Protein AF-0000000072916510 (afdb_homodimer)

Sequence (798 aa):
MWQYLGCNFTTYLKDENKIPGDSDIAGLGVIIAFILPAWVTAVAATIASLRDLEGIDYRLALGAEDLLGPLSDLQAITGTAIVIAGFSQWNTITFYHRELVASYWWLTSNSFWMARPAYMYQAVKELNTALSSTSWTKWRAYTRRLLIIVSVFLGITWASLSNKLETDNWNEDDPQKCYHFNDITYNSVVLPWIWIAGLGIYQAALIWSFVDRKGTFSGIWKGKGKDLEDFFKDRTNDCFKKNVKISCRFSLAQFLRLLYRLFATFLFWILFRFVWLARVLISVWSYGDSDVRGFFIVYYAFVIWNTYDIIMLKIINQPLVEDETKMGFGQVLPLVLLVQILLNILDIWKDPAKQRERAERAKRAREPEIRRVEEELQVVMHSEWTRLELRHRDDLTRTMWQYLGCNFTTYLKDENKIPGDSDIAGLGVIIAFILPAWVTAVAATIASLRDLEGIDYRLALGAEDLLGPLSDLQAITGTAIVIAGFSQWNTITFYHRELVASYWWLTSNSFWMARPAYMYQAVKELNTALSSTSWTKWRAYTRRLLIIVSVFLGITWASLSNKLETDNWNEDDPQKCYHFNDITYNSVVLPWIWIAGLGIYQAALIWSFVDRKGTFSGIWKGKGKDLEDFFKDRTNDCFKKNVKISCRFSLAQFLRLLYRLFATFLFWILFRFVWLARVLISVWSYGDSDVRGFFIVYYAFVIWNTYDIIMLKIINQPLVEDETKMGFGQVLPLVLLVQILLNILDIWKDPAKQRERAERAKRAREPEIRRVEEELQVVMHSEWTRLELRHRDDLTRT

Radius of gyration: 35.11 Å; Cα contacts (8 Å, |Δi|>4): 921; chains: 2; bounding box: 143×103×65 Å

Structure (mmCIF, N/CA/C/O backbone):
data_AF-0000000072916510-model_v1
#
loop_
_entity.id
_entity.type
_entity.pdbx_description
1 polymer 'Uncharacterized protein'
#
loop_
_atom_site.group_PDB
_atom_site.id
_atom_site.type_symbol
_atom_site.label_atom_id
_atom_site.label_alt_id
_atom_site.label_comp_id
_atom_site.label_asym_id
_atom_site.label_entity_id
_atom_site.label_seq_id
_atom_site.pdbx_PDB_ins_code
_atom_site.Cartn_x
_atom_site.Cartn_y
_atom_site.Cartn_z
_atom_site.occupancy
_atom_site.B_iso_or_equiv
_atom_site.auth_seq_id
_atom_site.auth_comp_id
_atom_site.auth_asym_id
_atom_site.auth_atom_id
_atom_site.pdbx_PDB_model_num
ATOM 1 N N . MET A 1 1 ? 35.5 17.75 11.727 1 22.69 1 MET A N 1
ATOM 2 C CA . MET A 1 1 ? 34.531 18.25 12.711 1 22.69 1 MET A CA 1
ATOM 3 C C . MET A 1 1 ? 33.125 18.281 12.133 1 22.69 1 MET A C 1
ATOM 5 O O . MET A 1 1 ? 32.938 18.656 10.969 1 22.69 1 MET A O 1
ATOM 9 N N . TRP A 1 2 ? 32.219 17.375 12.539 1 34.44 2 TRP A N 1
ATOM 10 C CA . TRP A 1 2 ? 30.75 17.266 12.438 1 34.44 2 TRP A CA 1
ATOM 11 C C . TRP A 1 2 ? 30.109 18.656 12.508 1 34.44 2 TRP A C 1
ATOM 13 O O . TRP A 1 2 ? 30.266 19.375 13.492 1 34.44 2 TRP A O 1
ATOM 23 N N . GLN A 1 3 ? 30.281 19.391 11.719 1 37.56 3 GLN A N 1
ATOM 24 C CA . GLN A 1 3 ? 29.875 20.781 11.977 1 37.56 3 GLN A CA 1
ATOM 25 C C . GLN A 1 3 ? 28.375 20.891 12.203 1 37.56 3 GLN A C 1
ATOM 27 O O . GLN A 1 3 ? 27.578 20.422 11.375 1 37.56 3 GLN A O 1
ATOM 32 N N . TYR A 1 4 ? 27.844 20.734 13.422 1 46.41 4 TYR A N 1
ATOM 33 C CA . TYR A 1 4 ? 26.594 21.234 13.977 1 46.41 4 TYR A CA 1
ATOM 34 C C . TYR A 1 4 ? 26.344 22.672 13.531 1 46.41 4 TYR A C 1
ATOM 36 O O . TYR A 1 4 ? 27.094 23.578 13.867 1 46.41 4 TYR A O 1
ATOM 44 N N . LEU A 1 5 ? 25.984 22.844 12.328 1 52.88 5 LEU A N 1
ATOM 45 C CA . LEU A 1 5 ? 25.656 24.266 12.156 1 52.88 5 LEU A CA 1
ATOM 46 C C . LEU A 1 5 ? 24.609 24.703 13.18 1 52.88 5 LEU A C 1
ATOM 48 O O . LEU A 1 5 ? 23.547 24.078 13.297 1 52.88 5 LEU A O 1
ATOM 52 N N . GLY A 1 6 ? 25.031 25.141 14.398 1 59.69 6 GLY A N 1
ATOM 53 C CA . GLY A 1 6 ? 24.234 25.609 15.523 1 59.69 6 GLY A CA 1
ATOM 54 C C . GLY A 1 6 ? 23.172 26.609 15.117 1 59.69 6 GLY A C 1
ATOM 55 O O . GLY A 1 6 ? 23.453 27.547 14.367 1 59.69 6 GLY A O 1
ATOM 56 N N . CYS A 1 7 ? 21.859 26.062 14.945 1 69.38 7 CYS A N 1
ATOM 57 C CA . CYS A 1 7 ? 20.75 27 14.797 1 69.38 7 CYS A CA 1
ATOM 58 C C . CYS A 1 7 ? 20.625 27.906 16.031 1 69.38 7 CYS A C 1
ATOM 60 O O . CYS A 1 7 ? 20.656 27.422 17.156 1 69.38 7 CYS A O 1
ATOM 62 N N . ASN A 1 8 ? 20.984 29.125 15.859 1 64.56 8 ASN A N 1
ATOM 63 C CA . ASN A 1 8 ? 21 30.094 16.953 1 64.56 8 ASN A CA 1
ATOM 64 C C . ASN A 1 8 ? 19.578 30.391 17.453 1 64.56 8 ASN A C 1
ATOM 66 O O . ASN A 1 8 ? 19.406 31.047 18.469 1 64.56 8 ASN A O 1
ATOM 70 N N . PHE A 1 9 ? 18.641 30.047 16.656 1 56.91 9 PHE A N 1
ATOM 71 C CA . PHE A 1 9 ? 17.312 30.422 17.094 1 56.91 9 PHE A CA 1
ATOM 72 C C . PHE A 1 9 ? 16.938 29.719 18.391 1 56.91 9 PHE A C 1
ATOM 74 O O . PHE A 1 9 ? 15.93 30.062 19.016 1 56.91 9 PHE A O 1
ATOM 81 N N . THR A 1 10 ? 17.75 28.719 18.797 1 57.09 10 THR A N 1
ATOM 82 C CA . THR A 1 10 ? 17.5 28.016 20.047 1 57.09 10 THR A CA 1
ATOM 83 C C . THR A 1 10 ? 17.797 28.922 21.234 1 57.09 10 THR A C 1
ATOM 85 O O . THR A 1 10 ? 17.453 28.609 22.375 1 57.09 10 THR A O 1
ATOM 88 N N . THR A 1 11 ? 18.922 29.641 21.188 1 49.66 11 THR A N 1
ATOM 89 C CA . THR A 1 11 ? 19.156 30.531 22.312 1 49.66 11 THR A CA 1
ATOM 90 C C . THR A 1 11 ? 17.891 31.297 22.688 1 49.66 11 THR A C 1
ATOM 92 O O . THR A 1 11 ? 17.688 31.656 23.844 1 49.66 11 THR A O 1
ATOM 95 N N . TYR A 1 12 ? 17.234 31.875 21.812 1 41.97 12 TYR A N 1
ATOM 96 C CA . TYR A 1 12 ? 15.977 32.469 22.219 1 41.97 12 TYR A CA 1
ATOM 97 C C . TYR A 1 12 ? 14.867 31.438 22.312 1 41.97 12 TYR A C 1
ATOM 99 O O . TYR A 1 12 ? 14.195 31.141 21.328 1 41.97 12 TYR A O 1
ATOM 107 N N . LEU A 1 13 ? 15.109 30.312 22.734 1 46.16 13 LEU A N 1
ATOM 108 C CA . LEU A 1 13 ? 14.086 29.297 23.031 1 46.16 13 LEU A CA 1
ATOM 109 C C . LEU A 1 13 ? 12.789 29.969 23.469 1 46.16 13 LEU A C 1
ATOM 111 O O . LEU A 1 13 ? 12.367 29.797 24.625 1 46.16 13 LEU A O 1
ATOM 115 N N . LYS A 1 14 ? 12.742 31.219 23.359 1 45.31 14 LYS A N 1
ATOM 116 C CA . LYS A 1 14 ? 11.406 31.688 23.688 1 45.31 14 LYS A CA 1
ATOM 117 C C . LYS A 1 14 ? 10.344 30.922 22.922 1 45.31 14 LYS A C 1
ATOM 119 O O . LYS A 1 14 ? 10.594 30.453 21.812 1 45.31 14 LYS A O 1
ATOM 124 N N . ASP A 1 15 ? 9.445 30.328 23.516 1 50.69 15 ASP A N 1
ATOM 125 C CA . ASP A 1 15 ? 8.227 29.594 23.188 1 50.69 15 ASP A CA 1
ATOM 126 C C . ASP A 1 15 ? 7.777 29.906 21.75 1 50.69 15 ASP A C 1
ATOM 128 O O . ASP A 1 15 ? 7.09 29.094 21.125 1 50.69 15 ASP A O 1
ATOM 132 N N . GLU A 1 16 ? 8.43 31 21.109 1 57.72 16 GLU A N 1
ATOM 133 C CA . GLU A 1 16 ? 7.664 31.531 19.984 1 57.72 16 GLU A CA 1
ATOM 134 C C . GLU A 1 16 ? 8.242 31.078 18.656 1 57.72 16 GLU A C 1
ATOM 136 O O . GLU A 1 16 ? 7.508 30.922 17.672 1 57.72 16 GLU A O 1
ATOM 141 N N . ASN A 1 17 ? 9.633 30.703 18.391 1 73.69 17 ASN A N 1
ATOM 142 C CA . ASN A 1 17 ? 10.047 30.5 17.016 1 73.69 17 ASN A CA 1
ATOM 143 C C . ASN A 1 17 ? 10.516 29.062 16.781 1 73.69 17 ASN A C 1
ATOM 145 O O . ASN A 1 17 ? 11.703 28.766 16.922 1 73.69 17 ASN A O 1
ATOM 149 N N . LYS A 1 18 ? 9.844 28.047 16.797 1 84.19 18 LYS A N 1
ATOM 150 C CA . LYS A 1 18 ? 10.156 26.656 16.484 1 84.19 18 LYS A CA 1
ATOM 151 C C . LYS A 1 18 ? 9.875 26.328 15.023 1 84.19 18 LYS A C 1
ATOM 153 O O . LYS A 1 18 ? 9.156 27.062 14.352 1 84.19 18 LYS A O 1
ATOM 158 N N . ILE A 1 19 ? 10.633 25.297 14.602 1 88.06 19 ILE A N 1
ATOM 159 C CA . ILE A 1 19 ? 10.352 24.781 13.266 1 88.06 19 ILE A CA 1
ATOM 160 C C . ILE A 1 19 ? 8.93 24.234 13.211 1 88.06 19 ILE A C 1
ATOM 162 O O . ILE A 1 19 ? 8.539 23.422 14.039 1 88.06 19 ILE A O 1
ATOM 166 N N . PRO A 1 20 ? 8.164 24.828 12.328 1 86.88 20 PRO A N 1
ATOM 167 C CA . PRO A 1 20 ? 6.809 24.281 12.188 1 86.88 20 PRO A CA 1
ATOM 168 C C . PRO A 1 20 ? 6.801 22.781 11.945 1 86.88 20 PRO A C 1
ATOM 170 O O . PRO A 1 20 ? 7.586 22.281 11.133 1 86.88 20 PRO A O 1
ATOM 173 N N . GLY A 1 21 ? 5.941 22.156 12.711 1 86.12 21 GLY A N 1
ATOM 174 C CA . GLY A 1 21 ? 5.906 20.703 12.648 1 86.12 21 GLY A CA 1
ATOM 175 C C . GLY A 1 21 ? 5.105 20.188 11.469 1 86.12 21 GLY A C 1
ATOM 176 O O . GLY A 1 21 ? 4.121 20.797 11.055 1 86.12 21 GLY A O 1
ATOM 177 N N . ASP A 1 22 ? 5.617 19.062 10.859 1 88.44 22 ASP A N 1
ATOM 178 C CA . ASP A 1 22 ? 4.93 18.312 9.82 1 88.44 22 ASP A CA 1
ATOM 179 C C . ASP A 1 22 ? 4.926 16.812 10.141 1 88.44 22 ASP A C 1
ATOM 181 O O . ASP A 1 22 ? 5.891 16.109 9.836 1 88.44 22 ASP A O 1
ATOM 185 N N . SER A 1 23 ? 3.824 16.359 10.656 1 88 23 SER A N 1
ATOM 186 C CA . SER A 1 23 ? 3.727 14.977 11.102 1 88 23 SER A CA 1
ATOM 187 C C . SER A 1 23 ? 3.65 14.023 9.922 1 88 23 SER A C 1
ATOM 189 O O . SER A 1 23 ? 3.887 12.82 10.07 1 88 23 SER A O 1
ATOM 191 N N . ASP A 1 24 ? 3.4 14.5 8.758 1 87.19 24 ASP A N 1
ATOM 192 C CA . ASP A 1 24 ? 3.301 13.664 7.562 1 87.19 24 ASP A CA 1
ATOM 193 C C . ASP A 1 24 ? 4.684 13.281 7.043 1 87.19 24 ASP A C 1
ATOM 195 O O . ASP A 1 24 ? 4.816 12.367 6.23 1 87.19 24 ASP A O 1
ATOM 199 N N . ILE A 1 25 ? 5.664 13.984 7.516 1 89.5 25 ILE A N 1
ATOM 200 C CA . ILE A 1 25 ? 7.008 13.688 7.031 1 89.5 25 ILE A CA 1
ATOM 201 C C . ILE A 1 25 ? 7.867 13.164 8.18 1 89.5 25 ILE A C 1
ATOM 203 O O . ILE A 1 25 ? 8.539 12.141 8.039 1 89.5 25 ILE A O 1
ATOM 207 N N . ALA A 1 26 ? 7.73 13.844 9.305 1 92.5 26 ALA A N 1
ATOM 208 C CA . ALA A 1 26 ? 8.664 13.531 10.383 1 92.5 26 ALA A CA 1
ATOM 209 C C . ALA A 1 26 ? 7.965 12.789 11.516 1 92.5 26 ALA A C 1
ATOM 211 O O . ALA A 1 26 ? 8.539 12.594 12.594 1 92.5 26 ALA A O 1
ATOM 212 N N . GLY A 1 27 ? 6.766 12.375 11.312 1 90.81 27 GLY A N 1
ATOM 213 C CA . GLY A 1 27 ? 6.07 11.609 12.336 1 90.81 27 GLY A CA 1
ATOM 214 C C . GLY A 1 27 ? 6.668 10.234 12.562 1 90.81 27 GLY A C 1
ATOM 215 O O . GLY A 1 27 ? 7.27 9.656 11.656 1 90.81 27 GLY A O 1
ATOM 216 N N . LEU A 1 28 ? 6.48 9.711 13.695 1 90.94 28 LEU A N 1
ATOM 217 C CA . LEU A 1 28 ? 7.039 8.414 14.062 1 90.94 28 LEU A CA 1
ATOM 218 C C . LEU A 1 28 ? 6.492 7.316 13.164 1 90.94 28 LEU A C 1
ATOM 220 O O . LEU A 1 28 ? 7.223 6.395 12.789 1 90.94 28 LEU A O 1
ATOM 224 N N . GLY A 1 29 ? 5.246 7.395 12.898 1 90.12 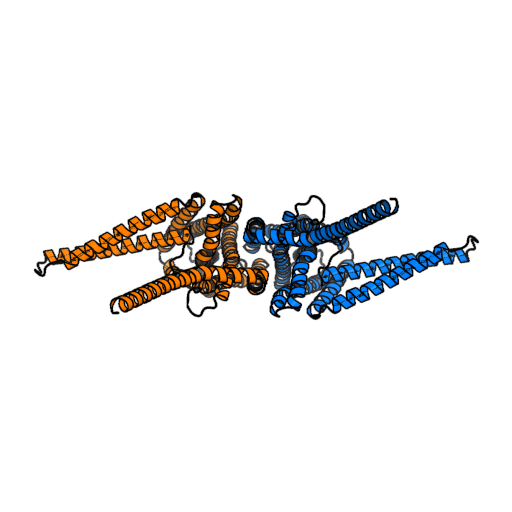29 GLY A N 1
ATOM 225 C CA . GLY A 1 29 ? 4.648 6.406 12.016 1 90.12 29 GLY A CA 1
ATOM 226 C C . GLY A 1 29 ? 5.293 6.363 10.641 1 90.12 29 GLY A C 1
ATOM 227 O O . GLY A 1 29 ? 5.523 5.285 10.094 1 90.12 29 GLY A O 1
ATOM 228 N N . VAL A 1 30 ? 5.57 7.473 10.133 1 92.19 30 VAL A N 1
ATOM 229 C CA . VAL A 1 30 ? 6.191 7.559 8.812 1 92.19 30 VAL A CA 1
ATOM 230 C C . VAL A 1 30 ? 7.613 7.008 8.875 1 92.19 30 VAL A C 1
ATOM 232 O O . VAL A 1 30 ? 8.031 6.242 8.008 1 92.19 30 VAL A O 1
ATOM 235 N N . ILE A 1 31 ? 8.367 7.305 9.922 1 94.81 31 ILE A N 1
ATOM 236 C CA . ILE A 1 31 ? 9.742 6.852 10.094 1 94.81 31 ILE A CA 1
ATOM 237 C C . ILE A 1 31 ? 9.773 5.324 10.148 1 94.81 31 ILE A C 1
ATOM 239 O O . ILE A 1 31 ? 10.57 4.691 9.445 1 94.81 31 ILE A O 1
ATOM 243 N N . ILE A 1 32 ? 8.891 4.797 10.836 1 94.06 32 ILE A N 1
ATOM 244 C CA . ILE A 1 32 ? 8.836 3.344 10.961 1 94.06 32 ILE A CA 1
ATOM 245 C C . ILE A 1 32 ? 8.438 2.723 9.625 1 94.06 32 ILE A C 1
ATOM 247 O O . ILE A 1 32 ? 8.977 1.682 9.234 1 94.06 32 ILE A O 1
ATOM 251 N N . ALA A 1 33 ? 7.574 3.393 8.977 1 92.94 33 ALA A N 1
ATOM 252 C CA . ALA A 1 33 ? 7.051 2.869 7.715 1 92.94 33 ALA A CA 1
ATOM 253 C C . ALA A 1 33 ? 8.125 2.875 6.633 1 92.94 33 ALA A C 1
ATOM 255 O O . ALA A 1 33 ? 8.008 2.17 5.629 1 92.94 33 ALA A O 1
ATOM 256 N N . PHE A 1 34 ? 9.109 3.652 6.766 1 95.44 34 PHE A N 1
ATOM 257 C CA . PHE A 1 34 ? 10.203 3.668 5.801 1 95.44 34 PHE A CA 1
ATOM 258 C C . PHE A 1 34 ? 11.336 2.746 6.242 1 95.44 34 PHE A C 1
ATOM 260 O O . PHE A 1 34 ? 11.898 2.016 5.426 1 95.44 34 PHE A O 1
ATOM 267 N N . ILE A 1 35 ? 11.625 2.723 7.488 1 96.44 35 ILE A N 1
ATOM 268 C CA . ILE A 1 35 ? 12.781 1.988 7.992 1 96.44 35 ILE A CA 1
ATOM 269 C C . ILE A 1 35 ? 12.484 0.491 7.988 1 96.44 35 ILE A C 1
ATOM 271 O O . ILE A 1 35 ? 13.289 -0.309 7.508 1 96.44 35 ILE A O 1
ATOM 275 N N . LEU A 1 36 ? 11.359 0.09 8.375 1 95.44 36 LEU A N 1
ATOM 276 C CA . LEU A 1 36 ? 11.055 -1.327 8.547 1 95.44 36 LEU A CA 1
ATOM 277 C C . LEU A 1 36 ? 11.047 -2.047 7.199 1 95.44 36 LEU A C 1
ATOM 279 O O . LEU A 1 36 ? 11.734 -3.055 7.023 1 95.44 36 LEU A O 1
ATOM 283 N N . PRO A 1 37 ? 10.328 -1.55 6.246 1 95.12 37 PRO A N 1
ATOM 284 C CA . PRO A 1 37 ? 10.359 -2.242 4.957 1 95.12 37 PRO A CA 1
ATOM 285 C C . PRO A 1 37 ? 11.75 -2.266 4.336 1 95.12 37 PRO A C 1
ATOM 287 O O . PRO A 1 37 ? 12.109 -3.229 3.65 1 95.12 37 PRO A O 1
ATOM 290 N N . ALA A 1 38 ? 12.477 -1.194 4.547 1 95.81 38 ALA A N 1
ATOM 291 C CA . ALA A 1 38 ? 13.836 -1.167 4.016 1 95.81 38 ALA A CA 1
ATOM 292 C C . ALA A 1 38 ? 14.688 -2.281 4.621 1 95.81 38 ALA A C 1
ATOM 294 O O . ALA A 1 38 ? 15.414 -2.973 3.906 1 95.81 38 ALA A O 1
ATOM 295 N N . TRP A 1 39 ? 14.531 -2.471 5.812 1 95.94 39 TRP A N 1
ATOM 296 C CA . TRP A 1 39 ? 15.328 -3.49 6.488 1 95.94 39 TRP A CA 1
ATOM 297 C C . TRP A 1 39 ? 14.812 -4.887 6.16 1 95.94 39 TRP A C 1
ATOM 299 O O . TRP A 1 39 ? 15.602 -5.832 6.031 1 95.94 39 TRP A O 1
ATOM 309 N N . VAL A 1 40 ? 13.547 -5.078 6.059 1 94.12 40 VAL A N 1
ATOM 310 C CA . VAL A 1 40 ? 13 -6.363 5.645 1 94.12 40 VAL A CA 1
ATOM 311 C C . VAL A 1 40 ? 13.516 -6.727 4.258 1 94.12 40 VAL A C 1
ATOM 313 O O . VAL A 1 40 ? 13.867 -7.879 3.998 1 94.12 40 VAL A O 1
ATOM 316 N N . THR A 1 41 ? 13.555 -5.746 3.439 1 92.56 41 THR A N 1
ATOM 317 C CA . THR A 1 41 ? 14.062 -5.957 2.09 1 92.56 41 THR A CA 1
ATOM 318 C C . THR A 1 41 ? 15.547 -6.332 2.123 1 92.56 41 THR A C 1
ATOM 320 O O . THR A 1 41 ? 15.977 -7.254 1.424 1 92.56 41 THR A O 1
ATOM 323 N N . ALA A 1 42 ? 16.297 -5.637 2.928 1 90.62 42 ALA A N 1
ATOM 324 C CA . ALA A 1 42 ? 17.719 -5.922 3.047 1 90.62 42 ALA A CA 1
ATOM 325 C C . ALA A 1 42 ? 17.953 -7.336 3.566 1 90.62 42 ALA A C 1
ATOM 327 O O . ALA A 1 42 ? 18.812 -8.055 3.053 1 90.62 42 ALA A O 1
ATOM 328 N N . VAL A 1 43 ? 17.203 -7.73 4.492 1 90.44 43 VAL A N 1
ATOM 329 C CA . VAL A 1 43 ? 17.359 -9.062 5.074 1 90.44 43 VAL A CA 1
ATOM 330 C C . VAL A 1 43 ? 16.938 -10.117 4.059 1 90.44 43 VAL A C 1
ATOM 332 O O . VAL A 1 43 ? 17.625 -11.133 3.887 1 90.44 43 VAL A O 1
ATOM 335 N N . ALA A 1 44 ? 15.812 -9.875 3.393 1 89.38 44 ALA A N 1
ATOM 336 C CA . ALA A 1 44 ? 15.359 -10.805 2.369 1 89.38 44 ALA A CA 1
ATOM 337 C C . ALA A 1 44 ? 16.391 -10.938 1.245 1 89.38 44 ALA A C 1
ATOM 339 O O . ALA A 1 44 ? 16.625 -12.031 0.737 1 89.38 44 ALA A O 1
ATOM 340 N N . ALA A 1 45 ? 16.922 -9.859 0.844 1 86.5 45 ALA A N 1
ATOM 341 C CA . ALA A 1 45 ? 17.953 -9.875 -0.199 1 86.5 45 ALA A CA 1
ATOM 342 C C . ALA A 1 45 ? 19.172 -10.656 0.252 1 86.5 45 ALA A C 1
ATOM 344 O O . ALA A 1 45 ? 19.797 -11.375 -0.543 1 86.5 45 ALA A O 1
ATOM 345 N N . THR A 1 46 ? 19.516 -10.523 1.505 1 84.38 46 THR A N 1
ATOM 346 C CA . THR A 1 46 ? 20.656 -11.258 2.053 1 84.38 46 THR A CA 1
ATOM 347 C C . THR A 1 46 ? 20.391 -12.758 2.029 1 84.38 46 THR A C 1
ATOM 349 O O . THR A 1 46 ? 21.25 -13.539 1.616 1 84.38 46 THR A O 1
ATOM 352 N N . ILE A 1 47 ? 19.234 -13.125 2.402 1 84.12 47 ILE A N 1
ATOM 353 C CA . ILE A 1 47 ? 18.875 -14.539 2.436 1 84.12 47 ILE A CA 1
ATOM 354 C C . ILE A 1 47 ? 18.844 -15.094 1.014 1 84.12 47 ILE A C 1
ATOM 356 O O . ILE A 1 47 ? 19.312 -16.203 0.766 1 84.12 47 ILE A O 1
ATOM 360 N N . ALA A 1 48 ? 18.312 -14.344 0.152 1 81.25 48 ALA A N 1
ATOM 361 C CA . ALA A 1 48 ? 18.234 -14.773 -1.239 1 81.25 48 ALA A CA 1
ATOM 362 C C . ALA A 1 48 ? 19.609 -14.922 -1.86 1 81.25 48 ALA A C 1
ATOM 364 O O . ALA A 1 48 ? 19.828 -15.789 -2.709 1 81.25 48 ALA A O 1
ATOM 365 N N . SER A 1 49 ? 20.547 -14.109 -1.486 1 76.56 49 SER A N 1
ATOM 366 C CA . SER A 1 49 ? 21.891 -14.133 -2.043 1 76.56 49 SER A CA 1
ATOM 367 C C . SER A 1 49 ? 22.688 -15.32 -1.506 1 76.56 49 SER A C 1
ATOM 369 O O . SER A 1 49 ? 23.672 -15.742 -2.113 1 76.56 49 SER A O 1
ATOM 371 N N . LEU A 1 50 ? 22.234 -15.891 -0.423 1 73.75 50 LEU A N 1
ATOM 372 C CA . LEU A 1 50 ? 22.953 -17 0.185 1 73.75 50 LEU A CA 1
ATOM 373 C C . LEU A 1 50 ? 22.438 -18.344 -0.341 1 73.75 50 LEU A C 1
ATOM 375 O O . LEU A 1 50 ? 22.688 -19.391 0.264 1 73.75 50 LEU A O 1
ATOM 379 N N . ARG A 1 51 ? 21.75 -18.344 -1.358 1 72.5 51 ARG A N 1
ATOM 380 C CA . ARG A 1 51 ? 21.125 -19.547 -1.919 1 72.5 51 ARG A CA 1
ATOM 381 C C . ARG A 1 51 ? 22.172 -20.641 -2.17 1 72.5 51 ARG A C 1
ATOM 383 O O . ARG A 1 51 ? 21.891 -21.828 -1.97 1 72.5 51 ARG A O 1
ATOM 390 N N . ASP A 1 52 ? 23.344 -20.172 -2.578 1 62.22 52 ASP A N 1
ATOM 391 C CA . ASP A 1 52 ? 24.328 -21.141 -2.996 1 62.22 52 ASP A CA 1
ATOM 392 C C . ASP A 1 52 ? 25.203 -21.578 -1.824 1 62.22 52 ASP A C 1
ATOM 394 O O . ASP A 1 52 ? 26.062 -22.453 -1.97 1 62.22 52 ASP A O 1
ATOM 398 N N . LEU A 1 53 ? 24.953 -20.891 -0.806 1 61.62 53 LEU A N 1
ATOM 399 C CA . LEU A 1 53 ? 25.797 -21.266 0.326 1 61.62 53 LEU A CA 1
ATOM 400 C C . LEU A 1 53 ? 25.312 -22.578 0.954 1 61.62 53 LEU A C 1
ATOM 402 O O . LEU A 1 53 ? 24.094 -22.828 1.028 1 61.62 53 LEU A O 1
ATOM 406 N N . GLU A 1 54 ? 26.266 -23.406 1.212 1 62.12 54 GLU A N 1
ATOM 407 C CA . GLU A 1 54 ? 26.016 -24.703 1.84 1 62.12 54 GLU A CA 1
ATOM 408 C C . GLU A 1 54 ? 25.344 -24.547 3.195 1 62.12 54 GLU A C 1
ATOM 410 O O . GLU A 1 54 ? 25.766 -23.734 4.02 1 62.12 54 GLU A O 1
ATOM 415 N N . GLY A 1 55 ? 24.062 -25.047 3.398 1 60.31 55 GLY A N 1
ATOM 416 C CA . GLY A 1 55 ? 23.375 -25.047 4.688 1 60.31 55 GLY A CA 1
ATOM 417 C C . GLY A 1 55 ? 22.078 -24.266 4.676 1 60.31 55 GLY A C 1
ATOM 418 O O . GLY A 1 55 ? 21.266 -24.391 5.598 1 60.31 55 GLY A O 1
ATOM 419 N N . ILE A 1 56 ? 22.125 -23.359 3.703 1 63.34 56 ILE A N 1
ATOM 420 C CA . ILE A 1 56 ? 20.875 -22.594 3.719 1 63.34 56 ILE A CA 1
ATOM 421 C C . ILE A 1 56 ? 19.797 -23.344 2.955 1 63.34 56 ILE A C 1
ATOM 423 O O . ILE A 1 56 ? 20.062 -23.922 1.896 1 63.34 56 ILE A O 1
ATOM 427 N N . ASP A 1 57 ? 18.75 -23.438 3.66 1 70.25 57 ASP A N 1
ATOM 428 C CA . ASP A 1 57 ? 17.594 -24.094 3.062 1 70.25 57 ASP A CA 1
ATOM 429 C C . ASP A 1 57 ? 17.219 -23.438 1.741 1 70.25 57 ASP A C 1
ATOM 431 O O . ASP A 1 57 ? 16.844 -22.25 1.715 1 70.25 57 ASP A O 1
ATOM 435 N N . TYR A 1 58 ? 17.5 -24.125 0.728 1 73.94 58 TYR A N 1
ATOM 436 C CA . TYR A 1 58 ? 17.25 -23.672 -0.635 1 73.94 58 TYR A CA 1
ATOM 437 C C . TYR A 1 58 ? 15.812 -23.172 -0.779 1 73.94 58 TYR A C 1
ATOM 439 O O . TYR A 1 58 ? 15.57 -22.188 -1.497 1 73.94 58 TYR A O 1
ATOM 447 N N . ARG A 1 59 ? 14.969 -23.703 -0.048 1 74.19 59 ARG A N 1
ATOM 448 C CA . ARG A 1 59 ? 13.57 -23.297 -0.116 1 74.19 59 ARG A CA 1
ATOM 449 C C . ARG A 1 59 ? 13.375 -21.906 0.472 1 74.19 59 ARG A C 1
ATOM 451 O O . ARG A 1 59 ? 12.562 -21.125 -0.03 1 74.19 59 ARG A O 1
ATOM 458 N N . LEU A 1 60 ? 14.133 -21.734 1.483 1 79.56 60 LEU A N 1
ATOM 459 C CA . LEU A 1 60 ? 14.062 -20.422 2.127 1 79.56 60 LEU A CA 1
ATOM 460 C C . LEU A 1 60 ? 14.617 -19.344 1.213 1 79.56 60 LEU A C 1
ATOM 462 O O . LEU A 1 60 ? 14.055 -18.25 1.128 1 79.56 60 LEU A O 1
ATOM 466 N N . ALA A 1 61 ? 15.586 -19.641 0.622 1 79.5 61 ALA A N 1
ATOM 467 C CA . ALA A 1 61 ? 16.219 -18.688 -0.276 1 79.5 61 ALA A CA 1
ATOM 468 C C . ALA A 1 61 ? 15.32 -18.359 -1.464 1 79.5 61 ALA A C 1
ATOM 470 O O . ALA A 1 61 ? 15.211 -17.203 -1.881 1 79.5 61 ALA A O 1
ATOM 471 N N . LEU A 1 62 ? 14.625 -19.328 -1.911 1 78.56 62 LEU A N 1
ATOM 472 C CA . LEU A 1 62 ? 13.719 -19.125 -3.033 1 78.56 62 LEU A CA 1
ATOM 473 C C . LEU A 1 62 ? 12.492 -18.328 -2.602 1 78.56 62 LEU A C 1
ATOM 475 O O . LEU A 1 62 ? 11.969 -17.516 -3.373 1 78.56 62 LEU A O 1
ATOM 479 N N . GLY A 1 63 ? 12.117 -18.625 -1.43 1 81.44 63 GLY A N 1
ATOM 480 C CA . GLY A 1 63 ? 11.023 -17.844 -0.888 1 81.44 63 GLY A CA 1
ATOM 481 C C . GLY A 1 63 ? 11.367 -16.375 -0.706 1 81.44 63 GLY A C 1
ATOM 482 O O . GLY A 1 63 ? 10.547 -15.492 -0.969 1 81.44 63 GLY A O 1
ATOM 483 N N . ALA A 1 64 ? 12.57 -16.219 -0.264 1 84.06 64 ALA A N 1
ATOM 484 C CA . ALA A 1 64 ? 13.039 -14.852 -0.093 1 84.06 64 ALA A CA 1
ATOM 485 C C . ALA A 1 64 ? 13.156 -14.141 -1.437 1 84.06 64 ALA A C 1
ATOM 487 O O . ALA A 1 64 ? 12.875 -12.945 -1.535 1 84.06 64 ALA A O 1
ATOM 488 N N . GLU A 1 65 ? 13.484 -14.82 -2.359 1 82.44 65 GLU A N 1
ATOM 489 C CA . GLU A 1 65 ? 13.578 -14.25 -3.699 1 82.44 65 GLU A CA 1
ATOM 490 C C . GLU A 1 65 ? 12.203 -13.836 -4.219 1 82.44 65 GLU A C 1
ATOM 492 O O . GLU A 1 65 ? 12.062 -12.781 -4.848 1 82.44 65 GLU A O 1
ATOM 497 N N . ASP A 1 66 ? 11.266 -14.594 -3.928 1 82 66 ASP A N 1
ATOM 498 C CA . ASP A 1 66 ? 9.898 -14.273 -4.348 1 82 66 ASP A CA 1
ATOM 499 C C . ASP A 1 66 ? 9.375 -13.039 -3.623 1 82 66 ASP A C 1
ATOM 501 O O . ASP A 1 66 ? 8.57 -12.289 -4.172 1 82 66 ASP A O 1
ATOM 505 N N . LEU A 1 67 ? 9.891 -12.93 -2.494 1 87.25 67 LEU A N 1
ATOM 506 C CA . LEU A 1 67 ? 9.438 -11.812 -1.67 1 87.25 67 LEU A CA 1
ATOM 507 C C . LEU A 1 67 ? 10.062 -10.508 -2.145 1 87.25 67 LEU A C 1
ATOM 509 O O . LEU A 1 67 ? 9.523 -9.43 -1.884 1 87.25 67 LEU A O 1
ATOM 513 N N . LEU A 1 68 ? 11.094 -10.578 -2.799 1 87.31 68 LEU A N 1
ATOM 514 C CA . LEU A 1 68 ? 11.805 -9.375 -3.219 1 87.31 68 LEU A CA 1
ATOM 515 C C . LEU A 1 68 ? 11.023 -8.625 -4.289 1 87.31 68 LEU A C 1
ATOM 517 O O . LEU A 1 68 ? 11.125 -7.402 -4.406 1 87.31 68 LEU A O 1
ATOM 521 N N . GLY A 1 69 ? 10.227 -9.258 -5.035 1 83.94 69 GLY A N 1
ATOM 522 C CA . GLY A 1 69 ? 9.406 -8.602 -6.043 1 83.94 69 GLY A CA 1
ATOM 523 C C . GLY A 1 69 ? 8.477 -7.555 -5.465 1 83.94 69 GLY A C 1
ATOM 524 O O . GLY A 1 69 ? 8.641 -6.363 -5.715 1 83.94 69 GLY A O 1
ATOM 525 N N . PRO A 1 70 ? 7.641 -8.016 -4.59 1 85.62 70 PRO A N 1
ATOM 526 C CA . PRO A 1 70 ? 6.711 -7.055 -3.988 1 85.62 70 PRO A CA 1
ATOM 527 C C . PRO A 1 70 ? 7.41 -6.035 -3.096 1 85.62 70 PRO A C 1
ATOM 529 O O . PRO A 1 70 ? 6.969 -4.887 -3.004 1 85.62 70 PRO A O 1
ATOM 532 N N . LEU A 1 71 ? 8.406 -6.426 -2.463 1 90.25 71 LEU A N 1
ATOM 533 C CA . LEU A 1 71 ? 9.125 -5.504 -1.594 1 90.25 71 LEU A CA 1
ATOM 534 C C . LEU A 1 71 ? 9.805 -4.402 -2.406 1 90.25 71 LEU A C 1
ATOM 536 O O . LEU A 1 71 ? 9.805 -3.24 -2.002 1 90.25 71 LEU A O 1
ATOM 540 N N . SER A 1 72 ? 10.375 -4.766 -3.512 1 88.69 72 SER A N 1
ATOM 541 C CA . SER A 1 72 ? 11.008 -3.781 -4.379 1 88.69 72 SER A CA 1
ATOM 542 C C . SER A 1 72 ? 9.984 -2.811 -4.961 1 88.69 72 SER A C 1
ATOM 544 O O . SER A 1 72 ? 10.25 -1.61 -5.062 1 88.69 72 SER A O 1
ATOM 546 N N . ASP A 1 73 ? 8.883 -3.322 -5.324 1 86.56 73 ASP A N 1
ATOM 547 C CA . ASP A 1 73 ? 7.812 -2.449 -5.793 1 86.56 73 ASP A CA 1
ATOM 548 C C . ASP A 1 73 ? 7.406 -1.445 -4.719 1 86.56 73 ASP A C 1
ATOM 550 O O . ASP A 1 73 ? 7.215 -0.262 -5.008 1 86.56 73 ASP A O 1
ATOM 554 N N . LEU A 1 74 ? 7.32 -1.937 -3.543 1 89.31 74 LEU A N 1
ATOM 555 C CA . LEU A 1 74 ? 6.934 -1.085 -2.424 1 89.31 74 LEU A CA 1
ATOM 556 C C . LEU A 1 74 ? 7.973 0.002 -2.182 1 89.31 74 LEU A C 1
ATOM 558 O O . LEU A 1 74 ? 7.625 1.161 -1.946 1 89.31 74 LEU A O 1
ATOM 562 N N . GLN A 1 75 ? 9.172 -0.364 -2.219 1 91.25 75 GLN A N 1
ATOM 563 C CA . GLN A 1 75 ? 10.25 0.603 -2.016 1 91.25 75 GLN A CA 1
ATOM 564 C C . GLN A 1 75 ? 10.25 1.661 -3.115 1 91.25 75 GLN A C 1
ATOM 566 O O . GLN A 1 75 ? 10.391 2.854 -2.836 1 91.25 75 GLN A O 1
ATOM 571 N N . ALA A 1 76 ? 10.133 1.231 -4.32 1 89.69 76 ALA A N 1
ATOM 572 C CA . ALA A 1 76 ? 10.117 2.164 -5.441 1 89.69 76 ALA A CA 1
ATOM 573 C C . ALA A 1 76 ? 8.93 3.123 -5.344 1 89.69 76 ALA A C 1
ATOM 575 O O . ALA A 1 76 ? 9.086 4.332 -5.551 1 89.69 76 ALA A O 1
ATOM 576 N N . ILE A 1 77 ? 7.844 2.602 -4.984 1 90.69 77 ILE A N 1
ATOM 577 C CA . ILE A 1 77 ? 6.621 3.396 -4.914 1 90.69 77 ILE A CA 1
ATOM 578 C C . ILE A 1 77 ? 6.711 4.367 -3.738 1 90.69 77 ILE A C 1
ATOM 580 O O . ILE A 1 77 ? 6.434 5.562 -3.889 1 90.69 77 ILE A O 1
ATOM 584 N N . THR A 1 78 ? 7.074 3.871 -2.594 1 92.5 78 THR A N 1
ATOM 585 C CA . THR A 1 78 ? 7.141 4.711 -1.403 1 92.5 78 THR A CA 1
ATOM 586 C C . THR A 1 78 ? 8.219 5.785 -1.558 1 92.5 78 THR A C 1
ATOM 588 O O . THR A 1 78 ? 8.016 6.934 -1.16 1 92.5 78 THR A O 1
ATOM 591 N N . GLY A 1 79 ? 9.312 5.395 -2.107 1 93.56 79 GLY A N 1
ATOM 592 C CA . GLY A 1 79 ? 10.352 6.375 -2.367 1 93.56 79 GLY A CA 1
ATOM 593 C C . GLY A 1 79 ? 9.914 7.477 -3.311 1 93.56 79 GLY A C 1
ATOM 594 O O . GLY A 1 79 ? 10.188 8.656 -3.07 1 93.56 79 GLY A O 1
ATOM 595 N N . THR A 1 80 ? 9.219 7.113 -4.324 1 94.12 80 THR A N 1
ATOM 596 C CA . THR A 1 80 ? 8.711 8.094 -5.277 1 94.12 80 THR A CA 1
ATOM 597 C C . THR A 1 80 ? 7.645 8.977 -4.629 1 94.12 80 THR A C 1
ATOM 599 O O . THR A 1 80 ? 7.629 10.188 -4.832 1 94.12 80 THR A O 1
ATOM 602 N N . ALA A 1 81 ? 6.883 8.375 -3.826 1 93.06 81 ALA A N 1
ATOM 603 C CA . ALA A 1 81 ? 5.777 9.094 -3.193 1 93.06 81 ALA A CA 1
ATOM 604 C C . ALA A 1 81 ? 6.293 10.172 -2.25 1 93.06 81 ALA A C 1
ATOM 606 O O . ALA A 1 81 ? 5.75 11.281 -2.211 1 93.06 81 ALA A O 1
ATOM 607 N N . ILE A 1 82 ? 7.293 9.875 -1.505 1 94.12 82 ILE A N 1
ATOM 608 C CA . ILE A 1 82 ? 7.773 10.828 -0.516 1 94.12 82 ILE A CA 1
ATOM 609 C C . ILE A 1 82 ? 8.391 12.039 -1.224 1 94.12 82 ILE A C 1
ATOM 611 O O . ILE A 1 82 ? 8.25 13.172 -0.76 1 94.12 82 ILE A O 1
ATOM 615 N N . VAL A 1 83 ? 9.008 11.812 -2.348 1 95.88 83 VAL A N 1
ATOM 616 C CA . VAL A 1 83 ? 9.609 12.914 -3.092 1 95.88 83 VAL A CA 1
ATOM 617 C C . VAL A 1 83 ? 8.516 13.758 -3.746 1 95.88 83 VAL A C 1
ATOM 619 O O . VAL A 1 83 ? 8.578 14.992 -3.73 1 95.88 83 VAL A O 1
ATOM 622 N N . ILE A 1 84 ? 7.523 13.109 -4.242 1 93.94 84 ILE A N 1
ATOM 623 C CA . ILE A 1 84 ? 6.398 13.836 -4.824 1 93.94 84 ILE A CA 1
ATOM 624 C C . ILE A 1 84 ? 5.703 14.664 -3.74 1 93.94 84 ILE A C 1
ATOM 626 O O . ILE A 1 84 ? 5.328 15.812 -3.975 1 93.94 84 ILE A O 1
ATOM 630 N N . ALA A 1 85 ? 5.574 14.086 -2.596 1 91.19 85 ALA A N 1
ATOM 631 C CA . ALA A 1 85 ? 4.973 14.812 -1.479 1 91.19 85 ALA A CA 1
ATOM 632 C C . ALA A 1 85 ? 5.816 16.031 -1.103 1 91.19 85 ALA A C 1
ATOM 634 O O . ALA A 1 85 ? 5.273 17.094 -0.772 1 91.19 85 ALA A O 1
ATOM 635 N N . GLY A 1 86 ? 7.086 15.844 -1.132 1 93.25 86 GLY A N 1
ATOM 636 C CA . GLY A 1 86 ? 7.965 16.969 -0.887 1 93.25 86 GLY A CA 1
ATOM 637 C C . GLY A 1 86 ? 7.805 18.078 -1.906 1 93.25 86 GLY A C 1
ATOM 638 O O . GLY A 1 86 ? 7.676 19.25 -1.542 1 93.25 86 GLY A O 1
ATOM 639 N N . PHE A 1 87 ? 7.723 17.703 -3.164 1 94.25 87 PHE A N 1
ATOM 640 C CA . PHE A 1 87 ? 7.594 18.688 -4.234 1 94.25 87 PHE A CA 1
ATOM 641 C C . PHE A 1 87 ? 6.254 19.406 -4.148 1 94.25 87 PHE A C 1
ATOM 643 O O . PHE A 1 87 ? 6.152 20.578 -4.492 1 94.25 87 PHE A O 1
ATOM 650 N N . SER A 1 88 ? 5.277 18.75 -3.664 1 89.44 88 SER A N 1
ATOM 651 C CA . SER A 1 88 ? 3.951 19.344 -3.545 1 89.44 88 SER A CA 1
ATOM 652 C C . SER A 1 88 ? 3.947 20.484 -2.521 1 89.44 88 SER A C 1
ATOM 654 O O . SER A 1 88 ? 3.109 21.375 -2.588 1 89.44 88 SER A O 1
ATOM 656 N N . GLN A 1 89 ? 4.875 20.422 -1.612 1 88.94 89 GLN A N 1
ATOM 657 C CA . GLN A 1 89 ? 5.012 21.469 -0.611 1 88.94 89 GLN A CA 1
ATOM 658 C C . GLN A 1 89 ? 6.34 22.203 -0.767 1 88.94 89 GLN A C 1
ATOM 660 O O . GLN A 1 89 ? 6.949 22.609 0.223 1 88.94 89 GLN A O 1
ATOM 665 N N . TRP A 1 90 ? 6.742 22.375 -1.917 1 90.31 90 TRP A N 1
ATOM 666 C CA . TRP A 1 90 ? 8.078 22.875 -2.209 1 90.31 90 TRP A CA 1
ATOM 667 C C . TRP A 1 90 ? 8.289 24.25 -1.572 1 90.31 90 TRP A C 1
ATOM 669 O O . TRP A 1 90 ? 9.352 24.531 -1.021 1 90.31 90 TRP A O 1
ATOM 679 N N . ASN A 1 91 ? 7.273 25.078 -1.492 1 87.5 91 ASN A N 1
ATOM 680 C CA . ASN A 1 91 ? 7.434 26.453 -1.049 1 87.5 91 ASN A CA 1
ATOM 681 C C . ASN A 1 91 ? 7.211 26.594 0.454 1 87.5 91 ASN A C 1
ATOM 683 O O . ASN A 1 91 ? 7.602 27.594 1.056 1 87.5 91 ASN A O 1
ATOM 687 N N . THR A 1 92 ? 6.652 25.578 1.089 1 87.06 92 THR A N 1
ATOM 688 C CA . THR A 1 92 ? 6.309 25.719 2.5 1 87.06 92 THR A CA 1
ATOM 689 C C . THR A 1 92 ? 7.113 24.734 3.35 1 87.06 92 THR A C 1
ATOM 691 O O . THR A 1 92 ? 7.191 24.891 4.57 1 87.06 92 THR A O 1
ATOM 694 N N . ILE A 1 93 ? 7.809 23.859 2.754 1 90.81 93 ILE A N 1
ATOM 695 C CA . ILE A 1 93 ? 8.539 22.828 3.496 1 90.81 93 ILE A CA 1
ATOM 696 C C . ILE A 1 93 ? 9.812 23.438 4.09 1 90.81 93 ILE A C 1
ATOM 698 O O . ILE A 1 93 ? 10.484 24.234 3.443 1 90.81 93 ILE A O 1
ATOM 702 N N . THR A 1 94 ? 10.078 23.078 5.312 1 92.25 94 THR A N 1
ATOM 703 C CA . THR A 1 94 ? 11.273 23.562 5.992 1 92.25 94 THR A CA 1
ATOM 704 C C . THR A 1 94 ? 12.508 22.766 5.559 1 92.25 94 THR A C 1
ATOM 706 O O . THR A 1 94 ? 12.383 21.688 4.984 1 92.25 94 THR A O 1
ATOM 709 N N . PHE A 1 95 ? 13.695 23.281 5.859 1 90.94 95 PHE A N 1
ATOM 710 C CA . PHE A 1 95 ? 14.945 22.609 5.496 1 90.94 95 PHE A CA 1
ATOM 711 C C . PHE A 1 95 ? 15.086 21.297 6.246 1 90.94 95 PHE A C 1
ATOM 713 O O . PHE A 1 95 ? 15.602 20.328 5.703 1 90.94 95 PHE A O 1
ATOM 720 N N . TYR A 1 96 ? 14.602 21.312 7.43 1 90.81 96 TYR A N 1
ATOM 721 C CA . TYR A 1 96 ? 14.617 20.094 8.242 1 90.81 96 TYR A CA 1
ATOM 722 C C . TYR A 1 96 ? 13.82 18.984 7.578 1 90.81 96 TYR A C 1
ATOM 724 O O . TYR A 1 96 ? 14.32 17.859 7.426 1 90.81 96 TYR A O 1
ATOM 732 N N . HIS A 1 97 ? 12.672 19.266 7.16 1 93.56 97 HIS A N 1
ATOM 733 C CA . HIS A 1 97 ? 11.805 18.281 6.527 1 93.56 97 HIS A CA 1
ATOM 734 C C . HIS A 1 97 ? 12.312 17.922 5.137 1 93.56 97 HIS A C 1
ATOM 736 O O . HIS A 1 97 ? 12.133 16.781 4.684 1 93.56 97 HIS A O 1
ATOM 742 N N . ARG A 1 98 ? 12.945 18.828 4.492 1 93.44 98 ARG A N 1
ATOM 743 C CA . ARG A 1 98 ? 13.539 18.531 3.189 1 93.44 98 ARG A CA 1
ATOM 744 C C . ARG A 1 98 ? 14.633 17.484 3.303 1 93.44 98 ARG A C 1
ATOM 746 O O . ARG A 1 98 ? 14.734 16.594 2.457 1 93.44 98 ARG A O 1
ATOM 753 N N . GLU A 1 99 ? 15.398 17.625 4.293 1 92.19 99 GLU A N 1
ATOM 754 C CA . GLU A 1 99 ? 16.469 16.656 4.508 1 92.19 99 GLU A CA 1
ATOM 755 C C . GLU A 1 99 ? 15.906 15.281 4.848 1 92.19 99 GLU A C 1
ATOM 757 O O . GLU A 1 99 ? 16.453 14.258 4.426 1 92.19 99 GLU A O 1
ATOM 762 N N . LEU A 1 100 ? 14.867 15.273 5.555 1 94.44 100 LEU A N 1
ATOM 763 C CA . LEU A 1 100 ? 14.234 14 5.875 1 94.44 100 LEU A CA 1
ATOM 764 C C . LEU A 1 100 ? 13.711 13.32 4.617 1 94.44 100 LEU A C 1
ATOM 766 O O . LEU A 1 100 ? 13.875 12.109 4.441 1 94.44 100 LEU A O 1
ATOM 770 N N . VAL A 1 101 ? 13.086 14.062 3.795 1 95.56 101 VAL A N 1
ATOM 771 C CA . VAL A 1 101 ? 12.57 13.539 2.535 1 95.56 101 VAL A CA 1
ATOM 772 C C . VAL A 1 101 ? 13.703 12.922 1.724 1 95.56 101 VAL A C 1
ATOM 774 O O . VAL A 1 101 ? 13.57 11.812 1.202 1 95.56 101 VAL A O 1
ATOM 777 N N . ALA A 1 102 ? 14.805 13.641 1.683 1 94.19 102 ALA A N 1
ATOM 778 C CA . ALA A 1 102 ? 15.969 13.141 0.954 1 94.19 102 ALA A CA 1
ATOM 779 C C . ALA A 1 102 ? 16.484 11.844 1.58 1 94.19 102 ALA A C 1
ATOM 781 O O . ALA A 1 102 ? 16.797 10.891 0.87 1 94.19 102 ALA A O 1
ATOM 782 N N . SER A 1 103 ? 16.547 11.867 2.848 1 94.38 103 SER A N 1
ATOM 783 C CA . SER A 1 103 ? 17.062 10.695 3.553 1 94.38 103 SER A CA 1
ATOM 784 C C . SER A 1 103 ? 16.156 9.484 3.361 1 94.38 103 SER A C 1
ATOM 786 O O . SER A 1 103 ? 16.641 8.359 3.213 1 94.38 103 SER A O 1
ATOM 788 N N . TYR A 1 104 ? 14.867 9.695 3.371 1 96.69 104 TYR A N 1
ATOM 789 C CA . TYR A 1 104 ? 13.938 8.609 3.113 1 96.69 104 TYR A CA 1
ATOM 790 C C . TYR A 1 104 ? 14.141 8.031 1.72 1 96.69 104 TYR A C 1
ATOM 792 O O . TYR A 1 104 ? 14.164 6.809 1.543 1 96.69 104 TYR A O 1
ATOM 800 N N . TRP A 1 105 ? 14.227 8.914 0.793 1 96.62 105 TRP A N 1
ATOM 801 C CA . TRP A 1 105 ? 14.398 8.461 -0.584 1 96.62 105 TRP A CA 1
ATOM 802 C C . TRP A 1 105 ? 15.68 7.648 -0.738 1 96.62 105 TRP A C 1
ATOM 804 O O . TRP A 1 105 ? 15.688 6.613 -1.404 1 96.62 105 TRP A O 1
ATOM 814 N N . TRP A 1 106 ? 16.75 8.086 -0.103 1 94 106 TRP A N 1
ATOM 815 C CA . TRP A 1 106 ? 18.016 7.363 -0.153 1 94 106 TRP A CA 1
ATOM 816 C C . TRP A 1 106 ? 17.875 5.984 0.483 1 94 106 TRP A C 1
ATOM 818 O O . TRP A 1 106 ? 18.391 4.996 -0.04 1 94 106 TRP A O 1
ATOM 828 N N . LEU A 1 107 ? 17.234 5.988 1.55 1 96 107 LEU A N 1
ATOM 829 C CA . LEU A 1 107 ? 17.062 4.719 2.25 1 96 107 LEU A CA 1
ATOM 830 C C . LEU A 1 107 ? 16.312 3.719 1.383 1 96 107 LEU A C 1
ATOM 832 O O . LEU A 1 107 ? 16.734 2.576 1.222 1 96 107 LEU A O 1
ATOM 836 N N . THR A 1 108 ? 15.195 4.148 0.809 1 94.94 108 THR A N 1
ATOM 837 C CA . THR A 1 108 ? 14.391 3.268 -0.026 1 94.94 108 THR A CA 1
ATOM 838 C C . THR A 1 108 ? 15.148 2.881 -1.293 1 94.94 108 THR A C 1
ATOM 840 O O . THR A 1 108 ? 15.062 1.737 -1.747 1 94.94 108 THR A O 1
ATOM 843 N N . SER A 1 109 ? 15.867 3.789 -1.841 1 91 109 SER A N 1
ATOM 844 C CA . SER A 1 109 ? 16.625 3.512 -3.057 1 91 109 SER A CA 1
ATOM 845 C C . SER A 1 109 ? 17.75 2.51 -2.793 1 91 109 SER A C 1
ATOM 847 O O . SER A 1 109 ? 17.938 1.569 -3.566 1 91 109 SER A O 1
ATOM 849 N N . ASN A 1 110 ? 18.422 2.707 -1.719 1 90 110 ASN A N 1
ATOM 850 C CA . ASN A 1 110 ? 19.516 1.793 -1.393 1 90 110 ASN A CA 1
ATOM 851 C C . ASN A 1 110 ? 19 0.389 -1.089 1 90 110 ASN A C 1
ATOM 853 O O . ASN A 1 110 ? 19.625 -0.603 -1.475 1 90 110 ASN A O 1
ATOM 857 N N . SER A 1 111 ? 17.938 0.36 -0.363 1 91.19 111 SER A N 1
ATOM 858 C CA . SER A 1 111 ? 17.344 -0.941 -0.101 1 91.19 111 SER A CA 1
ATOM 859 C C . SER A 1 111 ? 16.859 -1.599 -1.391 1 91.19 111 SER A C 1
ATOM 861 O O . SER A 1 111 ? 16.984 -2.812 -1.562 1 91.19 111 SER A O 1
ATOM 863 N N . PHE A 1 112 ? 16.297 -0.833 -2.262 1 88.19 112 PHE A N 1
ATOM 864 C CA . PHE A 1 112 ? 15.867 -1.324 -3.566 1 88.19 112 PHE A CA 1
ATOM 865 C C . PHE A 1 112 ? 17.047 -1.86 -4.359 1 88.19 112 PHE A C 1
ATOM 867 O O . PHE A 1 112 ? 16.969 -2.936 -4.957 1 88.19 112 PHE A O 1
ATOM 874 N N . TRP A 1 113 ? 18.094 -1.156 -4.355 1 82.38 113 TRP A N 1
ATOM 875 C CA . TRP A 1 113 ? 19.266 -1.553 -5.133 1 82.38 113 TRP A CA 1
ATOM 876 C C . TRP A 1 113 ? 19.891 -2.822 -4.566 1 82.38 113 TRP A C 1
ATOM 878 O O . TRP A 1 113 ? 20.484 -3.615 -5.305 1 82.38 113 TRP A O 1
ATOM 888 N N . MET A 1 114 ? 19.703 -2.955 -3.359 1 81.62 114 MET A N 1
ATOM 889 C CA . MET A 1 114 ? 20.188 -4.188 -2.746 1 81.62 114 MET A CA 1
ATOM 890 C C . MET A 1 114 ? 19.391 -5.391 -3.24 1 81.62 114 MET A C 1
ATOM 892 O O . MET A 1 114 ? 19.922 -6.496 -3.35 1 81.62 114 MET A O 1
ATOM 896 N N . ALA A 1 115 ? 18.156 -5.23 -3.498 1 80.56 115 ALA A N 1
ATOM 897 C CA . ALA A 1 115 ? 17.25 -6.312 -3.889 1 80.56 115 ALA A CA 1
ATOM 898 C C . ALA A 1 115 ? 17.219 -6.473 -5.406 1 80.56 115 ALA A C 1
ATOM 900 O O . ALA A 1 115 ? 16.719 -7.48 -5.918 1 80.56 115 ALA A O 1
ATOM 901 N N . ARG A 1 116 ? 17.672 -5.613 -6.113 1 74.44 116 ARG A N 1
ATOM 902 C CA . ARG A 1 116 ? 17.484 -5.457 -7.551 1 74.44 116 ARG A CA 1
ATOM 903 C C . ARG A 1 116 ? 18 -6.684 -8.305 1 74.44 116 ARG A C 1
ATOM 905 O O . ARG A 1 116 ? 17.359 -7.145 -9.25 1 74.44 116 ARG A O 1
ATOM 912 N N . PRO A 1 117 ? 19.188 -7.23 -7.938 1 62.44 117 PRO A N 1
ATOM 913 C CA . PRO A 1 117 ? 19.641 -8.383 -8.719 1 62.44 117 PRO A CA 1
ATOM 914 C C . PRO A 1 117 ? 18.609 -9.508 -8.758 1 62.44 117 PRO A C 1
ATOM 916 O O . PRO A 1 117 ? 18.406 -10.125 -9.805 1 62.44 117 PRO A O 1
ATOM 919 N N . ALA A 1 118 ? 18.031 -9.688 -7.684 1 60.16 118 ALA A N 1
ATOM 920 C CA . ALA A 1 118 ? 17.031 -10.742 -7.629 1 60.16 118 ALA A CA 1
ATOM 921 C C . ALA A 1 118 ? 15.75 -10.328 -8.336 1 60.16 118 ALA A C 1
ATOM 923 O O . ALA A 1 118 ? 15.078 -11.148 -8.953 1 60.16 118 ALA A O 1
ATOM 924 N N . TYR A 1 119 ? 15.547 -9.086 -8.258 1 60.34 119 TYR A N 1
ATOM 925 C CA . TYR A 1 119 ? 14.328 -8.508 -8.82 1 60.34 119 TYR A CA 1
ATOM 926 C C . TYR A 1 119 ? 14.406 -8.445 -10.336 1 60.34 119 TYR A C 1
ATOM 928 O O . TYR A 1 119 ? 13.438 -8.789 -11.023 1 60.34 119 TYR A O 1
ATOM 936 N N . MET A 1 120 ? 15.578 -8.047 -10.812 1 56 120 MET A N 1
ATOM 937 C CA . MET A 1 120 ? 15.734 -7.832 -12.25 1 56 120 MET A CA 1
ATOM 938 C C . MET A 1 120 ? 16.078 -9.133 -12.961 1 56 120 MET A C 1
ATOM 940 O O . MET A 1 120 ? 15.75 -9.305 -14.141 1 56 120 MET A O 1
ATOM 944 N N . TYR A 1 121 ? 16.766 -10.008 -12.25 1 50.84 121 TYR A N 1
ATOM 945 C CA . TYR A 1 121 ? 17.062 -11.297 -12.867 1 50.84 121 TYR A CA 1
ATOM 946 C C . TYR A 1 121 ? 15.781 -11.984 -13.328 1 50.84 121 TYR A C 1
ATOM 948 O O . TYR A 1 121 ? 15.711 -12.508 -14.438 1 50.84 121 TYR A O 1
ATOM 956 N N . GLN A 1 122 ? 14.859 -11.922 -12.469 1 50.91 122 GLN A N 1
ATOM 957 C CA . GLN A 1 122 ? 13.602 -12.531 -12.867 1 50.91 122 GLN A CA 1
ATOM 958 C C . GLN A 1 122 ? 12.977 -11.781 -14.039 1 50.91 122 GLN A C 1
ATOM 960 O O . GLN A 1 122 ? 12.438 -12.391 -14.961 1 50.91 122 GLN A O 1
ATOM 965 N N . ALA A 1 123 ? 13.273 -10.539 -14.008 1 48.06 123 ALA A N 1
ATOM 966 C CA . ALA A 1 123 ? 12.734 -9.719 -15.086 1 48.06 123 ALA A CA 1
ATOM 967 C C . ALA A 1 123 ? 13.484 -9.961 -16.391 1 48.06 123 ALA A C 1
ATOM 969 O O . ALA A 1 123 ? 12.867 -10.047 -17.453 1 48.06 123 ALA A O 1
ATOM 970 N N . VAL A 1 124 ? 14.836 -10.055 -16.266 1 47.5 124 VAL A N 1
ATOM 971 C CA . VAL A 1 124 ? 15.664 -10.281 -17.453 1 47.5 124 VAL A CA 1
ATOM 972 C C . VAL A 1 124 ? 15.438 -11.695 -17.984 1 47.5 124 VAL A C 1
ATOM 974 O O . VAL A 1 124 ? 15.336 -11.898 -19.188 1 47.5 124 VAL A O 1
ATOM 977 N N . LYS A 1 125 ? 15.469 -12.594 -17.078 1 49.56 125 LYS A N 1
ATOM 978 C CA . LYS A 1 125 ? 15.195 -13.953 -17.531 1 49.56 125 LYS A CA 1
ATOM 979 C C . LYS A 1 125 ? 13.844 -14.031 -18.25 1 49.56 125 LYS A C 1
ATOM 981 O O . LYS A 1 125 ? 13.719 -14.695 -19.281 1 49.56 125 LYS A O 1
ATOM 986 N N . GLU A 1 126 ? 13.008 -13.281 -17.688 1 47.62 126 GLU A N 1
ATOM 987 C CA . GLU A 1 126 ? 11.703 -13.234 -18.328 1 47.62 126 GLU A CA 1
ATOM 988 C C . GLU A 1 126 ? 11.766 -12.469 -19.641 1 47.62 126 GLU A C 1
ATOM 990 O O . GLU A 1 126 ? 11.109 -12.836 -20.609 1 47.62 126 GLU A O 1
ATOM 995 N N . LEU A 1 127 ? 12.57 -11.422 -19.531 1 45.09 127 LEU A N 1
ATOM 996 C CA . LEU A 1 127 ? 12.766 -10.648 -20.766 1 45.09 127 LEU A CA 1
ATOM 997 C C . LEU A 1 127 ? 13.445 -11.5 -21.828 1 45.09 127 LEU A C 1
ATOM 999 O O . LEU A 1 127 ? 13.07 -11.438 -23 1 45.09 127 LEU A O 1
ATOM 1003 N N . ASN A 1 128 ? 14.484 -12.078 -21.438 1 45.72 128 ASN A N 1
ATOM 1004 C CA . ASN A 1 128 ? 15.156 -12.945 -22.391 1 45.72 128 ASN A CA 1
ATOM 1005 C C . ASN A 1 128 ? 14.227 -14.055 -22.891 1 45.72 128 ASN A C 1
ATOM 1007 O O . ASN A 1 128 ? 14.25 -14.406 -24.078 1 45.72 128 ASN A O 1
ATOM 1011 N N . THR A 1 129 ? 13.609 -14.578 -21.938 1 45 129 THR A N 1
ATOM 1012 C CA . THR A 1 129 ? 12.648 -15.578 -22.406 1 45 129 THR A CA 1
ATOM 1013 C C . THR A 1 129 ? 11.523 -14.922 -23.203 1 45 129 THR A C 1
ATOM 1015 O O . THR A 1 129 ? 11.023 -15.5 -24.156 1 45 129 THR A O 1
ATOM 1018 N N . ALA A 1 130 ? 11.172 -13.797 -22.75 1 42 130 ALA A N 1
ATOM 1019 C CA . ALA A 1 130 ? 10.133 -13.047 -23.469 1 42 130 ALA A CA 1
ATOM 1020 C C . ALA A 1 130 ? 10.656 -12.516 -24.797 1 42 130 ALA A C 1
ATOM 1022 O O . ALA A 1 130 ? 9.883 -12.297 -25.734 1 42 130 ALA A O 1
ATOM 1023 N N . LEU A 1 131 ? 11.805 -11.906 -24.844 1 42.44 131 LEU A N 1
ATOM 1024 C CA . LEU A 1 131 ? 12.328 -11.523 -26.141 1 42.44 131 LEU A CA 1
ATOM 1025 C C . LEU A 1 131 ? 12.125 -12.641 -27.156 1 42.44 131 LEU A C 1
ATOM 1027 O O . LEU A 1 131 ? 12.133 -12.398 -28.375 1 42.44 131 LEU A O 1
ATOM 1031 N N . SER A 1 132 ? 12.359 -13.719 -26.797 1 40.41 132 SER A N 1
ATOM 1032 C CA . SER A 1 132 ? 11.977 -14.688 -27.828 1 40.41 132 SER A CA 1
ATOM 1033 C C . SER A 1 132 ? 10.469 -14.719 -28.031 1 40.41 132 SER A C 1
ATOM 1035 O O . SER A 1 132 ? 9.984 -15.062 -29.109 1 40.41 132 SER A O 1
ATOM 1037 N N . SER A 1 133 ? 9.68 -14.969 -26.953 1 42.41 133 SER A N 1
ATOM 1038 C CA . SER A 1 133 ? 8.25 -15.086 -27.234 1 42.41 133 SER A CA 1
ATOM 1039 C C . SER A 1 133 ? 7.605 -13.719 -27.406 1 42.41 133 SER A C 1
ATOM 1041 O O . SER A 1 133 ? 8.258 -12.688 -27.203 1 42.41 133 SER A O 1
ATOM 1043 N N . THR A 1 134 ? 6.18 -13.492 -26.844 1 42.91 134 THR A N 1
ATOM 1044 C CA . THR A 1 134 ? 5.16 -12.5 -27.156 1 42.91 134 THR A CA 1
ATOM 1045 C C . THR A 1 134 ? 5.438 -11.188 -26.438 1 42.91 134 THR A C 1
ATOM 1047 O O . THR A 1 134 ? 5.922 -11.18 -25.312 1 42.91 134 THR A O 1
ATOM 1050 N N . SER A 1 135 ? 5.438 -9.883 -27.078 1 47 135 SER A N 1
ATOM 1051 C CA . SER A 1 135 ? 5.527 -8.438 -26.906 1 47 135 SER A CA 1
ATOM 1052 C C . SER A 1 135 ? 5.102 -8.008 -25.516 1 47 135 SER A C 1
ATOM 1054 O O . SER A 1 135 ? 5.664 -7.074 -24.938 1 47 135 SER A O 1
ATOM 1056 N N . TRP A 1 136 ? 4.27 -8.734 -24.859 1 47.5 136 TRP A N 1
ATOM 1057 C CA . TRP A 1 136 ? 3.545 -8.188 -23.703 1 47.5 136 TRP A CA 1
ATOM 1058 C C . TRP A 1 136 ? 4.305 -8.445 -22.406 1 47.5 136 TRP A C 1
ATOM 1060 O O . TRP A 1 136 ? 4.234 -7.645 -21.469 1 47.5 136 TRP A O 1
ATOM 1070 N N . THR A 1 137 ? 5.215 -9.469 -22.266 1 52.41 137 THR A N 1
ATOM 1071 C CA . THR A 1 137 ? 6.035 -9.672 -21.078 1 52.41 137 THR A CA 1
ATOM 1072 C C . THR A 1 137 ? 6.992 -8.508 -20.875 1 52.41 137 THR A C 1
ATOM 1074 O O . THR A 1 137 ? 7.363 -8.195 -19.75 1 52.41 137 THR A O 1
ATOM 1077 N N . LYS A 1 138 ? 7.152 -7.855 -21.953 1 60.25 138 LYS A N 1
ATOM 1078 C CA . LYS A 1 138 ? 8.016 -6.68 -21.984 1 60.25 138 LYS A CA 1
ATOM 1079 C C . LYS A 1 138 ? 7.391 -5.512 -21.219 1 60.25 138 LYS A C 1
ATOM 1081 O O . LYS A 1 138 ? 8.094 -4.73 -20.578 1 60.25 138 LYS A O 1
ATOM 1086 N N . TRP A 1 139 ? 6.109 -5.551 -21.156 1 63.47 139 TRP A N 1
ATOM 1087 C CA . TRP A 1 139 ? 5.438 -4.387 -20.578 1 63.47 139 TRP A CA 1
ATOM 1088 C C . TRP A 1 139 ? 5.594 -4.359 -19.062 1 63.47 139 TRP A C 1
ATOM 1090 O O . TRP A 1 139 ? 5.707 -3.289 -18.469 1 63.47 139 TRP A O 1
ATOM 1100 N N . ARG A 1 140 ? 5.762 -5.516 -18.469 1 68.38 140 ARG A N 1
ATOM 1101 C CA . ARG A 1 140 ? 5.953 -5.574 -17.016 1 68.38 140 ARG A CA 1
ATOM 1102 C C . ARG A 1 140 ? 7.305 -4.996 -16.625 1 68.38 140 ARG A C 1
ATOM 1104 O O . ARG A 1 140 ? 7.395 -4.191 -15.695 1 68.38 140 ARG A O 1
ATOM 1111 N N . ALA A 1 141 ? 8.172 -5.379 -17.375 1 68 141 ALA A N 1
ATOM 1112 C CA . ALA A 1 141 ? 9.531 -4.91 -17.094 1 68 141 ALA A CA 1
ATOM 1113 C C . ALA A 1 141 ? 9.68 -3.428 -17.438 1 68 141 ALA A C 1
ATOM 1115 O O . ALA A 1 141 ? 10.328 -2.68 -16.703 1 68 141 ALA A O 1
ATOM 1116 N N . TYR A 1 142 ? 8.93 -3.023 -18.391 1 72.62 142 TYR A N 1
ATOM 1117 C CA . TYR A 1 142 ? 9.023 -1.634 -18.828 1 72.62 142 TYR A CA 1
ATOM 1118 C C . TYR A 1 142 ? 8.367 -0.704 -17.812 1 72.62 142 TYR A C 1
ATOM 1120 O O . TYR A 1 142 ? 8.883 0.379 -17.531 1 72.62 142 TYR A O 1
ATOM 1128 N N . THR A 1 143 ? 7.316 -1.114 -17.281 1 75.81 143 THR A N 1
ATOM 1129 C CA . THR A 1 143 ? 6.625 -0.264 -16.328 1 75.81 143 THR A CA 1
ATOM 1130 C C . THR A 1 143 ? 7.449 -0.101 -15.047 1 75.81 143 THR A C 1
ATOM 1132 O O . THR A 1 143 ? 7.535 0.997 -14.492 1 75.81 143 THR A O 1
ATOM 1135 N N . ARG A 1 144 ? 8 -1.11 -14.602 1 79.19 144 ARG A N 1
ATOM 1136 C CA . ARG A 1 144 ? 8.836 -1.037 -13.406 1 79.19 144 ARG A CA 1
ATOM 1137 C C . ARG A 1 144 ? 10.094 -0.221 -13.664 1 79.19 144 ARG A C 1
ATOM 1139 O O . ARG A 1 144 ? 10.523 0.554 -12.805 1 79.19 144 ARG A O 1
ATOM 1146 N N . ARG A 1 145 ? 10.602 -0.388 -14.852 1 78.5 145 ARG A N 1
ATOM 1147 C CA . ARG A 1 145 ? 11.773 0.408 -15.203 1 78.5 145 ARG A CA 1
ATOM 1148 C C . ARG A 1 145 ? 11.422 1.889 -15.297 1 78.5 145 ARG A C 1
ATOM 1150 O O . ARG A 1 145 ? 12.195 2.744 -14.867 1 78.5 145 ARG A O 1
ATOM 1157 N N . LEU A 1 146 ? 10.312 2.111 -15.852 1 84.19 146 LEU A N 1
ATOM 1158 C CA . LEU A 1 146 ? 9.867 3.496 -15.938 1 84.19 146 LEU A CA 1
ATOM 1159 C C . LEU A 1 146 ? 9.688 4.094 -14.547 1 84.19 146 LEU A C 1
ATOM 1161 O O . LEU A 1 146 ? 10.047 5.25 -14.312 1 84.19 146 LEU A O 1
ATOM 1165 N N . LEU A 1 147 ? 9.133 3.322 -13.703 1 86.19 147 LEU A N 1
ATOM 1166 C CA . LEU A 1 147 ? 8.938 3.791 -12.336 1 86.19 147 LEU A CA 1
ATOM 1167 C C . LEU A 1 147 ? 10.273 4.129 -11.68 1 86.19 147 LEU A C 1
ATOM 1169 O O . LEU A 1 147 ? 10.391 5.141 -10.992 1 86.19 147 LEU A O 1
ATOM 1173 N N . ILE A 1 148 ? 11.242 3.342 -11.953 1 86.44 148 ILE A N 1
ATOM 1174 C CA . ILE A 1 148 ? 12.555 3.562 -11.359 1 86.44 148 ILE A CA 1
ATOM 1175 C C . ILE A 1 148 ? 13.203 4.789 -11.992 1 86.44 148 ILE A C 1
ATOM 1177 O O . ILE A 1 148 ? 13.828 5.598 -11.297 1 86.44 148 ILE A O 1
ATOM 1181 N N . ILE A 1 149 ? 13.031 4.949 -13.266 1 87.88 149 ILE A N 1
ATOM 1182 C CA . ILE A 1 149 ? 13.578 6.105 -13.961 1 87.88 149 ILE A CA 1
ATOM 1183 C C . ILE A 1 149 ? 12.961 7.387 -13.406 1 87.88 149 ILE A C 1
ATOM 1185 O O . ILE A 1 149 ? 13.672 8.359 -13.125 1 87.88 149 ILE A O 1
ATOM 1189 N N . VAL A 1 150 ? 11.727 7.312 -13.211 1 92.31 150 VAL A N 1
ATOM 1190 C CA . VAL A 1 150 ? 11.031 8.484 -12.688 1 92.31 150 VAL A CA 1
ATOM 1191 C C . VAL A 1 150 ? 11.469 8.758 -11.25 1 92.31 150 VAL A C 1
ATOM 1193 O O . VAL A 1 150 ? 11.695 9.906 -10.875 1 92.31 150 VAL A O 1
ATOM 1196 N N . SER A 1 151 ? 11.57 7.754 -10.492 1 93.31 151 SER A N 1
ATOM 1197 C CA . SER A 1 151 ? 11.984 7.906 -9.094 1 93.31 151 SER A CA 1
ATOM 1198 C C . SER A 1 151 ? 13.383 8.523 -9 1 93.31 151 SER A C 1
ATOM 1200 O O . SER A 1 151 ? 13.602 9.461 -8.227 1 93.31 151 SER A O 1
ATOM 1202 N N . VAL A 1 152 ? 14.312 8.031 -9.805 1 92.06 152 VAL A N 1
ATOM 1203 C CA . VAL A 1 152 ? 15.688 8.523 -9.766 1 92.06 152 VAL A CA 1
ATOM 1204 C C . VAL A 1 152 ? 15.742 9.961 -10.289 1 92.06 152 VAL A C 1
ATOM 1206 O O . VAL A 1 152 ? 16.438 10.805 -9.734 1 92.06 152 VAL A O 1
ATOM 1209 N N . PHE A 1 153 ? 14.977 10.203 -11.281 1 95.06 153 PHE A N 1
ATOM 1210 C CA . PHE A 1 153 ? 14.914 11.562 -11.797 1 95.06 153 PHE A CA 1
ATOM 1211 C C . PHE A 1 153 ? 14.422 12.531 -10.727 1 95.06 153 PHE A C 1
ATOM 1213 O O . PHE A 1 153 ? 15 13.594 -10.531 1 95.06 153 PHE A O 1
ATOM 1220 N N . LEU A 1 154 ? 13.383 12.141 -10.094 1 96.12 154 LEU A N 1
ATOM 1221 C CA . LEU A 1 154 ? 12.836 12.977 -9.023 1 96.12 154 LEU A CA 1
ATOM 1222 C C . LEU A 1 154 ? 13.828 13.109 -7.875 1 96.12 154 LEU A C 1
ATOM 1224 O O . LEU A 1 154 ? 13.961 14.18 -7.285 1 96.12 154 LEU A O 1
ATOM 1228 N N . GLY A 1 155 ? 14.484 12 -7.605 1 95.19 155 GLY A N 1
ATOM 1229 C CA . GLY A 1 155 ? 15.492 12.031 -6.555 1 95.19 155 GLY A CA 1
ATOM 1230 C C . GLY A 1 155 ? 16.641 12.969 -6.859 1 95.19 155 GLY A C 1
ATOM 1231 O O . GLY A 1 155 ? 17.062 13.75 -6 1 95.19 155 GLY A O 1
ATOM 1232 N N . ILE A 1 156 ? 17.062 12.961 -8.078 1 94.25 156 ILE A N 1
ATOM 1233 C CA . ILE A 1 156 ? 18.156 13.828 -8.508 1 94.25 156 ILE A CA 1
ATOM 1234 C C . ILE A 1 156 ? 17.719 15.289 -8.453 1 94.25 156 ILE A C 1
ATOM 1236 O O . ILE A 1 156 ? 18.438 16.141 -7.945 1 94.25 156 ILE A O 1
ATOM 1240 N N . THR A 1 157 ? 16.578 15.555 -8.945 1 96.12 157 THR A N 1
ATOM 1241 C CA . THR A 1 157 ? 16.062 16.922 -8.969 1 96.12 157 THR A CA 1
ATOM 1242 C C . THR A 1 157 ? 15.859 17.453 -7.547 1 96.12 157 THR A C 1
ATOM 1244 O O . THR A 1 157 ? 16.219 18.594 -7.246 1 96.12 157 THR A O 1
ATOM 1247 N N . TRP A 1 158 ? 15.352 16.594 -6.715 1 96.44 158 TRP A N 1
ATOM 1248 C CA . TRP A 1 158 ? 15.133 16.984 -5.328 1 96.44 158 TRP A CA 1
ATOM 1249 C C . TRP A 1 158 ? 16.453 17.297 -4.633 1 96.44 158 TRP A C 1
ATOM 1251 O O . TRP A 1 158 ? 16.594 18.344 -3.994 1 96.44 158 TRP A O 1
ATOM 1261 N N . ALA A 1 159 ? 17.391 16.391 -4.801 1 92.94 159 ALA A N 1
ATOM 1262 C CA . ALA A 1 159 ? 18.672 16.547 -4.148 1 92.94 159 ALA A CA 1
ATOM 1263 C C . ALA A 1 159 ? 19.406 17.781 -4.688 1 92.94 159 ALA A C 1
ATOM 1265 O O . ALA A 1 159 ? 20 18.547 -3.92 1 92.94 159 ALA A O 1
ATOM 1266 N N . SER A 1 160 ? 19.328 18.031 -5.934 1 92.94 160 SER A N 1
ATOM 1267 C CA . SER A 1 160 ? 20.016 19.156 -6.559 1 92.94 160 SER A CA 1
ATOM 1268 C C . SER A 1 160 ? 19.406 20.484 -6.125 1 92.94 160 SER A C 1
ATOM 1270 O O . SER A 1 160 ? 20.125 21.391 -5.684 1 92.94 160 SER A O 1
ATOM 1272 N N . LEU A 1 161 ? 18.109 20.516 -6.203 1 93.75 161 LEU A N 1
ATOM 1273 C CA . LEU A 1 161 ? 17.422 21.766 -5.875 1 93.75 161 LEU A CA 1
ATOM 1274 C C . LEU A 1 161 ? 17.516 22.047 -4.379 1 93.75 161 LEU A C 1
ATOM 1276 O O . LEU A 1 161 ? 17.672 23.203 -3.969 1 93.75 161 LEU A O 1
ATOM 1280 N N . SER A 1 162 ? 17.375 21 -3.625 1 91.38 162 SER A N 1
ATOM 1281 C CA . SER A 1 162 ? 17.453 21.188 -2.178 1 91.38 162 SER A CA 1
ATOM 1282 C C . SER A 1 162 ? 18.844 21.625 -1.752 1 91.38 162 SER A C 1
ATOM 1284 O O . SER A 1 162 ? 19 22.516 -0.902 1 91.38 162 SER A O 1
ATOM 1286 N N . ASN A 1 163 ? 19.844 21.016 -2.297 1 87.94 163 ASN A N 1
ATOM 1287 C CA . ASN A 1 163 ? 21.219 21.391 -1.976 1 87.94 163 ASN A CA 1
ATOM 1288 C C . ASN A 1 163 ? 21.5 22.844 -2.371 1 87.94 163 ASN A C 1
ATOM 1290 O O . ASN A 1 163 ? 22.125 23.594 -1.608 1 87.94 163 ASN A O 1
ATOM 1294 N N . LYS A 1 164 ? 21.109 23.234 -3.482 1 88.38 164 LYS A N 1
ATOM 1295 C CA . LYS A 1 164 ? 21.297 24.609 -3.934 1 88.38 164 LYS A CA 1
ATOM 1296 C C . LYS A 1 164 ? 20.562 25.594 -3.037 1 88.38 164 LYS A C 1
ATOM 1298 O O . LYS A 1 164 ? 21.109 26.625 -2.631 1 88.38 164 LYS A O 1
ATOM 1303 N N . LEU A 1 165 ? 19.359 25.266 -2.719 1 88.44 165 LEU A N 1
ATOM 1304 C CA . LEU A 1 165 ? 18.547 26.141 -1.882 1 88.44 165 LEU A CA 1
ATOM 1305 C C . LEU A 1 165 ? 19.156 26.266 -0.487 1 88.44 165 LEU A C 1
ATOM 1307 O O . LEU A 1 165 ? 19.156 27.359 0.087 1 88.44 165 LEU A O 1
ATOM 1311 N N . GLU A 1 166 ? 19.562 25.203 0.008 1 85.88 166 GLU A N 1
ATOM 1312 C CA . GLU A 1 166 ? 20.141 25.219 1.354 1 85.88 166 GLU A CA 1
ATOM 1313 C C . GLU A 1 166 ? 21.469 25.969 1.387 1 85.88 166 GLU A C 1
ATOM 1315 O O . GLU A 1 166 ? 21.766 26.672 2.354 1 85.88 166 GLU A O 1
ATOM 1320 N N . THR A 1 167 ? 22.203 25.812 0.406 1 84.06 167 THR A N 1
ATOM 1321 C CA . THR A 1 167 ? 23.484 26.516 0.345 1 84.06 167 THR A CA 1
ATOM 1322 C C . THR A 1 167 ? 23.281 28.016 0.171 1 84.06 167 THR A C 1
ATOM 1324 O O . THR A 1 167 ? 24 28.812 0.765 1 84.06 167 THR A O 1
ATOM 1327 N N . ASP A 1 168 ? 22.25 28.375 -0.515 1 85.62 168 ASP A N 1
ATOM 1328 C CA . ASP A 1 168 ? 22.031 29.781 -0.845 1 85.62 168 ASP A CA 1
ATOM 1329 C C . ASP A 1 168 ? 21.25 30.484 0.258 1 85.62 168 ASP A C 1
ATOM 1331 O O . ASP A 1 168 ? 21.422 31.688 0.468 1 85.62 168 ASP A O 1
ATOM 1335 N N . ASN A 1 169 ? 20.438 29.797 1.014 1 87.25 169 ASN A N 1
ATOM 1336 C CA . ASN A 1 169 ? 19.484 30.484 1.885 1 87.25 169 ASN A CA 1
ATOM 1337 C C . ASN A 1 169 ? 19.609 30 3.33 1 87.25 169 ASN A C 1
ATOM 1339 O O . ASN A 1 169 ? 18.703 30.219 4.137 1 87.25 169 ASN A O 1
ATOM 1343 N N . TRP A 1 170 ? 20.688 29.422 3.57 1 85.94 170 TRP A N 1
ATOM 1344 C CA . TRP A 1 170 ? 20.859 28.969 4.949 1 85.94 170 TRP A CA 1
ATOM 1345 C C . TRP A 1 170 ? 20.875 30.156 5.906 1 85.94 170 TRP A C 1
ATOM 1347 O O . TRP A 1 170 ? 21.547 31.156 5.648 1 85.94 170 TRP A O 1
ATOM 1357 N N . ASN A 1 171 ? 19.953 30.094 6.961 1 83.38 171 ASN A N 1
ATOM 1358 C CA . ASN A 1 171 ? 19.875 31.141 7.969 1 83.38 171 ASN A CA 1
ATOM 1359 C C . ASN A 1 171 ? 19.734 30.547 9.375 1 83.38 171 ASN A C 1
ATOM 1361 O O . ASN A 1 171 ? 18.703 29.969 9.711 1 83.38 171 ASN A O 1
ATOM 1365 N N . GLU A 1 172 ? 20.688 30.781 10.156 1 82.5 172 GLU A N 1
ATOM 1366 C CA . GLU A 1 172 ? 20.734 30.203 11.5 1 82.5 172 GLU A CA 1
ATOM 1367 C C . GLU A 1 172 ? 19.688 30.828 12.406 1 82.5 172 GLU A C 1
ATOM 1369 O O . GLU A 1 172 ? 19.344 30.25 13.445 1 82.5 172 GLU A O 1
ATOM 1374 N N . ASP A 1 173 ? 19.125 31.922 12 1 80.12 173 ASP A N 1
ATOM 1375 C CA . ASP A 1 173 ? 18.172 32.625 12.844 1 80.12 173 ASP A CA 1
ATOM 1376 C C . ASP A 1 173 ? 16.734 32.344 12.414 1 80.12 173 ASP A C 1
ATOM 1378 O O . ASP A 1 173 ? 15.789 32.719 13.086 1 80.12 173 ASP A O 1
ATOM 1382 N N . ASP A 1 174 ? 16.641 31.641 11.328 1 83 174 ASP A N 1
ATOM 1383 C CA . ASP A 1 174 ? 15.32 31.312 10.797 1 83 174 ASP A CA 1
ATOM 1384 C C . ASP A 1 174 ? 14.984 29.844 11.023 1 83 174 ASP A C 1
ATOM 1386 O O . ASP A 1 174 ? 15.625 28.953 10.453 1 83 174 ASP A O 1
ATOM 1390 N N . PRO A 1 175 ? 14.031 29.609 11.797 1 85.88 175 PRO A N 1
ATOM 1391 C CA . PRO A 1 175 ? 13.656 28.219 12.094 1 85.88 175 PRO A CA 1
ATOM 1392 C C . PRO A 1 175 ? 13.242 27.438 10.844 1 85.88 175 PRO A C 1
ATOM 1394 O O . PRO A 1 175 ? 13.305 26.203 10.836 1 85.88 175 PRO A O 1
ATOM 1397 N N . GLN A 1 176 ? 12.922 28.156 9.852 1 86.19 176 GLN A N 1
ATOM 1398 C CA . GLN A 1 176 ? 12.5 27.484 8.625 1 86.19 176 GLN A CA 1
ATOM 1399 C C . GLN A 1 176 ? 13.695 27.094 7.773 1 86.19 176 GLN A C 1
ATOM 1401 O O . GLN A 1 176 ? 13.578 26.266 6.863 1 86.19 176 GLN A O 1
ATOM 1406 N N . LYS A 1 177 ? 14.828 27.719 8.125 1 87.62 177 LYS A N 1
ATOM 1407 C CA . LYS A 1 177 ? 15.969 27.562 7.223 1 87.62 177 LYS A CA 1
ATOM 1408 C C . LYS A 1 177 ? 17.188 27.031 7.969 1 87.62 177 LYS A C 1
ATOM 1410 O O . LYS A 1 177 ? 18.328 27.266 7.555 1 87.62 177 LYS A O 1
ATOM 1415 N N . CYS A 1 178 ? 16.906 26.406 9.07 1 84 178 CYS A N 1
ATOM 1416 C CA . CYS A 1 178 ? 18.031 25.875 9.836 1 84 178 CYS A CA 1
ATOM 1417 C C . CYS A 1 178 ? 17.641 24.578 10.547 1 84 178 CYS A C 1
ATOM 1419 O O . CYS A 1 178 ? 16.5 24.422 10.969 1 84 178 CYS A O 1
ATOM 1421 N N . TYR A 1 179 ? 18.578 23.672 10.609 1 86.94 179 TYR A N 1
ATOM 1422 C CA . TYR A 1 179 ? 18.422 22.438 11.367 1 86.94 179 TYR A CA 1
ATOM 1423 C C . TYR A 1 179 ? 19.781 21.859 11.758 1 86.94 179 TYR A C 1
ATOM 1425 O O . TYR A 1 179 ? 20.812 22.281 11.227 1 86.94 179 TYR A O 1
ATOM 1433 N N . HIS A 1 180 ? 19.719 21.016 12.75 1 82.81 180 HIS A N 1
ATOM 1434 C CA . HIS A 1 180 ? 20.938 20.328 13.172 1 82.81 180 HIS A CA 1
ATOM 1435 C C . HIS A 1 180 ? 21.156 19.047 12.375 1 82.81 180 HIS A C 1
ATOM 1437 O O . HIS A 1 180 ? 20.219 18.281 12.164 1 82.81 180 HIS A O 1
ATOM 1443 N N . PHE A 1 181 ? 22.281 18.984 11.75 1 78.62 181 PHE A N 1
ATOM 1444 C CA . PHE A 1 181 ? 22.594 17.781 10.992 1 78.62 181 PHE A CA 1
ATOM 1445 C C . PHE A 1 181 ? 24 17.281 11.328 1 78.62 181 PHE A C 1
ATOM 1447 O O . PHE A 1 181 ? 24.922 18.078 11.438 1 78.62 181 PHE A O 1
ATOM 1454 N N . ASN A 1 182 ? 24.109 15.953 11.789 1 65.88 182 ASN A N 1
ATOM 1455 C CA . ASN A 1 182 ? 25.406 15.359 12.133 1 65.88 182 ASN A CA 1
ATOM 1456 C C . ASN A 1 182 ? 25.953 14.516 10.992 1 65.88 182 ASN A C 1
ATOM 1458 O O . ASN A 1 182 ? 25.688 13.32 10.906 1 65.88 182 ASN A O 1
ATOM 1462 N N . ASP A 1 183 ? 26.031 15 9.789 1 59.06 183 ASP A N 1
ATOM 1463 C CA . ASP A 1 183 ? 26.625 14.109 8.797 1 59.06 183 ASP A CA 1
ATOM 1464 C C . ASP A 1 183 ? 27.984 14.609 8.352 1 59.06 183 ASP A C 1
ATOM 1466 O O . ASP A 1 183 ? 28.203 15.812 8.203 1 59.06 183 ASP A O 1
ATOM 1470 N N . ILE A 1 184 ? 29 13.727 8.508 1 54.16 184 ILE A N 1
ATOM 1471 C CA . ILE A 1 184 ? 30.375 14.008 8.102 1 54.16 184 ILE A CA 1
ATOM 1472 C C . ILE A 1 184 ? 30.391 14.555 6.68 1 54.16 184 ILE A C 1
ATOM 1474 O O . ILE A 1 184 ? 31.219 15.414 6.352 1 54.16 184 ILE A O 1
ATOM 1478 N N . THR A 1 185 ? 29.469 14.062 5.887 1 51.59 185 THR A N 1
ATOM 1479 C CA . THR A 1 185 ? 29.547 14.359 4.461 1 51.59 185 THR A CA 1
ATOM 1480 C C . THR A 1 185 ? 29.031 15.773 4.18 1 51.59 185 THR A C 1
ATOM 1482 O O . THR A 1 185 ? 29.359 16.359 3.141 1 51.59 185 THR A O 1
ATOM 1485 N N . TYR A 1 186 ? 28.188 16.25 5.082 1 53.91 186 TYR A N 1
ATOM 1486 C CA . TYR A 1 186 ? 27.5 17.5 4.773 1 53.91 186 TYR A CA 1
ATOM 1487 C C . TYR A 1 186 ? 28.438 18.688 4.926 1 53.91 186 TYR A C 1
ATOM 1489 O O . TYR A 1 186 ? 28.203 19.75 4.336 1 53.91 186 TYR A O 1
ATOM 1497 N N . ASN A 1 187 ? 29.531 18.469 5.578 1 54.88 187 ASN A N 1
ATOM 1498 C CA . ASN A 1 187 ? 30.406 19.609 5.742 1 54.88 187 ASN A CA 1
ATOM 1499 C C . ASN A 1 187 ? 31.109 19.969 4.434 1 54.88 187 ASN A C 1
ATOM 1501 O O . ASN A 1 187 ? 31.75 21.031 4.332 1 54.88 187 ASN A O 1
ATOM 1505 N N . SER A 1 188 ? 30.906 19.047 3.543 1 61.06 188 SER A N 1
ATOM 1506 C CA . SER A 1 188 ? 31.531 19.375 2.266 1 61.06 188 SER A CA 1
ATOM 1507 C C . SER A 1 188 ? 30.484 19.734 1.215 1 61.06 188 SER A C 1
ATOM 1509 O O . SER A 1 188 ? 29.469 19.047 1.066 1 61.06 188 SER A O 1
ATOM 1511 N N . VAL A 1 189 ? 30.578 20.906 0.702 1 65.19 189 VAL A N 1
ATOM 1512 C CA . VAL A 1 189 ? 29.719 21.406 -0.376 1 65.19 189 VAL A CA 1
ATOM 1513 C C . VAL A 1 189 ? 29.828 20.469 -1.579 1 65.19 189 VAL A C 1
ATOM 1515 O O . VAL A 1 189 ? 28.859 20.312 -2.34 1 65.19 189 VAL A O 1
ATOM 1518 N N . VAL A 1 190 ? 30.906 19.672 -1.595 1 68.06 190 VAL A N 1
ATOM 1519 C CA . VAL A 1 190 ? 31.203 18.938 -2.818 1 68.06 190 VAL A CA 1
ATOM 1520 C C . VAL A 1 190 ? 30.625 17.531 -2.732 1 68.06 190 VAL A C 1
ATOM 1522 O O . VAL A 1 190 ? 30.172 16.984 -3.736 1 68.06 190 VAL A O 1
ATOM 1525 N N . LEU A 1 191 ? 30.547 17.094 -1.575 1 74.25 191 LEU A N 1
ATOM 1526 C CA . LEU A 1 191 ? 30.219 15.68 -1.402 1 74.25 191 LEU A CA 1
ATOM 1527 C C . LEU A 1 191 ? 28.797 15.391 -1.86 1 74.25 191 LEU A C 1
ATOM 1529 O O . LEU A 1 191 ? 28.547 14.406 -2.566 1 74.25 191 LEU A O 1
ATOM 1533 N N . PRO A 1 192 ? 27.891 16.281 -1.557 1 79.94 192 PRO A N 1
ATOM 1534 C CA . PRO A 1 192 ? 26.531 16 -2.045 1 79.94 192 PRO A CA 1
ATOM 1535 C C . PRO A 1 192 ? 26.453 15.977 -3.57 1 79.94 192 PRO A C 1
ATOM 1537 O O . PRO A 1 192 ? 25.672 15.195 -4.133 1 79.94 192 PRO A O 1
ATOM 1540 N N . TRP A 1 193 ? 27.312 16.688 -4.172 1 84.94 193 TRP A N 1
ATOM 1541 C CA . TRP A 1 193 ? 27.281 16.75 -5.629 1 84.94 193 TRP A CA 1
ATOM 1542 C C . TRP A 1 193 ? 27.891 15.5 -6.246 1 84.94 193 TRP A C 1
ATOM 1544 O O . TRP A 1 193 ? 27.516 15.109 -7.359 1 84.94 193 TRP A O 1
ATOM 1554 N N . ILE A 1 194 ? 28.812 14.883 -5.535 1 78.12 194 ILE A N 1
ATOM 1555 C CA . ILE A 1 194 ? 29.391 13.625 -6.016 1 78.12 194 ILE A CA 1
ATOM 1556 C C . ILE A 1 194 ? 28.297 12.555 -6.051 1 78.12 194 ILE A C 1
ATOM 1558 O O . ILE A 1 194 ? 28.203 11.789 -7.016 1 78.12 194 ILE A O 1
ATOM 1562 N N . TRP A 1 195 ? 27.5 12.555 -5.031 1 82.44 195 TRP A N 1
ATOM 1563 C CA . TRP A 1 195 ? 26.406 11.586 -4.984 1 82.44 195 TRP A CA 1
ATOM 1564 C C . TRP A 1 195 ? 25.391 11.867 -6.086 1 82.44 195 TRP A C 1
ATOM 1566 O O . TRP A 1 195 ? 24.875 10.938 -6.715 1 82.44 195 TRP A O 1
ATOM 1576 N N . ILE A 1 196 ? 25.156 13.125 -6.352 1 87.06 196 ILE A N 1
ATOM 1577 C CA . ILE A 1 196 ? 24.203 13.516 -7.383 1 87.06 196 ILE A CA 1
ATOM 1578 C C . ILE A 1 196 ? 24.734 13.133 -8.758 1 87.06 196 ILE A C 1
ATOM 1580 O O . ILE A 1 196 ? 23.984 12.656 -9.617 1 87.06 196 ILE A O 1
ATOM 1584 N N . ALA A 1 197 ? 26.016 13.305 -8.875 1 83.44 197 ALA A N 1
ATOM 1585 C CA . ALA A 1 197 ? 26.641 12.914 -10.141 1 83.44 197 ALA A CA 1
ATOM 1586 C C . ALA A 1 197 ? 26.562 11.406 -10.352 1 83.44 197 ALA A C 1
ATOM 1588 O O . ALA A 1 197 ? 26.297 10.945 -11.469 1 83.44 197 ALA A O 1
ATOM 1589 N N . GLY A 1 198 ? 26.828 10.719 -9.328 1 79.5 198 GLY A N 1
ATOM 1590 C CA . GLY A 1 198 ? 26.672 9.281 -9.414 1 79.5 198 GLY A CA 1
ATOM 1591 C C . GLY A 1 198 ? 25.266 8.844 -9.797 1 79.5 198 GLY A C 1
ATOM 1592 O O . GLY A 1 198 ? 25.094 7.941 -10.617 1 79.5 198 GLY A O 1
ATOM 1593 N N . LEU A 1 199 ? 24.297 9.484 -9.25 1 85.06 199 LEU A N 1
ATOM 1594 C CA . LEU A 1 199 ? 22.906 9.211 -9.594 1 85.06 199 LEU A CA 1
ATOM 1595 C C . LEU A 1 199 ? 22.641 9.578 -11.047 1 85.06 199 LEU A C 1
ATOM 1597 O O . LEU A 1 199 ? 21.844 8.906 -11.711 1 85.06 199 LEU A O 1
ATOM 1601 N N . GLY A 1 200 ? 23.281 10.664 -11.461 1 84.06 200 GLY A N 1
ATOM 1602 C CA . GLY A 1 200 ? 23.141 11.047 -12.852 1 84.06 200 GLY A CA 1
ATOM 1603 C C . GLY A 1 200 ? 23.625 9.984 -13.82 1 84.06 200 GLY A C 1
ATOM 1604 O O . GLY A 1 200 ? 22.969 9.695 -14.82 1 84.06 200 GLY A O 1
ATOM 1605 N N . ILE A 1 201 ? 24.719 9.438 -13.484 1 77 201 ILE A N 1
ATOM 1606 C CA . ILE A 1 201 ? 25.266 8.367 -14.305 1 77 201 ILE A CA 1
ATOM 1607 C C . ILE A 1 201 ? 24.328 7.16 -14.281 1 77 201 ILE A C 1
ATOM 1609 O O . ILE A 1 201 ? 24.062 6.551 -15.32 1 77 201 ILE A O 1
ATOM 1613 N N . TYR A 1 202 ? 23.828 6.918 -13.141 1 78.19 202 TYR A N 1
ATOM 1614 C CA . TYR A 1 202 ? 22.875 5.824 -13 1 78.19 202 TYR A CA 1
ATOM 1615 C C . TYR A 1 202 ? 21.625 6.098 -13.812 1 78.19 202 TYR A C 1
ATOM 1617 O O . TYR A 1 202 ? 21.094 5.203 -14.484 1 78.19 202 TYR A O 1
ATOM 1625 N N . GLN A 1 203 ? 21.156 7.25 -13.789 1 84.19 203 GLN A N 1
ATOM 1626 C CA . GLN A 1 203 ? 19.969 7.652 -14.555 1 84.19 203 GLN A CA 1
ATOM 1627 C C . GLN A 1 203 ? 20.203 7.477 -16.047 1 84.19 203 GLN A C 1
ATOM 1629 O O . GLN A 1 203 ? 19.344 6.973 -16.766 1 84.19 203 GLN A O 1
ATOM 1634 N N . ALA A 1 204 ? 21.328 7.852 -16.469 1 79.5 204 ALA A N 1
ATOM 1635 C CA . ALA A 1 204 ? 21.656 7.719 -17.891 1 79.5 204 ALA A CA 1
ATOM 1636 C C . ALA A 1 204 ? 21.703 6.25 -18.297 1 79.5 204 ALA A C 1
ATOM 1638 O O . ALA A 1 204 ? 21.219 5.891 -19.375 1 79.5 204 ALA A O 1
ATOM 1639 N N . ALA A 1 205 ? 22.203 5.465 -17.422 1 72.88 205 ALA A N 1
ATOM 1640 C CA . ALA A 1 205 ? 22.266 4.031 -17.703 1 72.88 205 ALA A CA 1
ATOM 1641 C C . ALA A 1 205 ? 20.859 3.426 -17.766 1 72.88 205 ALA A C 1
ATOM 1643 O O . ALA A 1 205 ? 20.594 2.574 -18.609 1 72.88 205 ALA A O 1
ATOM 1644 N N . LEU A 1 206 ? 20.062 3.877 -16.922 1 75.88 206 LEU A N 1
ATOM 1645 C CA . LEU A 1 206 ? 18.688 3.375 -16.906 1 75.88 206 LEU A CA 1
ATOM 1646 C C . LEU A 1 206 ? 17.953 3.768 -18.172 1 75.88 206 LEU A C 1
ATOM 1648 O O . LEU A 1 206 ? 17.25 2.943 -18.766 1 75.88 206 LEU A O 1
ATOM 1652 N N . ILE A 1 207 ? 18.109 4.965 -18.562 1 79.56 207 ILE A N 1
ATOM 1653 C CA . ILE A 1 207 ? 17.438 5.453 -19.766 1 79.56 207 ILE A CA 1
ATOM 1654 C C . ILE A 1 207 ? 17.953 4.699 -20.984 1 79.56 207 ILE A C 1
ATOM 1656 O O . ILE A 1 207 ? 17.172 4.324 -21.875 1 79.56 207 ILE A O 1
ATOM 1660 N N . TRP A 1 208 ? 19.141 4.426 -20.938 1 71.44 208 TRP A N 1
ATOM 1661 C CA . TRP A 1 208 ? 19.734 3.688 -22.047 1 71.44 208 TRP A CA 1
ATOM 1662 C C . TRP A 1 208 ? 19.219 2.258 -22.094 1 71.44 208 TRP A C 1
ATOM 1664 O O . TRP A 1 208 ? 18.969 1.715 -23.172 1 71.44 208 TRP A O 1
ATOM 1674 N N . SER A 1 209 ? 19.094 1.715 -20.969 1 67.94 209 SER A N 1
ATOM 1675 C CA . SER A 1 209 ? 18.594 0.348 -20.906 1 67.94 209 SER A CA 1
ATOM 1676 C C . SER A 1 209 ? 17.141 0.276 -21.344 1 67.94 209 SER A C 1
ATOM 1678 O O . SER A 1 209 ? 16.672 -0.762 -21.812 1 67.94 209 SER A O 1
ATOM 1680 N N . PHE A 1 210 ? 16.469 1.325 -21.078 1 68.75 210 PHE A N 1
ATOM 1681 C CA . PHE A 1 210 ? 15.07 1.395 -21.469 1 68.75 210 PHE A CA 1
ATOM 1682 C C . PHE A 1 210 ? 14.922 1.456 -22.984 1 68.75 210 PHE A C 1
ATOM 1684 O O . PHE A 1 210 ? 13.984 0.89 -23.547 1 68.75 210 PHE A O 1
ATOM 1691 N N . VAL A 1 211 ? 15.836 2.045 -23.641 1 64.81 211 VAL A N 1
ATOM 1692 C CA . VAL A 1 211 ? 15.766 2.256 -25.078 1 64.81 211 VAL A CA 1
ATOM 1693 C C . VAL A 1 211 ? 16.391 1.071 -25.812 1 64.81 211 VAL A C 1
ATOM 1695 O O . VAL A 1 211 ? 15.953 0.708 -26.906 1 64.81 211 VAL A O 1
ATOM 1698 N N . ASP A 1 212 ? 17.344 0.397 -25.078 1 57.75 212 ASP A N 1
ATOM 1699 C CA . ASP A 1 212 ? 18.062 -0.684 -25.75 1 57.75 212 ASP A CA 1
ATOM 1700 C C . ASP A 1 212 ? 17.281 -1.998 -25.656 1 57.75 212 ASP A C 1
ATOM 1702 O O . ASP A 1 212 ? 17.375 -2.707 -24.641 1 57.75 212 ASP A O 1
ATOM 1706 N N . ARG A 1 213 ? 16.297 -2.207 -26.5 1 52.59 213 ARG A N 1
ATOM 1707 C CA . ARG A 1 213 ? 15.383 -3.346 -26.578 1 52.59 213 ARG A CA 1
ATOM 1708 C C . ARG A 1 213 ? 16.156 -4.652 -26.75 1 52.59 213 ARG A C 1
ATOM 1710 O O . ARG A 1 213 ? 15.734 -5.691 -26.234 1 52.59 213 ARG A O 1
ATOM 1717 N N . LYS A 1 214 ? 17.203 -4.586 -27.516 1 50.03 214 LYS A N 1
ATOM 1718 C CA . LYS A 1 214 ? 17.875 -5.82 -27.922 1 50.03 214 LYS A CA 1
ATOM 1719 C C . LYS A 1 214 ? 19.047 -6.141 -27 1 50.03 214 LYS A C 1
ATOM 1721 O O . LYS A 1 214 ? 19.75 -7.137 -27.203 1 50.03 214 LYS A O 1
ATOM 1726 N N . GLY A 1 215 ? 19.078 -5.438 -25.766 1 54.69 215 GLY A N 1
ATOM 1727 C CA . GLY A 1 215 ? 20.172 -5.703 -24.844 1 54.69 215 GLY A CA 1
ATOM 1728 C C . GLY A 1 215 ? 21.531 -5.469 -25.453 1 54.69 215 GLY A C 1
ATOM 1729 O O . GLY A 1 215 ? 22.516 -6.086 -25.047 1 54.69 215 GLY A O 1
ATOM 1730 N N . THR A 1 216 ? 21.562 -4.809 -26.594 1 53.53 216 THR A N 1
ATOM 1731 C CA . THR A 1 216 ? 22.812 -4.59 -27.312 1 53.53 216 THR A CA 1
ATOM 1732 C C . THR A 1 216 ? 23.781 -3.771 -26.484 1 53.53 216 THR A C 1
ATOM 1734 O O . THR A 1 216 ? 24.984 -4.035 -26.484 1 53.53 216 THR A O 1
ATOM 1737 N N . PHE A 1 217 ? 23.188 -2.893 -25.859 1 54 217 PHE A N 1
ATOM 1738 C CA . PHE A 1 217 ? 24.078 -2.053 -25.062 1 54 217 PHE A CA 1
ATOM 1739 C C . PHE A 1 217 ? 24.734 -2.859 -23.938 1 54 217 PHE A C 1
ATOM 1741 O O . PHE A 1 217 ? 25.922 -2.688 -23.656 1 54 217 PHE A O 1
ATOM 1748 N N . SER A 1 218 ? 23.891 -3.688 -23.391 1 56.25 218 SER A N 1
ATOM 1749 C CA . SER A 1 218 ? 24.469 -4.543 -22.359 1 56.25 218 SER A CA 1
ATOM 1750 C C . SER A 1 218 ? 25.609 -5.387 -22.906 1 56.25 218 SER A C 1
ATOM 1752 O O . SER A 1 218 ? 26.609 -5.602 -22.219 1 56.25 218 SER A O 1
ATOM 1754 N N . GLY A 1 219 ? 25.328 -5.766 -24.094 1 56.53 219 GLY A N 1
ATOM 1755 C CA . GLY A 1 219 ? 26.391 -6.535 -24.734 1 56.53 219 GLY A CA 1
ATOM 1756 C C . GLY A 1 219 ? 27.625 -5.711 -25.047 1 56.53 219 GLY A C 1
ATOM 1757 O O . GLY A 1 219 ? 28.75 -6.145 -24.781 1 56.53 219 GLY A O 1
ATOM 1758 N N . ILE A 1 220 ? 27.375 -4.57 -25.547 1 57.62 220 ILE A N 1
ATOM 1759 C CA . ILE A 1 220 ? 28.484 -3.689 -25.891 1 57.62 220 ILE A CA 1
ATOM 1760 C C . ILE A 1 220 ? 29.219 -3.258 -24.625 1 57.62 220 ILE A C 1
ATOM 1762 O O . ILE A 1 220 ? 30.453 -3.291 -24.578 1 57.62 220 ILE A O 1
ATOM 1766 N N . TRP A 1 221 ? 28.406 -2.99 -23.688 1 59.69 221 TRP A N 1
ATOM 1767 C CA . TRP A 1 221 ? 29 -2.533 -22.438 1 59.69 221 TRP A CA 1
ATOM 1768 C C . TRP A 1 221 ? 29.75 -3.668 -21.75 1 59.69 221 TRP A C 1
ATOM 1770 O O . TRP A 1 221 ? 30.844 -3.467 -21.219 1 59.69 221 TRP A O 1
ATOM 1780 N N . LYS A 1 222 ? 29.078 -4.762 -21.812 1 61.19 222 LYS A N 1
ATOM 1781 C CA . LYS A 1 222 ? 29.781 -5.906 -21.234 1 61.19 222 LYS A CA 1
ATOM 1782 C C . LYS A 1 222 ? 31.078 -6.203 -22 1 61.19 222 LYS A C 1
ATOM 1784 O O . LYS A 1 222 ? 32.094 -6.492 -21.391 1 61.19 222 LYS A O 1
ATOM 1789 N N . GLY A 1 223 ? 30.906 -6.098 -23.297 1 61.09 223 GLY A N 1
ATOM 1790 C CA . GLY A 1 223 ? 32.062 -6.391 -24.109 1 61.09 223 GLY A CA 1
ATOM 1791 C C . GLY A 1 223 ? 33.156 -5.316 -24.031 1 61.09 223 GLY A C 1
ATOM 1792 O O . GLY A 1 223 ? 34.281 -5.602 -23.672 1 61.09 223 GLY A O 1
ATOM 1793 N N . LYS A 1 224 ? 32.656 -4.102 -24.297 1 63.5 224 LYS A N 1
ATOM 1794 C CA . LYS A 1 224 ? 33.625 -3.008 -24.297 1 63.5 224 LYS A CA 1
ATOM 1795 C C . LYS A 1 224 ? 34.125 -2.709 -22.891 1 63.5 224 LYS A C 1
ATOM 1797 O O . LYS A 1 224 ? 35.312 -2.326 -22.703 1 63.5 224 LYS A O 1
ATOM 1802 N N . GLY A 1 225 ? 33.219 -2.832 -22.016 1 66 225 GLY A N 1
ATOM 1803 C CA . GLY A 1 225 ? 33.625 -2.676 -20.641 1 66 225 GLY A CA 1
ATOM 1804 C C . GLY A 1 225 ? 34.688 -3.691 -20.219 1 66 225 GLY A C 1
ATOM 1805 O O . GLY A 1 225 ? 35.656 -3.348 -19.516 1 66 225 GLY A O 1
ATOM 1806 N N . LYS A 1 226 ? 34.469 -4.844 -20.688 1 73 226 LYS A N 1
ATOM 1807 C CA . LYS A 1 226 ? 35.438 -5.879 -20.391 1 73 226 LYS A CA 1
ATOM 1808 C C . LYS A 1 226 ? 36.75 -5.605 -21.094 1 73 226 LYS A C 1
ATOM 1810 O O . LYS A 1 226 ? 37.844 -5.824 -20.531 1 73 226 LYS A O 1
ATOM 1815 N N . ASP A 1 227 ? 36.594 -5.129 -22.312 1 72.75 227 ASP A N 1
ATOM 1816 C CA . ASP A 1 227 ? 37.812 -4.785 -23.062 1 72.75 227 ASP A CA 1
ATOM 1817 C C . ASP A 1 227 ? 38.594 -3.701 -22.328 1 72.75 227 ASP A C 1
ATOM 1819 O O . ASP A 1 227 ? 39.844 -3.781 -22.25 1 72.75 227 ASP A O 1
ATOM 1823 N N . LEU A 1 228 ? 37.906 -2.736 -21.953 1 72.06 228 LEU A N 1
ATOM 1824 C CA . LEU A 1 228 ? 38.562 -1.645 -21.234 1 72.06 228 LEU A CA 1
ATOM 1825 C C . LEU A 1 228 ? 39.156 -2.139 -19.938 1 72.06 228 LEU A C 1
ATOM 1827 O O . LEU A 1 228 ? 40.281 -1.739 -19.578 1 72.06 228 LEU A O 1
ATOM 1831 N N . GLU A 1 229 ? 38.469 -2.895 -19.312 1 76.81 229 GLU A N 1
ATOM 1832 C CA . GLU A 1 229 ? 38.969 -3.51 -18.094 1 76.81 229 GLU A CA 1
ATOM 1833 C C . GLU A 1 229 ? 40.25 -4.305 -18.375 1 76.81 229 GLU A C 1
ATOM 1835 O O . GLU A 1 229 ? 41.219 -4.188 -17.641 1 76.81 229 GLU A O 1
ATOM 1840 N N . ASP A 1 230 ? 40.156 -4.992 -19.359 1 77.31 230 ASP A N 1
ATOM 1841 C CA . ASP A 1 230 ? 41.312 -5.809 -19.719 1 77.31 230 ASP A CA 1
ATOM 1842 C C . ASP A 1 230 ? 42.5 -4.934 -20.141 1 77.31 230 ASP A C 1
ATOM 1844 O O . ASP A 1 230 ? 43.656 -5.266 -19.844 1 77.31 230 ASP A O 1
ATOM 1848 N N . PHE A 1 231 ? 42.219 -3.883 -20.781 1 75.31 231 PHE A N 1
ATOM 1849 C CA . PHE A 1 231 ? 43.281 -2.945 -21.156 1 75.31 231 PHE A CA 1
ATOM 1850 C C . PHE A 1 231 ? 44 -2.439 -19.922 1 75.31 231 PHE A C 1
ATOM 1852 O O . PHE A 1 231 ? 45.25 -2.48 -19.859 1 75.31 231 PHE A O 1
ATOM 1859 N N . PHE A 1 232 ? 43.281 -1.984 -18.984 1 75.94 232 PHE A N 1
ATOM 1860 C CA . PHE A 1 232 ? 43.906 -1.442 -17.797 1 75.94 232 PHE A CA 1
ATOM 1861 C C . PHE A 1 232 ? 44.562 -2.549 -16.984 1 75.94 232 PHE A C 1
ATOM 1863 O O . PHE A 1 232 ? 45.625 -2.334 -16.375 1 75.94 232 PHE A O 1
ATOM 1870 N N . LYS A 1 233 ? 43.969 -3.648 -17.016 1 79.31 233 LYS A N 1
ATOM 1871 C CA . LYS A 1 233 ? 44.594 -4.797 -16.344 1 79.31 233 LYS A CA 1
ATOM 1872 C C . LYS A 1 233 ? 45.938 -5.148 -17 1 79.31 233 LYS A C 1
ATOM 1874 O O . LYS A 1 233 ? 46.938 -5.375 -16.312 1 79.31 233 LYS A O 1
ATOM 1879 N N . ASP A 1 234 ? 45.875 -5.172 -18.281 1 80.38 234 ASP A N 1
ATOM 1880 C CA . ASP A 1 234 ? 47.094 -5.504 -19.016 1 80.38 234 ASP A CA 1
ATOM 1881 C C . ASP A 1 234 ? 48.188 -4.441 -18.812 1 80.38 234 ASP A C 1
ATOM 1883 O O . ASP A 1 234 ? 49.344 -4.766 -18.641 1 80.38 234 ASP A O 1
ATOM 1887 N N . ARG A 1 235 ? 47.781 -3.227 -18.812 1 76.31 235 ARG A N 1
ATOM 1888 C CA . ARG A 1 235 ? 48.719 -2.143 -18.594 1 76.31 235 ARG A CA 1
ATOM 1889 C C . ARG A 1 235 ? 49.312 -2.201 -17.188 1 76.31 235 ARG A C 1
ATOM 1891 O O . ARG A 1 235 ? 50.5 -1.924 -17 1 76.31 235 ARG A O 1
ATOM 1898 N N . THR A 1 236 ? 48.5 -2.512 -16.266 1 76.75 236 THR A N 1
ATOM 1899 C CA . THR A 1 236 ? 49 -2.686 -14.906 1 76.75 236 THR A CA 1
ATOM 1900 C C . THR A 1 236 ? 50 -3.824 -14.828 1 76.75 236 THR A C 1
ATOM 1902 O O . THR A 1 236 ? 51.062 -3.682 -14.211 1 76.75 236 THR A O 1
ATOM 1905 N N . ASN A 1 237 ? 49.625 -4.855 -15.43 1 77.06 237 ASN A N 1
ATOM 1906 C CA . ASN A 1 237 ? 50.5 -6.012 -15.438 1 77.06 237 ASN A CA 1
ATOM 1907 C C . ASN A 1 237 ? 51.812 -5.715 -16.156 1 77.06 237 ASN A C 1
ATOM 1909 O O . ASN A 1 237 ? 52.875 -6.145 -15.703 1 77.06 237 ASN A O 1
ATOM 1913 N N . ASP A 1 238 ? 51.719 -4.996 -17.219 1 76.5 238 ASP A N 1
ATOM 1914 C CA . ASP A 1 238 ? 52.938 -4.621 -17.969 1 76.5 238 ASP A CA 1
ATOM 1915 C C . ASP A 1 238 ? 53.844 -3.725 -17.125 1 76.5 238 ASP A C 1
ATOM 1917 O O . ASP A 1 238 ? 55.062 -3.916 -17.094 1 76.5 238 ASP A O 1
ATOM 1921 N N . CYS A 1 239 ? 53.219 -2.781 -16.516 1 71.38 239 CYS A N 1
ATOM 1922 C CA . CYS A 1 239 ? 54 -1.889 -15.664 1 71.38 239 CYS A CA 1
ATOM 1923 C C . CYS A 1 239 ? 54.656 -2.654 -14.508 1 71.38 239 CYS A C 1
ATOM 1925 O O . CYS A 1 239 ? 55.781 -2.385 -14.133 1 71.38 239 CYS A O 1
ATOM 1927 N N . PHE A 1 240 ? 53.938 -3.582 -13.961 1 72.12 240 PHE A N 1
ATOM 1928 C CA . PHE A 1 240 ? 54.438 -4.402 -12.867 1 72.12 240 PHE A CA 1
ATOM 1929 C C . PHE A 1 240 ? 55.594 -5.281 -13.336 1 72.12 240 PHE A C 1
ATOM 1931 O O . PHE A 1 240 ? 56.594 -5.41 -12.641 1 72.12 240 PHE A O 1
ATOM 1938 N N . LYS A 1 241 ? 55.469 -5.867 -14.406 1 70.88 241 LYS A N 1
ATOM 1939 C CA . LYS A 1 241 ? 56.5 -6.719 -14.945 1 70.88 241 LYS A CA 1
ATOM 1940 C C . LYS A 1 241 ? 57.75 -5.906 -15.266 1 70.88 241 LYS A C 1
ATOM 1942 O O . LYS A 1 241 ? 58.875 -6.363 -15.039 1 70.88 241 LYS A O 1
ATOM 1947 N N . LYS A 1 242 ? 57.594 -4.738 -15.742 1 69.25 242 LYS A N 1
ATOM 1948 C CA . LYS A 1 242 ? 58.75 -3.889 -16.078 1 69.25 242 LYS A CA 1
ATOM 1949 C C . LYS A 1 242 ? 59.469 -3.395 -14.828 1 69.25 242 LYS A C 1
ATOM 1951 O O . LYS A 1 242 ? 60.656 -3.191 -14.836 1 69.25 242 LYS A O 1
ATOM 1956 N N . ASN A 1 243 ? 58.656 -3.186 -13.805 1 62.81 243 ASN A N 1
ATOM 1957 C CA . ASN A 1 243 ? 59.25 -2.785 -12.539 1 62.81 243 ASN A CA 1
ATOM 1958 C C . ASN A 1 243 ? 60.094 -3.904 -11.938 1 62.81 243 ASN A C 1
ATOM 1960 O O . ASN A 1 243 ? 61.125 -3.641 -11.305 1 62.81 243 ASN A O 1
ATOM 1964 N N . VAL A 1 244 ? 59.688 -5.086 -12.016 1 58.94 244 VAL A N 1
ATOM 1965 C CA . VAL A 1 244 ? 60.406 -6.223 -11.461 1 58.94 244 VAL A CA 1
ATOM 1966 C C . VAL A 1 244 ? 61.719 -6.41 -12.219 1 58.94 244 VAL A C 1
ATOM 1968 O O . VAL A 1 244 ? 62.719 -6.867 -11.648 1 58.94 244 VAL A O 1
ATOM 1971 N N . LYS A 1 245 ? 61.875 -5.973 -13.43 1 57.94 245 LYS A N 1
ATOM 1972 C CA . LYS A 1 245 ? 63.125 -6.16 -14.172 1 57.94 245 LYS A CA 1
ATOM 1973 C C . LYS A 1 245 ? 64.125 -5.051 -13.867 1 57.94 245 LYS A C 1
ATOM 1975 O O . LYS A 1 245 ? 65.188 -4.938 -14.531 1 57.94 245 LYS A O 1
ATOM 1980 N N . ILE A 1 246 ? 63.75 -4.125 -13.008 1 54.5 246 ILE A N 1
ATOM 1981 C CA . ILE A 1 246 ? 64.688 -3.066 -12.711 1 54.5 246 ILE A CA 1
ATOM 1982 C C . ILE A 1 246 ? 66 -3.67 -12.094 1 54.5 246 ILE A C 1
ATOM 1984 O O . ILE A 1 246 ? 65.938 -4.367 -11.078 1 54.5 246 ILE A O 1
ATOM 1988 N N . SER A 1 247 ? 67.062 -3.822 -12.859 1 51.97 247 SER A N 1
ATOM 1989 C CA . SER A 1 247 ? 68.438 -4.172 -12.516 1 51.97 247 SER A CA 1
ATOM 1990 C C . SER A 1 247 ? 68.938 -3.328 -11.352 1 51.97 247 SER A C 1
ATOM 1992 O O . SER A 1 247 ? 68.5 -2.207 -11.141 1 51.97 247 SER A O 1
ATOM 1994 N N . CYS A 1 248 ? 69.812 -3.893 -10.367 1 48.66 248 CYS A N 1
ATOM 1995 C CA . CYS A 1 248 ? 70.562 -3.559 -9.156 1 48.66 248 CYS A CA 1
ATOM 1996 C C . CYS A 1 248 ? 71.312 -2.256 -9.336 1 48.66 248 CYS A C 1
ATOM 1998 O O . CYS A 1 248 ? 72.062 -1.84 -8.438 1 48.66 248 CYS A O 1
ATOM 2000 N N . ARG A 1 249 ? 71.75 -1.83 -10.562 1 50.69 249 ARG A N 1
ATOM 2001 C CA . ARG A 1 249 ? 72.688 -0.731 -10.422 1 50.69 249 ARG A CA 1
ATOM 2002 C C . ARG A 1 249 ? 72 0.549 -9.984 1 50.69 249 ARG A C 1
ATOM 2004 O O . ARG A 1 249 ? 71.062 1.048 -10.688 1 50.69 249 ARG A O 1
ATOM 2011 N N . PHE A 1 250 ? 71.938 0.849 -8.719 1 53.56 250 PHE A N 1
ATOM 2012 C CA . PHE A 1 250 ? 71.188 1.819 -7.926 1 53.56 250 PHE A CA 1
ATOM 2013 C C . PHE A 1 250 ? 71.5 3.242 -8.344 1 53.56 250 PHE A C 1
ATOM 2015 O O . PHE A 1 250 ? 72.438 3.836 -7.824 1 53.56 250 PHE A O 1
ATOM 2022 N N . SER A 1 251 ? 71.5 3.541 -9.672 1 62.25 251 SER A N 1
ATOM 2023 C CA . SER A 1 251 ? 71.688 4.969 -9.922 1 62.25 251 SER A CA 1
ATOM 2024 C C . SER A 1 251 ? 70.375 5.734 -9.641 1 62.25 251 SER A C 1
ATOM 2026 O O . SER A 1 251 ? 69.312 5.148 -9.602 1 62.25 251 SER A O 1
ATOM 2028 N N . LEU A 1 252 ? 70.438 6.984 -9.227 1 66.38 252 LEU A N 1
ATOM 2029 C CA . LEU A 1 252 ? 69.375 7.902 -8.891 1 66.38 252 LEU A CA 1
ATOM 2030 C C . LEU A 1 252 ? 68.312 7.91 -9.984 1 66.38 252 LEU A C 1
ATOM 2032 O O . LEU A 1 252 ? 67.125 7.941 -9.688 1 66.38 252 LEU A O 1
ATOM 2036 N N . ALA A 1 253 ? 68.875 7.887 -11.211 1 66.81 253 ALA A N 1
ATOM 2037 C CA . ALA A 1 253 ? 68 7.91 -12.352 1 66.81 253 ALA A CA 1
ATOM 2038 C C . ALA A 1 253 ? 67.125 6.648 -12.391 1 66.81 253 ALA A C 1
ATOM 2040 O O . ALA A 1 253 ? 65.938 6.715 -12.672 1 66.81 253 ALA A O 1
ATOM 2041 N N . GLN A 1 254 ? 67.75 5.625 -12.055 1 68.44 254 GLN A N 1
ATOM 2042 C CA . GLN A 1 254 ? 67 4.355 -12.047 1 68.44 254 GLN A CA 1
ATOM 2043 C C . GLN A 1 254 ? 66 4.312 -10.922 1 68.44 254 GLN A C 1
ATOM 2045 O O . GLN A 1 254 ? 64.875 3.773 -11.094 1 68.44 254 GLN A O 1
ATOM 2050 N N . PHE A 1 255 ? 66.375 4.977 -9.867 1 71 255 PHE A N 1
ATOM 2051 C CA . PHE A 1 255 ? 65.5 5.062 -8.727 1 71 255 PHE A CA 1
ATOM 2052 C C . PHE A 1 255 ? 64.25 5.863 -9.086 1 71 255 PHE A C 1
ATOM 2054 O O . PHE A 1 255 ? 63.125 5.453 -8.773 1 71 255 PHE A O 1
ATOM 2061 N N . LEU A 1 256 ? 64.5 7 -9.758 1 72.38 256 LEU A N 1
ATOM 2062 C CA . LEU A 1 256 ? 63.375 7.848 -10.141 1 72.38 256 LEU A CA 1
ATOM 2063 C C . LEU A 1 256 ? 62.469 7.145 -11.156 1 72.38 256 LEU A C 1
ATOM 2065 O O . LEU A 1 256 ? 61.25 7.273 -11.109 1 72.38 256 LEU A O 1
ATOM 2069 N N . ARG A 1 257 ? 63.062 6.469 -12.008 1 72.81 257 ARG A N 1
ATOM 2070 C CA . ARG A 1 257 ? 62.281 5.711 -12.992 1 72.81 257 ARG A CA 1
ATOM 2071 C C . ARG A 1 257 ? 61.469 4.613 -12.32 1 72.81 257 ARG A C 1
ATOM 2073 O O . ARG A 1 257 ? 60.344 4.363 -12.703 1 72.81 257 ARG A O 1
ATOM 2080 N N . LEU A 1 258 ? 62.062 3.996 -11.32 1 71.81 258 LEU A N 1
ATOM 2081 C CA . LEU A 1 258 ? 61.344 2.99 -10.555 1 71.81 258 LEU A CA 1
ATOM 2082 C C . LEU A 1 258 ? 60.156 3.613 -9.828 1 71.81 258 LEU A C 1
ATOM 2084 O O . LEU A 1 258 ? 59.062 3.035 -9.812 1 71.81 258 LEU A O 1
ATOM 2088 N N . LEU A 1 259 ? 60.375 4.77 -9.289 1 74.19 259 LEU A N 1
ATOM 2089 C CA . LEU A 1 259 ? 59.312 5.465 -8.586 1 74.19 259 LEU A CA 1
ATOM 2090 C C . LEU A 1 259 ? 58.156 5.832 -9.539 1 74.19 259 LEU A C 1
ATOM 2092 O O . LEU A 1 259 ? 57 5.699 -9.195 1 74.19 259 LEU A O 1
ATOM 2096 N N . TYR A 1 260 ? 58.562 6.332 -10.727 1 74.38 260 TYR A N 1
ATOM 2097 C CA . TYR A 1 260 ? 57.594 6.695 -11.742 1 74.38 260 TYR A CA 1
ATOM 2098 C C . TYR A 1 260 ? 56.781 5.48 -12.156 1 74.38 260 TYR A C 1
ATOM 2100 O O . TYR A 1 260 ? 55.562 5.562 -12.297 1 74.38 260 TYR A O 1
ATOM 2108 N N . ARG A 1 261 ? 57.406 4.402 -12.328 1 74 261 ARG A N 1
ATOM 2109 C CA . ARG A 1 261 ? 56.719 3.193 -12.766 1 74 261 ARG A CA 1
ATOM 2110 C C . ARG A 1 261 ? 55.812 2.658 -11.672 1 74 261 ARG A C 1
ATOM 2112 O O . ARG A 1 261 ? 54.688 2.197 -11.961 1 74 261 ARG A O 1
ATOM 2119 N N . LEU A 1 262 ? 56.219 2.672 -10.461 1 77 262 LEU A N 1
ATOM 2120 C CA . LEU A 1 262 ? 55.375 2.271 -9.352 1 77 262 LEU A CA 1
ATOM 2121 C C . LEU A 1 262 ? 54.156 3.168 -9.266 1 77 262 LEU A C 1
ATOM 2123 O O . LEU A 1 262 ? 53.031 2.684 -9.031 1 77 262 LEU A O 1
ATOM 2127 N N . PHE A 1 263 ? 54.406 4.414 -9.523 1 81.44 263 PHE A N 1
ATOM 2128 C CA . PHE A 1 263 ? 53.312 5.359 -9.516 1 81.44 263 PHE A CA 1
ATOM 2129 C C . PHE A 1 263 ? 52.344 5.074 -10.664 1 81.44 263 PHE A C 1
ATOM 2131 O O . PHE A 1 263 ? 51.125 5.094 -10.477 1 81.44 263 PHE A O 1
ATOM 2138 N N . ALA A 1 264 ? 52.938 4.867 -11.812 1 77.62 264 ALA A N 1
ATOM 2139 C CA . ALA A 1 264 ? 52.094 4.566 -12.984 1 77.62 264 ALA A CA 1
ATOM 2140 C C . ALA A 1 264 ? 51.312 3.277 -12.773 1 77.62 264 ALA A C 1
ATOM 2142 O O . ALA A 1 264 ? 50.125 3.211 -13.102 1 77.62 264 ALA A O 1
ATOM 2143 N N . THR A 1 265 ? 51.906 2.215 -12.258 1 77.31 265 THR A N 1
ATOM 2144 C CA . THR A 1 265 ? 51.219 0.971 -11.953 1 77.31 265 THR A CA 1
ATOM 2145 C C . THR A 1 265 ? 50.062 1.217 -10.969 1 77.31 265 THR A C 1
ATOM 2147 O O . THR A 1 265 ? 48.969 0.678 -11.133 1 77.31 265 THR A O 1
ATOM 2150 N N . PHE A 1 266 ? 50.375 1.948 -9.977 1 79.56 266 PHE A N 1
ATOM 2151 C CA . PHE A 1 266 ? 49.344 2.275 -8.977 1 79.56 266 PHE A CA 1
ATOM 2152 C C . PHE A 1 266 ? 48.188 3.047 -9.609 1 79.56 266 PHE A C 1
ATOM 2154 O O . PHE A 1 266 ? 47.031 2.768 -9.328 1 79.56 266 PHE A O 1
ATOM 2161 N N . LEU A 1 267 ? 48.562 4.012 -10.445 1 80 267 LEU A N 1
ATOM 2162 C CA . LEU A 1 267 ? 47.531 4.809 -11.117 1 80 267 LEU A CA 1
ATOM 2163 C C . LEU A 1 267 ? 46.688 3.934 -12.023 1 80 267 LEU A C 1
ATOM 2165 O O . LEU A 1 267 ? 45.438 4.055 -12.023 1 80 267 LEU A O 1
ATOM 2169 N N . PHE A 1 268 ? 47.281 3.09 -12.805 1 78.69 268 PHE A N 1
ATOM 2170 C CA . PHE A 1 268 ? 46.531 2.215 -13.695 1 78.69 268 PHE A CA 1
ATOM 2171 C C . PHE A 1 268 ? 45.719 1.217 -12.898 1 78.69 268 PHE A C 1
ATOM 2173 O O . PHE A 1 268 ? 44.594 0.845 -13.32 1 78.69 268 PHE A O 1
ATOM 2180 N N . TRP A 1 269 ? 46.188 0.806 -11.781 1 77.69 269 TRP A N 1
ATOM 2181 C CA . TRP A 1 269 ? 45.406 -0.076 -10.906 1 77.69 269 TRP A CA 1
ATOM 2182 C C . TRP A 1 269 ? 44.188 0.625 -10.383 1 77.69 269 TRP A C 1
ATOM 2184 O O . TRP A 1 269 ? 43.094 0.042 -10.367 1 77.69 269 TRP A O 1
ATOM 2194 N N . ILE A 1 270 ? 44.281 1.814 -10.031 1 77.81 270 ILE A N 1
ATOM 2195 C CA . ILE A 1 270 ? 43.156 2.604 -9.562 1 77.81 270 ILE A CA 1
ATOM 2196 C C . ILE A 1 270 ? 42.156 2.779 -10.695 1 77.81 270 ILE A C 1
ATOM 2198 O O . ILE A 1 270 ? 40.938 2.621 -10.492 1 77.81 270 ILE A O 1
ATOM 2202 N N . LEU A 1 271 ? 42.688 3.121 -11.805 1 75.38 271 LEU A N 1
ATOM 2203 C CA . LEU A 1 271 ? 41.812 3.312 -12.953 1 75.38 271 LEU A CA 1
ATOM 2204 C C . LEU A 1 271 ? 41.094 2.016 -13.312 1 75.38 271 LEU A C 1
ATOM 2206 O O . LEU A 1 271 ? 39.906 2.023 -13.625 1 75.38 271 LEU A O 1
ATOM 2210 N N . PHE A 1 272 ? 41.812 0.913 -13.305 1 73.38 272 PHE A N 1
ATOM 2211 C CA . PHE A 1 272 ? 41.219 -0.402 -13.523 1 73.38 272 PHE A CA 1
ATOM 2212 C C . PHE A 1 272 ? 40.094 -0.667 -12.539 1 73.38 272 PHE A C 1
ATOM 2214 O O . PHE A 1 272 ? 39 -1.096 -12.922 1 73.38 272 PHE A O 1
ATOM 2221 N N . ARG A 1 273 ? 40.375 -0.445 -11.312 1 70.19 273 ARG A N 1
ATOM 2222 C CA . ARG A 1 273 ? 39.406 -0.703 -10.273 1 70.19 273 ARG A CA 1
ATOM 2223 C C . ARG A 1 273 ? 38.188 0.212 -10.438 1 70.19 273 ARG A C 1
ATOM 2225 O O . ARG A 1 273 ? 37.031 -0.207 -10.211 1 70.19 273 ARG A O 1
ATOM 2232 N N . PHE A 1 274 ? 38.469 1.349 -10.844 1 73 274 PHE A N 1
ATOM 2233 C CA . PHE A 1 274 ? 37.406 2.295 -11.078 1 73 274 PHE A CA 1
ATOM 2234 C C . PHE A 1 274 ? 36.531 1.848 -12.242 1 73 274 PHE A C 1
ATOM 2236 O O . PHE A 1 274 ? 35.281 1.891 -12.156 1 73 274 PHE A O 1
ATOM 2243 N N . VAL A 1 275 ? 37.156 1.524 -13.297 1 69.31 275 VAL A N 1
ATOM 2244 C CA . VAL A 1 275 ? 36.438 1.078 -14.469 1 69.31 275 VAL A CA 1
ATOM 2245 C C . VAL A 1 275 ? 35.656 -0.202 -14.141 1 69.31 275 VAL A C 1
ATOM 2247 O O . VAL A 1 275 ? 34.5 -0.369 -14.562 1 69.31 275 VAL A O 1
ATOM 2250 N N . TRP A 1 276 ? 36.281 -1.075 -13.477 1 68.12 276 TRP A N 1
ATOM 2251 C CA . TRP A 1 276 ? 35.656 -2.303 -13.039 1 68.12 276 TRP A CA 1
ATOM 2252 C C . TRP A 1 276 ? 34.438 -1.994 -12.164 1 68.12 276 TRP A C 1
ATOM 2254 O O . TRP A 1 276 ? 33.344 -2.568 -12.352 1 68.12 276 TRP A O 1
ATOM 2264 N N . LEU A 1 277 ? 34.688 -1.121 -11.336 1 66.56 277 LEU A N 1
ATOM 2265 C CA . LEU A 1 277 ? 33.625 -0.721 -10.453 1 66.56 277 LEU A CA 1
ATOM 2266 C C . LEU A 1 277 ? 32.469 -0.081 -11.242 1 66.56 277 LEU A C 1
ATOM 2268 O O . LEU A 1 277 ? 31.297 -0.366 -10.992 1 66.56 277 LEU A O 1
ATOM 2272 N N . ALA A 1 278 ? 32.938 0.74 -12.086 1 66.38 278 ALA A N 1
ATOM 2273 C CA . ALA A 1 278 ? 31.922 1.394 -12.922 1 66.38 278 ALA A CA 1
ATOM 2274 C C . ALA A 1 278 ? 31.141 0.372 -13.742 1 66.38 278 ALA A C 1
ATOM 2276 O O . ALA A 1 278 ? 29.922 0.47 -13.867 1 66.38 278 ALA A O 1
ATOM 2277 N N . ARG A 1 279 ? 31.875 -0.531 -14.266 1 65.75 279 ARG A N 1
ATOM 2278 C CA . ARG A 1 279 ? 31.234 -1.579 -15.055 1 65.75 279 ARG A CA 1
ATOM 2279 C C . ARG A 1 279 ? 30.297 -2.406 -14.188 1 65.75 279 ARG A C 1
ATOM 2281 O O . ARG A 1 279 ? 29.188 -2.73 -14.617 1 65.75 279 ARG A O 1
ATOM 2288 N N . VAL A 1 280 ? 30.781 -2.76 -13.094 1 61.72 280 VAL A N 1
ATOM 2289 C CA . VAL A 1 280 ? 29.984 -3.574 -12.18 1 61.72 280 VAL A CA 1
ATOM 2290 C C . VAL A 1 280 ? 28.75 -2.803 -11.75 1 61.72 280 VAL A C 1
ATOM 2292 O O . VAL A 1 280 ? 27.641 -3.355 -11.719 1 61.72 280 VAL A O 1
ATOM 2295 N N . LEU A 1 281 ? 28.953 -1.589 -11.492 1 62.03 281 LEU A N 1
ATOM 2296 C CA . LEU A 1 281 ? 27.828 -0.753 -11.062 1 62.03 281 LEU A CA 1
ATOM 2297 C C . LEU A 1 281 ? 26.797 -0.626 -12.172 1 62.03 281 LEU A C 1
ATOM 2299 O O . LEU A 1 281 ? 25.594 -0.735 -11.922 1 62.03 281 LEU A O 1
ATOM 2303 N N . ILE A 1 282 ? 27.391 -0.406 -13.25 1 60.22 282 ILE A N 1
ATOM 2304 C CA . ILE A 1 282 ? 26.484 -0.252 -14.383 1 60.22 282 ILE A CA 1
ATOM 2305 C C . ILE A 1 282 ? 25.75 -1.567 -14.641 1 60.22 282 ILE A C 1
ATOM 2307 O O . ILE A 1 282 ? 24.562 -1.569 -14.961 1 60.22 282 ILE A O 1
ATOM 2311 N N . SER A 1 283 ? 26.453 -2.611 -14.578 1 58.91 283 SER A N 1
ATOM 2312 C CA . SER A 1 283 ? 25.844 -3.916 -14.781 1 58.91 283 SER A CA 1
ATOM 2313 C C . SER A 1 283 ? 24.766 -4.188 -13.734 1 58.91 283 SER A C 1
ATOM 2315 O O . SER A 1 283 ? 23.703 -4.723 -14.055 1 58.91 283 SER A O 1
ATOM 2317 N N . VAL A 1 284 ? 25.094 -3.867 -12.57 1 58.28 284 VAL A N 1
ATOM 2318 C CA . VAL A 1 284 ? 24.156 -4.066 -11.477 1 58.28 284 VAL A CA 1
ATOM 2319 C C . VAL A 1 284 ? 22.938 -3.168 -11.68 1 58.28 284 VAL A C 1
ATOM 2321 O O . VAL A 1 284 ? 21.797 -3.613 -11.539 1 58.28 284 VAL A O 1
ATOM 2324 N N . TRP A 1 285 ? 23.281 -2.037 -12.016 1 55.97 285 TRP A N 1
ATOM 2325 C CA . TRP A 1 285 ? 22.234 -1.033 -12.133 1 55.97 285 TRP A CA 1
ATOM 2326 C C . TRP A 1 285 ? 21.359 -1.298 -13.359 1 55.97 285 TRP A C 1
ATOM 2328 O O . TRP A 1 285 ? 20.141 -1.108 -13.312 1 55.97 285 TRP A O 1
ATOM 2338 N N . SER A 1 286 ? 22.031 -1.612 -14.375 1 51.44 286 SER A N 1
ATOM 2339 C CA . SER A 1 286 ? 21.281 -1.742 -15.625 1 51.44 286 SER A CA 1
ATOM 2340 C C . SER A 1 286 ? 20.625 -3.109 -15.734 1 51.44 286 SER A C 1
ATOM 2342 O O . SER A 1 286 ? 19.484 -3.217 -16.188 1 51.44 286 SER A O 1
ATOM 2344 N N . TYR A 1 287 ? 21.469 -4.172 -15.43 1 51.22 287 TYR A N 1
ATOM 2345 C CA . TYR A 1 287 ? 20.969 -5.488 -15.805 1 51.22 287 TYR A CA 1
ATOM 2346 C C . TYR A 1 287 ? 20.734 -6.355 -14.57 1 51.22 287 TYR A C 1
ATOM 2348 O O . TYR A 1 287 ? 20.219 -7.469 -14.68 1 51.22 287 TYR A O 1
ATOM 2356 N N . GLY A 1 288 ? 20.797 -5.66 -13.422 1 51.28 288 GLY A N 1
ATOM 2357 C CA . GLY A 1 288 ? 20.625 -6.461 -12.219 1 51.28 288 GLY A CA 1
ATOM 2358 C C . GLY A 1 288 ? 21.578 -7.645 -12.148 1 51.28 288 GLY A C 1
ATOM 2359 O O . GLY A 1 288 ? 21.344 -8.594 -11.406 1 51.28 288 GLY A O 1
ATOM 2360 N N . ASP A 1 289 ? 22.438 -7.887 -13.133 1 49 289 ASP A N 1
ATOM 2361 C CA . ASP A 1 289 ? 23.344 -9.031 -13.219 1 49 289 ASP A CA 1
ATOM 2362 C C . ASP A 1 289 ? 24.391 -8.984 -12.109 1 49 289 ASP A C 1
ATOM 2364 O O . ASP A 1 289 ? 25.297 -8.141 -12.141 1 49 289 ASP A O 1
ATOM 2368 N N . SER A 1 290 ? 24.094 -8.758 -10.867 1 48.91 290 SER A N 1
ATOM 2369 C CA . SER A 1 290 ? 25.219 -8.461 -9.977 1 48.91 290 SER A CA 1
ATOM 2370 C C . SER A 1 290 ? 25.969 -9.727 -9.586 1 48.91 290 SER A C 1
ATOM 2372 O O . SER A 1 290 ? 25.406 -10.602 -8.914 1 48.91 290 SER A O 1
ATOM 2374 N N . ASP A 1 291 ? 26.719 -10.289 -10.43 1 45.97 291 ASP A N 1
ATOM 2375 C CA . ASP A 1 291 ? 27.656 -11.258 -9.859 1 45.97 291 ASP A CA 1
ATOM 2376 C C . ASP A 1 291 ? 28.266 -10.727 -8.562 1 45.97 291 ASP A C 1
ATOM 2378 O O . ASP A 1 291 ? 29 -11.445 -7.879 1 45.97 291 ASP A O 1
ATOM 2382 N N . VAL A 1 292 ? 28.266 -9.484 -8.281 1 51.25 292 VAL A N 1
ATOM 2383 C CA . VAL A 1 292 ? 29.297 -9.062 -7.328 1 51.25 292 VAL A CA 1
ATOM 2384 C C . VAL A 1 292 ? 28.688 -8.969 -5.93 1 51.25 292 VAL A C 1
ATOM 2386 O O . VAL A 1 292 ? 27.953 -8.016 -5.629 1 51.25 292 VAL A O 1
ATOM 2389 N N . ARG A 1 293 ? 28.672 -10.031 -5.199 1 54.38 293 ARG A N 1
ATOM 2390 C CA . ARG A 1 293 ? 28.438 -10.211 -3.771 1 54.38 293 ARG A CA 1
ATOM 2391 C C . ARG A 1 293 ? 28.984 -9.031 -2.973 1 54.38 293 ARG A C 1
ATOM 2393 O O . ARG A 1 293 ? 28.406 -8.648 -1.948 1 54.38 293 ARG A O 1
ATOM 2400 N N . GLY A 1 294 ? 30.031 -8.43 -3.518 1 60.69 294 GLY A N 1
ATOM 2401 C CA . GLY A 1 294 ? 30.641 -7.34 -2.768 1 60.69 294 GLY A CA 1
ATOM 2402 C C . GLY A 1 294 ? 29.75 -6.113 -2.668 1 60.69 294 GLY A C 1
ATOM 2403 O O . GLY A 1 294 ? 29.766 -5.414 -1.652 1 60.69 294 GLY A O 1
ATOM 2404 N N . PHE A 1 295 ? 28.922 -5.926 -3.592 1 66.06 295 PHE A N 1
ATOM 2405 C CA . PHE A 1 295 ? 28.094 -4.73 -3.576 1 66.06 295 PHE A CA 1
ATOM 2406 C C . PHE A 1 295 ? 26.953 -4.875 -2.57 1 66.06 295 PHE A C 1
ATOM 2408 O O . PHE A 1 295 ? 26.422 -3.879 -2.076 1 66.06 295 PHE A O 1
ATOM 2415 N N . PHE A 1 296 ? 26.766 -6.016 -2.139 1 70.88 296 PHE A N 1
ATOM 2416 C CA . PHE A 1 296 ? 25.75 -6.23 -1.111 1 70.88 296 PHE A CA 1
ATOM 2417 C C . PHE A 1 296 ? 26.188 -5.602 0.209 1 70.88 296 PHE A C 1
ATOM 2419 O O . PHE A 1 296 ? 25.359 -4.992 0.905 1 70.88 296 PHE A O 1
ATOM 2426 N N . ILE A 1 297 ? 27.484 -5.621 0.389 1 75.19 297 ILE A N 1
ATOM 2427 C CA . ILE A 1 297 ? 28 -5.09 1.646 1 75.19 297 ILE A CA 1
ATOM 2428 C C . ILE A 1 297 ? 27.922 -3.562 1.628 1 75.19 297 ILE A C 1
ATOM 2430 O O . ILE A 1 297 ? 27.578 -2.939 2.635 1 75.19 297 ILE A O 1
ATOM 2434 N N . VAL A 1 298 ? 28.234 -3.037 0.518 1 77.62 298 VAL A N 1
ATOM 2435 C CA . VAL A 1 298 ? 28.203 -1.584 0.395 1 77.62 298 VAL A CA 1
ATOM 2436 C C . VAL A 1 298 ? 26.766 -1.077 0.579 1 77.62 298 VAL A C 1
ATOM 2438 O O . VAL A 1 298 ? 26.531 -0.111 1.309 1 77.62 298 VAL A O 1
ATOM 2441 N N . TYR A 1 299 ? 25.859 -1.749 0.012 1 83.12 299 TYR A N 1
ATOM 2442 C CA . TYR A 1 299 ? 24.484 -1.3 0.132 1 83.12 299 TYR A CA 1
ATOM 2443 C C . TYR A 1 299 ? 23.953 -1.501 1.551 1 83.12 299 TYR A C 1
ATOM 2445 O O . TYR A 1 299 ? 23.141 -0.711 2.039 1 83.12 299 TYR A O 1
ATOM 2453 N N . TYR A 1 300 ? 24.484 -2.475 2.186 1 85.31 300 TYR A N 1
ATOM 2454 C CA . TYR A 1 300 ? 24.125 -2.658 3.588 1 85.31 300 TYR A CA 1
ATOM 2455 C C . TYR A 1 300 ? 24.641 -1.503 4.438 1 85.31 300 TYR A C 1
ATOM 2457 O O . TYR A 1 300 ? 23.922 -1.003 5.312 1 85.31 300 TYR A O 1
ATOM 2465 N N . ALA A 1 301 ? 25.781 -1.197 4.117 1 86.81 301 ALA A N 1
ATOM 2466 C CA . ALA A 1 301 ? 26.375 -0.073 4.84 1 86.81 301 ALA A CA 1
ATOM 2467 C C . ALA A 1 301 ? 25.578 1.209 4.598 1 86.81 301 ALA A C 1
ATOM 2469 O O . ALA A 1 301 ? 25.359 1.996 5.52 1 86.81 301 ALA A O 1
ATOM 2470 N N . PHE A 1 302 ? 25.125 1.343 3.402 1 89.25 302 PHE A N 1
ATOM 2471 C CA . PHE A 1 302 ? 24.344 2.533 3.084 1 89.25 302 PHE A CA 1
ATOM 2472 C C . PHE A 1 302 ? 23 2.498 3.781 1 89.25 302 PHE A C 1
ATOM 2474 O O . PHE A 1 302 ? 22.5 3.529 4.238 1 89.25 302 PHE A O 1
ATOM 2481 N N . VAL A 1 303 ? 22.391 1.389 3.865 1 92.81 303 VAL A N 1
ATOM 2482 C CA . VAL A 1 303 ? 21.109 1.259 4.551 1 92.81 303 VAL A CA 1
ATOM 2483 C C . VAL A 1 303 ? 21.281 1.589 6.031 1 92.81 303 VAL A C 1
ATOM 2485 O O . VAL A 1 303 ? 20.453 2.293 6.617 1 92.81 303 VAL A O 1
ATOM 2488 N N . ILE A 1 304 ? 22.375 1.112 6.582 1 93.19 304 ILE A N 1
ATOM 2489 C CA . ILE A 1 304 ? 22.672 1.408 7.98 1 93.19 304 ILE A CA 1
ATOM 2490 C C . ILE A 1 304 ? 22.922 2.904 8.148 1 93.19 304 ILE A C 1
ATOM 2492 O O . ILE A 1 304 ? 22.391 3.529 9.07 1 93.19 304 ILE A O 1
ATOM 2496 N N . TRP A 1 305 ? 23.625 3.393 7.203 1 90.94 305 TRP A N 1
ATOM 2497 C CA . TRP A 1 305 ? 23.969 4.809 7.25 1 90.94 305 TRP A CA 1
ATOM 2498 C C . TRP A 1 305 ? 22.719 5.68 7.133 1 90.94 305 TRP A C 1
ATOM 2500 O O . TRP A 1 305 ? 22.531 6.621 7.91 1 90.94 305 TRP A O 1
ATOM 2510 N N . ASN A 1 306 ? 21.906 5.391 6.227 1 92.94 306 ASN A N 1
ATOM 2511 C CA . ASN A 1 306 ? 20.703 6.188 6.039 1 92.94 306 ASN A CA 1
ATOM 2512 C C . ASN A 1 306 ? 19.734 6.031 7.211 1 92.94 306 ASN A C 1
ATOM 2514 O O . ASN A 1 306 ? 19.031 6.977 7.578 1 92.94 306 ASN A O 1
ATOM 2518 N N . THR A 1 307 ? 19.672 4.855 7.75 1 95.25 307 THR A N 1
ATOM 2519 C CA . THR A 1 307 ? 18.859 4.648 8.945 1 95.25 307 THR A CA 1
ATOM 2520 C C . THR A 1 307 ? 19.375 5.5 10.102 1 95.25 307 THR A C 1
ATOM 2522 O O . THR A 1 307 ? 18.594 6.152 10.797 1 95.25 307 THR A O 1
ATOM 2525 N N . TYR A 1 308 ? 20.641 5.512 10.203 1 93.06 308 TYR A N 1
ATOM 2526 C CA . TYR A 1 308 ? 21.266 6.328 11.234 1 93.06 308 TYR A CA 1
ATOM 2527 C C . TYR A 1 308 ? 20.984 7.809 11.016 1 93.06 308 TYR A C 1
ATOM 2529 O O . TYR A 1 308 ? 20.656 8.539 11.961 1 93.06 308 TYR A O 1
ATOM 2537 N N . ASP A 1 309 ? 21.031 8.25 9.82 1 91.12 309 ASP A N 1
ATOM 2538 C CA . ASP A 1 309 ? 20.781 9.648 9.492 1 91.12 309 ASP A CA 1
ATOM 2539 C C . ASP A 1 309 ? 19.344 10.047 9.836 1 91.12 309 ASP A C 1
ATOM 2541 O O . ASP A 1 309 ? 19.109 11.117 10.406 1 91.12 309 ASP A O 1
ATOM 2545 N N . ILE A 1 310 ? 18.438 9.234 9.555 1 94.44 310 ILE A N 1
ATOM 2546 C CA . ILE A 1 310 ? 17.031 9.539 9.797 1 94.44 310 ILE A CA 1
ATOM 2547 C C . ILE A 1 310 ? 16.766 9.617 11.297 1 94.44 310 ILE A C 1
ATOM 2549 O O . ILE A 1 310 ? 16.172 10.578 11.781 1 94.44 310 ILE A O 1
ATOM 2553 N N . ILE A 1 311 ? 17.281 8.672 12.047 1 93.44 311 ILE A N 1
ATOM 2554 C CA . ILE A 1 311 ? 17.047 8.617 13.484 1 93.44 311 ILE A CA 1
ATOM 2555 C C . ILE A 1 311 ? 17.75 9.773 14.18 1 93.44 311 ILE A C 1
ATOM 2557 O O . ILE A 1 311 ? 17.172 10.445 15.031 1 93.44 311 ILE A O 1
ATOM 2561 N N . MET A 1 312 ? 18.953 10.039 13.766 1 90.44 312 MET A N 1
ATOM 2562 C CA . MET A 1 312 ? 19.719 11.109 14.398 1 90.44 312 MET A CA 1
ATOM 2563 C C . MET A 1 312 ? 19.141 12.477 14.055 1 90.44 312 MET A C 1
ATOM 2565 O O . MET A 1 312 ? 19.125 13.375 14.898 1 90.44 312 MET A O 1
ATOM 2569 N N . LEU A 1 313 ? 18.688 12.625 12.828 1 90.31 313 LEU A N 1
ATOM 2570 C CA . LEU A 1 313 ? 18.047 13.875 12.445 1 90.31 313 LEU A CA 1
ATOM 2571 C C . LEU A 1 313 ? 16.828 14.156 13.32 1 90.31 313 LEU A C 1
ATOM 2573 O O . LEU A 1 313 ? 16.594 15.289 13.734 1 90.31 313 LEU A O 1
ATOM 2577 N N . LYS A 1 314 ? 16.109 13.125 13.594 1 91.56 314 LYS A N 1
ATOM 2578 C CA . LYS A 1 314 ? 14.914 13.273 14.414 1 91.56 314 LYS A CA 1
ATOM 2579 C C . LYS A 1 314 ? 15.281 13.555 15.875 1 91.56 314 LYS A C 1
ATOM 2581 O O . LYS A 1 314 ? 14.719 14.469 16.484 1 91.56 314 LYS A O 1
ATOM 2586 N N . ILE A 1 315 ? 16.266 12.93 16.391 1 88.94 315 ILE A N 1
ATOM 2587 C CA . ILE A 1 315 ? 16.609 13.016 17.812 1 88.94 315 ILE A CA 1
ATOM 2588 C C . ILE A 1 315 ? 17.297 14.352 18.094 1 88.94 315 ILE A C 1
ATOM 2590 O O . ILE A 1 315 ? 16.953 15.039 19.062 1 88.94 315 ILE A O 1
ATOM 2594 N N . ILE A 1 316 ? 18.141 14.82 17.266 1 86.31 316 ILE A N 1
ATOM 2595 C CA . ILE A 1 316 ? 18.938 16.016 17.531 1 86.31 316 ILE A CA 1
ATOM 2596 C C . ILE A 1 316 ? 18.094 17.266 17.328 1 86.31 316 ILE A C 1
ATOM 2598 O O . ILE A 1 316 ? 18.312 18.281 17.984 1 86.31 316 ILE A O 1
ATOM 2602 N N . ASN A 1 317 ? 17.047 17.156 16.484 1 89.25 317 ASN A N 1
ATOM 2603 C CA . ASN A 1 317 ? 16.234 18.328 16.203 1 89.25 317 ASN A CA 1
ATOM 2604 C C . ASN A 1 317 ? 14.922 18.297 16.984 1 89.25 317 ASN A C 1
ATOM 2606 O O . ASN A 1 317 ? 14.109 19.219 16.891 1 89.25 317 ASN A O 1
ATOM 2610 N N . GLN A 1 318 ? 14.703 17.328 17.812 1 86.19 318 GLN A N 1
ATOM 2611 C CA . GLN A 1 318 ? 13.461 17.156 18.562 1 86.19 318 GLN A CA 1
ATOM 2612 C C . GLN A 1 318 ? 13.156 18.391 19.406 1 86.19 318 GLN A C 1
ATOM 2614 O O . GLN A 1 318 ? 12.016 18.859 19.453 1 86.19 318 GLN A O 1
ATOM 2619 N N . PRO A 1 319 ? 14.18 19 19.969 1 83.69 319 PRO A N 1
ATOM 2620 C CA . PRO A 1 319 ? 13.891 20.172 20.797 1 83.69 319 PRO A CA 1
ATOM 2621 C C . PRO A 1 319 ? 13.602 21.422 19.953 1 83.69 319 PRO A C 1
ATOM 2623 O O . PRO A 1 319 ? 13.016 22.375 20.453 1 83.69 319 PRO A O 1
ATOM 2626 N N . LEU A 1 320 ? 13.898 21.391 18.703 1 85.44 320 LEU A N 1
ATOM 2627 C CA . LEU A 1 320 ? 13.773 22.578 17.859 1 85.44 320 LEU A CA 1
ATOM 2628 C C . LEU A 1 320 ? 12.453 22.547 17.094 1 85.44 320 LEU A C 1
ATOM 2630 O O . LEU A 1 320 ? 12.047 23.562 16.516 1 85.44 320 LEU A O 1
ATOM 2634 N N . VAL A 1 321 ? 11.82 21.422 17.047 1 88.06 321 VAL A N 1
ATOM 2635 C CA . VAL A 1 321 ? 10.648 21.266 16.203 1 88.06 321 VAL A CA 1
ATOM 2636 C C . VAL A 1 321 ? 9.383 21.219 17.047 1 88.06 321 VAL A C 1
ATOM 2638 O O . VAL A 1 321 ? 9.406 20.719 18.172 1 88.06 321 VAL A O 1
ATOM 2641 N N . GLU A 1 322 ? 8.305 21.766 16.469 1 86.19 322 GLU A N 1
ATOM 2642 C CA . GLU A 1 322 ? 6.996 21.672 17.109 1 86.19 322 GLU A CA 1
ATOM 2643 C C . GLU A 1 322 ? 6.527 20.219 17.203 1 86.19 322 GLU A C 1
ATOM 2645 O O . GLU A 1 322 ? 7.094 19.328 16.547 1 86.19 322 GLU A O 1
ATOM 2650 N N . ASP A 1 323 ? 5.477 19.984 17.953 1 82.88 323 ASP A N 1
ATOM 2651 C CA . ASP A 1 323 ? 4.977 18.641 18.219 1 82.88 323 ASP A CA 1
ATOM 2652 C C . ASP A 1 323 ? 4.508 17.969 16.922 1 82.88 323 ASP A C 1
ATOM 2654 O O . ASP A 1 323 ? 3.686 18.531 16.188 1 82.88 323 ASP A O 1
ATOM 2658 N N . GLU A 1 324 ? 5.168 16.859 16.656 1 86.62 324 GLU A N 1
ATOM 2659 C CA . GLU A 1 324 ? 4.836 16.078 15.461 1 86.62 324 GLU A CA 1
ATOM 2660 C C . GLU A 1 324 ? 4.281 14.703 15.844 1 86.62 324 GLU A C 1
ATOM 2662 O O . GLU A 1 324 ? 4.383 13.75 15.078 1 86.62 324 GLU A O 1
ATOM 2667 N N . THR A 1 325 ? 3.664 14.641 16.953 1 79.38 325 THR A N 1
ATOM 2668 C CA . THR A 1 325 ? 3.219 13.352 17.453 1 79.38 325 THR A CA 1
ATOM 2669 C C . THR A 1 325 ? 1.786 13.062 17.016 1 79.38 325 THR A C 1
ATOM 2671 O O . THR A 1 325 ? 1.275 11.961 17.219 1 79.38 325 THR A O 1
ATOM 2674 N N . LYS A 1 326 ? 1.173 14 16.328 1 79 326 LYS A N 1
ATOM 2675 C CA . LYS A 1 326 ? -0.183 13.766 15.836 1 79 326 LYS A CA 1
ATOM 2676 C C . LYS A 1 326 ? -0.206 12.648 14.797 1 79 326 LYS A C 1
ATOM 2678 O O . LYS A 1 326 ? 0.548 12.68 13.82 1 79 326 LYS A O 1
ATOM 2683 N N . MET A 1 327 ? -0.967 11.617 15.094 1 83.25 327 MET A N 1
ATOM 2684 C CA . MET A 1 327 ? -1.056 10.469 14.203 1 83.25 327 MET A CA 1
ATOM 2685 C C . MET A 1 327 ? -2.219 10.625 13.227 1 83.25 327 MET A C 1
ATOM 2687 O O . MET A 1 327 ? -3.299 10.07 13.453 1 83.25 327 MET A O 1
ATOM 2691 N N . GLY A 1 328 ? -1.979 11.367 12.148 1 81.69 328 GLY A N 1
ATOM 2692 C CA . GLY A 1 328 ? -2.967 11.523 11.086 1 81.69 328 GLY A CA 1
ATOM 2693 C C . GLY A 1 328 ? -2.969 10.367 10.102 1 81.69 328 GLY A C 1
ATOM 2694 O O . GLY A 1 328 ? -2.262 9.375 10.305 1 81.69 328 GLY A O 1
ATOM 2695 N N . PHE A 1 329 ? -3.793 10.367 9.117 1 83.5 329 PHE A N 1
ATOM 2696 C CA . PHE A 1 329 ? -3.922 9.32 8.109 1 83.5 329 PHE A CA 1
ATOM 2697 C C . PHE A 1 329 ? -2.594 9.086 7.398 1 83.5 329 PHE A C 1
ATOM 2699 O O . PHE A 1 329 ? -2.256 7.949 7.066 1 83.5 329 PHE A O 1
ATOM 2706 N N . GLY A 1 330 ? -1.821 10.102 7.27 1 83.44 330 GLY A N 1
ATOM 2707 C CA . GLY A 1 330 ? -0.535 10 6.602 1 83.44 330 GLY A CA 1
ATOM 2708 C C . GLY A 1 330 ? 0.467 9.148 7.352 1 83.44 330 GLY A C 1
ATOM 2709 O O . GLY A 1 330 ? 1.393 8.594 6.754 1 83.44 330 GLY A O 1
ATOM 2710 N N . GLN A 1 331 ? 0.28 8.977 8.586 1 88.19 331 GLN A N 1
ATOM 2711 C CA . GLN A 1 331 ? 1.164 8.148 9.398 1 88.19 331 GLN A CA 1
ATOM 2712 C C . GLN A 1 331 ? 0.589 6.742 9.578 1 88.19 331 GLN A C 1
ATOM 2714 O O . GLN A 1 331 ? 1.329 5.758 9.562 1 88.19 331 GLN A O 1
ATOM 2719 N N . VAL A 1 332 ? -0.672 6.707 9.633 1 88.81 332 VAL A N 1
ATOM 2720 C CA . VAL A 1 332 ? -1.311 5.445 9.984 1 88.81 332 VAL A CA 1
ATOM 2721 C C . VAL A 1 332 ? -1.359 4.527 8.766 1 88.81 332 VAL A C 1
ATOM 2723 O O . VAL A 1 332 ? -1.108 3.326 8.875 1 88.81 332 VAL A O 1
ATOM 2726 N N . LEU A 1 333 ? -1.649 5.105 7.691 1 87.38 333 LEU A N 1
ATOM 2727 C CA . LEU A 1 333 ? -1.804 4.289 6.488 1 87.38 333 LEU A CA 1
ATOM 2728 C C . LEU A 1 333 ? -0.522 3.521 6.184 1 87.38 333 LEU A C 1
ATOM 2730 O O . LEU A 1 333 ? -0.548 2.297 6.039 1 87.38 333 LEU A O 1
ATOM 2734 N N . PRO A 1 334 ? 0.6 4.246 6.121 1 87.62 334 PRO A N 1
ATOM 2735 C CA . PRO A 1 334 ? 1.822 3.488 5.84 1 87.62 334 PRO A CA 1
ATOM 2736 C C . PRO A 1 334 ? 2.119 2.428 6.895 1 87.62 334 PRO A C 1
ATOM 2738 O O . PRO A 1 334 ? 2.682 1.377 6.578 1 87.62 334 PRO A O 1
ATOM 2741 N N . LEU A 1 335 ? 1.731 2.621 8.078 1 89.44 335 LEU A N 1
ATOM 2742 C CA . LEU A 1 335 ? 1.948 1.643 9.141 1 89.44 335 LEU A CA 1
ATOM 2743 C C . LEU A 1 335 ? 1.064 0.417 8.938 1 89.44 335 LEU A C 1
ATOM 2745 O O . LEU A 1 335 ? 1.529 -0.718 9.07 1 89.44 335 LEU A O 1
ATOM 2749 N N . VAL A 1 336 ? -0.115 0.625 8.586 1 87.5 336 VAL A N 1
ATOM 2750 C CA . VAL A 1 336 ? -1.044 -0.486 8.406 1 87.5 336 VAL A CA 1
ATOM 2751 C C . VAL A 1 336 ? -0.709 -1.244 7.129 1 87.5 336 VAL A C 1
ATOM 2753 O O . VAL A 1 336 ? -0.911 -2.459 7.047 1 87.5 336 VAL A O 1
ATOM 2756 N N . LEU A 1 337 ? -0.154 -0.52 6.27 1 87.06 337 LEU A N 1
ATOM 2757 C CA . LEU A 1 337 ? 0.252 -1.142 5.012 1 87.06 337 LEU A CA 1
ATOM 2758 C C . LEU A 1 337 ? 1.357 -2.166 5.246 1 87.06 337 LEU A C 1
ATOM 2760 O O . LEU A 1 337 ? 1.601 -3.025 4.398 1 87.06 337 LEU A O 1
ATOM 2764 N N . LEU A 1 338 ? 2.01 -2.051 6.379 1 90.12 338 LEU A N 1
ATOM 2765 C CA . LEU A 1 338 ? 3.037 -3.033 6.707 1 90.12 338 LEU A CA 1
ATOM 2766 C C . LEU A 1 338 ? 2.432 -4.426 6.859 1 90.12 338 LEU A C 1
ATOM 2768 O O . LEU A 1 338 ? 3.129 -5.43 6.703 1 90.12 338 LEU A O 1
ATOM 2772 N N . VAL A 1 339 ? 1.163 -4.48 7.113 1 86.88 339 VAL A N 1
ATOM 2773 C CA . VAL A 1 339 ? 0.465 -5.758 7.227 1 86.88 339 VAL A CA 1
ATOM 2774 C C . VAL A 1 339 ? 0.501 -6.488 5.883 1 86.88 339 VAL A C 1
ATOM 2776 O O . VAL A 1 339 ? 0.5 -7.719 5.84 1 86.88 339 VAL A O 1
ATOM 2779 N N . GLN A 1 340 ? 0.585 -5.715 4.875 1 85.94 340 GLN A N 1
ATOM 2780 C CA . GLN A 1 340 ? 0.655 -6.309 3.543 1 85.94 340 GLN A CA 1
ATOM 2781 C C . GLN A 1 340 ? 1.926 -7.137 3.375 1 85.94 340 GLN A C 1
ATOM 2783 O O . GLN A 1 340 ? 1.925 -8.148 2.674 1 85.94 340 GLN A O 1
ATOM 2788 N N . ILE A 1 341 ? 2.969 -6.664 3.957 1 87.75 341 ILE A N 1
ATOM 2789 C CA . ILE A 1 341 ? 4.219 -7.414 3.898 1 87.75 341 ILE A CA 1
ATOM 2790 C C . ILE A 1 341 ? 4.035 -8.773 4.574 1 87.75 341 ILE A C 1
ATOM 2792 O O . ILE A 1 341 ? 4.469 -9.797 4.047 1 87.75 341 ILE A O 1
ATOM 2796 N N . LEU A 1 342 ? 3.359 -8.758 5.637 1 85.19 342 LEU A N 1
ATOM 2797 C CA . LEU A 1 342 ? 3.1 -10 6.359 1 85.19 342 LEU A CA 1
ATOM 2798 C C . LEU A 1 342 ? 2.232 -10.938 5.531 1 85.19 342 LEU A C 1
ATOM 2800 O O . LEU A 1 342 ? 2.486 -12.148 5.48 1 85.19 342 LEU A O 1
ATOM 2804 N N . LEU A 1 343 ? 1.308 -10.398 4.887 1 83.88 343 LEU A N 1
ATOM 2805 C CA . LEU A 1 343 ? 0.429 -11.211 4.051 1 83.88 343 LEU A CA 1
ATOM 2806 C C . LEU A 1 343 ? 1.194 -11.805 2.873 1 83.88 343 LEU A C 1
ATOM 2808 O O . LEU A 1 343 ? 0.975 -12.961 2.5 1 83.88 343 LEU A O 1
ATOM 2812 N N . ASN A 1 344 ? 2.092 -11.047 2.33 1 83.25 344 ASN A N 1
ATOM 2813 C CA . ASN A 1 344 ? 2.914 -11.547 1.232 1 83.25 344 ASN A CA 1
ATOM 2814 C C . ASN A 1 344 ? 3.818 -12.688 1.685 1 83.25 344 ASN A C 1
ATOM 2816 O O . ASN A 1 344 ? 4.008 -13.664 0.954 1 83.25 344 ASN A O 1
ATOM 2820 N N . ILE A 1 345 ? 4.352 -12.5 2.84 1 83.62 345 ILE A N 1
ATOM 2821 C CA . ILE A 1 345 ? 5.211 -13.547 3.387 1 83.62 345 ILE A CA 1
ATOM 2822 C C . ILE A 1 345 ? 4.406 -14.836 3.574 1 83.62 345 ILE A C 1
ATOM 2824 O O . ILE A 1 345 ? 4.863 -15.914 3.199 1 83.62 345 ILE A O 1
ATOM 2828 N N . LEU A 1 346 ? 3.215 -14.695 4.035 1 79.94 346 LEU A N 1
ATOM 2829 C CA . LEU A 1 346 ? 2.359 -15.859 4.266 1 79.94 346 LEU A CA 1
ATOM 2830 C C . LEU A 1 346 ? 1.94 -16.5 2.947 1 79.94 346 LEU A C 1
ATOM 2832 O O . LEU A 1 346 ? 1.875 -17.719 2.842 1 79.94 346 LEU A O 1
ATOM 2836 N N . ASP A 1 347 ? 1.74 -15.727 1.975 1 78.44 347 ASP A N 1
ATOM 2837 C CA . ASP A 1 347 ? 1.333 -16.234 0.671 1 78.44 347 ASP A CA 1
ATOM 2838 C C . ASP A 1 347 ? 2.473 -17.016 0.004 1 78.44 347 ASP A C 1
ATOM 2840 O O . ASP A 1 347 ? 2.25 -18.047 -0.611 1 78.44 347 ASP A O 1
ATOM 2844 N N . ILE A 1 348 ? 3.609 -16.5 0.077 1 78 348 ILE A N 1
ATOM 2845 C CA . ILE A 1 348 ? 4.758 -17.094 -0.59 1 78 348 ILE A CA 1
ATOM 2846 C C . ILE A 1 348 ? 5.117 -18.422 0.09 1 78 348 ILE A C 1
ATOM 2848 O O . ILE A 1 348 ? 5.422 -19.406 -0.58 1 78 348 ILE A O 1
ATOM 2852 N N . TRP A 1 349 ? 5.008 -18.5 1.352 1 75.62 349 TRP A N 1
ATOM 2853 C CA . TRP A 1 349 ? 5.484 -19.688 2.039 1 75.62 349 TRP A CA 1
ATOM 2854 C C . TRP A 1 349 ? 4.348 -20.688 2.244 1 75.62 349 TRP A C 1
ATOM 2856 O O . TRP A 1 349 ? 4.586 -21.891 2.377 1 75.62 349 TRP A O 1
ATOM 2866 N N . LYS A 1 350 ? 3.154 -20.109 2.119 1 69.19 350 LYS A N 1
ATOM 2867 C CA . LYS A 1 350 ? 2.104 -21.047 2.523 1 69.19 350 LYS A CA 1
ATOM 2868 C C . LYS A 1 350 ? 1.128 -21.297 1.379 1 69.19 350 LYS A C 1
ATOM 2870 O O . LYS A 1 350 ? 0.24 -22.156 1.492 1 69.19 350 LYS A O 1
ATOM 2875 N N . ASP A 1 351 ? 1.278 -20.625 0.29 1 69.38 351 ASP A N 1
ATOM 2876 C CA . ASP A 1 351 ? 0.479 -20.922 -0.895 1 69.3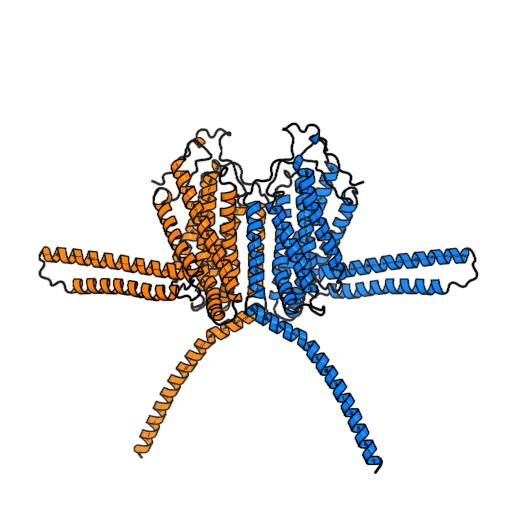8 351 ASP A CA 1
ATOM 2877 C C . ASP A 1 351 ? 0.982 -22.172 -1.596 1 69.38 351 ASP A C 1
ATOM 2879 O O . ASP A 1 351 ? 2.139 -22.234 -2.018 1 69.38 351 ASP A O 1
ATOM 2883 N N . PRO A 1 352 ? 0.171 -23.156 -1.655 1 65 352 PRO A N 1
ATOM 2884 C CA . PRO A 1 352 ? 0.613 -24.422 -2.244 1 65 352 PRO A CA 1
ATOM 2885 C C . PRO A 1 352 ? 1.037 -24.281 -3.703 1 65 352 PRO A C 1
ATOM 2887 O O . PRO A 1 352 ? 1.982 -24.938 -4.145 1 65 352 PRO A O 1
ATOM 2890 N N . ALA A 1 353 ? 0.371 -23.453 -4.375 1 64.38 353 ALA A N 1
ATOM 2891 C CA . ALA A 1 353 ? 0.741 -23.266 -5.777 1 64.38 353 ALA A CA 1
ATOM 2892 C C . ALA A 1 353 ? 2.148 -22.703 -5.902 1 64.38 353 ALA A C 1
ATOM 2894 O O . ALA A 1 353 ? 2.934 -23.141 -6.746 1 64.38 353 ALA A O 1
ATOM 2895 N N . LYS A 1 354 ? 2.377 -21.812 -5.012 1 70.31 354 LYS A N 1
ATOM 2896 C CA . LYS A 1 354 ? 3.697 -21.203 -5.051 1 70.31 354 LYS A CA 1
ATOM 2897 C C . LYS A 1 354 ? 4.77 -22.156 -4.531 1 70.31 354 LYS A C 1
ATOM 2899 O O . LYS A 1 354 ? 5.902 -22.141 -5.016 1 70.31 354 LYS A O 1
ATOM 2904 N N . GLN A 1 355 ? 4.348 -22.922 -3.627 1 69.44 355 GLN A N 1
ATOM 2905 C CA . GLN A 1 355 ? 5.281 -23.922 -3.117 1 69.44 355 GLN A CA 1
ATOM 2906 C C . GLN A 1 355 ? 5.637 -24.938 -4.195 1 69.44 355 GLN A C 1
ATOM 2908 O O . GLN A 1 355 ? 6.797 -25.344 -4.312 1 69.44 355 GLN A O 1
ATOM 2913 N N . ARG A 1 356 ? 4.578 -25.234 -4.91 1 66.62 356 ARG A N 1
ATOM 2914 C CA . ARG A 1 356 ? 4.824 -26.203 -5.98 1 66.62 356 ARG A CA 1
ATOM 2915 C C . ARG A 1 356 ? 5.742 -25.625 -7.047 1 66.62 356 ARG A C 1
ATOM 2917 O O . ARG A 1 356 ? 6.637 -26.312 -7.543 1 66.62 356 ARG A O 1
ATOM 2924 N N . GLU A 1 357 ? 5.516 -24.453 -7.281 1 69.94 357 GLU A N 1
ATOM 2925 C CA . GLU A 1 357 ? 6.363 -23.797 -8.266 1 69.94 357 GLU A CA 1
ATOM 2926 C C . GLU A 1 357 ? 7.809 -23.719 -7.785 1 69.94 357 GLU A C 1
ATOM 2928 O O . GLU A 1 357 ? 8.742 -23.922 -8.57 1 69.94 357 GLU A O 1
ATOM 2933 N N . ARG A 1 358 ? 7.996 -23.516 -6.535 1 71.56 358 ARG A N 1
ATOM 2934 C CA . ARG A 1 358 ? 9.336 -23.422 -5.965 1 71.56 358 ARG A CA 1
ATOM 2935 C C . ARG A 1 358 ? 10.016 -24.797 -5.961 1 71.56 358 ARG A C 1
ATOM 2937 O O . ARG A 1 358 ? 11.211 -24.906 -6.219 1 71.56 358 ARG A O 1
ATOM 2944 N N . ALA A 1 359 ? 9.141 -25.672 -5.711 1 69.44 359 ALA A N 1
ATOM 2945 C CA . ALA A 1 359 ? 9.68 -27.031 -5.715 1 69.44 359 ALA A CA 1
ATOM 2946 C C . ALA A 1 359 ? 10.117 -27.438 -7.117 1 69.44 359 ALA A C 1
ATOM 2948 O O . ALA A 1 359 ? 11.164 -28.078 -7.285 1 69.44 359 ALA A O 1
ATOM 2949 N N . GLU A 1 360 ? 9.297 -26.969 -7.984 1 66.81 360 GLU A N 1
ATOM 2950 C CA . GLU A 1 360 ? 9.656 -27.266 -9.367 1 66.81 360 GLU A CA 1
ATOM 2951 C C . GLU A 1 360 ? 10.922 -26.516 -9.781 1 66.81 360 GLU A C 1
ATOM 2953 O O . GLU A 1 360 ? 11.781 -27.078 -10.469 1 66.81 360 GLU A O 1
ATOM 2958 N N . ARG A 1 361 ? 11.031 -25.391 -9.32 1 70.69 361 ARG A N 1
ATOM 2959 C CA . ARG A 1 361 ? 12.211 -24.578 -9.625 1 70.69 361 ARG A CA 1
ATOM 2960 C C . ARG A 1 361 ? 13.453 -25.156 -8.961 1 70.69 361 ARG A C 1
ATOM 2962 O O . ARG A 1 361 ? 14.539 -25.172 -9.547 1 70.69 361 ARG A O 1
ATOM 2969 N N . ALA A 1 362 ? 13.234 -25.5 -7.797 1 66.94 362 ALA A N 1
ATOM 2970 C CA . ALA A 1 362 ? 14.336 -26.109 -7.062 1 66.94 362 ALA A CA 1
ATOM 2971 C C . ALA A 1 362 ? 14.805 -27.391 -7.75 1 66.94 362 ALA A C 1
ATOM 2973 O O . ALA A 1 362 ? 16.016 -27.672 -7.816 1 66.94 362 ALA A O 1
ATOM 2974 N N . LYS A 1 363 ? 13.773 -28.062 -8.266 1 62.34 363 LYS A N 1
ATOM 2975 C CA . LYS A 1 363 ? 14.102 -29.297 -8.969 1 62.34 363 LYS A CA 1
ATOM 2976 C C . LYS A 1 363 ? 14.82 -29.016 -10.281 1 62.34 363 LYS A C 1
ATOM 2978 O O . LYS A 1 363 ? 15.789 -29.688 -10.633 1 62.34 363 LYS A O 1
ATOM 2983 N N . ARG A 1 364 ? 14.391 -27.984 -10.898 1 63.47 364 ARG A N 1
ATOM 2984 C CA . ARG A 1 364 ? 15 -27.609 -12.172 1 63.47 364 ARG A CA 1
ATOM 2985 C C . ARG A 1 364 ? 16.406 -27.047 -11.961 1 63.47 364 ARG A C 1
ATOM 2987 O O . ARG A 1 364 ? 17.281 -27.25 -12.805 1 63.47 364 ARG A O 1
ATOM 2994 N N . ALA A 1 365 ? 16.469 -26.312 -10.969 1 60.75 365 ALA A N 1
ATOM 2995 C CA . ALA A 1 365 ? 17.766 -25.734 -10.664 1 60.75 365 ALA A CA 1
ATOM 2996 C C . ALA A 1 365 ? 18.781 -26.828 -10.328 1 60.75 365 ALA A C 1
ATOM 2998 O O . ALA A 1 365 ? 19.984 -26.672 -10.578 1 60.75 365 ALA A O 1
ATOM 2999 N N . ARG A 1 366 ? 18.266 -27.828 -9.867 1 58.16 366 ARG A N 1
ATOM 3000 C CA . ARG A 1 366 ? 19.156 -28.922 -9.5 1 58.16 366 ARG A CA 1
ATOM 3001 C C . ARG A 1 366 ? 19.406 -29.844 -10.688 1 58.16 366 ARG A C 1
ATOM 3003 O O . ARG A 1 366 ? 20.344 -30.641 -10.672 1 58.16 366 ARG A O 1
ATOM 3010 N N . GLU A 1 367 ? 18.484 -29.578 -11.648 1 57.84 367 GLU A N 1
ATOM 3011 C CA . GLU A 1 367 ? 18.578 -30.5 -12.773 1 57.84 367 GLU A CA 1
ATOM 3012 C C . GLU A 1 367 ? 19.906 -30.359 -13.492 1 57.84 367 GLU A C 1
ATOM 3014 O O . GLU A 1 367 ? 20.562 -31.359 -13.805 1 57.84 367 GLU A O 1
ATOM 3019 N N . PRO A 1 368 ? 20.234 -29.125 -13.75 1 56.84 368 PRO A N 1
ATOM 3020 C CA . PRO A 1 368 ? 21.531 -29.094 -14.438 1 56.84 368 PRO A CA 1
ATOM 3021 C C . PRO A 1 368 ? 22.656 -29.672 -13.578 1 56.84 368 PRO A C 1
ATOM 3023 O O . PRO A 1 368 ? 23.578 -30.297 -14.102 1 56.84 368 PRO A O 1
ATOM 3026 N N . GLU A 1 369 ? 22.594 -29.391 -12.406 1 54.88 369 GLU A N 1
ATOM 3027 C CA . GLU A 1 369 ? 23.609 -29.984 -11.539 1 54.88 369 GLU A CA 1
ATOM 3028 C C . GLU A 1 369 ? 23.531 -31.5 -11.555 1 54.88 369 GLU A C 1
ATOM 3030 O O . GLU A 1 369 ? 24.547 -32.188 -11.602 1 54.88 369 GLU A O 1
ATOM 3035 N N . ILE A 1 370 ? 22.25 -31.906 -11.578 1 52.53 370 ILE A N 1
ATOM 3036 C CA . ILE A 1 370 ? 22.047 -33.344 -11.648 1 52.53 370 ILE A CA 1
ATOM 3037 C C . ILE A 1 370 ? 22.531 -33.875 -12.992 1 52.53 370 ILE A C 1
ATOM 3039 O O . ILE A 1 370 ? 23.172 -34.938 -13.062 1 52.53 370 ILE A O 1
ATOM 3043 N N . ARG A 1 371 ? 22.25 -33.094 -13.992 1 57.41 371 ARG A N 1
ATOM 3044 C CA . ARG A 1 371 ? 22.719 -33.5 -15.312 1 57.41 371 ARG A CA 1
ATOM 3045 C C . ARG A 1 371 ? 24.234 -33.438 -15.398 1 57.41 371 ARG A C 1
ATOM 3047 O O . ARG A 1 371 ? 24.859 -34.344 -15.984 1 57.41 371 ARG A O 1
ATOM 3054 N N . ARG A 1 372 ? 24.734 -32.438 -14.812 1 58.5 372 ARG A N 1
ATOM 3055 C CA . ARG A 1 372 ? 26.188 -32.375 -14.789 1 58.5 372 ARG A CA 1
ATOM 3056 C C . ARG A 1 372 ? 26.797 -33.531 -14.023 1 58.5 372 ARG A C 1
ATOM 3058 O O . ARG A 1 372 ? 27.766 -34.125 -14.469 1 58.5 372 ARG A O 1
ATOM 3065 N N . VAL A 1 373 ? 26.203 -33.75 -12.922 1 56.03 373 VAL A N 1
ATOM 3066 C CA . VAL A 1 373 ? 26.688 -34.875 -12.125 1 56.03 373 VAL A CA 1
ATOM 3067 C C . VAL A 1 373 ? 26.484 -36.188 -12.891 1 56.03 373 VAL A C 1
ATOM 3069 O O . VAL A 1 373 ? 27.359 -37.062 -12.883 1 56.03 373 VAL A O 1
ATOM 3072 N N . GLU A 1 374 ? 25.375 -36.188 -13.523 1 53.38 374 GLU A N 1
ATOM 3073 C CA . GLU A 1 374 ? 25.109 -37.375 -14.336 1 53.38 374 GLU A CA 1
ATOM 3074 C C . GLU A 1 374 ? 26.094 -37.5 -15.492 1 53.38 374 GLU A C 1
ATOM 3076 O O . GLU A 1 374 ? 26.578 -38.594 -15.797 1 53.38 374 GLU A O 1
ATOM 3081 N N . GLU A 1 375 ? 26.312 -36.406 -16.078 1 62.88 375 GLU A N 1
ATOM 3082 C CA . GLU A 1 375 ? 27.281 -36.406 -17.156 1 62.88 375 GLU A CA 1
ATOM 3083 C C . GLU A 1 375 ? 28.688 -36.719 -16.641 1 62.88 375 GLU A C 1
ATOM 3085 O O . GLU A 1 375 ? 29.422 -37.469 -17.281 1 62.88 375 GLU A O 1
ATOM 3090 N N . GLU A 1 376 ? 28.984 -36.188 -15.641 1 61.72 376 GLU A N 1
ATOM 3091 C CA . GLU A 1 376 ? 30.281 -36.469 -15.023 1 61.72 376 GLU A CA 1
ATOM 3092 C C . GLU A 1 376 ? 30.359 -37.938 -14.625 1 61.72 376 GLU A C 1
ATOM 3094 O O . GLU A 1 376 ? 31.391 -38.594 -14.812 1 61.72 376 GLU A O 1
ATOM 3099 N N . LEU A 1 377 ? 29.266 -38.344 -14.133 1 58.34 377 LEU A N 1
ATOM 3100 C CA . LEU A 1 377 ? 29.188 -39.75 -13.758 1 58.34 377 LEU A CA 1
ATOM 3101 C C . LEU A 1 377 ? 29.297 -40.656 -14.984 1 58.34 377 LEU A C 1
ATOM 3103 O O . LEU A 1 377 ? 29.953 -41.688 -14.945 1 58.34 377 LEU A O 1
ATOM 3107 N N . GLN A 1 378 ? 28.688 -40.219 -15.969 1 60.38 378 GLN A N 1
ATOM 3108 C CA . GLN A 1 378 ? 28.766 -40.969 -17.219 1 60.38 378 GLN A CA 1
ATOM 3109 C C . GLN A 1 378 ? 30.188 -40.969 -17.766 1 60.38 378 GLN A C 1
ATOM 3111 O O . GLN A 1 378 ? 30.672 -42 -18.25 1 60.38 378 GLN A O 1
ATOM 3116 N N . VAL A 1 379 ? 30.797 -39.938 -17.688 1 66.19 379 VAL A N 1
ATOM 3117 C CA . VAL A 1 379 ? 32.188 -39.844 -18.125 1 66.19 379 VAL A CA 1
ATOM 3118 C C . VAL A 1 379 ? 33.062 -40.75 -17.266 1 66.19 379 VAL A C 1
ATOM 3120 O O . VAL A 1 379 ? 33.938 -41.438 -17.781 1 66.19 379 VAL A O 1
ATOM 3123 N N . VAL A 1 380 ? 32.812 -40.656 -16.031 1 60.88 380 VAL A N 1
ATOM 3124 C CA . VAL A 1 380 ? 33.594 -41.5 -15.117 1 60.88 380 VAL A CA 1
ATOM 3125 C C . VAL A 1 380 ? 33.281 -42.969 -15.391 1 60.88 380 VAL A C 1
ATOM 3127 O O . VAL A 1 380 ? 34.188 -43.812 -15.43 1 60.88 380 VAL A O 1
ATOM 3130 N N . MET A 1 381 ? 32.062 -43.188 -15.594 1 59.28 381 MET A N 1
ATOM 3131 C CA . MET A 1 381 ? 31.641 -44.562 -15.883 1 59.28 381 MET A CA 1
ATOM 3132 C C . MET A 1 381 ? 32.219 -45.031 -17.203 1 59.28 381 MET A C 1
ATOM 3134 O O . MET A 1 381 ? 32.688 -46.188 -17.312 1 59.28 381 MET A O 1
ATOM 3138 N N . HIS A 1 382 ? 32.156 -44.219 -18.109 1 64.12 382 HIS A N 1
ATOM 3139 C CA . HIS A 1 382 ? 32.75 -44.531 -19.406 1 64.12 382 HIS A CA 1
ATOM 3140 C C . HIS A 1 382 ? 34.25 -44.75 -19.281 1 64.12 382 HIS A C 1
ATOM 3142 O O . HIS A 1 382 ? 34.812 -45.656 -19.906 1 64.12 382 HIS A O 1
ATOM 3148 N N . SER A 1 383 ? 34.844 -44 -18.578 1 65.12 383 SER A N 1
ATOM 3149 C CA . SER A 1 383 ? 36.281 -44.125 -18.359 1 65.12 383 SER A CA 1
ATOM 3150 C C . SER A 1 383 ? 36.594 -45.438 -17.625 1 65.12 383 SER A C 1
ATOM 3152 O O . SER A 1 383 ? 37.562 -46.125 -17.984 1 65.12 383 SER A O 1
ATOM 3154 N N . GLU A 1 384 ? 35.812 -45.719 -16.734 1 60.5 384 GLU A N 1
ATOM 3155 C CA . GLU A 1 384 ? 35.969 -46.969 -15.992 1 60.5 384 GLU A CA 1
ATOM 3156 C C . GLU A 1 384 ? 35.688 -48.188 -16.875 1 60.5 384 GLU A C 1
ATOM 3158 O O . GLU A 1 384 ? 36.406 -49.188 -16.812 1 60.5 384 GLU A O 1
ATOM 3163 N N . TRP A 1 385 ? 34.75 -48.062 -17.672 1 63.38 385 TRP A N 1
ATOM 3164 C CA . TRP A 1 385 ? 34.406 -49.094 -18.625 1 63.38 385 TRP A CA 1
ATOM 3165 C C . TRP A 1 385 ? 35.5 -49.344 -19.625 1 63.38 385 TRP A C 1
ATOM 3167 O O . TRP A 1 385 ? 35.844 -50.5 -19.922 1 63.38 385 TRP A O 1
ATOM 3177 N N . THR A 1 386 ? 36.062 -48.281 -20.062 1 69.88 386 THR A N 1
ATOM 3178 C CA . THR A 1 386 ? 37.156 -48.406 -21 1 69.88 386 THR A CA 1
ATOM 3179 C C . THR A 1 386 ? 38.375 -49.062 -20.328 1 69.88 386 THR A C 1
ATOM 3181 O O . THR A 1 386 ? 39.062 -49.844 -20.969 1 69.88 386 THR A O 1
ATOM 3184 N N . ARG A 1 387 ? 38.594 -48.844 -19.141 1 67.56 387 ARG A N 1
ATOM 3185 C CA . ARG A 1 387 ? 39.688 -49.469 -18.391 1 67.56 387 ARG A CA 1
ATOM 3186 C C . ARG A 1 387 ? 39.438 -50.938 -18.203 1 67.56 387 ARG A C 1
ATOM 3188 O O . ARG A 1 387 ? 40.375 -51.75 -18.344 1 67.56 387 ARG A O 1
ATOM 3195 N N . LEU A 1 388 ? 38.25 -51.25 -17.969 1 61.97 388 LEU A N 1
ATOM 3196 C CA . LEU A 1 388 ? 37.906 -52.656 -17.781 1 61.97 388 LEU A CA 1
ATOM 3197 C C . LEU A 1 388 ? 38 -53.438 -19.094 1 61.97 388 LEU A C 1
ATOM 3199 O O . LEU A 1 388 ? 38.469 -54.562 -19.094 1 61.97 388 LEU A O 1
ATOM 3203 N N . GLU A 1 389 ? 37.625 -52.781 -20.125 1 65.62 389 GLU A N 1
ATOM 3204 C CA . GLU A 1 389 ? 37.719 -53.406 -21.453 1 65.62 389 GLU A CA 1
ATOM 3205 C C . GLU A 1 389 ? 39.188 -53.625 -21.844 1 65.62 389 GLU A C 1
ATOM 3207 O O . GLU A 1 389 ? 39.531 -54.656 -22.391 1 65.62 389 GLU A O 1
ATOM 3212 N N . LEU A 1 390 ? 40 -52.781 -21.531 1 70.5 390 LEU A N 1
ATOM 3213 C CA . LEU A 1 390 ? 41.438 -52.906 -21.812 1 70.5 390 LEU A CA 1
ATOM 3214 C C . LEU A 1 390 ? 42.062 -54 -20.969 1 70.5 390 LEU A C 1
ATOM 3216 O O . LEU A 1 390 ? 42.875 -54.781 -21.469 1 70.5 390 LEU A O 1
ATOM 3220 N N . ARG A 1 391 ? 41.625 -54.156 -19.844 1 64.19 391 ARG A N 1
ATOM 3221 C CA . ARG A 1 391 ? 42.125 -55.188 -18.969 1 64.19 391 ARG A CA 1
ATOM 3222 C C . ARG A 1 391 ? 41.688 -56.562 -19.469 1 64.19 391 ARG A C 1
ATOM 3224 O O . ARG A 1 391 ? 42.5 -57.531 -19.438 1 64.19 391 ARG A O 1
ATOM 3231 N N . HIS A 1 392 ? 40.562 -56.625 -19.969 1 63.69 392 HIS A N 1
ATOM 3232 C CA . HIS A 1 392 ? 40.031 -57.875 -20.5 1 63.69 392 HIS A CA 1
ATOM 3233 C C . HIS A 1 392 ? 40.75 -58.281 -21.781 1 63.69 392 HIS A C 1
ATOM 3235 O O . HIS A 1 392 ? 41.062 -59.469 -22 1 63.69 392 HIS A O 1
ATOM 3241 N N . ARG A 1 393 ? 41.125 -57.406 -22.578 1 69.31 393 ARG A N 1
ATOM 3242 C CA . ARG A 1 393 ? 41.875 -57.656 -23.797 1 69.31 393 ARG A CA 1
ATOM 3243 C C . ARG A 1 393 ? 43.281 -58.125 -23.484 1 69.31 393 ARG A C 1
ATOM 3245 O O . ARG A 1 393 ? 43.812 -59.031 -24.156 1 69.31 393 ARG A O 1
ATOM 3252 N N . ASP A 1 394 ? 43.812 -57.594 -22.531 1 71 394 ASP A N 1
ATOM 3253 C CA . ASP A 1 394 ? 45.156 -57.969 -22.125 1 71 394 ASP A CA 1
ATOM 3254 C C . ASP A 1 394 ? 45.188 -59.406 -21.562 1 71 394 ASP A C 1
ATOM 3256 O O . ASP A 1 394 ? 46.125 -60.188 -21.828 1 71 394 ASP A O 1
ATOM 3260 N N . ASP A 1 395 ? 44.219 -59.812 -20.953 1 63.41 395 ASP A N 1
ATOM 3261 C CA . ASP A 1 395 ? 44.094 -61.156 -20.375 1 63.41 395 ASP A CA 1
ATOM 3262 C C . ASP A 1 395 ? 43.906 -62.188 -21.469 1 63.41 395 ASP A C 1
ATOM 3264 O O . ASP A 1 395 ? 44.438 -63.312 -21.375 1 63.41 395 ASP A O 1
ATOM 3268 N N . LEU A 1 396 ? 43.281 -61.812 -22.562 1 62.72 396 LEU A N 1
ATOM 3269 C CA . LEU A 1 396 ? 43.031 -62.75 -23.672 1 62.72 396 LEU A CA 1
ATOM 3270 C C . LEU A 1 396 ? 44.312 -62.938 -24.484 1 62.72 396 LEU A C 1
ATOM 3272 O O . LEU A 1 396 ? 44.562 -64.062 -25.016 1 62.72 396 LEU A O 1
ATOM 3276 N N . THR A 1 397 ? 45.125 -61.969 -24.5 1 66 397 THR A N 1
ATOM 3277 C CA . THR A 1 397 ? 46.375 -62.094 -25.281 1 66 397 THR A CA 1
ATOM 3278 C C . THR A 1 397 ? 47.406 -62.875 -24.484 1 66 397 THR A C 1
ATOM 3280 O O . THR A 1 397 ? 48.406 -63.344 -25.047 1 66 397 THR A O 1
ATOM 3283 N N . ARG A 1 398 ? 47.312 -62.906 -23.266 1 68.19 398 ARG A N 1
ATOM 3284 C CA . ARG A 1 398 ? 48.25 -63.656 -22.469 1 68.19 398 ARG A CA 1
ATOM 3285 C C . ARG A 1 398 ? 47.938 -65.125 -22.469 1 68.19 398 ARG A C 1
ATOM 3287 O O . ARG A 1 398 ? 48.781 -66 -22.188 1 68.19 398 ARG A O 1
ATOM 3294 N N . THR A 1 399 ? 46.781 -65.562 -22.906 1 51.16 399 THR A N 1
ATOM 3295 C CA . THR A 1 399 ? 46.594 -67 -23.062 1 51.16 399 THR A CA 1
ATOM 3296 C C . THR A 1 399 ? 46.781 -67.375 -24.516 1 51.16 399 THR A C 1
ATOM 3298 O O . THR A 1 399 ? 47.156 -68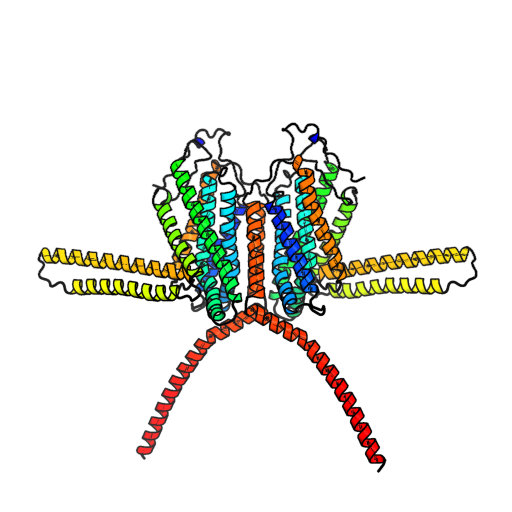.562 -24.797 1 51.16 399 THR A O 1
ATOM 3301 N N . MET B 1 1 ? -38.594 16.172 4.078 1 21.3 1 MET B N 1
ATOM 3302 C CA . MET B 1 1 ? -37.688 17.312 4.008 1 21.3 1 MET B CA 1
ATOM 3303 C C . MET B 1 1 ? -36.312 16.922 4.539 1 21.3 1 MET B C 1
ATOM 3305 O O . MET B 1 1 ? -36.188 16.172 5.504 1 21.3 1 MET B O 1
ATOM 3309 N N . TRP B 1 2 ? -35.25 16.734 3.688 1 33.38 2 TRP B N 1
ATOM 3310 C CA . TRP B 1 2 ? -33.781 16.656 3.723 1 33.38 2 TRP B CA 1
ATOM 3311 C C . TRP B 1 2 ? -33.219 17.531 4.836 1 33.38 2 TRP B C 1
ATOM 3313 O O . TRP B 1 2 ? -33.406 18.75 4.832 1 33.38 2 TRP B O 1
ATOM 3323 N N . GLN B 1 3 ? -33.438 17.312 5.883 1 35.28 3 GLN B N 1
ATOM 3324 C CA . GLN B 1 3 ? -33.188 18.375 6.852 1 35.28 3 GLN B CA 1
ATOM 3325 C C . GLN B 1 3 ? -31.719 18.797 6.844 1 35.28 3 GLN B C 1
ATOM 3327 O O . GLN B 1 3 ? -30.844 17.969 7.07 1 35.28 3 GLN B O 1
ATOM 3332 N N . TYR B 1 4 ? -31.172 19.609 5.879 1 44.59 4 TYR B N 1
ATOM 3333 C CA . TYR B 1 4 ? -30.031 20.5 5.973 1 44.59 4 TYR B CA 1
ATOM 3334 C C . TYR B 1 4 ? -29.859 21.031 7.395 1 44.59 4 TYR B C 1
ATOM 3336 O O . TYR B 1 4 ? -30.688 21.812 7.867 1 44.59 4 TYR B O 1
ATOM 3344 N N . LEU B 1 5 ? -29.547 20.219 8.273 1 51.69 5 LEU B N 1
ATOM 3345 C CA . LEU B 1 5 ? -29.344 20.969 9.508 1 51.69 5 LEU B CA 1
ATOM 3346 C C . LEU B 1 5 ? -28.406 22.141 9.273 1 51.69 5 LEU B C 1
ATOM 3348 O O . LEU B 1 5 ? -27.312 21.969 8.758 1 51.69 5 LEU B O 1
ATOM 3352 N N . GLY B 1 6 ? -28.906 23.281 8.734 1 59.03 6 GLY B N 1
ATOM 3353 C CA . GLY B 1 6 ? -28.266 24.547 8.453 1 59.03 6 GLY B CA 1
ATOM 3354 C C . GLY B 1 6 ? -27.297 24.969 9.547 1 59.03 6 GLY B C 1
ATOM 3355 O O . GLY B 1 6 ? -27.672 25.016 10.727 1 59.03 6 GLY B O 1
ATOM 3356 N N . CYS B 1 7 ? -25.938 24.516 9.328 1 69.12 7 CYS B N 1
ATOM 3357 C CA . CYS B 1 7 ? -24.938 25.109 10.195 1 69.12 7 CYS B CA 1
ATOM 3358 C C . CYS B 1 7 ? -25.016 26.641 10.148 1 69.12 7 CYS B C 1
ATOM 3360 O O . CYS B 1 7 ? -25.031 27.219 9.07 1 69.12 7 CYS B O 1
ATOM 3362 N N . ASN B 1 8 ? -25.562 27.203 11.164 1 64.69 8 ASN B N 1
ATOM 3363 C CA . ASN B 1 8 ? -25.781 28.656 11.25 1 64.69 8 ASN B CA 1
ATOM 3364 C C . ASN B 1 8 ? -24.453 29.422 11.281 1 64.69 8 ASN B C 1
ATOM 3366 O O . ASN B 1 8 ? -24.438 30.641 11.172 1 64.69 8 ASN B O 1
ATOM 3370 N N . PHE B 1 9 ? -23.422 28.719 11.562 1 56.62 9 PHE B N 1
ATOM 3371 C CA . PHE B 1 9 ? -22.188 29.484 11.703 1 56.62 9 PHE B CA 1
ATOM 3372 C C . PHE B 1 9 ? -21.797 30.125 10.375 1 56.62 9 PHE B C 1
ATOM 3374 O O . PHE B 1 9 ? -20.906 30.969 10.336 1 56.62 9 PHE B O 1
ATOM 3381 N N . THR B 1 10 ? -22.469 29.719 9.273 1 56.81 10 THR B N 1
ATOM 3382 C CA . THR B 1 10 ? -22.188 30.344 7.98 1 56.81 10 THR B CA 1
ATOM 3383 C C . THR B 1 10 ? -22.703 31.766 7.945 1 56.81 10 THR B C 1
ATOM 3385 O O . THR B 1 10 ? -22.375 32.531 7.031 1 56.81 10 THR B O 1
ATOM 3388 N N . THR B 1 11 ? -23.906 32 8.477 1 49.5 11 THR B N 1
ATOM 3389 C CA . THR B 1 11 ? -24.344 33.406 8.477 1 49.5 11 THR B CA 1
ATOM 3390 C C . THR B 1 11 ? -23.219 34.312 8.945 1 49.5 11 THR B C 1
ATOM 3392 O O . THR B 1 11 ? -23.141 35.469 8.516 1 49.5 11 THR B O 1
ATOM 3395 N N . TYR B 1 12 ? -22.609 34.062 9.969 1 42.19 12 TYR B N 1
ATOM 3396 C CA . TYR B 1 12 ? -21.469 34.906 10.297 1 42.19 12 TYR B CA 1
ATOM 3397 C C . TYR B 1 12 ? -20.234 34.5 9.516 1 42.19 12 TYR B C 1
ATOM 3399 O O . TYR B 1 12 ? -19.422 33.688 10 1 42.19 12 TYR B O 1
ATOM 3407 N N . LEU B 1 13 ? -20.312 34.031 8.367 1 46.72 13 LEU B N 1
ATOM 3408 C CA . LEU B 1 13 ? -19.172 33.75 7.508 1 46.72 13 LEU B CA 1
ATOM 3409 C C . LEU B 1 13 ? -18.016 34.688 7.781 1 46.72 13 LEU B C 1
ATOM 3411 O O . LEU B 1 13 ? -17.688 35.531 6.938 1 46.72 13 LEU B O 1
ATOM 3415 N N . LYS B 1 14 ? -18.125 35.406 8.836 1 45.75 14 LYS B N 1
ATOM 3416 C CA . LYS B 1 14 ? -16.891 36.156 9.062 1 45.75 14 LYS B CA 1
ATOM 3417 C C . LYS B 1 14 ? -15.672 35.219 9.008 1 45.75 14 LYS B C 1
ATOM 3419 O O . LYS B 1 14 ? -15.781 34.031 9.312 1 45.75 14 LYS B O 1
ATOM 3424 N N . ASP B 1 15 ? -14.773 35.406 8.195 1 51.34 15 ASP B N 1
ATOM 3425 C CA . ASP B 1 15 ? -13.453 34.844 7.918 1 51.34 15 ASP B CA 1
ATOM 3426 C C . ASP B 1 15 ? -12.961 34 9.086 1 51.34 15 ASP B C 1
ATOM 3428 O O . ASP B 1 15 ? -12.18 33.062 8.898 1 51.34 15 ASP B O 1
ATOM 3432 N N . GLU B 1 16 ? -13.68 34.156 10.305 1 57.97 16 GLU B N 1
ATOM 3433 C CA . GLU B 1 16 ? -12.945 33.688 11.484 1 57.97 16 GLU B CA 1
ATOM 3434 C C . GLU B 1 16 ? -13.398 32.312 11.93 1 57.97 16 GLU B C 1
ATOM 3436 O O . GLU B 1 16 ? -12.617 31.547 12.492 1 57.97 16 GLU B O 1
ATOM 3441 N N . ASN B 1 17 ? -14.695 31.734 11.648 1 74.44 17 ASN B N 1
ATOM 3442 C CA . ASN B 1 17 ? -15.055 30.484 12.312 1 74.44 17 ASN B CA 1
ATOM 3443 C C . ASN B 1 17 ? -15.289 29.359 11.305 1 74.44 17 ASN B C 1
ATOM 3445 O O . ASN B 1 17 ? -16.422 29.109 10.906 1 74.44 17 ASN B O 1
ATOM 3449 N N . LYS B 1 18 ? -14.438 28.859 10.539 1 84.31 18 LYS B N 1
ATOM 3450 C CA . LYS B 1 18 ? -14.523 27.734 9.609 1 84.31 18 LYS B CA 1
ATOM 3451 C C . LYS B 1 18 ? -14.094 26.422 10.281 1 84.31 18 LYS B C 1
ATOM 3453 O O . LYS B 1 18 ? -13.438 26.453 11.328 1 84.31 18 LYS B O 1
ATOM 3458 N N . ILE B 1 19 ? -14.68 25.359 9.68 1 88.31 19 ILE B N 1
ATOM 3459 C CA . ILE B 1 19 ? -14.227 24.047 10.125 1 88.31 19 ILE B CA 1
ATOM 3460 C C . ILE B 1 19 ? -12.734 23.891 9.844 1 88.31 19 ILE B C 1
ATOM 3462 O O . ILE B 1 19 ? -12.289 24.094 8.711 1 88.31 19 ILE B O 1
ATOM 3466 N N . PRO B 1 20 ? -12 23.672 10.906 1 87 20 PRO B N 1
ATOM 3467 C CA . PRO B 1 20 ? -10.578 23.422 10.664 1 87 20 PRO B CA 1
ATOM 3468 C C . PRO B 1 20 ? -10.336 22.328 9.633 1 87 20 PRO B C 1
ATOM 3470 O O . PRO B 1 20 ? -10.969 21.281 9.688 1 87 20 PRO B O 1
ATOM 3473 N N . GLY B 1 21 ? -9.445 22.688 8.719 1 86.31 21 GLY B N 1
ATOM 3474 C CA . GLY B 1 21 ? -9.188 21.766 7.629 1 86.31 21 GLY B CA 1
ATOM 3475 C C . GLY B 1 21 ? -8.234 20.641 8.008 1 86.31 21 GLY B C 1
ATOM 3476 O O . GLY B 1 21 ? -7.32 20.844 8.812 1 86.31 21 GLY B O 1
ATOM 3477 N N . ASP B 1 22 ? -8.539 19.406 7.473 1 88.56 22 ASP B N 1
ATOM 3478 C CA . ASP B 1 22 ? -7.672 18.25 7.578 1 88.56 22 ASP B CA 1
ATOM 3479 C C . ASP B 1 22 ? -7.469 17.578 6.215 1 88.56 22 ASP B C 1
ATOM 3481 O O . ASP B 1 22 ? -8.289 16.781 5.781 1 88.56 22 ASP B O 1
ATOM 3485 N N . SER B 1 23 ? -6.344 17.875 5.613 1 88 23 SER B N 1
ATOM 3486 C CA . SER B 1 23 ? -6.07 17.391 4.262 1 88 23 SER B CA 1
ATOM 3487 C C . SER B 1 23 ? -5.766 15.898 4.262 1 88 23 SER B C 1
ATOM 3489 O O . SER B 1 23 ? -5.828 15.25 3.215 1 88 23 SER B O 1
ATOM 3491 N N . ASP B 1 24 ? -5.512 15.312 5.375 1 87.25 24 ASP B N 1
ATOM 3492 C CA . ASP B 1 24 ? -5.203 13.891 5.477 1 87.25 24 ASP B CA 1
ATOM 3493 C C . ASP B 1 24 ? -6.473 13.047 5.402 1 87.25 24 ASP B C 1
ATOM 3495 O O . ASP B 1 24 ? -6.406 11.828 5.191 1 87.25 24 ASP B O 1
ATOM 3499 N N . ILE B 1 25 ? -7.578 13.695 5.586 1 89.69 25 ILE B N 1
ATOM 3500 C CA . ILE B 1 25 ? -8.828 12.945 5.559 1 89.69 25 ILE B CA 1
ATOM 3501 C C . ILE B 1 25 ? -9.672 13.391 4.371 1 89.69 25 ILE B C 1
ATOM 3503 O O . ILE B 1 25 ? -10.172 12.562 3.605 1 89.69 25 ILE B O 1
ATOM 3507 N N . ALA B 1 26 ? -9.734 14.703 4.223 1 92.56 26 ALA B N 1
ATOM 3508 C CA . ALA B 1 26 ? -10.688 15.219 3.24 1 92.56 26 ALA B CA 1
ATOM 3509 C C . ALA B 1 26 ? -9.969 15.766 2.01 1 92.56 26 ALA B C 1
ATOM 3511 O O . ALA B 1 26 ? -10.586 16.406 1.155 1 92.56 26 ALA B O 1
ATOM 3512 N N . GLY B 1 27 ? -8.711 15.539 1.886 1 90.75 27 GLY B N 1
ATOM 3513 C CA . GLY B 1 27 ? -7.984 15.984 0.705 1 90.75 27 GLY B CA 1
ATOM 3514 C C . GLY B 1 27 ? -8.391 15.242 -0.555 1 90.75 27 GLY B C 1
ATOM 3515 O O . GLY B 1 27 ? -8.828 14.094 -0.492 1 90.75 27 GLY B O 1
ATOM 3516 N N . LEU B 1 28 ? -8.195 15.836 -1.657 1 90.88 28 LEU B N 1
ATOM 3517 C CA . LEU B 1 28 ? -8.586 15.258 -2.939 1 90.88 28 LEU B CA 1
ATOM 3518 C C . LEU B 1 28 ? -7.816 13.969 -3.205 1 90.88 28 LEU B C 1
ATOM 3520 O O . LEU B 1 28 ? -8.375 13.008 -3.748 1 90.88 28 LEU B O 1
ATOM 3524 N N . GLY B 1 29 ? -6.59 13.984 -2.893 1 90.06 29 GLY B N 1
ATOM 3525 C CA . GLY B 1 29 ? -5.789 12.781 -3.076 1 90.06 29 GLY B CA 1
ATOM 3526 C C . GLY B 1 29 ? -6.32 11.586 -2.305 1 90.06 29 GLY B C 1
ATOM 3527 O O . GLY B 1 29 ? -6.348 10.469 -2.822 1 90.06 29 GLY B O 1
ATOM 3528 N N . VAL B 1 30 ? -6.723 11.82 -1.135 1 92.25 30 VAL B N 1
ATOM 3529 C CA . VAL B 1 30 ? -7.258 10.75 -0.297 1 92.25 30 VAL B CA 1
ATOM 3530 C C . VAL B 1 30 ? -8.586 10.258 -0.87 1 92.25 30 VAL B C 1
ATOM 3532 O O . VAL B 1 30 ? -8.812 9.055 -0.961 1 92.25 30 VAL B O 1
ATOM 3535 N N . ILE B 1 31 ? -9.445 11.148 -1.33 1 94.81 31 ILE B N 1
ATOM 3536 C CA . ILE B 1 31 ? -10.742 10.797 -1.891 1 94.81 31 ILE B CA 1
ATOM 3537 C C . ILE B 1 31 ? -10.555 9.906 -3.119 1 94.81 31 ILE B C 1
ATOM 3539 O O . ILE B 1 31 ? -11.195 8.859 -3.238 1 94.81 31 ILE B O 1
ATOM 3543 N N . ILE B 1 32 ? -9.648 10.258 -3.895 1 94.12 32 ILE B N 1
ATOM 3544 C CA . ILE B 1 32 ? -9.391 9.484 -5.105 1 94.12 32 ILE B CA 1
ATOM 3545 C C . ILE B 1 32 ? -8.812 8.117 -4.734 1 94.12 32 ILE B C 1
ATOM 3547 O O . ILE B 1 32 ? -9.156 7.105 -5.344 1 94.12 32 ILE B O 1
ATOM 3551 N N . ALA B 1 33 ? -8.016 8.141 -3.742 1 92.94 33 ALA B N 1
ATOM 3552 C CA . ALA B 1 33 ? -7.336 6.914 -3.334 1 92.94 33 ALA B CA 1
ATOM 3553 C C . ALA B 1 33 ? -8.32 5.914 -2.738 1 92.94 33 ALA B C 1
ATOM 3555 O O . ALA B 1 33 ? -8.023 4.719 -2.66 1 92.94 33 ALA B O 1
ATOM 3556 N N . PHE B 1 34 ? -9.422 6.344 -2.277 1 95.56 34 PHE B N 1
ATOM 3557 C CA . PHE B 1 34 ? -10.43 5.438 -1.745 1 95.56 34 PHE B CA 1
ATOM 3558 C C . PHE B 1 34 ? -11.438 5.059 -2.822 1 95.56 34 PHE B C 1
ATOM 3560 O O . PHE B 1 34 ? -11.828 3.895 -2.934 1 95.56 34 PHE B O 1
ATOM 3567 N N . ILE B 1 35 ? -11.812 5.984 -3.639 1 96.44 35 ILE B N 1
ATOM 3568 C CA . ILE B 1 35 ? -12.875 5.766 -4.609 1 96.44 35 ILE B CA 1
ATOM 3569 C C . ILE B 1 35 ? -12.359 4.898 -5.758 1 96.44 35 ILE B C 1
ATOM 3571 O O . ILE B 1 35 ? -13 3.922 -6.148 1 96.44 35 ILE B O 1
ATOM 3575 N N . LEU B 1 36 ? -11.219 5.113 -6.219 1 95.5 36 LEU B N 1
ATOM 3576 C CA . LEU B 1 36 ? -10.719 4.434 -7.41 1 95.5 36 LEU B CA 1
ATOM 3577 C C . LEU B 1 36 ? -10.508 2.947 -7.141 1 95.5 36 LEU B C 1
ATOM 3579 O O . LEU B 1 36 ? -11.023 2.1 -7.871 1 95.5 36 LEU B O 1
ATOM 3583 N N . PRO B 1 37 ? -9.805 2.609 -6.109 1 95.19 37 PRO B N 1
ATOM 3584 C CA . PRO B 1 37 ? -9.641 1.177 -5.852 1 95.19 37 PRO B CA 1
ATOM 3585 C C . PRO B 1 37 ? -10.969 0.471 -5.582 1 95.19 37 PRO B C 1
ATOM 3587 O O . PRO B 1 37 ? -11.133 -0.699 -5.938 1 95.19 37 PRO B O 1
ATOM 3590 N N . ALA B 1 38 ? -11.859 1.178 -4.93 1 95.81 38 ALA B N 1
ATOM 3591 C CA . ALA B 1 38 ? -13.172 0.577 -4.676 1 95.81 38 ALA B CA 1
ATOM 3592 C C . ALA B 1 38 ? -13.883 0.251 -5.984 1 95.81 38 ALA B C 1
ATOM 3594 O O . ALA B 1 38 ? -14.453 -0.834 -6.137 1 95.81 38 ALA B O 1
ATOM 3595 N N . TRP B 1 39 ? -13.781 1.084 -6.871 1 95.94 39 TRP B N 1
ATOM 3596 C CA . TRP B 1 39 ? -14.469 0.881 -8.141 1 95.94 39 TRP B CA 1
ATOM 3597 C C . TRP B 1 39 ? -13.734 -0.149 -8.992 1 95.94 39 TRP B C 1
ATOM 3599 O O . TRP B 1 39 ? -14.359 -0.94 -9.703 1 95.94 39 TRP B O 1
ATOM 3609 N N . VAL B 1 40 ? -12.453 -0.144 -8.992 1 94.12 40 VAL B N 1
ATOM 3610 C CA . VAL B 1 40 ? -11.695 -1.166 -9.703 1 94.12 40 VAL B CA 1
ATOM 3611 C C . VAL B 1 40 ? -12.055 -2.549 -9.164 1 94.12 40 VAL B C 1
ATOM 3613 O O . VAL B 1 40 ? -12.211 -3.502 -9.93 1 94.12 40 VAL B O 1
ATOM 3616 N N . THR B 1 41 ? -12.164 -2.6 -7.887 1 92.62 41 THR B N 1
ATOM 3617 C CA . THR B 1 41 ? -12.539 -3.857 -7.254 1 92.62 41 THR B CA 1
ATOM 3618 C C . THR B 1 41 ? -13.945 -4.277 -7.668 1 92.62 41 THR B C 1
ATOM 3620 O O . THR B 1 41 ? -14.188 -5.445 -7.984 1 92.62 41 THR B O 1
ATOM 3623 N N . ALA B 1 42 ? -14.844 -3.344 -7.684 1 90.81 42 ALA B N 1
ATOM 3624 C CA . ALA B 1 42 ? -16.219 -3.635 -8.078 1 90.81 42 ALA B CA 1
ATOM 3625 C C . ALA B 1 42 ? -16.281 -4.121 -9.523 1 90.81 42 ALA B C 1
ATOM 3627 O O . ALA B 1 42 ? -16.984 -5.09 -9.828 1 90.81 42 ALA B O 1
ATOM 3628 N N . VAL B 1 43 ? -15.555 -3.516 -10.359 1 90.44 43 VAL B N 1
ATOM 3629 C CA . VAL B 1 43 ? -15.555 -3.887 -11.773 1 90.44 43 VAL B CA 1
ATOM 3630 C C . VAL B 1 43 ? -14.906 -5.262 -11.945 1 90.44 43 VAL B C 1
ATOM 3632 O O . VAL B 1 43 ? -15.422 -6.109 -12.68 1 90.44 43 VAL B O 1
ATOM 3635 N N . ALA B 1 44 ? -13.789 -5.469 -11.25 1 89.38 44 ALA B N 1
ATOM 3636 C CA . ALA B 1 44 ? -13.133 -6.77 -11.32 1 89.38 44 ALA B CA 1
ATOM 3637 C C . ALA B 1 44 ? -14.039 -7.879 -10.797 1 89.38 44 ALA B C 1
ATOM 3639 O O . ALA B 1 44 ? -14.078 -8.977 -11.367 1 89.38 44 ALA B O 1
ATOM 3640 N N . ALA B 1 45 ? -14.695 -7.621 -9.742 1 86.69 45 ALA B N 1
ATOM 3641 C CA . ALA B 1 45 ? -15.625 -8.602 -9.18 1 86.69 45 ALA B CA 1
ATOM 3642 C C . ALA B 1 45 ? -16.75 -8.906 -10.156 1 86.69 45 ALA B C 1
ATOM 3644 O O . ALA B 1 45 ? -17.203 -10.047 -10.266 1 86.69 45 ALA B O 1
ATOM 3645 N N . THR B 1 46 ? -17.203 -7.895 -10.852 1 84.5 46 THR B N 1
ATOM 3646 C CA . THR B 1 46 ? -18.266 -8.07 -11.836 1 84.5 46 THR B CA 1
ATOM 3647 C C . THR B 1 46 ? -17.797 -8.961 -12.984 1 84.5 46 THR B C 1
ATOM 3649 O O . THR B 1 46 ? -18.5 -9.883 -13.398 1 84.5 46 THR B O 1
ATOM 3652 N N . ILE B 1 47 ? -16.625 -8.711 -13.422 1 84.19 47 ILE B N 1
ATOM 3653 C CA . ILE B 1 47 ? -16.078 -9.477 -14.531 1 84.19 47 ILE B CA 1
ATOM 3654 C C . ILE B 1 47 ? -15.852 -10.93 -14.086 1 84.19 47 ILE B C 1
ATOM 3656 O O . ILE B 1 47 ? -16.141 -11.859 -14.844 1 84.19 47 ILE B O 1
ATOM 3660 N N . ALA B 1 48 ? -15.367 -11.078 -12.938 1 81.38 48 ALA B N 1
ATOM 3661 C CA . ALA B 1 48 ? -15.117 -12.414 -12.414 1 81.38 48 ALA B CA 1
ATOM 3662 C C . ALA B 1 48 ? -16.422 -13.195 -12.242 1 81.38 48 ALA B C 1
ATOM 3664 O O . ALA B 1 48 ? -16.438 -14.414 -12.422 1 81.38 48 ALA B O 1
ATOM 3665 N N . SER B 1 49 ? -17.469 -12.555 -11.906 1 76.81 49 SER B N 1
ATOM 3666 C CA . SER B 1 49 ? -18.75 -13.211 -11.68 1 76.81 49 SER B CA 1
ATOM 3667 C C . SER B 1 49 ? -19.406 -13.617 -12.992 1 76.81 49 SER B C 1
ATOM 3669 O O . SER B 1 49 ? -20.281 -14.492 -13.016 1 76.81 49 SER B O 1
ATOM 3671 N N . LEU B 1 50 ? -18.969 -13.047 -14.07 1 73.88 50 LEU B N 1
ATOM 3672 C CA . LEU B 1 50 ? -19.562 -13.344 -15.367 1 73.88 50 LEU B CA 1
ATOM 3673 C C . LEU B 1 50 ? -18.812 -14.484 -16.047 1 73.88 50 LEU B C 1
ATOM 3675 O O . LEU B 1 50 ? -18.938 -14.68 -17.266 1 73.88 50 LEU B O 1
ATOM 3679 N N . ARG B 1 51 ? -18.047 -15.18 -15.391 1 72.94 51 ARG B N 1
ATOM 3680 C CA . ARG B 1 51 ? -17.219 -16.25 -15.938 1 72.94 51 ARG B CA 1
ATOM 3681 C C . ARG B 1 51 ? -18.047 -17.25 -16.703 1 72.94 51 ARG B C 1
ATOM 3683 O O . ARG B 1 51 ? -17.625 -17.766 -17.75 1 72.94 51 ARG B O 1
ATOM 3690 N N . ASP B 1 52 ? -19.266 -17.469 -16.156 1 62.69 52 ASP B N 1
ATOM 3691 C CA . ASP B 1 52 ? -20.062 -18.531 -16.734 1 62.69 52 ASP B CA 1
ATOM 3692 C C . ASP B 1 52 ? -20.953 -18.016 -17.859 1 62.69 52 ASP B C 1
ATOM 3694 O O . ASP B 1 52 ? -21.656 -18.781 -18.516 1 62.69 52 ASP B O 1
ATOM 3698 N N . LEU B 1 53 ? -20.875 -16.766 -17.938 1 62.06 53 LEU B N 1
ATOM 3699 C CA . LEU B 1 53 ? -21.734 -16.234 -18.984 1 62.06 53 LEU B CA 1
ATOM 3700 C C . LEU B 1 53 ? -21.109 -16.453 -20.375 1 62.06 53 LEU B C 1
ATOM 3702 O O . LEU B 1 53 ? -19.891 -16.359 -20.531 1 62.06 53 LEU B O 1
ATOM 3706 N N . GLU B 1 54 ? -21.953 -16.875 -21.266 1 62.44 54 GLU B N 1
ATOM 3707 C CA . GLU B 1 54 ? -21.578 -17.109 -22.656 1 62.44 54 GLU B CA 1
ATOM 3708 C C . GLU B 1 54 ? -21.016 -15.844 -23.297 1 62.44 54 GLU B C 1
ATOM 3710 O O . GLU B 1 54 ? -21.625 -14.773 -23.203 1 62.44 54 GLU B O 1
ATOM 3715 N N . GLY B 1 55 ? -19.703 -15.797 -23.75 1 60.78 55 GLY B N 1
ATOM 3716 C CA . GLY B 1 55 ? -19.141 -14.672 -24.484 1 60.78 55 GLY B CA 1
ATOM 3717 C C . GLY B 1 55 ? -17.969 -14.023 -23.766 1 60.78 55 GLY B C 1
ATOM 3718 O O . GLY B 1 55 ? -17.219 -13.242 -24.359 1 60.78 55 GLY B O 1
ATOM 3719 N N . ILE B 1 56 ? -18.078 -14.258 -22.438 1 63.69 56 ILE B N 1
ATOM 3720 C CA . ILE B 1 56 ? -16.953 -13.602 -21.766 1 63.69 56 ILE B CA 1
ATOM 3721 C C . ILE B 1 56 ? -15.719 -14.492 -21.828 1 63.69 56 ILE B C 1
ATOM 3723 O O . ILE B 1 56 ? -15.82 -15.711 -21.641 1 63.69 56 ILE B O 1
ATOM 3727 N N . ASP B 1 57 ? -14.727 -13.836 -22.25 1 70.56 57 ASP B N 1
ATOM 3728 C CA . ASP B 1 57 ? -13.445 -14.523 -22.312 1 70.56 57 ASP B CA 1
ATOM 3729 C C . ASP B 1 57 ? -13.062 -15.109 -20.953 1 70.56 57 ASP B C 1
ATOM 3731 O O . ASP B 1 57 ? -12.875 -14.375 -19.984 1 70.56 57 ASP B O 1
ATOM 3735 N N . TYR B 1 58 ? -13.18 -16.375 -20.922 1 74.81 58 TYR B N 1
ATOM 3736 C CA . TYR B 1 58 ? -12.891 -17.125 -19.703 1 74.81 58 TYR B CA 1
ATOM 3737 C C . TYR B 1 58 ? -11.547 -16.719 -19.109 1 74.81 58 TYR B C 1
ATOM 3739 O O . TYR B 1 58 ? -11.391 -16.672 -17.891 1 74.81 58 TYR B O 1
ATOM 3747 N N . ARG B 1 59 ? -10.688 -16.344 -19.906 1 74.38 59 ARG B N 1
ATOM 3748 C CA . ARG B 1 59 ? -9.359 -15.953 -19.453 1 74.38 59 ARG B CA 1
ATOM 3749 C C . ARG B 1 59 ? -9.414 -14.617 -18.703 1 74.38 59 ARG B C 1
ATOM 3751 O O . ARG B 1 59 ? -8.695 -14.422 -17.734 1 74.38 59 ARG B O 1
ATOM 3758 N N . LEU B 1 60 ? -10.258 -13.844 -19.266 1 80.06 60 LEU B N 1
ATOM 3759 C CA . LEU B 1 60 ? -10.43 -12.539 -18.625 1 80.06 60 LEU B CA 1
ATOM 3760 C C . LEU B 1 60 ? -11.07 -12.68 -17.25 1 80.06 60 LEU B C 1
ATOM 3762 O O . LEU B 1 60 ? -10.672 -12 -16.297 1 80.06 60 LEU B O 1
ATOM 3766 N N . ALA B 1 61 ? -11.938 -13.469 -17.203 1 80.06 61 ALA B N 1
ATOM 3767 C CA . ALA B 1 61 ? -12.641 -13.688 -15.938 1 80.06 61 ALA B CA 1
ATOM 3768 C C . ALA B 1 61 ? -11.703 -14.297 -14.891 1 80.06 61 ALA B C 1
ATOM 3770 O O . ALA B 1 61 ? -11.742 -13.914 -13.719 1 80.06 61 ALA B O 1
ATOM 3771 N N . LEU B 1 62 ? -10.852 -15.141 -15.32 1 78.88 62 LEU B N 1
ATOM 3772 C CA . LEU B 1 62 ? -9.898 -15.766 -14.406 1 78.88 62 LEU B CA 1
ATOM 3773 C C . LEU B 1 62 ? -8.844 -14.758 -13.953 1 78.88 62 LEU B C 1
ATOM 3775 O O . LEU B 1 62 ? -8.391 -14.797 -12.812 1 78.88 62 LEU B O 1
ATOM 3779 N N . GLY B 1 63 ? -8.508 -13.969 -14.898 1 81.69 63 GLY B N 1
ATOM 3780 C CA . GLY B 1 63 ? -7.582 -12.914 -14.539 1 81.69 63 GLY B CA 1
ATOM 3781 C C . GLY B 1 63 ? -8.148 -11.938 -13.523 1 81.69 63 GLY B C 1
ATOM 3782 O O . GLY B 1 63 ? -7.449 -11.492 -12.617 1 81.69 63 GLY B O 1
ATOM 3783 N N . ALA B 1 64 ? -9.391 -11.664 -13.766 1 84.31 64 ALA B N 1
ATOM 3784 C CA . ALA B 1 64 ? -10.07 -10.773 -12.828 1 84.31 64 ALA B CA 1
ATOM 3785 C C . ALA B 1 64 ? -10.188 -11.406 -11.445 1 84.31 64 ALA B C 1
ATOM 3787 O O . ALA B 1 64 ? -10.078 -10.719 -10.43 1 84.31 64 ALA B O 1
ATOM 3788 N N . GLU B 1 65 ? -10.336 -12.586 -11.43 1 82.5 65 GLU B N 1
ATOM 3789 C CA . GLU B 1 65 ? -10.414 -13.312 -10.164 1 82.5 65 GLU B CA 1
ATOM 3790 C C . GLU B 1 65 ? -9.086 -13.266 -9.422 1 82.5 65 GLU B C 1
ATOM 3792 O O . GLU B 1 65 ? -9.055 -13.102 -8.203 1 82.5 65 GLU B O 1
ATOM 3797 N N . ASP B 1 66 ? -8.07 -13.359 -10.133 1 82.06 66 ASP B N 1
ATOM 3798 C CA . ASP B 1 66 ? -6.742 -13.297 -9.523 1 82.06 66 ASP B CA 1
ATOM 3799 C C . ASP B 1 66 ? -6.453 -11.906 -8.961 1 82.06 66 ASP B C 1
ATOM 3801 O O . ASP B 1 66 ? -5.723 -11.766 -7.98 1 82.06 66 ASP B O 1
ATOM 3805 N N . LEU B 1 67 ? -7.074 -11.023 -9.586 1 87.38 67 LEU B N 1
ATOM 3806 C CA . LEU B 1 67 ? -6.852 -9.641 -9.188 1 87.38 67 LEU B CA 1
ATOM 3807 C C . LEU B 1 67 ? -7.621 -9.32 -7.906 1 87.38 67 LEU B C 1
ATOM 3809 O O . LEU B 1 67 ? -7.273 -8.383 -7.188 1 87.38 67 LEU B O 1
ATOM 3813 N N . LEU B 1 68 ? -8.57 -10.031 -7.637 1 87.31 68 LEU B N 1
ATOM 3814 C CA . LEU B 1 68 ? -9.414 -9.742 -6.488 1 87.31 68 LEU B CA 1
ATOM 3815 C C . LEU B 1 68 ? -8.672 -10.008 -5.184 1 87.31 68 LEU B C 1
ATOM 3817 O O . LEU B 1 68 ? -8.953 -9.375 -4.164 1 87.31 68 LEU B O 1
ATOM 3821 N N . GLY B 1 69 ? -7.742 -10.859 -5.164 1 83.94 69 GLY B N 1
ATOM 3822 C CA . GLY B 1 69 ? -6.957 -11.125 -3.969 1 83.94 69 GLY B CA 1
ATOM 3823 C C . GLY B 1 69 ? -6.234 -9.898 -3.441 1 83.94 69 GLY B C 1
ATOM 3824 O O . GLY B 1 69 ? -6.562 -9.398 -2.363 1 83.94 69 GLY B O 1
ATOM 3825 N N . PRO B 1 70 ? -5.406 -9.383 -4.277 1 85.69 70 PRO B N 1
ATOM 3826 C CA . PRO B 1 70 ? -4.672 -8.195 -3.836 1 85.69 70 PRO B CA 1
ATOM 3827 C C . PRO B 1 70 ? -5.574 -6.977 -3.637 1 85.69 70 PRO B C 1
ATOM 3829 O O . PRO B 1 70 ? -5.316 -6.148 -2.762 1 85.69 70 PRO B O 1
ATOM 3832 N N . LEU B 1 71 ? -6.547 -6.867 -4.406 1 90.25 71 LEU B N 1
ATOM 3833 C CA . LEU B 1 71 ? -7.457 -5.734 -4.273 1 90.25 71 LEU B CA 1
ATOM 3834 C C . LEU B 1 71 ? -8.227 -5.809 -2.961 1 90.25 71 LEU B C 1
ATOM 3836 O O . LEU B 1 71 ? -8.43 -4.785 -2.299 1 90.25 71 LEU B O 1
ATOM 3840 N N . SER B 1 72 ? -8.656 -6.973 -2.607 1 88.69 72 SER B N 1
ATOM 3841 C CA . SER B 1 72 ? -9.367 -7.152 -1.348 1 88.69 72 SER B CA 1
ATOM 3842 C C . SER B 1 72 ? -8.461 -6.871 -0.154 1 88.69 72 SER B C 1
ATOM 3844 O O . SER B 1 72 ? -8.891 -6.262 0.828 1 88.69 72 SER B O 1
ATOM 3846 N N . ASP B 1 73 ? -7.289 -7.309 -0.246 1 86.75 73 ASP B N 1
ATOM 3847 C CA . ASP B 1 73 ? -6.328 -6.992 0.807 1 86.75 73 ASP B CA 1
ATOM 3848 C C . ASP B 1 73 ? -6.152 -5.484 0.961 1 86.75 73 ASP B C 1
ATOM 3850 O O . ASP B 1 73 ? -6.129 -4.969 2.08 1 86.75 73 ASP B O 1
ATOM 3854 N N . LEU B 1 74 ? -6.066 -4.844 -0.146 1 89.44 74 LEU B N 1
ATOM 3855 C CA . LEU B 1 74 ? -5.887 -3.396 -0.141 1 89.44 74 LEU B CA 1
ATOM 3856 C C . LEU B 1 74 ? -7.094 -2.701 0.483 1 89.44 74 LEU B C 1
ATOM 3858 O O . LEU B 1 74 ? -6.934 -1.766 1.271 1 89.44 74 LEU B O 1
ATOM 3862 N N . GLN B 1 75 ? -8.227 -3.135 0.129 1 91.31 75 GLN B N 1
ATOM 3863 C CA . GLN B 1 75 ? -9.445 -2.547 0.68 1 91.31 75 GLN B CA 1
ATOM 3864 C C . GLN B 1 75 ? -9.523 -2.766 2.188 1 91.31 75 GLN B C 1
ATOM 3866 O O . GLN B 1 75 ? -9.867 -1.848 2.936 1 91.31 75 GLN B O 1
ATOM 3871 N N . ALA B 1 76 ? -9.258 -3.945 2.609 1 89.94 76 ALA B N 1
ATOM 3872 C CA . ALA B 1 76 ? -9.305 -4.258 4.035 1 89.94 76 ALA B CA 1
ATOM 3873 C C . ALA B 1 76 ? -8.281 -3.428 4.812 1 89.94 76 ALA B C 1
ATOM 3875 O O . ALA B 1 76 ? -8.594 -2.879 5.871 1 89.94 76 ALA B O 1
ATOM 3876 N N . ILE B 1 77 ? -7.16 -3.314 4.262 1 90.88 77 ILE B N 1
ATOM 3877 C CA . ILE B 1 77 ? -6.074 -2.598 4.926 1 90.88 77 ILE B CA 1
ATOM 3878 C C . ILE B 1 77 ? -6.387 -1.104 4.957 1 90.88 77 ILE B C 1
ATOM 3880 O O . ILE B 1 77 ? -6.277 -0.46 6.004 1 90.88 77 ILE B O 1
ATOM 3884 N N . THR B 1 78 ? -6.75 -0.554 3.83 1 92.69 78 THR B N 1
ATOM 3885 C CA . THR B 1 78 ? -7.023 0.876 3.746 1 92.69 78 THR B CA 1
ATOM 3886 C C . THR B 1 78 ? -8.234 1.246 4.602 1 92.69 78 THR B C 1
ATOM 3888 O O . THR B 1 78 ? -8.234 2.283 5.27 1 92.69 78 THR B O 1
ATOM 3891 N N . GLY B 1 79 ? -9.227 0.42 4.559 1 93.75 79 GLY B N 1
ATOM 3892 C CA . GLY B 1 79 ? -10.375 0.658 5.414 1 93.75 79 GLY B CA 1
ATOM 3893 C C . GLY B 1 79 ? -10.031 0.65 6.895 1 93.75 79 GLY B C 1
ATOM 3894 O O . GLY B 1 79 ? -10.492 1.507 7.648 1 93.75 79 GLY B O 1
ATOM 3895 N N . THR B 1 80 ? -9.219 -0.27 7.277 1 94.38 80 THR B N 1
ATOM 3896 C CA . THR B 1 80 ? -8.789 -0.347 8.664 1 94.38 80 THR B CA 1
ATOM 3897 C C . THR B 1 80 ? -7.918 0.852 9.031 1 94.38 80 THR B C 1
ATOM 3899 O O . THR B 1 80 ? -8.062 1.43 10.109 1 94.38 80 THR B O 1
ATOM 3902 N N . ALA B 1 81 ? -7.141 1.239 8.141 1 93.25 81 ALA B N 1
ATOM 3903 C CA . ALA B 1 81 ? -6.203 2.332 8.383 1 93.25 81 ALA B CA 1
ATOM 3904 C C . ALA B 1 81 ? -6.941 3.648 8.609 1 93.25 81 ALA B C 1
ATOM 3906 O O . ALA B 1 81 ? -6.57 4.43 9.492 1 93.25 81 ALA B O 1
ATOM 3907 N N . ILE B 1 82 ? -7.93 3.902 7.824 1 94.38 82 ILE B N 1
ATOM 3908 C CA . ILE B 1 82 ? -8.617 5.184 7.922 1 94.38 82 ILE B CA 1
ATOM 3909 C C . ILE B 1 82 ? -9.352 5.273 9.258 1 94.38 82 ILE B C 1
ATOM 3911 O O . ILE B 1 82 ? -9.414 6.344 9.875 1 94.38 82 ILE B O 1
ATOM 3915 N N . VAL B 1 83 ? -9.852 4.16 9.742 1 96 83 VAL B N 1
ATOM 3916 C CA . VAL B 1 83 ? -10.547 4.164 11.023 1 96 83 VAL B CA 1
ATOM 3917 C C . VAL B 1 83 ? -9.539 4.32 12.164 1 96 83 VAL B C 1
ATOM 3919 O O . VAL B 1 83 ? -9.781 5.066 13.117 1 96 83 VAL B O 1
ATOM 3922 N N . ILE B 1 84 ? -8.438 3.682 12.031 1 94.25 84 ILE B N 1
ATOM 3923 C CA . ILE B 1 84 ? -7.395 3.836 13.039 1 94.25 84 ILE B CA 1
ATOM 3924 C C . ILE B 1 84 ? -6.91 5.281 13.062 1 94.25 84 ILE B C 1
ATOM 3926 O O . ILE B 1 84 ? -6.688 5.852 14.133 1 94.25 84 ILE B O 1
ATOM 3930 N N . ALA B 1 85 ? -6.773 5.855 11.914 1 91.5 85 ALA B N 1
ATOM 3931 C CA . ALA B 1 85 ? -6.371 7.258 11.836 1 91.5 85 ALA B CA 1
ATOM 3932 C C . ALA B 1 85 ? -7.41 8.164 12.492 1 91.5 85 ALA B C 1
ATOM 3934 O O . ALA B 1 85 ? -7.059 9.148 13.148 1 91.5 85 ALA B O 1
ATOM 3935 N N . GLY B 1 86 ? -8.641 7.824 12.281 1 93.44 86 GLY B N 1
ATOM 3936 C CA . GLY B 1 86 ? -9.695 8.57 12.953 1 93.44 86 GLY B CA 1
ATOM 3937 C C . GLY B 1 86 ? -9.625 8.469 14.461 1 93.44 86 GLY B C 1
ATOM 3938 O O . GLY B 1 86 ? -9.688 9.477 15.164 1 93.44 86 GLY B O 1
ATOM 3939 N N . PHE B 1 87 ? -9.391 7.266 14.953 1 94.38 87 PHE B N 1
ATOM 3940 C CA . PHE B 1 87 ? -9.32 7.047 16.391 1 94.38 87 PHE B CA 1
ATOM 3941 C C . PHE B 1 87 ? -8.109 7.75 16.984 1 94.38 87 PHE B C 1
ATOM 3943 O O . PHE B 1 87 ? -8.156 8.211 18.141 1 94.38 87 PHE B O 1
ATOM 3950 N N . SER B 1 88 ? -7.086 7.871 16.234 1 89.75 88 SER B N 1
ATOM 3951 C CA . SER B 1 88 ? -5.871 8.523 16.719 1 89.75 88 SER B CA 1
ATOM 3952 C C . SER B 1 88 ? -6.109 10.008 16.969 1 89.75 88 SER B C 1
ATOM 3954 O O . SER B 1 88 ? -5.41 10.625 17.781 1 89.75 88 SER B O 1
ATOM 3956 N N . GLN B 1 89 ? -7.078 10.555 16.297 1 89.19 89 GLN B N 1
ATOM 3957 C CA . GLN B 1 89 ? -7.441 11.953 16.5 1 89.19 89 GLN B CA 1
ATOM 3958 C C . GLN B 1 89 ? -8.852 12.078 17.078 1 89.19 89 GLN B C 1
ATOM 3960 O O . GLN B 1 89 ? -9.586 13.008 16.734 1 89.19 89 GLN B O 1
ATOM 3965 N N . TRP B 1 90 ? -9.18 11.211 17.891 1 90.38 90 TRP B N 1
ATOM 3966 C CA . TRP B 1 90 ? -10.555 11.094 18.375 1 90.38 90 TRP B CA 1
ATOM 3967 C C . TRP B 1 90 ? -11.008 12.383 19.047 1 90.38 90 TRP B C 1
ATOM 3969 O O . TRP B 1 90 ? -12.148 12.82 18.859 1 90.38 90 TRP B O 1
ATOM 3979 N N . ASN B 1 91 ? -10.133 13.102 19.703 1 87.5 91 ASN B N 1
ATOM 3980 C CA . ASN B 1 91 ? -10.523 14.258 20.5 1 87.5 91 ASN B CA 1
ATOM 3981 C C . ASN B 1 91 ? -10.438 15.555 19.688 1 87.5 91 ASN B C 1
ATOM 3983 O O . ASN B 1 91 ? -11.023 16.562 20.078 1 87.5 91 ASN B O 1
ATOM 3987 N N . THR B 1 92 ? -9.789 15.531 18.547 1 87.31 92 THR B N 1
ATOM 3988 C CA . THR B 1 92 ? -9.57 16.766 17.812 1 87.31 92 THR B CA 1
ATOM 3989 C C . THR B 1 92 ? -10.289 16.719 16.469 1 87.31 92 THR B C 1
ATOM 3991 O O . THR B 1 92 ? -10.484 17.766 15.82 1 87.31 92 THR B O 1
ATOM 3994 N N . ILE B 1 93 ? -10.797 15.609 16.094 1 91.06 93 ILE B N 1
ATOM 3995 C CA . ILE B 1 93 ? -11.422 15.469 14.781 1 91.06 93 ILE B CA 1
ATOM 3996 C C . ILE B 1 93 ? -12.805 16.109 14.797 1 91.06 93 ILE B C 1
ATOM 3998 O O . ILE B 1 93 ? -13.539 15.992 15.781 1 91.06 93 ILE B O 1
ATOM 4002 N N . THR B 1 94 ? -13.117 16.812 13.742 1 92.62 94 THR B N 1
ATOM 4003 C CA . THR B 1 94 ? -14.414 17.469 13.617 1 92.62 94 THR B CA 1
ATOM 4004 C C . THR B 1 94 ? -15.484 16.469 13.18 1 92.62 94 THR B C 1
ATOM 4006 O O . THR B 1 94 ? -15.156 15.375 12.703 1 92.62 94 THR B O 1
ATOM 4009 N N . PHE B 1 95 ? -16.75 16.844 13.312 1 91.25 95 PHE B N 1
ATOM 4010 C CA . PHE B 1 95 ? -17.859 15.969 12.93 1 91.25 95 PHE B CA 1
ATOM 4011 C C . PHE B 1 95 ? -17.859 15.742 11.422 1 91.25 95 PHE B C 1
ATOM 4013 O O . PHE B 1 95 ? -18.188 14.648 10.953 1 91.25 95 PHE B O 1
ATOM 4020 N N . TYR B 1 96 ? -17.469 16.75 10.734 1 91.12 96 TYR B N 1
ATOM 4021 C CA . TYR B 1 96 ? -17.359 16.656 9.281 1 91.12 96 TYR B CA 1
ATOM 4022 C C . TYR B 1 96 ? -16.375 15.562 8.875 1 91.12 96 TYR B C 1
ATOM 4024 O O . TYR B 1 96 ? -16.703 14.695 8.062 1 91.12 96 TYR B O 1
ATOM 4032 N N . HIS B 1 97 ? -15.258 15.586 9.445 1 93.75 97 HIS B N 1
ATOM 4033 C CA . HIS B 1 97 ? -14.211 14.617 9.125 1 93.75 97 HIS B CA 1
ATOM 4034 C C . HIS B 1 97 ? -14.562 13.234 9.656 1 93.75 97 HIS B C 1
ATOM 4036 O O . HIS B 1 97 ? -14.188 12.219 9.07 1 93.75 97 HIS B O 1
ATOM 4042 N N . ARG B 1 98 ? -15.273 13.18 10.727 1 93.62 98 ARG B N 1
ATOM 4043 C CA . ARG B 1 98 ? -15.711 11.898 11.266 1 93.62 98 ARG B CA 1
ATOM 4044 C C . ARG B 1 98 ? -16.656 11.188 10.289 1 93.62 98 ARG B C 1
ATOM 4046 O O . ARG B 1 98 ? -16.562 9.969 10.109 1 93.62 98 ARG B O 1
ATOM 4053 N N . GLU B 1 99 ? -17.484 11.93 9.734 1 92.31 99 GLU B N 1
ATOM 4054 C CA . GLU B 1 99 ? -18.406 11.352 8.773 1 92.31 99 GLU B CA 1
ATOM 4055 C C . GLU B 1 99 ? -17.688 10.867 7.52 1 92.31 99 GLU B C 1
ATOM 4057 O O . GLU B 1 99 ? -18.047 9.844 6.941 1 92.31 99 GLU B O 1
ATOM 4062 N N . LEU B 1 100 ? -16.719 11.578 7.152 1 94.5 100 LEU B N 1
ATOM 4063 C CA . LEU B 1 100 ? -15.922 11.156 6.004 1 94.5 100 LEU B CA 1
ATOM 4064 C C . LEU B 1 100 ? -15.211 9.836 6.285 1 94.5 100 LEU B C 1
ATOM 4066 O O . LEU B 1 100 ? -15.188 8.945 5.434 1 94.5 100 LEU B O 1
ATOM 4070 N N . VAL B 1 101 ? -14.641 9.727 7.418 1 95.75 101 VAL B N 1
ATOM 4071 C CA . VAL B 1 101 ? -13.961 8.5 7.82 1 95.75 101 VAL B CA 1
ATOM 4072 C C . VAL B 1 101 ? -14.938 7.32 7.758 1 95.75 101 VAL B C 1
ATOM 4074 O O . VAL B 1 101 ? -14.602 6.262 7.219 1 95.75 101 VAL B O 1
ATOM 4077 N N . ALA B 1 102 ? -16.125 7.566 8.273 1 94.38 102 ALA B N 1
ATOM 4078 C CA . ALA B 1 102 ? -17.141 6.52 8.25 1 94.38 102 ALA B CA 1
ATOM 4079 C C . ALA B 1 102 ? -17.516 6.152 6.816 1 94.38 102 ALA B C 1
ATOM 4081 O O . ALA B 1 102 ? -17.641 4.973 6.484 1 94.38 102 ALA B O 1
ATOM 4082 N N . SER B 1 103 ? -17.672 7.145 6.035 1 94.5 103 SER B N 1
ATOM 4083 C CA . SER B 1 103 ? -18.062 6.914 4.648 1 94.5 103 SER B CA 1
ATOM 4084 C C . SER B 1 103 ? -16.969 6.168 3.885 1 94.5 103 SER B C 1
ATOM 4086 O O . SER B 1 103 ? -17.266 5.301 3.061 1 94.5 103 SER B O 1
ATOM 4088 N N . TYR B 1 104 ? -15.727 6.5 4.133 1 96.75 104 TYR B N 1
ATOM 4089 C CA . TYR B 1 104 ? -14.625 5.777 3.506 1 96.75 104 TYR B CA 1
ATOM 4090 C C . TYR B 1 104 ? -14.648 4.305 3.9 1 96.75 104 TYR B C 1
ATOM 4092 O O . TYR B 1 104 ? -14.469 3.426 3.053 1 96.75 104 TYR B O 1
ATOM 4100 N N . TRP B 1 105 ? -14.797 4.098 5.16 1 96.69 105 TRP B N 1
ATOM 4101 C CA . TRP B 1 105 ? -14.797 2.723 5.648 1 96.69 105 TRP B CA 1
ATOM 4102 C C . TRP B 1 105 ? -15.93 1.921 5.016 1 96.69 105 TRP B C 1
ATOM 4104 O O . TRP B 1 105 ? -15.742 0.771 4.613 1 96.69 105 TRP B O 1
ATOM 4114 N N . TRP B 1 106 ? -17.094 2.525 4.891 1 94.06 106 TRP B N 1
ATOM 4115 C CA . TRP B 1 106 ? -18.234 1.859 4.262 1 94.06 106 TRP B CA 1
ATOM 4116 C C . TRP B 1 106 ? -17.938 1.546 2.799 1 94.06 106 TRP B C 1
ATOM 4118 O O . TRP B 1 106 ? -18.266 0.461 2.311 1 94.06 106 TRP B O 1
ATOM 4128 N N . LEU B 1 107 ? -17.375 2.469 2.189 1 96.12 107 LEU B N 1
ATOM 4129 C CA . LEU B 1 107 ? -17.078 2.277 0.777 1 96.12 107 LEU B CA 1
ATOM 4130 C C . LEU B 1 107 ? -16.109 1.105 0.584 1 96.12 107 LEU B C 1
ATOM 4132 O O . LEU B 1 107 ? -16.359 0.225 -0.243 1 96.12 107 LEU B O 1
ATOM 4136 N N . THR B 1 108 ? -15.047 1.087 1.354 1 94.94 108 THR B N 1
ATOM 4137 C CA . THR B 1 108 ? -14.062 0.019 1.24 1 94.94 108 THR B CA 1
ATOM 4138 C C . THR B 1 108 ? -14.656 -1.319 1.662 1 94.94 108 THR B C 1
ATOM 4140 O O . THR B 1 108 ? -14.383 -2.352 1.047 1 94.94 108 THR B O 1
ATOM 4143 N N . SER B 1 109 ? -15.461 -1.317 2.662 1 91 109 SER B N 1
ATOM 4144 C CA . SER B 1 109 ? -16.078 -2.549 3.145 1 91 109 SER B CA 1
ATOM 4145 C C . SER B 1 109 ? -17.062 -3.111 2.121 1 91 109 SER B C 1
ATOM 4147 O O . SER B 1 109 ? -17.062 -4.316 1.854 1 91 109 SER B O 1
ATOM 4149 N N . ASN B 1 110 ? -17.844 -2.244 1.558 1 90.25 110 ASN B N 1
ATOM 4150 C CA . ASN B 1 110 ? -18.812 -2.703 0.565 1 90.25 110 ASN B C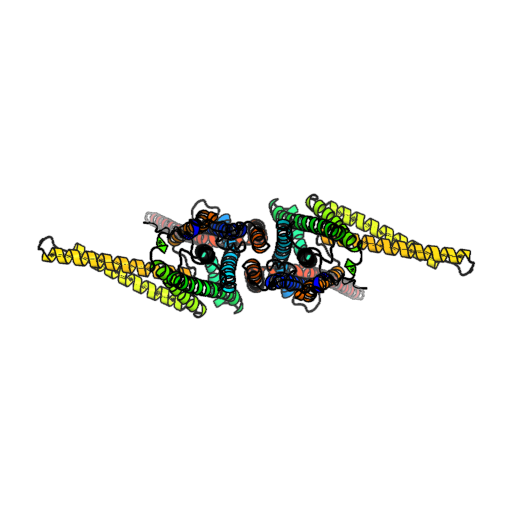A 1
ATOM 4151 C C . ASN B 1 110 ? -18.109 -3.24 -0.685 1 90.25 110 ASN B C 1
ATOM 4153 O O . ASN B 1 110 ? -18.547 -4.234 -1.266 1 90.25 110 ASN B O 1
ATOM 4157 N N . SER B 1 111 ? -17.109 -2.527 -1.076 1 91.31 111 SER B N 1
ATOM 4158 C CA . SER B 1 111 ? -16.344 -3.021 -2.215 1 91.31 111 SER B CA 1
ATOM 4159 C C . SER B 1 111 ? -15.68 -4.359 -1.895 1 91.31 111 SER B C 1
ATOM 4161 O O . SER B 1 111 ? -15.617 -5.246 -2.748 1 91.31 111 SER B O 1
ATOM 4163 N N . PHE B 1 112 ? -15.172 -4.496 -0.723 1 88.25 112 PHE B N 1
ATOM 4164 C CA . PHE B 1 112 ? -14.578 -5.75 -0.268 1 88.25 112 PHE B CA 1
ATOM 4165 C C . PHE B 1 112 ? -15.609 -6.871 -0.281 1 88.25 112 PHE B C 1
ATOM 4167 O O . PHE B 1 112 ? -15.328 -7.977 -0.748 1 88.25 112 PHE B O 1
ATOM 4174 N N . TRP B 1 113 ? -16.75 -6.602 0.196 1 82.75 113 TRP B N 1
ATOM 4175 C CA . TRP B 1 113 ? -17.797 -7.621 0.282 1 82.75 113 TRP B CA 1
ATOM 4176 C C . TRP B 1 113 ? -18.266 -8.039 -1.107 1 82.75 113 TRP B C 1
ATOM 4178 O O . TRP B 1 113 ? -18.672 -9.18 -1.313 1 82.75 113 TRP B O 1
ATOM 4188 N N . MET B 1 114 ? -18.156 -7.148 -1.944 1 81.75 114 MET B N 1
ATOM 4189 C CA . MET B 1 114 ? -18.484 -7.488 -3.324 1 81.75 114 MET B CA 1
ATOM 4190 C C . MET B 1 114 ? -17.484 -8.477 -3.906 1 81.75 114 MET B C 1
ATOM 4192 O O . MET B 1 114 ? -17.844 -9.312 -4.738 1 81.75 114 MET B O 1
ATOM 4196 N N . ALA B 1 115 ? -16.266 -8.391 -3.537 1 80.5 115 ALA B N 1
ATOM 4197 C CA . ALA B 1 115 ? -15.188 -9.211 -4.078 1 80.5 115 ALA B CA 1
ATOM 4198 C C . ALA B 1 115 ? -15.016 -10.5 -3.273 1 80.5 115 ALA B C 1
ATOM 4200 O O . ALA B 1 115 ? -14.352 -11.438 -3.719 1 80.5 115 ALA B O 1
ATOM 4201 N N . ARG B 1 116 ? -15.531 -10.594 -2.182 1 74.25 116 ARG B N 1
ATOM 4202 C CA . ARG B 1 116 ? -15.266 -11.602 -1.159 1 74.25 116 ARG B CA 1
ATOM 4203 C C . ARG B 1 116 ? -15.539 -13.008 -1.688 1 74.25 116 ARG B C 1
ATOM 4205 O O . ARG B 1 116 ? -14.773 -13.938 -1.43 1 74.25 116 ARG B O 1
ATOM 4212 N N . PRO B 1 117 ? -16.672 -13.203 -2.404 1 62.53 117 PRO B N 1
ATOM 4213 C CA . PRO B 1 117 ? -16.906 -14.578 -2.855 1 62.53 117 PRO B CA 1
ATOM 4214 C C . PRO B 1 117 ? -15.727 -15.156 -3.641 1 62.53 117 PRO B C 1
ATOM 4216 O O . PRO B 1 117 ? -15.359 -16.312 -3.455 1 62.53 117 PRO B O 1
ATOM 4219 N N . ALA B 1 118 ? -15.211 -14.344 -4.406 1 59.28 118 ALA B N 1
ATOM 4220 C CA . ALA B 1 118 ? -14.078 -14.805 -5.203 1 59.28 118 ALA B CA 1
ATOM 4221 C C . ALA B 1 118 ? -12.82 -14.914 -4.352 1 59.28 118 ALA B C 1
ATOM 4223 O O . ALA B 1 118 ? -11.992 -15.812 -4.562 1 59.28 118 ALA B O 1
ATOM 4224 N N . TYR B 1 119 ? -12.797 -14.07 -3.426 1 60.19 119 TYR B N 1
ATOM 4225 C CA . TYR B 1 119 ? -11.633 -13.977 -2.545 1 60.19 119 TYR B CA 1
ATOM 4226 C C . TYR B 1 119 ? -11.602 -15.141 -1.562 1 60.19 119 TYR B C 1
ATOM 4228 O O . TYR B 1 119 ? -10.547 -15.75 -1.354 1 60.19 119 TYR B O 1
ATOM 4236 N N . MET B 1 120 ? -12.781 -15.43 -1.012 1 56.31 120 MET B N 1
ATOM 4237 C CA . MET B 1 120 ? -12.844 -16.453 0.029 1 56.31 120 MET B CA 1
ATOM 4238 C C . MET B 1 120 ? -12.938 -17.844 -0.581 1 56.31 120 MET B C 1
ATOM 4240 O O . MET B 1 120 ? -12.508 -18.828 0.028 1 56.31 120 MET B O 1
ATOM 4244 N N . TYR B 1 121 ? -13.531 -17.906 -1.744 1 50.94 121 TYR B N 1
ATOM 4245 C CA . TYR B 1 121 ? -13.586 -19.203 -2.396 1 50.94 121 TYR B CA 1
ATOM 4246 C C . TYR B 1 121 ? -12.188 -19.797 -2.568 1 50.94 121 TYR B C 1
ATOM 4248 O O . TYR B 1 121 ? -11.969 -20.969 -2.299 1 50.94 121 TYR B O 1
ATOM 4256 N N . GLN B 1 122 ? -11.367 -18.953 -2.965 1 51.09 122 GLN B N 1
ATOM 4257 C CA . GLN B 1 122 ? -9.992 -19.438 -3.1 1 51.09 122 GLN B CA 1
ATOM 4258 C C . GLN B 1 122 ? -9.406 -19.828 -1.743 1 51.09 122 GLN B C 1
ATOM 4260 O O . GLN B 1 122 ? -8.719 -20.828 -1.62 1 51.09 122 GLN B O 1
ATOM 4265 N N . ALA B 1 123 ? -9.867 -19.109 -0.808 1 48.38 123 ALA B N 1
ATOM 4266 C CA . ALA B 1 123 ? -9.375 -19.375 0.542 1 48.38 123 ALA B CA 1
ATOM 4267 C C . ALA B 1 123 ? -9.984 -20.656 1.102 1 48.38 123 ALA B C 1
ATOM 4269 O O . ALA B 1 123 ? -9.297 -21.438 1.744 1 48.38 123 ALA B O 1
ATOM 4270 N N . VAL B 1 124 ? -11.328 -20.812 0.855 1 48 124 VAL B N 1
ATOM 4271 C CA . VAL B 1 124 ? -12.023 -22 1.352 1 48 124 VAL B CA 1
ATOM 4272 C C . VAL B 1 124 ? -11.547 -23.234 0.594 1 48 124 VAL B C 1
ATOM 4274 O O . VAL B 1 124 ? -11.344 -24.297 1.189 1 48 124 VAL B O 1
ATOM 4277 N N . LYS B 1 125 ? -11.531 -23.062 -0.688 1 49.75 125 LYS B N 1
ATOM 4278 C CA . LYS B 1 125 ? -11.016 -24.203 -1.437 1 49.75 125 LYS B CA 1
ATOM 4279 C C . LYS B 1 125 ? -9.625 -24.609 -0.94 1 49.75 125 LYS B C 1
ATOM 4281 O O . LYS B 1 125 ? -9.328 -25.797 -0.811 1 49.75 125 LYS B O 1
ATOM 4286 N N . GLU B 1 126 ? -8.969 -23.594 -0.616 1 47.97 126 GLU B N 1
ATOM 4287 C CA . GLU B 1 126 ? -7.645 -23.875 -0.068 1 47.97 126 GLU B CA 1
ATOM 4288 C C . GLU B 1 126 ? -7.738 -24.453 1.34 1 47.97 126 GLU B C 1
ATOM 4290 O O . GLU B 1 126 ? -6.957 -25.328 1.708 1 47.97 126 GLU B O 1
ATOM 4295 N N . LEU B 1 127 ? -8.695 -23.859 2.025 1 45.66 127 LEU B N 1
ATOM 4296 C CA . LEU B 1 127 ? -8.922 -24.391 3.367 1 45.66 127 LEU B CA 1
ATOM 4297 C C . LEU B 1 127 ? -9.383 -25.844 3.312 1 45.66 127 LEU B C 1
ATOM 4299 O O . LEU B 1 127 ? -8.945 -26.656 4.121 1 45.66 127 LEU B O 1
ATOM 4303 N N . ASN B 1 128 ? -10.359 -26.031 2.529 1 46.25 128 ASN B N 1
ATOM 4304 C CA . ASN B 1 128 ? -10.812 -27.406 2.389 1 46.25 128 ASN B CA 1
ATOM 4305 C C . ASN B 1 128 ? -9.688 -28.328 1.914 1 46.25 128 ASN B C 1
ATOM 4307 O O . ASN B 1 128 ? -9.57 -29.469 2.373 1 46.25 128 ASN B O 1
ATOM 4311 N N . THR B 1 129 ? -9.047 -27.812 0.961 1 44.84 129 THR B N 1
ATOM 4312 C CA . THR B 1 129 ? -7.91 -28.625 0.555 1 44.84 129 THR B CA 1
ATOM 4313 C C . THR B 1 129 ? -6.855 -28.672 1.656 1 44.84 129 THR B C 1
ATOM 4315 O O . THR B 1 129 ? -6.191 -29.688 1.847 1 44.84 129 THR B O 1
ATOM 4318 N N . ALA B 1 130 ? -6.727 -27.594 2.311 1 42.5 130 ALA B N 1
ATOM 4319 C CA . ALA B 1 130 ? -5.789 -27.531 3.426 1 42.5 130 ALA B CA 1
ATOM 4320 C C . ALA B 1 130 ? -6.289 -28.344 4.617 1 42.5 130 ALA B C 1
ATOM 4322 O O . ALA B 1 130 ? -5.492 -28.828 5.422 1 42.5 130 ALA B O 1
ATOM 4323 N N . LEU B 1 131 ? -7.535 -28.219 5.004 1 42.5 131 LEU B N 1
ATOM 4324 C CA . LEU B 1 131 ? -8.016 -29.109 6.059 1 42.5 131 LEU B CA 1
ATOM 4325 C C . LEU B 1 131 ? -7.543 -30.531 5.824 1 42.5 131 LEU B C 1
ATOM 4327 O O . LEU B 1 131 ? -7.48 -31.328 6.758 1 42.5 131 LEU B O 1
ATOM 4331 N N . SER B 1 132 ? -7.586 -30.938 4.73 1 40.62 132 SER B N 1
ATOM 4332 C CA . SER B 1 132 ? -6.965 -32.25 4.621 1 40.62 132 SER B CA 1
ATOM 4333 C C . SER B 1 132 ? -5.457 -32.156 4.82 1 40.62 132 SER B C 1
ATOM 4335 O O . SER B 1 132 ? -4.832 -33.125 5.262 1 40.62 132 SER B O 1
ATOM 4337 N N . SER B 1 133 ? -4.742 -31.312 4.027 1 42.66 133 SER B N 1
ATOM 4338 C CA . SER B 1 133 ? -3.293 -31.344 4.195 1 42.66 133 SER B CA 1
ATOM 4339 C C . SER B 1 133 ? -2.863 -30.547 5.426 1 42.66 133 SER B C 1
ATOM 4341 O O . SER B 1 133 ? -3.686 -29.891 6.066 1 42.66 133 SER B O 1
ATOM 4343 N N . THR B 1 134 ? -1.471 -29.891 5.41 1 43.28 134 THR B N 1
ATOM 4344 C CA . THR B 1 134 ? -0.619 -29.391 6.484 1 43.28 134 THR B CA 1
ATOM 4345 C C . THR B 1 134 ? -1.131 -28.047 7 1 43.28 134 THR B C 1
ATOM 4347 O O . THR B 1 134 ? -1.66 -27.25 6.234 1 43.28 134 THR B O 1
ATOM 4350 N N . SER B 1 135 ? -1.287 -27.719 8.414 1 47.22 135 SER B N 1
ATOM 4351 C CA . SER B 1 135 ? -1.611 -26.703 9.414 1 47.22 135 SER B CA 1
ATOM 4352 C C . SER B 1 135 ? -1.343 -25.297 8.891 1 47.22 135 SER B C 1
ATOM 4354 O O . SER B 1 135 ? -2.057 -24.344 9.234 1 47.22 135 SER B O 1
ATOM 4356 N N . TRP B 1 136 ? -0.464 -25.141 7.953 1 48.44 136 TRP B N 1
ATOM 4357 C CA . TRP B 1 136 ? 0.089 -23.812 7.711 1 48.44 136 TRP B CA 1
ATOM 4358 C C . TRP B 1 136 ? -0.709 -23.078 6.637 1 48.44 136 TRP B C 1
ATOM 4360 O O . TRP B 1 136 ? -0.825 -21.844 6.672 1 48.44 136 TRP B O 1
ATOM 4370 N N . THR B 1 137 ? -1.463 -23.734 5.688 1 52.84 137 THR B N 1
ATOM 4371 C CA . THR B 1 137 ? -2.316 -23.062 4.711 1 52.84 137 THR B CA 1
ATOM 4372 C C . THR B 1 137 ? -3.457 -22.328 5.406 1 52.84 137 THR B C 1
ATOM 4374 O O . THR B 1 137 ? -3.945 -21.312 4.906 1 52.84 137 THR B O 1
ATOM 4377 N N . LYS B 1 138 ? -3.668 -22.766 6.578 1 60.72 138 LYS B N 1
ATOM 4378 C CA . LYS B 1 138 ? -4.711 -22.203 7.426 1 60.72 138 LYS B CA 1
ATOM 4379 C C . LYS B 1 138 ? -4.332 -20.812 7.91 1 60.72 138 LYS B C 1
ATOM 4381 O O . LYS B 1 138 ? -5.199 -19.938 8.062 1 60.72 138 LYS B O 1
ATOM 4386 N N . TRP B 1 139 ? -3.07 -20.594 7.93 1 63.88 139 TRP B N 1
ATOM 4387 C CA . TRP B 1 139 ? -2.633 -19.328 8.531 1 63.88 139 TRP B CA 1
ATOM 4388 C C . TRP B 1 139 ? -2.902 -18.156 7.598 1 63.88 139 TRP B C 1
ATOM 4390 O O . TRP B 1 139 ? -3.215 -17.062 8.055 1 63.88 139 TRP B O 1
ATOM 4400 N N . ARG B 1 140 ? -2.949 -18.422 6.32 1 68.81 140 ARG B N 1
ATOM 4401 C CA . ARG B 1 140 ? -3.238 -17.359 5.363 1 68.81 140 ARG B CA 1
ATOM 4402 C C . ARG B 1 140 ? -4.688 -16.891 5.48 1 68.81 140 ARG B C 1
ATOM 4404 O O . ARG B 1 140 ? -4.957 -15.695 5.531 1 68.81 140 ARG B O 1
ATOM 4411 N N . ALA B 1 141 ? -5.43 -17.844 5.598 1 68.06 141 ALA B N 1
ATOM 4412 C CA . ALA B 1 141 ? -6.855 -17.531 5.703 1 68.06 141 ALA B CA 1
ATOM 4413 C C . ALA B 1 141 ? -7.184 -16.922 7.062 1 68.06 141 ALA B C 1
ATOM 4415 O O . ALA B 1 141 ? -7.984 -15.984 7.148 1 68.06 141 ALA B O 1
ATOM 4416 N N . TYR B 1 142 ? -6.449 -17.328 8.023 1 72.81 142 TYR B N 1
ATOM 4417 C CA . TYR B 1 142 ? -6.707 -16.828 9.367 1 72.81 142 TYR B CA 1
ATOM 4418 C C . TYR B 1 142 ? -6.27 -15.383 9.523 1 72.81 142 TYR B C 1
ATOM 4420 O O . TYR B 1 142 ? -6.953 -14.586 10.164 1 72.81 142 TYR B O 1
ATOM 4428 N N . THR B 1 143 ? -5.223 -15.078 8.961 1 76.19 143 THR B N 1
ATOM 4429 C CA . THR B 1 143 ? -4.727 -13.711 9.086 1 76.19 143 THR B CA 1
ATOM 4430 C C . THR B 1 143 ? -5.652 -12.734 8.375 1 76.19 143 THR B C 1
ATOM 4432 O O . THR B 1 143 ? -5.93 -11.648 8.883 1 76.19 143 THR B O 1
ATOM 4435 N N . ARG B 1 144 ? -6.078 -13.062 7.258 1 79.38 144 ARG B N 1
ATOM 4436 C CA . ARG B 1 144 ? -6.992 -12.203 6.52 1 79.38 144 ARG B CA 1
ATOM 4437 C C . ARG B 1 144 ? -8.344 -12.094 7.223 1 79.38 144 ARG B C 1
ATOM 4439 O O . ARG B 1 144 ? -8.938 -11.016 7.273 1 79.38 144 ARG B O 1
ATOM 4446 N N . ARG B 1 145 ? -8.734 -13.211 7.801 1 78.69 145 ARG B N 1
ATOM 4447 C CA . ARG B 1 145 ? -9.977 -13.18 8.562 1 78.69 145 ARG B CA 1
ATOM 4448 C C . ARG B 1 145 ? -9.844 -12.305 9.805 1 78.69 145 ARG B C 1
ATOM 4450 O O . ARG B 1 145 ? -10.766 -11.57 10.156 1 78.69 145 ARG B O 1
ATOM 4457 N N . LEU B 1 146 ? -8.742 -12.445 10.398 1 84.19 146 LEU B N 1
ATOM 4458 C CA . LEU B 1 146 ? -8.5 -11.609 11.57 1 84.19 146 LEU B CA 1
ATOM 4459 C C . LEU B 1 146 ? -8.5 -10.133 11.195 1 84.19 146 LEU B C 1
ATOM 4461 O O . LEU B 1 146 ? -9.047 -9.297 11.93 1 84.19 146 LEU B O 1
ATOM 4465 N N . LEU B 1 147 ? -7.906 -9.859 10.109 1 86.5 147 LEU B N 1
ATOM 4466 C CA . LEU B 1 147 ? -7.879 -8.477 9.641 1 86.5 147 LEU B CA 1
ATOM 4467 C C . LEU B 1 147 ? -9.289 -7.953 9.406 1 86.5 147 LEU B C 1
ATOM 4469 O O . LEU B 1 147 ? -9.602 -6.82 9.773 1 86.5 147 LEU B O 1
ATOM 4473 N N . ILE B 1 148 ? -10.117 -8.781 8.891 1 86.56 148 ILE B N 1
ATOM 4474 C CA . ILE B 1 148 ? -11.484 -8.375 8.602 1 86.56 148 ILE B CA 1
ATOM 4475 C C . ILE B 1 148 ? -12.266 -8.227 9.906 1 86.56 148 ILE B C 1
ATOM 4477 O O . ILE B 1 148 ? -13.047 -7.289 10.07 1 86.56 148 ILE B O 1
ATOM 4481 N N . ILE B 1 149 ? -12.023 -9.094 10.82 1 88 149 ILE B N 1
ATOM 4482 C CA . ILE B 1 149 ? -12.688 -9.031 12.117 1 88 149 ILE B CA 1
ATOM 4483 C C . ILE B 1 149 ? -12.312 -7.73 12.828 1 88 149 ILE B C 1
ATOM 4485 O O . ILE B 1 149 ? -13.172 -7.035 13.367 1 88 149 ILE B O 1
ATOM 4489 N N . VAL B 1 150 ? -11.086 -7.434 12.75 1 92.56 150 VAL B N 1
ATOM 4490 C CA . VAL B 1 150 ? -10.609 -6.219 13.398 1 92.56 150 VAL B CA 1
ATOM 4491 C C . VAL B 1 150 ? -11.188 -4.992 12.688 1 92.56 150 VAL B C 1
ATOM 4493 O O . VAL B 1 150 ? -11.609 -4.035 13.344 1 92.56 150 VAL B O 1
ATOM 4496 N N . SER B 1 151 ? -11.203 -5.023 11.422 1 93.44 151 SER B N 1
ATOM 4497 C CA . SER B 1 151 ? -11.734 -3.9 10.656 1 93.44 151 SER B CA 1
ATOM 4498 C C . SER B 1 151 ? -13.203 -3.66 10.977 1 93.44 151 SER B C 1
ATOM 4500 O O . SER B 1 151 ? -13.609 -2.521 11.219 1 93.44 151 SER B O 1
ATOM 4502 N N . VAL B 1 152 ? -13.984 -4.723 11.031 1 92.19 152 VAL B N 1
ATOM 4503 C CA . VAL B 1 152 ? -15.414 -4.594 11.289 1 92.19 152 VAL B CA 1
ATOM 4504 C C . VAL B 1 152 ? -15.641 -4.152 12.734 1 92.19 152 VAL B C 1
ATOM 4506 O O . VAL B 1 152 ? -16.5 -3.311 13.008 1 92.19 152 VAL B O 1
ATOM 4509 N N . PHE B 1 153 ? -14.859 -4.664 13.586 1 95.06 153 PHE B N 1
ATOM 4510 C CA . PHE B 1 153 ? -14.961 -4.246 14.984 1 95.06 153 PHE B CA 1
ATOM 4511 C C . PHE B 1 153 ? -14.695 -2.752 15.117 1 95.06 153 PHE B C 1
ATOM 4513 O O . PHE B 1 153 ? -15.445 -2.039 15.789 1 95.06 153 PHE B O 1
ATOM 4520 N N . LEU B 1 154 ? -13.664 -2.344 14.5 1 96.31 154 LEU B N 1
ATOM 4521 C CA . LEU B 1 154 ? -13.328 -0.925 14.539 1 96.31 154 LEU B CA 1
ATOM 4522 C C . LEU B 1 154 ? -14.406 -0.092 13.852 1 96.31 154 LEU B C 1
ATOM 4524 O O . LEU B 1 154 ? -14.742 1.001 14.312 1 96.31 154 LEU B O 1
ATOM 4528 N N . GLY B 1 155 ? -14.898 -0.633 12.758 1 95.44 155 GLY B N 1
ATOM 4529 C CA . GLY B 1 155 ? -15.969 0.058 12.062 1 95.44 155 GLY B CA 1
ATOM 4530 C C . GLY B 1 155 ? -17.219 0.22 12.898 1 95.44 155 GLY B C 1
ATOM 4531 O O . GLY B 1 155 ? -17.812 1.305 12.953 1 95.44 155 GLY B O 1
ATOM 4532 N N . ILE B 1 156 ? -17.562 -0.803 13.617 1 94.31 156 ILE B N 1
ATOM 4533 C CA . ILE B 1 156 ? -18.734 -0.776 14.484 1 94.31 156 ILE B CA 1
ATOM 4534 C C . ILE B 1 156 ? -18.516 0.218 15.617 1 94.31 156 ILE B C 1
ATOM 4536 O O . ILE B 1 156 ? -19.406 1.029 15.922 1 94.31 156 ILE B O 1
ATOM 4540 N N . THR B 1 157 ? -17.406 0.141 16.219 1 96.31 157 THR B N 1
ATOM 4541 C CA . THR B 1 157 ? -17.094 1.026 17.344 1 96.31 157 THR B CA 1
ATOM 4542 C C . THR B 1 157 ? -17.078 2.484 16.891 1 96.31 157 THR B C 1
ATOM 4544 O O . THR B 1 157 ? -17.609 3.357 17.562 1 96.31 157 THR B O 1
ATOM 4547 N N . TRP B 1 158 ? -16.5 2.691 15.742 1 96.62 158 TRP B N 1
ATOM 4548 C CA . TRP B 1 158 ? -16.438 4.047 15.211 1 96.62 158 TRP B CA 1
ATOM 4549 C C . TRP B 1 158 ? -17.828 4.59 14.922 1 96.62 158 TRP B C 1
ATOM 4551 O O . TRP B 1 158 ? -18.172 5.699 15.336 1 96.62 158 TRP B O 1
ATOM 4561 N N . ALA B 1 159 ? -18.594 3.777 14.242 1 93.25 159 ALA B N 1
ATOM 4562 C CA . ALA B 1 159 ? -19.938 4.203 13.875 1 93.25 159 ALA B CA 1
ATOM 4563 C C . ALA B 1 159 ? -20.812 4.414 15.109 1 93.25 159 ALA B C 1
ATOM 4565 O O . ALA B 1 159 ? -21.547 5.398 15.195 1 93.25 159 ALA B O 1
ATOM 4566 N N . SER B 1 160 ? -20.688 3.596 16.078 1 93.19 160 SER B N 1
ATOM 4567 C CA . SER B 1 160 ? -21.5 3.689 17.297 1 93.19 160 SER B CA 1
ATOM 4568 C C . SER B 1 160 ? -21.125 4.922 18.109 1 93.19 160 SER B C 1
ATOM 4570 O O . SER B 1 160 ? -21.984 5.707 18.484 1 93.19 160 SER B O 1
ATOM 4572 N N . LEU B 1 161 ? -19.844 5.062 18.297 1 94.12 161 LEU B N 1
ATOM 4573 C CA . LEU B 1 161 ? -19.375 6.176 19.125 1 94.12 161 LEU B CA 1
ATOM 4574 C C . LEU B 1 161 ? -19.609 7.508 18.406 1 94.12 161 LEU B C 1
ATOM 4576 O O . LEU B 1 161 ? -19.953 8.5 19.047 1 94.12 161 LEU B O 1
ATOM 4580 N N . SER B 1 162 ? -19.359 7.48 17.125 1 91.62 162 SER B N 1
ATOM 4581 C CA . SER B 1 162 ? -19.562 8.711 16.375 1 91.62 162 SER B CA 1
ATOM 4582 C C . SER B 1 162 ? -21.031 9.117 16.344 1 91.62 162 SER B C 1
ATOM 4584 O O . SER B 1 162 ? -21.359 10.289 16.5 1 91.62 162 SER B O 1
ATOM 4586 N N . ASN B 1 163 ? -21.891 8.18 16.141 1 88.25 163 ASN B N 1
ATOM 4587 C CA . ASN B 1 163 ? -23.328 8.461 16.141 1 88.25 163 ASN B CA 1
ATOM 4588 C C . ASN B 1 163 ? -23.781 8.992 17.5 1 88.25 163 ASN B C 1
ATOM 4590 O O . ASN B 1 163 ? -24.547 9.953 17.562 1 88.25 163 ASN B O 1
ATOM 4594 N N . LYS B 1 164 ? -23.375 8.43 18.531 1 88.81 164 LYS B N 1
ATOM 4595 C CA . LYS B 1 164 ? -23.734 8.875 19.875 1 88.81 164 LYS B CA 1
ATOM 4596 C C . LYS B 1 164 ? -23.219 10.281 20.141 1 88.81 164 LYS B C 1
ATOM 4598 O O . LYS B 1 164 ? -23.938 11.141 20.656 1 88.81 164 LYS B O 1
ATOM 4603 N N . LEU B 1 165 ? -22 10.508 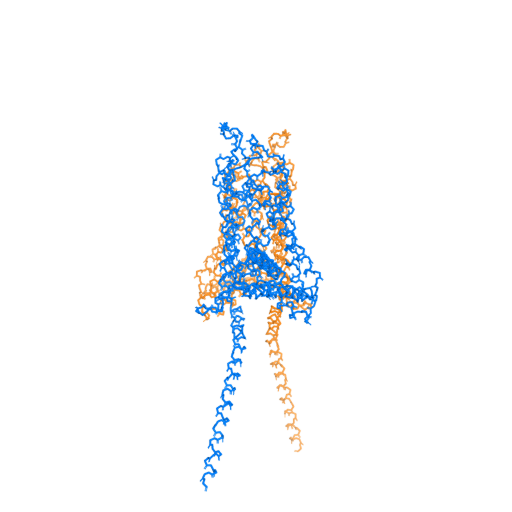19.766 1 88.88 165 LEU B N 1
ATOM 4604 C CA . LEU B 1 165 ? -21.391 11.805 19.984 1 88.88 165 LEU B CA 1
ATOM 4605 C C . LEU B 1 165 ? -22.094 12.891 19.188 1 88.88 165 LEU B C 1
ATOM 4607 O O . LEU B 1 165 ? -22.312 14 19.672 1 88.88 165 LEU B O 1
ATOM 4611 N N . GLU B 1 166 ? -22.391 12.57 18.016 1 86.38 166 GLU B N 1
ATOM 4612 C CA . GLU B 1 166 ? -23.047 13.547 17.156 1 86.38 166 GLU B CA 1
ATOM 4613 C C . GLU B 1 166 ? -24.469 13.828 17.625 1 86.38 166 GLU B C 1
ATOM 4615 O O . GLU B 1 166 ? -24.938 14.969 17.547 1 86.38 166 GLU B O 1
ATOM 4620 N N . THR B 1 167 ? -25.109 12.852 18.047 1 84.25 167 THR B N 1
ATOM 4621 C CA . THR B 1 167 ? -26.484 13.031 18.547 1 84.25 167 THR B CA 1
ATOM 4622 C C . THR B 1 167 ? -26.484 13.836 19.844 1 84.25 167 THR B C 1
ATOM 4624 O O . THR B 1 167 ? -27.359 14.672 20.047 1 84.25 167 THR B O 1
ATOM 4627 N N . ASP B 1 168 ? -25.484 13.672 20.609 1 86 168 ASP B N 1
ATOM 4628 C CA . ASP B 1 168 ? -25.453 14.297 21.922 1 86 168 ASP B CA 1
ATOM 4629 C C . ASP B 1 168 ? -24.875 15.703 21.859 1 86 168 ASP B C 1
ATOM 4631 O O . ASP B 1 168 ? -25.219 16.562 22.656 1 86 168 ASP B O 1
ATOM 4635 N N . ASN B 1 169 ? -24.016 16 20.922 1 87.56 169 ASN B N 1
ATOM 4636 C CA . ASN B 1 169 ? -23.234 17.234 20.984 1 87.56 169 ASN B CA 1
ATOM 4637 C C . ASN B 1 169 ? -23.391 18.062 19.703 1 87.56 169 ASN B C 1
ATOM 4639 O O . ASN B 1 169 ? -22.578 18.953 19.438 1 87.56 169 ASN B O 1
ATOM 4643 N N . TRP B 1 170 ? -24.375 17.734 19.016 1 86.25 170 TRP B N 1
ATOM 4644 C CA . TRP B 1 170 ? -24.594 18.516 17.797 1 86.25 170 TRP B CA 1
ATOM 4645 C C . TRP B 1 170 ? -24.859 19.984 18.141 1 86.25 170 TRP B C 1
ATOM 4647 O O . TRP B 1 170 ? -25.641 20.281 19.031 1 86.25 170 TRP B O 1
ATOM 4657 N N . ASN B 1 171 ? -24.031 20.906 17.5 1 83.88 171 ASN B N 1
ATOM 4658 C CA . ASN B 1 171 ? -24.172 22.344 17.703 1 83.88 171 ASN B CA 1
ATOM 4659 C C . ASN B 1 171 ? -24.047 23.109 16.391 1 83.88 171 ASN B C 1
ATOM 4661 O O . ASN B 1 171 ? -22.984 23.172 15.797 1 83.88 171 ASN B O 1
ATOM 4665 N N . GLU B 1 172 ? -25.094 23.719 16.016 1 82.75 172 GLU B N 1
ATOM 4666 C CA . GLU B 1 172 ? -25.156 24.406 14.734 1 82.75 172 GLU B CA 1
ATOM 4667 C C . GLU B 1 172 ? -24.266 25.656 14.742 1 82.75 172 GLU B C 1
ATOM 4669 O O . GLU B 1 172 ? -23.922 26.188 13.68 1 82.75 172 GLU B O 1
ATOM 4674 N N . ASP B 1 173 ? -23.859 26.094 15.898 1 80.38 173 ASP B N 1
ATOM 4675 C CA . ASP B 1 173 ? -23.078 27.312 16 1 80.38 173 ASP B CA 1
ATOM 4676 C C . ASP B 1 173 ? -21.594 27.016 16.156 1 80.38 173 ASP B C 1
ATOM 4678 O O . ASP B 1 173 ? -20.75 27.922 16.125 1 80.38 173 ASP B O 1
ATOM 4682 N N . ASP B 1 174 ? -21.297 25.766 16.25 1 83.19 174 ASP B N 1
ATOM 4683 C CA . ASP B 1 174 ? -19.906 25.344 16.422 1 83.19 174 ASP B CA 1
ATOM 4684 C C . ASP B 1 174 ? -19.375 24.688 15.156 1 83.19 174 ASP B C 1
ATOM 4686 O O . ASP B 1 174 ? -19.828 23.609 14.773 1 83.19 174 ASP B O 1
ATOM 4690 N N . PRO B 1 175 ? -18.453 25.281 14.555 1 86.06 175 PRO B N 1
ATOM 4691 C CA . PRO B 1 175 ? -17.906 24.734 13.32 1 86.06 175 PRO B CA 1
ATOM 4692 C C . PRO B 1 175 ? -17.281 23.344 13.508 1 86.06 175 PRO B C 1
ATOM 4694 O O . PRO B 1 175 ? -17.172 22.578 12.547 1 86.06 175 PRO B O 1
ATOM 4697 N N . GLN B 1 176 ? -17 23.047 14.688 1 86.44 176 GLN B N 1
ATOM 4698 C CA . GLN B 1 176 ? -16.391 21.734 14.945 1 86.44 176 GLN B CA 1
ATOM 4699 C C . GLN B 1 176 ? -17.453 20.656 15.078 1 86.44 176 GLN B C 1
ATOM 4701 O O . GLN B 1 176 ? -17.156 19.469 15 1 86.44 176 GLN B O 1
ATOM 4706 N N . LYS B 1 177 ? -18.703 21.141 15.281 1 87.88 177 LYS B N 1
ATOM 4707 C CA . LYS B 1 177 ? -19.734 20.172 15.633 1 87.88 177 LYS B CA 1
ATOM 4708 C C . LYS B 1 177 ? -20.922 20.266 14.672 1 87.88 177 LYS B C 1
ATOM 4710 O O . LYS B 1 177 ? -22.047 19.922 15.031 1 87.88 177 LYS B O 1
ATOM 4715 N N . CYS B 1 178 ? -20.609 20.781 13.516 1 84.5 178 CYS B N 1
ATOM 4716 C CA . CYS B 1 178 ? -21.688 20.906 12.547 1 84.5 178 CYS B CA 1
ATOM 4717 C C . CYS B 1 178 ? -21.172 20.734 11.125 1 84.5 178 CYS B C 1
ATOM 4719 O O . CYS B 1 178 ? -20.047 21.141 10.82 1 84.5 178 CYS B O 1
ATOM 4721 N N . TYR B 1 179 ? -21.953 20.109 10.32 1 87.12 179 TYR B N 1
ATOM 4722 C CA . TYR B 1 179 ? -21.672 19.969 8.898 1 87.12 179 TYR B CA 1
ATOM 4723 C C . TYR B 1 179 ? -22.953 19.719 8.109 1 87.12 179 TYR B C 1
ATOM 4725 O O . TYR B 1 179 ? -23.984 19.391 8.688 1 87.12 179 TYR B O 1
ATOM 4733 N N . HIS B 1 180 ? -22.844 19.969 6.824 1 82.81 180 HIS B N 1
ATOM 4734 C CA . HIS B 1 180 ? -23.969 19.703 5.945 1 82.81 180 HIS B CA 1
ATOM 4735 C C . HIS B 1 180 ? -23.938 18.266 5.418 1 82.81 180 HIS B C 1
ATOM 4737 O O . HIS B 1 180 ? -22.875 17.781 5.016 1 82.81 180 HIS B O 1
ATOM 4743 N N . PHE B 1 181 ? -25 17.562 5.66 1 78.81 181 PHE B N 1
ATOM 4744 C CA . PHE B 1 181 ? -25.062 16.203 5.152 1 78.81 181 PHE B CA 1
ATOM 4745 C C . PHE B 1 181 ? -26.391 15.945 4.453 1 78.81 181 PHE B C 1
ATOM 4747 O O . PHE B 1 181 ? -27.453 16.375 4.934 1 78.81 181 PHE B O 1
ATOM 4754 N N . ASN B 1 182 ? -26.359 15.492 3.121 1 65.88 182 ASN B N 1
ATOM 4755 C CA . ASN B 1 182 ? -27.562 15.211 2.344 1 65.88 182 ASN B CA 1
ATOM 4756 C C . ASN B 1 182 ? -27.906 13.727 2.344 1 65.88 182 ASN B C 1
ATOM 4758 O O . ASN B 1 182 ? -27.5 12.992 1.441 1 65.88 182 ASN B O 1
ATOM 4762 N N . ASP B 1 183 ? -27.875 13.031 3.463 1 59.28 183 ASP B N 1
ATOM 4763 C CA . ASP B 1 183 ? -28.234 11.625 3.34 1 59.28 183 ASP B CA 1
ATOM 4764 C C . ASP B 1 183 ? -29.625 11.359 3.912 1 59.28 183 ASP B C 1
ATOM 4766 O O . ASP B 1 183 ? -30 11.93 4.941 1 59.28 183 ASP B O 1
ATOM 4770 N N . ILE B 1 184 ? -30.547 10.828 3.057 1 54.31 184 ILE B N 1
ATOM 4771 C CA . ILE B 1 184 ? -31.922 10.484 3.41 1 54.31 184 ILE B CA 1
ATOM 477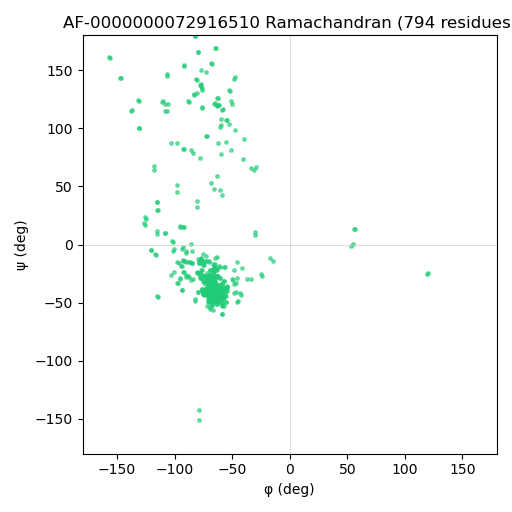2 C C . ILE B 1 184 ? -31.938 9.695 4.719 1 54.31 184 ILE B C 1
ATOM 4774 O O . ILE B 1 184 ? -32.844 9.836 5.527 1 54.31 184 ILE B O 1
ATOM 4778 N N . THR B 1 185 ? -30.891 8.914 4.922 1 51.53 185 THR B N 1
ATOM 4779 C CA . THR B 1 185 ? -30.922 7.977 6.035 1 51.53 185 THR B CA 1
ATOM 4780 C C . THR B 1 185 ? -30.609 8.688 7.348 1 51.53 185 THR B C 1
ATOM 4782 O O . THR B 1 185 ? -30.969 8.195 8.422 1 51.53 185 THR B O 1
ATOM 4785 N N . TYR B 1 186 ? -29.906 9.789 7.234 1 53.97 186 TYR B N 1
ATOM 4786 C CA . TYR B 1 186 ? -29.391 10.398 8.461 1 53.97 186 TYR B CA 1
ATOM 4787 C C . TYR B 1 186 ? -30.484 11.148 9.195 1 53.97 186 TYR B C 1
ATOM 4789 O O . TYR B 1 186 ? -30.359 11.453 10.383 1 53.97 186 TYR B O 1
ATOM 4797 N N . ASN B 1 187 ? -31.594 11.336 8.516 1 54.72 187 ASN B N 1
ATOM 4798 C CA . ASN B 1 187 ? -32.625 12.062 9.219 1 54.72 187 ASN B CA 1
ATOM 4799 C C . ASN B 1 187 ? -33.312 11.195 10.281 1 54.72 187 ASN B C 1
ATOM 4801 O O . ASN B 1 187 ? -34.094 11.695 11.102 1 54.72 187 ASN B O 1
ATOM 4805 N N . SER B 1 188 ? -32.906 9.945 10.172 1 61.06 188 SER B N 1
ATOM 4806 C CA . SER B 1 188 ? -33.5 9.086 11.195 1 61.06 188 SER B CA 1
ATOM 4807 C C . SER B 1 188 ? -32.438 8.633 12.203 1 61.06 188 SER B C 1
ATOM 4809 O O . SER B 1 188 ? -31.328 8.25 11.82 1 61.06 188 SER B O 1
ATOM 4811 N N . VAL B 1 189 ? -32.656 8.922 13.445 1 65.12 189 VAL B N 1
ATOM 4812 C CA . VAL B 1 189 ? -31.812 8.492 14.555 1 65.12 189 VAL B CA 1
ATOM 4813 C C . VAL B 1 189 ? -31.688 6.973 14.555 1 65.12 189 VAL B C 1
ATOM 4815 O O . VAL B 1 189 ? -30.672 6.422 14.977 1 65.12 189 VAL B O 1
ATOM 4818 N N . VAL B 1 190 ? -32.625 6.32 13.875 1 67.94 190 VAL B N 1
ATOM 4819 C CA . VAL B 1 190 ? -32.75 4.875 14.039 1 67.94 190 VAL B CA 1
ATOM 4820 C C . VAL B 1 190 ? -31.969 4.176 12.922 1 67.94 190 VAL B C 1
ATOM 4822 O O . VAL B 1 190 ? -31.359 3.121 13.141 1 67.94 190 VAL B O 1
ATOM 4825 N N . LEU B 1 191 ? -31.906 4.82 11.867 1 74.69 191 LEU B N 1
ATOM 4826 C CA . LEU B 1 191 ? -31.406 4.141 10.68 1 74.69 191 LEU B CA 1
ATOM 4827 C C . LEU B 1 191 ? -29.922 3.816 10.836 1 74.69 191 LEU B C 1
ATOM 4829 O O . LEU B 1 191 ? -29.484 2.703 10.523 1 74.69 191 LEU B O 1
ATOM 4833 N N . PRO B 1 192 ? -29.172 4.734 11.414 1 80.19 192 PRO B N 1
ATOM 4834 C CA . PRO B 1 192 ? -27.766 4.383 11.594 1 80.19 192 PRO B CA 1
ATOM 4835 C C . PRO B 1 192 ? -27.562 3.182 12.516 1 80.19 192 PRO B C 1
ATOM 4837 O O . PRO B 1 192 ? -26.656 2.383 12.312 1 80.19 192 PRO B O 1
ATOM 4840 N N . TRP B 1 193 ? -28.469 3.016 13.398 1 85.31 193 TRP B N 1
ATOM 4841 C CA . TRP B 1 193 ? -28.344 1.923 14.359 1 85.31 193 TRP B CA 1
ATOM 4842 C C . TRP B 1 193 ? -28.719 0.592 13.719 1 85.31 193 TRP B C 1
ATOM 4844 O O . TRP B 1 193 ? -28.219 -0.462 14.125 1 85.31 193 TRP B O 1
ATOM 4854 N N . ILE B 1 194 ? -29.594 0.633 12.727 1 78.94 194 ILE B N 1
ATOM 4855 C CA . ILE B 1 194 ? -29.953 -0.585 12 1 78.94 194 ILE B CA 1
ATOM 4856 C C . ILE B 1 194 ? -28.719 -1.108 11.25 1 78.94 194 ILE B C 1
ATOM 4858 O O . ILE B 1 194 ? -28.453 -2.312 11.258 1 78.94 194 ILE B O 1
ATOM 4862 N N . TRP B 1 195 ? -28.016 -0.188 10.672 1 82.88 195 TRP B N 1
ATOM 4863 C CA . TRP B 1 195 ? -26.812 -0.581 9.969 1 82.88 195 TRP B CA 1
ATOM 4864 C C . TRP B 1 195 ? -25.766 -1.13 10.938 1 82.88 195 TRP B C 1
ATOM 4866 O O . TRP B 1 195 ? -25.078 -2.113 10.633 1 82.88 195 TRP B O 1
ATOM 4876 N N . ILE B 1 196 ? -25.688 -0.541 12.094 1 87.38 196 ILE B N 1
ATOM 4877 C CA . ILE B 1 196 ? -24.734 -0.977 13.102 1 87.38 196 ILE B CA 1
ATOM 4878 C C . ILE B 1 196 ? -25.109 -2.363 13.617 1 87.38 196 ILE B C 1
ATOM 4880 O O . ILE B 1 196 ? -24.25 -3.217 13.828 1 87.38 196 ILE B O 1
ATOM 4884 N N . ALA B 1 197 ? -26.391 -2.533 13.75 1 83.94 197 ALA B N 1
ATOM 4885 C CA . ALA B 1 197 ? -26.859 -3.844 14.188 1 83.94 197 ALA B CA 1
ATOM 4886 C C . ALA B 1 197 ? -26.547 -4.914 13.141 1 83.94 197 ALA B C 1
ATOM 4888 O O . ALA B 1 197 ? -26.141 -6.023 13.484 1 83.94 197 ALA B O 1
ATOM 4889 N N . GLY B 1 198 ? -26.797 -4.555 11.961 1 80.19 198 GLY B N 1
ATOM 4890 C CA . GLY B 1 198 ? -26.438 -5.477 10.891 1 80.19 198 GLY B CA 1
ATOM 4891 C C . GLY B 1 198 ? -24.969 -5.836 10.883 1 80.19 198 GLY B C 1
ATOM 4892 O O . GLY B 1 198 ? -24.594 -7 10.688 1 80.19 198 GLY B O 1
ATOM 4893 N N . LEU B 1 199 ? -24.125 -4.875 11.109 1 85.38 199 LEU B N 1
ATOM 4894 C CA . LEU B 1 199 ? -22.688 -5.113 11.203 1 85.38 199 LEU B CA 1
ATOM 4895 C C . LEU B 1 199 ? -22.359 -5.992 12.398 1 85.38 199 LEU B C 1
ATOM 4897 O O . LEU B 1 199 ? -21.422 -6.801 12.344 1 85.38 199 LEU B O 1
ATOM 4901 N N . GLY B 1 200 ? -23.125 -5.762 13.477 1 84.5 200 GLY B N 1
ATOM 4902 C CA . GLY B 1 200 ? -22.922 -6.605 14.648 1 84.5 200 GLY B CA 1
ATOM 4903 C C . GLY B 1 200 ? -23.188 -8.07 14.375 1 84.5 200 GLY B C 1
ATOM 4904 O O . GLY B 1 200 ? -22.422 -8.938 14.812 1 84.5 200 GLY B O 1
ATOM 4905 N N . ILE B 1 201 ? -24.203 -8.297 13.648 1 77.62 201 ILE B N 1
ATOM 4906 C CA . ILE B 1 201 ? -24.531 -9.672 13.281 1 77.62 201 ILE B CA 1
ATOM 4907 C C . ILE B 1 201 ? -23.422 -10.242 12.391 1 77.62 201 ILE B C 1
ATOM 4909 O O . ILE B 1 201 ? -23 -11.383 12.57 1 77.62 201 ILE B O 1
ATOM 4913 N N . TYR B 1 202 ? -22.984 -9.414 11.523 1 78.38 202 TYR B N 1
ATOM 4914 C CA . TYR B 1 202 ? -21.891 -9.828 10.656 1 78.38 202 TYR B CA 1
ATOM 4915 C C . TYR B 1 202 ? -20.625 -10.117 11.461 1 78.38 202 TYR B C 1
ATOM 4917 O O . TYR B 1 202 ? -19.938 -11.109 11.219 1 78.38 202 TYR B O 1
ATOM 4925 N N . GLN B 1 203 ? -20.359 -9.328 12.391 1 84.25 203 GLN B N 1
ATOM 4926 C CA . GLN B 1 203 ? -19.188 -9.508 13.258 1 84.25 203 GLN B CA 1
ATOM 4927 C C . GLN B 1 203 ? -19.297 -10.82 14.031 1 84.25 203 GLN B C 1
ATOM 4929 O O . GLN B 1 203 ? -18.312 -11.555 14.141 1 84.25 203 GLN B O 1
ATOM 4934 N N . ALA B 1 204 ? -20.406 -11.094 14.531 1 79.81 204 ALA B N 1
ATOM 4935 C CA . ALA B 1 204 ? -20.609 -12.328 15.281 1 79.81 204 ALA B CA 1
ATOM 4936 C C . ALA B 1 204 ? -20.406 -13.547 14.383 1 79.81 204 ALA B C 1
ATOM 4938 O O . ALA B 1 204 ? -19.797 -14.539 14.797 1 79.81 204 ALA B O 1
ATOM 4939 N N . ALA B 1 205 ? -20.875 -13.398 13.188 1 73.12 205 ALA B N 1
ATOM 4940 C CA . ALA B 1 205 ? -20.703 -14.492 12.234 1 73.12 205 ALA B CA 1
ATOM 4941 C C . ALA B 1 205 ? -19.234 -14.703 11.891 1 73.12 205 ALA B C 1
ATOM 4943 O O . ALA B 1 205 ? -18.781 -15.844 11.766 1 73.12 205 ALA B O 1
ATOM 4944 N N . LEU B 1 206 ? -18.562 -13.633 11.773 1 75.81 206 LEU B N 1
ATOM 4945 C CA . LEU B 1 206 ? -17.141 -13.727 11.461 1 75.81 206 LEU B CA 1
ATOM 4946 C C . LEU B 1 206 ? -16.375 -14.375 12.602 1 75.81 206 LEU B C 1
ATOM 4948 O O . LEU B 1 206 ? -15.516 -15.234 12.375 1 75.81 206 LEU B O 1
ATOM 4952 N N . ILE B 1 207 ? -16.672 -13.992 13.773 1 79.38 207 ILE B N 1
ATOM 4953 C CA . ILE B 1 207 ? -15.992 -14.531 14.945 1 79.38 207 ILE B CA 1
ATOM 4954 C C . ILE B 1 207 ? -16.297 -16.016 15.078 1 79.38 207 ILE B C 1
ATOM 4956 O O . ILE B 1 207 ? -15.406 -16.828 15.383 1 79.38 207 ILE B O 1
ATOM 4960 N N . TRP B 1 208 ? -17.422 -16.328 14.742 1 71.31 208 TRP B N 1
ATOM 4961 C CA . TRP B 1 208 ? -17.828 -17.719 14.812 1 71.31 208 TRP B CA 1
ATOM 4962 C C . TRP B 1 208 ? -17.094 -18.547 13.758 1 71.31 208 TRP B C 1
ATOM 4964 O O . TRP B 1 208 ? -16.703 -19.688 14.016 1 71.31 208 TRP B O 1
ATOM 4974 N N . SER B 1 209 ? -17 -17.984 12.641 1 67.81 209 SER B N 1
ATOM 4975 C CA . SER B 1 209 ? -16.312 -18.688 11.562 1 67.81 209 SER B CA 1
ATOM 4976 C C . SER B 1 209 ? -14.828 -18.859 11.875 1 67.81 209 SER B C 1
ATOM 4978 O O . SER B 1 209 ? -14.188 -19.797 11.391 1 67.81 209 SER B O 1
ATOM 4980 N N . PHE B 1 210 ? -14.352 -17.922 12.57 1 68.19 210 PHE B N 1
ATOM 4981 C CA . PHE B 1 210 ? -12.938 -17.969 12.945 1 68.19 210 PHE B CA 1
ATOM 4982 C C . PHE B 1 210 ? -12.688 -19.094 13.945 1 68.19 210 PHE B C 1
ATOM 4984 O O . PHE B 1 210 ? -11.641 -19.75 13.906 1 68.19 210 PHE B O 1
ATOM 4991 N N . VAL B 1 211 ? -13.625 -19.391 14.773 1 64.62 211 VAL B N 1
ATOM 4992 C CA . VAL B 1 211 ? -13.469 -20.375 15.844 1 64.62 211 VAL B CA 1
ATOM 4993 C C . VAL B 1 211 ? -13.867 -21.766 15.328 1 64.62 211 VAL B C 1
ATOM 4995 O O . VAL B 1 211 ? -13.305 -22.766 15.75 1 64.62 211 VAL B O 1
ATOM 4998 N N . ASP B 1 212 ? -14.812 -21.766 14.305 1 57.97 212 ASP B N 1
ATOM 4999 C CA . ASP B 1 212 ? -15.32 -23.047 13.844 1 57.97 212 ASP B CA 1
ATOM 5000 C C . ASP B 1 212 ? -14.391 -23.672 12.797 1 57.97 212 ASP B C 1
ATOM 5002 O O . ASP B 1 212 ? -14.5 -23.375 11.609 1 57.97 212 ASP B O 1
ATOM 5006 N N . ARG B 1 213 ? -13.312 -24.266 13.195 1 52.97 213 ARG B N 1
ATOM 5007 C CA . ARG B 1 213 ? -12.258 -24.906 12.398 1 52.97 213 ARG B CA 1
ATOM 5008 C C . ARG B 1 213 ? -12.844 -25.953 11.461 1 52.97 213 ARG B C 1
ATOM 5010 O O . ARG B 1 213 ? -12.328 -26.156 10.359 1 52.97 213 ARG B O 1
ATOM 5017 N N . LYS B 1 214 ? -13.844 -26.656 11.93 1 50.22 214 LYS B N 1
ATOM 5018 C CA . LYS B 1 214 ? -14.312 -27.828 11.203 1 50.22 214 LYS B CA 1
ATOM 5019 C C . LYS B 1 214 ? -15.484 -27.484 10.297 1 50.22 214 LYS B C 1
ATOM 5021 O O . LYS B 1 214 ? -16.031 -28.344 9.609 1 50.22 214 LYS B O 1
ATOM 5026 N N . GLY B 1 215 ? -15.664 -26.094 10.055 1 54.81 215 GLY B N 1
ATOM 5027 C CA . GLY B 1 215 ? -16.766 -25.688 9.195 1 54.81 215 GLY B CA 1
ATOM 5028 C C . GLY B 1 215 ? -18.109 -26.203 9.672 1 54.81 215 GLY B C 1
ATOM 5029 O O . GLY B 1 215 ? -19.031 -26.422 8.875 1 54.81 215 GLY B O 1
ATOM 5030 N N . THR B 1 216 ? -18.156 -26.688 10.906 1 53.38 216 THR B N 1
ATOM 5031 C CA . THR B 1 216 ? -19.359 -27.281 11.453 1 53.38 216 THR B CA 1
ATOM 5032 C C . THR B 1 216 ? -20.5 -26.266 11.484 1 53.38 216 THR B C 1
ATOM 5034 O O . THR B 1 216 ? -21.656 -26.609 11.211 1 53.38 216 THR B O 1
ATOM 5037 N N . PHE B 1 217 ? -20.094 -25.156 11.789 1 53.97 217 PHE B N 1
ATOM 5038 C CA . PHE B 1 217 ? -21.141 -24.141 11.867 1 53.97 217 PHE B CA 1
ATOM 5039 C C . PHE B 1 217 ? -21.75 -23.875 10.492 1 53.97 217 PHE B C 1
ATOM 5041 O O . PHE B 1 217 ? -22.969 -23.719 10.359 1 53.97 217 PHE B O 1
ATOM 5048 N N . SER B 1 218 ? -20.812 -23.828 9.562 1 56.69 218 SER B N 1
ATOM 5049 C CA . SER B 1 218 ? -21.328 -23.641 8.211 1 56.69 218 SER B CA 1
ATOM 5050 C C . SER B 1 218 ? -22.297 -24.75 7.836 1 56.69 218 SER B C 1
ATOM 5052 O O . SER B 1 218 ? -23.312 -24.516 7.176 1 56.69 218 SER B O 1
ATOM 5054 N N . GLY B 1 219 ? -21.891 -25.875 8.336 1 56.66 219 GLY B N 1
ATOM 5055 C CA . GLY B 1 219 ? -22.766 -27.016 8.07 1 56.66 219 GLY B CA 1
ATOM 5056 C C . GLY B 1 219 ? -24.078 -26.938 8.828 1 56.66 219 GLY B C 1
ATOM 5057 O O . GLY B 1 219 ? -25.156 -27.172 8.258 1 56.66 219 GLY B O 1
ATOM 5058 N N . ILE B 1 220 ? -23.969 -26.578 10.039 1 57.47 220 ILE B N 1
ATOM 5059 C CA . ILE B 1 220 ? -25.156 -26.484 10.867 1 57.47 220 ILE B CA 1
ATOM 5060 C C . ILE B 1 220 ? -26.047 -25.344 10.367 1 57.47 220 ILE B C 1
ATOM 5062 O O . ILE B 1 220 ? -27.266 -25.516 10.227 1 57.47 220 ILE B O 1
ATOM 5066 N N . TRP B 1 221 ? -25.344 -24.344 10.062 1 59.91 221 TRP B N 1
ATOM 5067 C CA . TRP B 1 221 ? -26.109 -23.188 9.609 1 59.91 221 TRP B CA 1
ATOM 5068 C C . TRP B 1 221 ? -26.734 -23.453 8.242 1 59.91 221 TRP B C 1
ATOM 5070 O O . TRP B 1 221 ? -27.875 -23.078 7.988 1 59.91 221 TRP B O 1
ATOM 5080 N N . LYS B 1 222 ? -25.906 -24.062 7.488 1 61.78 222 LYS B N 1
ATOM 5081 C CA . LYS B 1 222 ? -26.469 -24.406 6.191 1 61.78 222 LYS B CA 1
ATOM 5082 C C . LYS B 1 222 ? -27.656 -25.359 6.344 1 61.78 222 LYS B C 1
ATOM 5084 O O . LYS B 1 222 ? -28.672 -25.219 5.668 1 61.78 222 LYS B O 1
ATOM 5089 N N . GLY B 1 223 ? -27.406 -26.312 7.254 1 61.56 223 GLY B N 1
ATOM 5090 C CA . GLY B 1 223 ? -28.469 -27.281 7.465 1 61.56 223 GLY B CA 1
ATOM 5091 C C . GLY B 1 223 ? -29.688 -26.688 8.156 1 61.56 223 GLY B C 1
ATOM 5092 O O . GLY B 1 223 ? -30.797 -26.766 7.637 1 61.56 223 GLY B O 1
ATOM 5093 N N . LYS B 1 224 ? -29.391 -26.078 9.297 1 63.88 224 LYS B N 1
ATOM 5094 C CA . LYS B 1 224 ? -30.5 -25.531 10.078 1 63.88 224 LYS B CA 1
ATOM 5095 C C . LYS B 1 224 ? -31.141 -24.328 9.375 1 63.88 224 LYS B C 1
ATOM 5097 O O . LYS B 1 224 ? -32.344 -24.109 9.461 1 63.88 224 LYS B O 1
ATOM 5102 N N . GLY B 1 225 ? -30.234 -23.609 8.797 1 66.62 225 GLY B N 1
ATOM 5103 C CA . GLY B 1 225 ? -30.766 -22.5 8.016 1 66.62 225 GLY B CA 1
ATOM 5104 C C . GLY B 1 225 ? -31.672 -22.953 6.887 1 66.62 225 GLY B C 1
ATOM 5105 O O . GLY B 1 225 ? -32.719 -22.328 6.641 1 66.62 225 GLY B O 1
ATOM 5106 N N . LYS B 1 226 ? -31.266 -24 6.309 1 73.81 226 LYS B N 1
ATOM 5107 C CA . LYS B 1 226 ? -32.094 -24.547 5.246 1 73.81 226 LYS B CA 1
ATOM 5108 C C . LYS B 1 226 ? -33.406 -25.109 5.809 1 73.81 226 LYS B C 1
ATOM 5110 O O . LYS B 1 226 ? -34.469 -24.953 5.207 1 73.81 226 LYS B O 1
ATOM 5115 N N . ASP B 1 227 ? -33.25 -25.719 6.965 1 73.12 227 ASP B N 1
ATOM 5116 C CA . ASP B 1 227 ? -34.438 -26.25 7.609 1 73.12 227 ASP B CA 1
ATOM 5117 C C . ASP B 1 227 ? -35.438 -25.125 7.938 1 73.12 227 ASP B C 1
ATOM 5119 O O . ASP B 1 227 ? -36.625 -25.281 7.727 1 73.12 227 ASP B O 1
ATOM 5123 N N . LEU B 1 228 ? -34.906 -24.141 8.5 1 72.81 228 LEU B N 1
ATOM 5124 C CA . LEU B 1 228 ? -35.75 -23 8.844 1 72.81 228 LEU B CA 1
ATOM 5125 C C . LEU B 1 228 ? -36.344 -22.375 7.598 1 72.81 228 LEU B C 1
ATOM 5127 O O . LEU B 1 228 ? -37.531 -22.016 7.598 1 72.81 228 LEU B O 1
ATOM 5131 N N . GLU B 1 229 ? -35.562 -22.266 6.691 1 77.5 229 GLU B N 1
ATOM 5132 C CA . GLU B 1 229 ? -36.062 -21.781 5.41 1 77.5 229 GLU B CA 1
ATOM 5133 C C . GLU B 1 229 ? -37.188 -22.656 4.875 1 77.5 229 GLU B C 1
ATOM 5135 O O . GLU B 1 229 ? -38.219 -22.156 4.426 1 77.5 229 GLU B O 1
ATOM 5140 N N . ASP B 1 230 ? -36.938 -23.828 4.965 1 77.62 230 ASP B N 1
ATOM 5141 C CA . ASP B 1 230 ? -37.938 -24.781 4.477 1 77.62 230 ASP B CA 1
ATOM 5142 C C . ASP B 1 230 ? -39.219 -24.719 5.32 1 77.62 230 ASP B C 1
ATOM 5144 O O . ASP B 1 230 ? -40.312 -24.859 4.793 1 77.62 230 ASP B O 1
ATOM 5148 N N . PHE B 1 231 ? -39.094 -24.531 6.559 1 75.75 231 PHE B N 1
ATOM 5149 C CA . PHE B 1 231 ? -40.25 -24.375 7.438 1 75.75 231 PHE B CA 1
ATOM 5150 C C . PHE B 1 231 ? -41.125 -23.219 6.988 1 75.75 231 PHE B C 1
ATOM 5152 O O . PHE B 1 231 ? -42.344 -23.391 6.816 1 75.75 231 PHE B O 1
ATOM 5159 N N . PHE B 1 232 ? -40.438 -22.109 6.844 1 76.44 232 PHE B N 1
ATOM 5160 C CA . PHE B 1 232 ? -41.25 -20.953 6.461 1 76.44 232 PHE B CA 1
ATOM 5161 C C . PHE B 1 232 ? -41.781 -21.094 5.047 1 76.44 232 PHE B C 1
ATOM 5163 O O . PHE B 1 232 ? -42.875 -20.656 4.75 1 76.44 232 PHE B O 1
ATOM 5170 N N . LYS B 1 233 ? -41 -21.719 4.246 1 79.69 233 LYS B N 1
ATOM 5171 C CA . LYS B 1 233 ? -41.5 -22 2.893 1 79.69 233 LYS B CA 1
ATOM 5172 C C . LYS B 1 233 ? -42.719 -22.922 2.92 1 79.69 233 LYS B C 1
ATOM 5174 O O . LYS B 1 233 ? -43.719 -22.656 2.23 1 79.69 233 LYS B O 1
ATOM 5179 N N . ASP B 1 234 ? -42.562 -23.906 3.719 1 80.81 234 ASP B N 1
ATOM 5180 C CA . ASP B 1 234 ? -43.688 -24.859 3.828 1 80.81 234 ASP B CA 1
ATOM 5181 C C . ASP B 1 234 ? -44.906 -24.188 4.434 1 80.81 234 ASP B C 1
ATOM 5183 O O . ASP B 1 234 ? -46.031 -24.438 3.99 1 80.81 234 ASP B O 1
ATOM 5187 N N . ARG B 1 235 ? -44.719 -23.375 5.41 1 76.5 235 ARG B N 1
ATOM 5188 C CA . ARG B 1 235 ? -45.812 -22.672 6.035 1 76.5 235 ARG B CA 1
ATOM 5189 C C . ARG B 1 235 ? -46.469 -21.703 5.055 1 76.5 235 ARG B C 1
ATOM 5191 O O . ARG B 1 235 ? -47.719 -21.562 5.051 1 76.5 235 ARG B O 1
ATOM 5198 N N . THR B 1 236 ? -45.688 -21.078 4.32 1 77.62 236 THR B N 1
ATOM 5199 C CA . THR B 1 236 ? -46.219 -20.203 3.285 1 77.62 236 THR B CA 1
ATOM 5200 C C . THR B 1 236 ? -47.062 -20.984 2.277 1 77.62 236 THR B C 1
ATOM 5202 O O . THR B 1 236 ? -48.156 -20.578 1.917 1 77.62 236 THR B O 1
ATOM 5205 N N . ASN B 1 237 ? -46.469 -22.047 1.89 1 78.12 237 ASN B N 1
ATOM 5206 C CA . ASN B 1 237 ? -47.188 -22.891 0.924 1 78.12 237 ASN B CA 1
ATOM 5207 C C . ASN B 1 237 ? -48.469 -23.453 1.5 1 78.12 237 ASN B C 1
ATOM 5209 O O . ASN B 1 237 ? -49.5 -23.531 0.802 1 78.12 237 ASN B O 1
ATOM 5213 N N . ASP B 1 238 ? -48.438 -23.828 2.748 1 77.81 238 ASP B N 1
ATOM 5214 C CA . ASP B 1 238 ? -49.625 -24.344 3.414 1 77.81 238 ASP B CA 1
ATOM 5215 C C . ASP B 1 238 ? -50.719 -23.281 3.506 1 77.81 238 ASP B C 1
ATOM 5217 O O . ASP B 1 238 ? -51.875 -23.547 3.244 1 77.81 238 ASP B O 1
ATOM 5221 N N . CYS B 1 239 ? -50.312 -22.125 3.918 1 72.38 239 CYS B N 1
ATOM 5222 C CA . CYS B 1 239 ? -51.25 -21.031 4.008 1 72.38 239 CYS B CA 1
ATOM 5223 C C . CYS B 1 239 ? -51.844 -20.703 2.639 1 72.38 239 CYS B C 1
ATOM 5225 O O . CYS B 1 239 ? -53.031 -20.422 2.516 1 72.38 239 CYS B O 1
ATOM 5227 N N . PHE B 1 240 ? -51.031 -20.75 1.646 1 73.38 240 PHE B N 1
ATOM 5228 C CA . PHE B 1 240 ? -51.469 -20.484 0.282 1 73.38 240 PHE B CA 1
ATOM 5229 C C . PHE B 1 240 ? -52.438 -21.547 -0.195 1 73.38 240 PHE B C 1
ATOM 5231 O O . PHE B 1 240 ? -53.469 -21.234 -0.809 1 73.38 240 PHE B O 1
ATOM 5238 N N . LYS B 1 241 ? -52.156 -22.734 0.055 1 72.75 241 LYS B N 1
ATOM 5239 C CA . LYS B 1 241 ? -53.031 -23.828 -0.343 1 72.75 241 LYS B CA 1
ATOM 5240 C C . LYS B 1 241 ? -54.375 -23.734 0.385 1 72.75 241 LYS B C 1
ATOM 5242 O O . LYS B 1 241 ? -55.438 -24 -0.207 1 72.75 241 LYS B O 1
ATOM 5247 N N . LYS B 1 242 ? -54.344 -23.359 1.604 1 70.5 242 LYS B N 1
ATOM 5248 C CA . LYS B 1 242 ? -55.594 -23.25 2.389 1 70.5 242 LYS B CA 1
ATOM 5249 C C . LYS B 1 242 ? -56.438 -22.062 1.922 1 70.5 242 LYS B C 1
ATOM 5251 O O . LYS B 1 242 ? -57.656 -22.125 1.982 1 70.5 242 LYS B O 1
ATOM 5256 N N . ASN B 1 243 ? -55.75 -21.031 1.527 1 64.31 243 ASN B N 1
ATOM 5257 C CA . ASN B 1 243 ? -56.469 -19.891 0.995 1 64.31 243 ASN B CA 1
ATOM 5258 C C . ASN B 1 243 ? -57.188 -20.234 -0.31 1 64.31 243 ASN B C 1
ATOM 5260 O O . ASN B 1 243 ? -58.281 -19.734 -0.576 1 64.31 243 ASN B O 1
ATOM 5264 N N . VAL B 1 244 ? -56.562 -20.969 -1.132 1 60.5 244 VAL B N 1
ATOM 5265 C CA . VAL B 1 244 ? -57.156 -21.359 -2.416 1 60.5 244 VAL B CA 1
ATOM 5266 C C . VAL B 1 244 ? -58.375 -22.25 -2.191 1 60.5 244 VAL B C 1
ATOM 5268 O O . VAL B 1 244 ? -59.312 -22.234 -2.975 1 60.5 244 VAL B O 1
ATOM 5271 N N . LYS B 1 245 ? -58.469 -22.969 -1.096 1 59.16 245 LYS B N 1
ATOM 5272 C CA . LYS B 1 245 ? -59.594 -23.875 -0.862 1 59.16 245 LYS B CA 1
ATOM 5273 C C . LYS B 1 245 ? -60.781 -23.125 -0.254 1 59.16 245 LYS B C 1
ATOM 5275 O O . LYS B 1 245 ? -61.812 -23.734 0.09 1 59.16 245 LYS B O 1
ATOM 5280 N N . ILE B 1 246 ? -60.594 -21.859 0.059 1 55.5 246 ILE B N 1
ATOM 5281 C CA . ILE B 1 246 ? -61.719 -21.141 0.643 1 55.5 246 ILE B CA 1
ATOM 5282 C C . ILE B 1 246 ? -62.906 -21.156 -0.323 1 55.5 246 ILE B C 1
ATOM 5284 O O . ILE B 1 246 ? -62.781 -20.734 -1.476 1 55.5 246 ILE B O 1
ATOM 5288 N N . SER B 1 247 ? -63.906 -21.984 -0.084 1 52.5 247 SER B N 1
ATOM 5289 C CA . SER B 1 247 ? -65.25 -22.125 -0.7 1 52.5 247 SER B CA 1
ATOM 5290 C C . SER B 1 247 ? -65.938 -20.766 -0.792 1 52.5 247 SER B C 1
ATOM 5292 O O . SER B 1 247 ? -65.625 -19.859 -0 1 52.5 247 SER B O 1
ATOM 5294 N N . CYS B 1 248 ? -66.75 -20.438 -1.938 1 49 248 CYS B N 1
ATOM 5295 C CA . CYS B 1 248 ? -67.562 -19.391 -2.49 1 49 248 CYS B CA 1
ATOM 5296 C C . CYS B 1 248 ? -68.562 -18.859 -1.439 1 49 248 CYS B C 1
ATOM 5298 O O . CYS B 1 248 ? -69.438 -18.031 -1.747 1 49 248 CYS B O 1
ATOM 5300 N N . ARG B 1 249 ? -68.938 -19.609 -0.357 1 51.44 249 ARG B N 1
ATOM 5301 C CA . ARG B 1 249 ? -70.062 -18.969 0.322 1 51.44 249 ARG B CA 1
ATOM 5302 C C . ARG B 1 249 ? -69.625 -17.719 1.079 1 51.44 249 ARG B C 1
ATOM 5304 O O . ARG B 1 249 ? -68.75 -17.812 1.967 1 51.44 249 ARG B O 1
ATOM 5311 N N . PHE B 1 250 ? -69.688 -16.547 0.52 1 53.88 250 PHE B N 1
ATOM 5312 C CA . PHE B 1 250 ? -69.188 -15.203 0.811 1 53.88 250 PHE B CA 1
ATOM 5313 C C . PHE B 1 250 ? -69.688 -14.711 2.154 1 53.88 250 PHE B C 1
ATOM 5315 O O . PHE B 1 250 ? -70.812 -14.133 2.229 1 53.88 250 PHE B O 1
ATOM 5322 N N . SER B 1 251 ? -69.688 -15.555 3.219 1 63.28 251 SER B N 1
ATOM 5323 C CA . SER B 1 251 ? -70 -14.891 4.465 1 63.28 251 SER B CA 1
ATOM 5324 C C . SER B 1 251 ? -68.875 -14.008 4.977 1 63.28 251 SER B C 1
ATOM 5326 O O . SER B 1 251 ? -67.75 -14.18 4.582 1 63.28 251 SER B O 1
ATOM 5328 N N . LEU B 1 252 ? -69.188 -12.922 5.66 1 66.88 252 LEU B N 1
ATOM 5329 C CA . LEU B 1 252 ? -68.25 -11.945 6.242 1 66.88 252 LEU B CA 1
ATOM 5330 C C . LEU B 1 252 ? -67.125 -12.641 7.008 1 66.88 252 LEU B C 1
ATOM 5332 O O . LEU B 1 252 ? -65.938 -12.219 6.938 1 66.88 252 LEU B O 1
ATOM 5336 N N . ALA B 1 253 ? -67.625 -13.688 7.711 1 67 253 ALA B N 1
ATOM 5337 C CA . ALA B 1 253 ? -66.625 -14.438 8.508 1 67 253 ALA B CA 1
ATOM 5338 C C . ALA B 1 253 ? -65.625 -15.117 7.621 1 67 253 ALA B C 1
ATOM 5340 O O . ALA B 1 253 ? -64.438 -15.133 7.941 1 67 253 ALA B O 1
ATOM 5341 N N . GLN B 1 254 ? -66.062 -15.562 6.562 1 69.44 254 GLN B N 1
ATOM 5342 C CA . GLN B 1 254 ? -65.188 -16.234 5.625 1 69.44 254 GLN B CA 1
ATOM 5343 C C . GLN B 1 254 ? -64.25 -15.242 4.965 1 69.44 254 GLN B C 1
ATOM 5345 O O . GLN B 1 254 ? -63.062 -15.555 4.73 1 69.44 254 GLN B O 1
ATOM 5350 N N . PHE B 1 255 ? -64.812 -14.086 4.797 1 71.88 255 PHE B N 1
ATOM 5351 C CA . PHE B 1 255 ? -64 -13.023 4.219 1 71.88 255 PHE B CA 1
ATOM 5352 C C . PHE B 1 255 ? -62.844 -12.633 5.156 1 71.88 255 PHE B C 1
ATOM 5354 O O . PHE B 1 255 ? -61.719 -12.484 4.727 1 71.88 255 PHE B O 1
ATOM 5361 N N . LEU B 1 256 ? -63.219 -12.5 6.438 1 73.19 256 LEU B N 1
ATOM 5362 C CA . LEU B 1 256 ? -62.219 -12.125 7.418 1 73.19 256 LEU B CA 1
ATOM 5363 C C . LEU B 1 256 ? -61.156 -13.219 7.574 1 73.19 256 LEU B C 1
ATOM 5365 O O . LEU B 1 256 ? -59.969 -12.93 7.734 1 73.19 256 LEU B O 1
ATOM 5369 N N . ARG B 1 257 ? -61.562 -14.375 7.52 1 73.31 257 ARG B N 1
ATOM 5370 C CA . ARG B 1 257 ? -60.656 -15.5 7.602 1 73.31 257 ARG B CA 1
ATOM 5371 C C . ARG B 1 257 ? -59.719 -15.531 6.387 1 73.31 257 ARG B C 1
ATOM 5373 O O . ARG B 1 257 ? -58.531 -15.82 6.52 1 73.31 257 ARG B O 1
ATOM 5380 N N . LEU B 1 258 ? -60.281 -15.227 5.258 1 73 258 LEU B N 1
ATOM 5381 C CA . LEU B 1 258 ? -59.469 -15.141 4.047 1 73 258 LEU B CA 1
ATOM 5382 C C . LEU B 1 258 ? -58.438 -14.031 4.168 1 73 258 LEU B C 1
ATOM 5384 O O . LEU B 1 258 ? -57.281 -14.219 3.783 1 73 258 LEU B O 1
ATOM 5388 N N . LEU B 1 259 ? -58.875 -12.922 4.703 1 75.25 259 LEU B N 1
ATOM 5389 C CA . LEU B 1 259 ? -57.969 -11.789 4.887 1 75.25 259 LEU B CA 1
ATOM 5390 C C . LEU B 1 259 ? -56.844 -12.148 5.852 1 75.25 259 LEU B C 1
ATOM 5392 O O . LEU B 1 259 ? -55.688 -11.797 5.617 1 75.25 259 LEU B O 1
ATOM 5396 N N . TYR B 1 260 ? -57.219 -12.828 6.938 1 74.94 260 TYR B N 1
ATOM 5397 C CA . TYR B 1 260 ? -56.25 -13.258 7.922 1 74.94 260 TYR B CA 1
ATOM 5398 C C . TYR B 1 260 ? -55.219 -14.211 7.301 1 74.94 260 TYR B C 1
ATOM 5400 O O . TYR B 1 260 ? -54.031 -14.094 7.535 1 74.94 260 TYR B O 1
ATOM 5408 N N . ARG B 1 261 ? -55.688 -15.117 6.523 1 74.88 261 ARG B N 1
ATOM 5409 C CA . ARG B 1 261 ? -54.812 -16.094 5.906 1 74.88 261 ARG B CA 1
ATOM 5410 C C . ARG B 1 261 ? -53.906 -15.445 4.875 1 74.88 261 ARG B C 1
ATOM 5412 O O . ARG B 1 261 ? -52.719 -15.797 4.773 1 74.88 261 ARG B O 1
ATOM 5419 N N . LEU B 1 262 ? -54.406 -14.539 4.117 1 78.19 262 LEU B N 1
ATOM 5420 C CA . LEU B 1 262 ? -53.594 -13.797 3.172 1 78.19 262 LEU B CA 1
ATOM 5421 C C . LEU B 1 262 ? -52.5 -13.008 3.9 1 78.19 262 LEU B C 1
ATOM 5423 O O . LEU B 1 262 ? -51.344 -12.977 3.455 1 78.19 262 LEU B O 1
ATOM 5427 N N . PHE B 1 263 ? -52.938 -12.469 5.012 1 81.81 263 PHE B N 1
ATOM 5428 C CA . PHE B 1 263 ? -51.969 -11.734 5.824 1 81.81 263 PHE B CA 1
ATOM 5429 C C . PHE B 1 263 ? -50.906 -12.672 6.383 1 81.81 263 PHE B C 1
ATOM 5431 O O . PHE B 1 263 ? -49.719 -12.352 6.367 1 81.81 263 PHE B O 1
ATOM 5438 N N . ALA B 1 264 ? -51.375 -13.781 6.902 1 78.38 264 ALA B N 1
ATOM 5439 C CA . ALA B 1 264 ? -50.438 -14.766 7.453 1 78.38 264 ALA B CA 1
ATOM 5440 C C . ALA B 1 264 ? -49.5 -15.281 6.379 1 78.38 264 ALA B C 1
ATOM 5442 O O . ALA B 1 264 ? -48.281 -15.414 6.621 1 78.38 264 ALA B O 1
ATOM 5443 N N . THR B 1 265 ? -50 -15.609 5.195 1 78.19 265 THR B N 1
ATOM 5444 C CA . THR B 1 265 ? -49.156 -16.047 4.086 1 78.19 265 THR B CA 1
ATOM 5445 C C . THR B 1 265 ? -48.125 -14.969 3.74 1 78.19 265 THR B C 1
ATOM 5447 O O . THR B 1 265 ? -46.938 -15.281 3.514 1 78.19 265 THR B O 1
ATOM 5450 N N . PHE B 1 266 ? -48.594 -13.797 3.664 1 80.81 266 PHE B N 1
ATOM 5451 C CA . PHE B 1 266 ? -47.688 -12.68 3.361 1 80.81 266 PHE B CA 1
ATOM 5452 C C . PHE B 1 266 ? -46.625 -12.523 4.441 1 80.81 266 PHE B C 1
ATOM 5454 O O . PHE B 1 266 ? -45.438 -12.32 4.133 1 80.81 266 PHE B O 1
ATOM 5461 N N . LEU B 1 267 ? -47.094 -12.633 5.676 1 80.75 267 LEU B N 1
ATOM 5462 C CA . LEU B 1 267 ? -46.156 -12.523 6.793 1 80.75 267 LEU B CA 1
ATOM 5463 C C . LEU B 1 267 ? -45.125 -13.633 6.754 1 80.75 267 LEU B C 1
ATOM 5465 O O . LEU B 1 267 ? -43.938 -13.383 6.926 1 80.75 267 LEU B O 1
ATOM 5469 N N . PHE B 1 268 ? -45.562 -14.852 6.551 1 79.38 268 PHE B N 1
ATOM 5470 C CA . PHE B 1 268 ? -44.625 -15.977 6.5 1 79.38 268 PHE B CA 1
ATOM 5471 C C . PHE B 1 268 ? -43.719 -15.875 5.281 1 79.38 268 PHE B C 1
ATOM 5473 O O . PHE B 1 268 ? -42.562 -16.266 5.332 1 79.38 268 PHE B O 1
ATOM 5480 N N . TRP B 1 269 ? -44.219 -15.32 4.25 1 78.38 269 TRP B N 1
ATOM 5481 C CA . TRP B 1 269 ? -43.406 -15.086 3.064 1 78.38 269 TRP B CA 1
ATOM 5482 C C . TRP B 1 269 ? -42.312 -14.07 3.354 1 78.38 269 TRP B C 1
ATOM 5484 O O . TRP B 1 269 ? -41.156 -14.266 2.965 1 78.38 269 TRP B O 1
ATOM 5494 N N . ILE B 1 270 ? -42.594 -13.094 4.039 1 78.12 270 ILE B N 1
ATOM 5495 C CA . ILE B 1 270 ? -41.625 -12.078 4.43 1 78.12 270 ILE B CA 1
ATOM 5496 C C . ILE B 1 270 ? -40.562 -12.703 5.352 1 78.12 270 ILE B C 1
ATOM 5498 O O . ILE B 1 270 ? -39.375 -12.469 5.188 1 78.12 270 ILE B O 1
ATOM 5502 N N . LEU B 1 271 ? -41.094 -13.422 6.273 1 76.31 271 LEU B N 1
ATOM 5503 C CA . LEU B 1 271 ? -40.188 -14.062 7.215 1 76.31 271 LEU B CA 1
ATOM 5504 C C . LEU B 1 271 ? -39.25 -15.047 6.496 1 76.31 271 LEU B C 1
ATOM 5506 O O . LEU B 1 271 ? -38.062 -15.117 6.793 1 76.31 271 LEU B O 1
ATOM 5510 N N . PHE B 1 272 ? -39.812 -15.82 5.598 1 72.88 272 PHE B N 1
ATOM 5511 C CA . PHE B 1 272 ? -39.031 -16.734 4.766 1 72.88 272 PHE B CA 1
ATOM 5512 C C . PHE B 1 272 ? -37.938 -15.969 4.016 1 72.88 272 PHE B C 1
ATOM 5514 O O . PHE B 1 272 ? -36.781 -16.375 4.016 1 72.88 272 PHE B O 1
ATOM 5521 N N . ARG B 1 273 ? -38.344 -14.922 3.396 1 71.88 273 ARG B N 1
ATOM 5522 C CA . ARG B 1 273 ? -37.406 -14.148 2.607 1 71.88 273 ARG B CA 1
ATOM 5523 C C . ARG B 1 273 ? -36.312 -13.531 3.498 1 71.88 273 ARG B C 1
ATOM 5525 O O . ARG B 1 273 ? -35.156 -13.461 3.111 1 71.88 273 ARG B O 1
ATOM 5532 N N . PHE B 1 274 ? -36.75 -13.195 4.605 1 73.94 274 PHE B N 1
ATOM 5533 C CA . PHE B 1 274 ? -35.812 -12.625 5.559 1 73.94 274 PHE B CA 1
ATOM 5534 C C . PHE B 1 274 ? -34.812 -13.672 6.016 1 73.94 274 PHE B C 1
ATOM 5536 O O . PHE B 1 274 ? -33.594 -13.406 6.086 1 73.94 274 PHE B O 1
ATOM 5543 N N . VAL B 1 275 ? -35.312 -14.789 6.395 1 70.5 275 VAL B N 1
ATOM 5544 C CA . VAL B 1 275 ? -34.438 -15.867 6.848 1 70.5 275 VAL B CA 1
ATOM 5545 C C . VAL B 1 275 ? -33.531 -16.297 5.711 1 70.5 275 VAL B C 1
ATOM 5547 O O . VAL B 1 275 ? -32.344 -16.562 5.93 1 70.5 275 VAL B O 1
ATOM 5550 N N . TRP B 1 276 ? -34.062 -16.391 4.59 1 69 276 TRP B N 1
ATOM 5551 C CA . TRP B 1 276 ? -33.281 -16.734 3.412 1 69 276 TRP B CA 1
ATOM 5552 C C . TRP B 1 276 ? -32.188 -15.695 3.182 1 69 276 TRP B C 1
ATOM 5554 O O . TRP B 1 276 ? -31.031 -16.047 2.934 1 69 276 TRP B O 1
ATOM 5564 N N . LEU B 1 277 ? -32.625 -14.555 3.314 1 67.75 277 LEU B N 1
ATOM 5565 C CA . LEU B 1 277 ? -31.656 -13.477 3.133 1 67.75 277 LEU B CA 1
ATOM 5566 C C . LEU B 1 277 ? -30.578 -13.516 4.211 1 67.75 277 LEU B C 1
ATOM 5568 O O . LEU B 1 277 ? -29.391 -13.336 3.92 1 67.75 277 LEU B O 1
ATOM 5572 N N . ALA B 1 278 ? -31.078 -13.719 5.344 1 67.19 278 ALA B N 1
ATOM 5573 C CA . ALA B 1 278 ? -30.125 -13.812 6.453 1 67.19 278 ALA B CA 1
ATOM 5574 C C . ALA B 1 278 ? -29.156 -14.969 6.25 1 67.19 278 ALA B C 1
ATOM 5576 O O . ALA B 1 278 ? -27.953 -14.82 6.492 1 67.19 278 ALA B O 1
ATOM 5577 N N . ARG B 1 279 ? -29.734 -16.031 5.84 1 66.5 279 ARG B N 1
ATOM 5578 C CA . ARG B 1 279 ? -28.891 -17.188 5.582 1 66.5 279 ARG B CA 1
ATOM 5579 C C . ARG B 1 279 ? -27.891 -16.906 4.469 1 66.5 279 ARG B C 1
ATOM 5581 O O . ARG B 1 279 ? -26.703 -17.281 4.574 1 66.5 279 ARG B O 1
ATOM 5588 N N . VAL B 1 280 ? -28.375 -16.328 3.471 1 62.41 280 VAL B N 1
ATOM 5589 C CA . VAL B 1 280 ? -27.531 -16.031 2.322 1 62.41 280 VAL B CA 1
ATOM 5590 C C . VAL B 1 280 ? -26.438 -15.039 2.732 1 62.41 280 VAL B C 1
ATOM 5592 O O . VAL B 1 280 ? -25.281 -15.211 2.369 1 62.41 280 VAL B O 1
ATOM 5595 N N . LEU B 1 281 ? -26.812 -14.117 3.5 1 62.34 281 LEU B N 1
ATOM 5596 C CA . LEU B 1 281 ? -25.859 -13.109 3.953 1 62.34 281 LEU B CA 1
ATOM 5597 C C . LEU B 1 281 ? -24.781 -13.734 4.836 1 62.34 281 LEU B C 1
ATOM 5599 O O . LEU B 1 281 ? -23.594 -13.438 4.684 1 62.34 281 LEU B O 1
ATOM 5603 N N . ILE B 1 282 ? -25.344 -14.539 5.648 1 60.47 282 ILE B N 1
ATOM 5604 C CA . ILE B 1 282 ? -24.391 -15.18 6.551 1 60.47 282 ILE B CA 1
ATOM 5605 C C . ILE B 1 282 ? -23.453 -16.094 5.754 1 60.47 282 ILE B C 1
ATOM 5607 O O . ILE B 1 282 ? -22.266 -16.172 6.047 1 60.47 282 ILE B O 1
ATOM 5611 N N . SER B 1 283 ? -24.016 -16.781 4.852 1 59.28 283 SER B N 1
ATOM 5612 C CA . SER B 1 283 ? -23.203 -17.656 4.016 1 59.28 283 SER B CA 1
ATOM 5613 C C . SER B 1 283 ? -22.172 -16.859 3.229 1 59.28 283 SER B C 1
ATOM 5615 O O . SER B 1 283 ? -21.016 -17.281 3.088 1 59.28 283 SER B O 1
ATOM 5617 N N . VAL B 1 284 ? -22.609 -15.789 2.727 1 59.06 284 VAL B N 1
ATOM 5618 C CA . VAL B 1 284 ? -21.719 -14.93 1.959 1 59.06 284 VAL B CA 1
ATOM 5619 C C . VAL B 1 284 ? -20.641 -14.359 2.873 1 59.06 284 VAL B C 1
ATOM 5621 O O . VAL B 1 284 ? -19.453 -14.359 2.518 1 59.06 284 VAL B O 1
ATOM 5624 N N . TRP B 1 285 ? -21.078 -13.984 3.947 1 56.88 285 TRP B N 1
ATOM 5625 C CA . TRP B 1 285 ? -20.172 -13.32 4.879 1 56.88 285 TRP B CA 1
ATOM 5626 C C . TRP B 1 285 ? -19.203 -14.32 5.5 1 56.88 285 TRP B C 1
ATOM 5628 O O . TRP B 1 285 ? -18.031 -14.008 5.711 1 56.88 285 TRP B O 1
ATOM 5638 N N . SER B 1 286 ? -19.781 -15.414 5.82 1 52.44 286 SER B N 1
ATOM 5639 C CA . SER B 1 286 ? -18.953 -16.375 6.543 1 52.44 286 SER B CA 1
ATOM 5640 C C . SER B 1 286 ? -18.078 -17.188 5.59 1 52.44 286 SER B C 1
ATOM 5642 O O . SER B 1 286 ? -16.906 -17.438 5.879 1 52.44 286 SER B O 1
ATOM 5644 N N . TYR B 1 287 ? -18.766 -17.719 4.504 1 52.16 287 TYR B N 1
ATOM 5645 C CA . TYR B 1 287 ? -18.047 -18.734 3.732 1 52.16 287 TYR B CA 1
ATOM 5646 C C . TYR B 1 287 ? -17.766 -18.234 2.316 1 52.16 287 TYR B C 1
ATOM 5648 O O . TYR B 1 287 ? -17.047 -18.891 1.555 1 52.16 287 TYR B O 1
ATOM 5656 N N . GLY B 1 288 ? -18.047 -16.938 2.145 1 51.38 288 GLY B N 1
ATOM 5657 C CA . GLY B 1 288 ? -17.844 -16.453 0.787 1 51.38 288 GLY B CA 1
ATOM 5658 C C . GLY B 1 288 ? -18.609 -17.25 -0.248 1 51.38 288 GLY B C 1
ATOM 5659 O O . GLY B 1 288 ? -18.266 -17.25 -1.429 1 51.38 288 GLY B O 1
ATOM 5660 N N . ASP B 1 289 ? -19.391 -18.281 0.117 1 49.09 289 ASP B N 1
ATOM 5661 C CA . ASP B 1 289 ? -20.141 -19.125 -0.805 1 49.09 289 ASP B CA 1
ATOM 5662 C C . ASP B 1 289 ? -21.203 -18.344 -1.562 1 49.09 289 ASP B C 1
ATOM 5664 O O . ASP B 1 289 ? -22.141 -17.812 -0.959 1 49.09 289 ASP B O 1
ATOM 5668 N N . SER B 1 290 ? -20.891 -17.328 -2.301 1 49 290 SER B N 1
ATOM 5669 C CA . SER B 1 290 ? -21.875 -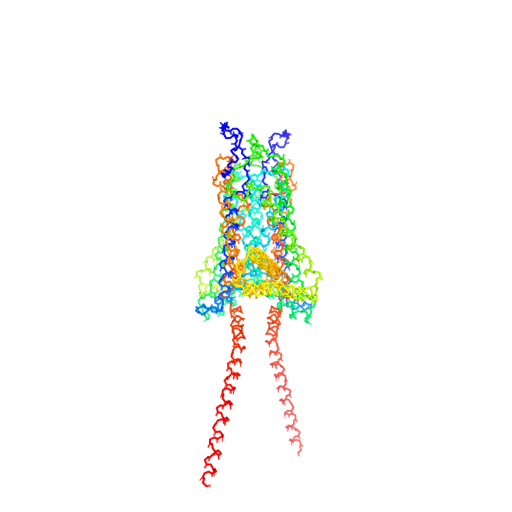16.422 -2.861 1 49 290 SER B CA 1
ATOM 5670 C C . SER B 1 290 ? -22.719 -17.109 -3.938 1 49 290 SER B C 1
ATOM 5672 O O . SER B 1 290 ? -22.281 -17.234 -5.082 1 49 290 SER B O 1
ATOM 5674 N N . ASP B 1 291 ? -23.328 -18.203 -3.76 1 46.75 291 ASP B N 1
ATOM 5675 C CA . ASP B 1 291 ? -24.219 -18.5 -4.871 1 46.75 291 ASP B CA 1
ATOM 5676 C C . ASP B 1 291 ? -25.031 -17.266 -5.262 1 46.75 291 ASP B C 1
ATOM 5678 O O . ASP B 1 291 ? -25.781 -17.297 -6.246 1 46.75 291 ASP B O 1
ATOM 5682 N N . VAL B 1 292 ? -25.109 -16.25 -4.504 1 51.47 292 VAL B N 1
ATOM 5683 C CA . VAL B 1 292 ? -26.25 -15.391 -4.797 1 51.47 292 VAL B CA 1
ATOM 5684 C C . VAL B 1 292 ? -25.781 -14.156 -5.566 1 51.47 292 VAL B C 1
ATOM 5686 O O . VAL B 1 292 ? -25.234 -13.227 -4.984 1 51.47 292 VAL B O 1
ATOM 5689 N N . ARG B 1 293 ? -25.719 -14.25 -6.879 1 53.91 293 ARG B N 1
ATOM 5690 C CA . ARG B 1 293 ? -25.578 -13.219 -7.902 1 53.91 293 ARG B CA 1
ATOM 5691 C C . ARG B 1 293 ? -26.359 -11.969 -7.527 1 53.91 293 ARG B C 1
ATOM 5693 O O . ARG B 1 293 ? -25.953 -10.852 -7.855 1 53.91 293 ARG B O 1
ATOM 5700 N N . GLY B 1 294 ? -27.453 -12.195 -6.777 1 60.47 294 GLY B N 1
ATOM 5701 C CA . GLY B 1 294 ? -28.266 -11.039 -6.457 1 60.47 294 GLY B CA 1
ATOM 5702 C C . GLY B 1 294 ? -27.594 -10.07 -5.504 1 60.47 294 GLY B C 1
ATOM 5703 O O . GLY B 1 294 ? -27.797 -8.859 -5.598 1 60.47 294 GLY B O 1
ATOM 5704 N N . PHE B 1 295 ? -26.734 -10.539 -4.723 1 66.94 295 PHE B N 1
ATOM 5705 C CA . PHE B 1 295 ? -26.109 -9.656 -3.744 1 66.94 295 PHE B CA 1
ATOM 5706 C C . PHE B 1 295 ? -25.047 -8.781 -4.398 1 66.94 295 PHE B C 1
ATOM 5708 O O . PHE B 1 295 ? -24.719 -7.711 -3.887 1 66.94 295 PHE B O 1
ATOM 5715 N N . PHE B 1 296 ? -24.719 -9.094 -5.562 1 71 296 PHE B N 1
ATOM 5716 C CA . PHE B 1 296 ? -23.781 -8.266 -6.301 1 71 296 PHE B CA 1
ATOM 5717 C C . PHE B 1 296 ? -24.391 -6.914 -6.648 1 71 296 PHE B C 1
ATOM 5719 O O . PHE B 1 296 ? -23.734 -5.879 -6.543 1 71 296 PHE B O 1
ATOM 5726 N N . ILE B 1 297 ? -25.688 -6.984 -6.879 1 74.75 297 ILE B N 1
ATOM 5727 C CA . ILE B 1 297 ? -26.359 -5.754 -7.277 1 74.75 297 ILE B CA 1
ATOM 5728 C C . ILE B 1 297 ? -26.516 -4.836 -6.066 1 74.75 297 ILE B C 1
ATOM 5730 O O . ILE B 1 297 ? -26.344 -3.619 -6.18 1 74.75 297 ILE B O 1
ATOM 5734 N N . VAL B 1 298 ? -26.812 -5.43 -4.996 1 77.88 298 VAL B N 1
ATOM 5735 C CA . VAL B 1 298 ? -26.984 -4.645 -3.779 1 77.88 298 VAL B CA 1
ATOM 5736 C C . VAL B 1 298 ? -25.672 -3.979 -3.395 1 77.88 298 VAL B C 1
ATOM 5738 O O . VAL B 1 298 ? -25.641 -2.787 -3.074 1 77.88 298 VAL B O 1
ATOM 5741 N N . TYR B 1 299 ? -24.641 -4.707 -3.504 1 83.31 299 TYR B N 1
ATOM 5742 C CA . TYR B 1 299 ? -23.359 -4.133 -3.125 1 83.31 299 TYR B CA 1
ATOM 5743 C C . TYR B 1 299 ? -22.922 -3.07 -4.125 1 83.31 299 TYR B C 1
ATOM 5745 O O . TYR B 1 299 ? -22.266 -2.088 -3.752 1 83.31 299 TYR B O 1
ATOM 5753 N N . TYR B 1 300 ? -23.312 -3.227 -5.309 1 85.38 300 TYR B N 1
ATOM 5754 C CA . TYR B 1 300 ? -23.047 -2.191 -6.301 1 85.38 300 TYR B CA 1
ATOM 5755 C C . TYR B 1 300 ? -23.781 -0.903 -5.961 1 85.38 300 TYR B C 1
ATOM 5757 O O . TYR B 1 300 ? -23.219 0.189 -6.066 1 85.38 300 TYR B O 1
ATOM 5765 N N . ALA B 1 301 ? -24.938 -1.141 -5.598 1 86.94 301 ALA B N 1
ATOM 5766 C CA . ALA B 1 301 ? -25.734 0.02 -5.211 1 86.94 301 ALA B CA 1
ATOM 5767 C C . ALA B 1 301 ? -25.125 0.725 -4 1 86.94 301 ALA B C 1
ATOM 5769 O O . ALA B 1 301 ? -25.094 1.956 -3.941 1 86.94 301 ALA B O 1
ATOM 5770 N N . PHE B 1 302 ? -24.625 -0.066 -3.121 1 89.25 302 PHE B N 1
ATOM 5771 C CA . PHE B 1 302 ? -24 0.522 -1.938 1 89.25 302 PHE B CA 1
ATOM 5772 C C . PHE B 1 302 ? -22.719 1.249 -2.303 1 89.25 302 PHE B C 1
ATOM 5774 O O . PHE B 1 302 ? -22.406 2.305 -1.743 1 89.25 302 PHE B O 1
ATOM 5781 N N . VAL B 1 303 ? -21.953 0.726 -3.186 1 92.94 303 VAL B N 1
ATOM 5782 C CA . VAL B 1 303 ? -20.734 1.376 -3.619 1 92.94 303 VAL B CA 1
ATOM 5783 C C . VAL B 1 303 ? -21.062 2.709 -4.289 1 92.94 303 VAL B C 1
ATOM 5785 O O . VAL B 1 303 ? -20.391 3.715 -4.039 1 92.94 303 VAL B O 1
ATOM 5788 N N . ILE B 1 304 ? -22.094 2.703 -5.078 1 93.19 304 ILE B N 1
ATOM 5789 C CA . ILE B 1 304 ? -22.531 3.934 -5.73 1 93.19 304 ILE B CA 1
ATOM 5790 C C . ILE B 1 304 ? -23.016 4.934 -4.68 1 93.19 304 ILE B C 1
ATOM 5792 O O . ILE B 1 304 ? -22.641 6.109 -4.723 1 93.19 304 ILE B O 1
ATOM 5796 N N . TRP B 1 305 ? -23.703 4.383 -3.762 1 91.06 305 TRP B N 1
ATOM 5797 C CA . TRP B 1 305 ? -24.25 5.227 -2.709 1 91.06 305 TRP B CA 1
ATOM 5798 C C . TRP B 1 305 ? -23.156 5.844 -1.865 1 91.06 305 TRP B C 1
ATOM 5800 O O . TRP B 1 305 ? -23.156 7.051 -1.602 1 91.06 305 TRP B O 1
ATOM 5810 N N . ASN B 1 306 ? -22.25 5.086 -1.493 1 92.94 306 ASN B N 1
ATOM 5811 C CA . ASN B 1 306 ? -21.156 5.598 -0.667 1 92.94 306 ASN B CA 1
ATOM 5812 C C . ASN B 1 306 ? -20.266 6.562 -1.446 1 92.94 306 ASN B C 1
ATOM 5814 O O . ASN B 1 306 ? -19.75 7.523 -0.881 1 92.94 306 ASN B O 1
ATOM 5818 N N . THR B 1 307 ? -20.062 6.27 -2.691 1 95.38 307 THR B N 1
ATOM 5819 C CA . THR B 1 307 ? -19.328 7.199 -3.533 1 95.38 307 THR B CA 1
ATOM 5820 C C . THR B 1 307 ? -20.031 8.547 -3.613 1 95.38 307 THR B C 1
ATOM 5822 O O . THR B 1 307 ? -19.406 9.594 -3.477 1 95.38 307 THR B O 1
ATOM 5825 N N . TYR B 1 308 ? -21.312 8.453 -3.754 1 93.06 308 TYR B N 1
ATOM 5826 C CA . TYR B 1 308 ? -22.125 9.664 -3.797 1 93.06 308 TYR B CA 1
ATOM 5827 C C . TYR B 1 308 ? -22.031 10.422 -2.48 1 93.06 308 TYR B C 1
ATOM 5829 O O . TYR B 1 308 ? -21.891 11.648 -2.473 1 93.06 308 TYR B O 1
ATOM 5837 N N . ASP B 1 309 ? -22.062 9.75 -1.396 1 91.19 309 ASP B N 1
ATOM 5838 C CA . ASP B 1 309 ? -22 10.375 -0.08 1 91.19 309 ASP B CA 1
ATOM 5839 C C . ASP B 1 309 ? -20.656 11.102 0.118 1 91.19 309 ASP B C 1
ATOM 5841 O O . ASP B 1 309 ? -20.625 12.227 0.62 1 91.19 309 ASP B O 1
ATOM 5845 N N . ILE B 1 310 ? -19.641 10.523 -0.278 1 94.5 310 ILE B N 1
ATOM 5846 C CA . ILE B 1 310 ? -18.312 11.102 -0.094 1 94.5 310 ILE B CA 1
ATOM 5847 C C . ILE B 1 310 ? -18.188 12.359 -0.944 1 94.5 310 ILE B C 1
ATOM 5849 O O . ILE B 1 310 ? -17.766 13.414 -0.449 1 94.5 310 ILE B O 1
ATOM 5853 N N . ILE B 1 311 ? -18.594 12.312 -2.188 1 93.38 311 ILE B N 1
ATOM 5854 C CA . ILE B 1 311 ? -18.453 13.438 -3.107 1 93.38 311 ILE B CA 1
ATOM 5855 C C . ILE B 1 311 ? -19.375 14.57 -2.678 1 93.38 311 ILE B C 1
ATOM 5857 O O . ILE B 1 311 ? -18.969 15.734 -2.639 1 93.38 311 ILE B O 1
ATOM 5861 N N . MET B 1 312 ? -20.562 14.234 -2.297 1 90.5 312 MET B N 1
ATOM 5862 C CA . MET B 1 312 ? -21.531 15.266 -1.907 1 90.5 312 MET B CA 1
ATOM 5863 C C . MET B 1 312 ? -21.125 15.906 -0.582 1 90.5 312 MET B C 1
ATOM 5865 O O . MET B 1 312 ? -21.312 17.109 -0.391 1 90.5 312 MET B O 1
ATOM 5869 N N . LEU B 1 313 ? -20.609 15.109 0.328 1 90.44 313 LEU B N 1
ATOM 5870 C CA . LEU B 1 313 ? -20.125 15.664 1.59 1 90.44 313 LEU B CA 1
ATOM 5871 C C . LEU B 1 313 ? -19.031 16.688 1.348 1 90.44 313 LEU B C 1
ATOM 5873 O O . LEU B 1 313 ? -19 17.734 1.995 1 90.44 313 LEU B O 1
ATOM 5877 N N . LYS B 1 314 ? -18.203 16.391 0.412 1 91.62 314 LYS B N 1
ATOM 5878 C CA . LYS B 1 314 ? -17.109 17.297 0.103 1 91.62 314 LYS B CA 1
ATOM 5879 C C . LYS B 1 314 ? -17.609 18.547 -0.604 1 91.62 314 LYS B C 1
ATOM 5881 O O . LYS B 1 314 ? -17.25 19.672 -0.236 1 91.62 314 LYS B O 1
ATOM 5886 N N . ILE B 1 315 ? -18.531 18.438 -1.49 1 88.94 315 ILE B N 1
ATOM 5887 C CA . ILE B 1 315 ? -18.984 19.562 -2.318 1 88.94 315 ILE B CA 1
ATOM 5888 C C . ILE B 1 315 ? -19.875 20.484 -1.496 1 88.94 315 ILE B C 1
ATOM 5890 O O . ILE B 1 315 ? -19.719 21.703 -1.539 1 88.94 315 ILE B O 1
ATOM 5894 N N . ILE B 1 316 ? -20.719 20 -0.682 1 86.56 316 ILE B N 1
ATOM 5895 C CA . ILE B 1 316 ? -21.703 20.812 0.036 1 86.56 316 ILE B CA 1
ATOM 5896 C C . ILE B 1 316 ? -21.031 21.531 1.195 1 86.56 316 ILE B C 1
ATOM 5898 O O . ILE B 1 316 ? -21.438 22.625 1.573 1 86.56 316 ILE B O 1
ATOM 5902 N N . ASN B 1 317 ? -19.938 20.953 1.693 1 89.31 317 ASN B N 1
ATOM 5903 C CA . ASN B 1 317 ? -19.281 21.562 2.844 1 89.31 317 ASN B CA 1
ATOM 5904 C C . ASN B 1 317 ? -18.031 22.359 2.432 1 89.31 317 ASN B C 1
ATOM 5906 O O . ASN B 1 317 ? -17.375 22.969 3.273 1 89.31 317 ASN B O 1
ATOM 5910 N N . GLN B 1 318 ? -17.75 22.438 1.188 1 86.25 318 GLN B N 1
ATOM 5911 C CA . GLN B 1 318 ? -16.547 23.094 0.688 1 86.25 318 GLN B CA 1
ATOM 5912 C C . GLN B 1 318 ? -16.5 24.547 1.144 1 86.25 318 GLN B C 1
ATOM 5914 O O . GLN B 1 318 ? -15.438 25.047 1.557 1 86.25 318 GLN B O 1
ATOM 5919 N N . PRO B 1 319 ? -17.625 25.203 1.18 1 83.75 319 PRO B N 1
ATOM 5920 C CA . PRO B 1 319 ? -17.578 26.609 1.61 1 83.75 319 PRO B CA 1
ATOM 5921 C C . PRO B 1 319 ? -17.406 26.75 3.121 1 83.75 319 PRO B C 1
ATOM 5923 O O . PRO B 1 319 ? -17.016 27.812 3.602 1 83.75 319 PRO B O 1
ATOM 5926 N N . LEU B 1 320 ? -17.609 25.719 3.869 1 85.56 320 LEU B N 1
ATOM 5927 C CA . LEU B 1 320 ? -17.594 25.781 5.324 1 85.56 320 LEU B CA 1
ATOM 5928 C C . LEU B 1 320 ? -16.234 25.375 5.871 1 85.56 320 LEU B C 1
ATOM 5930 O O . LEU B 1 320 ? -15.938 25.594 7.047 1 85.56 320 LEU B O 1
ATOM 5934 N N . VAL B 1 321 ? -15.453 24.75 5.055 1 88.06 321 VAL B N 1
ATOM 5935 C CA . VAL B 1 321 ? -14.211 24.141 5.531 1 88.06 321 VAL B CA 1
ATOM 5936 C C . VAL B 1 321 ? -13.023 24.984 5.062 1 88.06 321 VAL B C 1
ATOM 5938 O O . VAL B 1 321 ? -13.047 25.547 3.969 1 88.06 321 VAL B O 1
ATOM 5941 N N . GLU B 1 322 ? -11.992 25.031 5.949 1 86.12 322 GLU B N 1
ATOM 5942 C CA . GLU B 1 322 ? -10.734 25.688 5.57 1 86.12 322 GLU B CA 1
ATOM 5943 C C . GLU B 1 322 ? -10.062 24.938 4.418 1 86.12 322 GLU B C 1
ATOM 5945 O O . GLU B 1 322 ? -10.445 23.812 4.09 1 86.12 322 GLU B O 1
ATOM 5950 N N . ASP B 1 323 ? -9.039 25.531 3.834 1 83 323 ASP B N 1
ATOM 5951 C CA . ASP B 1 323 ? -8.367 25 2.66 1 83 323 ASP B CA 1
ATOM 5952 C C . ASP B 1 323 ? -7.711 23.656 2.975 1 83 323 ASP B C 1
ATOM 5954 O O . ASP B 1 323 ? -6.938 23.531 3.928 1 83 323 ASP B O 1
ATOM 5958 N N . GLU B 1 324 ? -8.188 22.672 2.229 1 86.62 324 GLU B N 1
ATOM 5959 C CA . GLU B 1 324 ? -7.66 21.312 2.371 1 86.62 324 GLU B CA 1
ATOM 5960 C C . GLU B 1 324 ? -6.941 20.859 1.102 1 86.62 324 GLU B C 1
ATOM 5962 O O . GLU B 1 324 ? -6.855 19.672 0.82 1 86.62 324 GLU B O 1
ATOM 5967 N N . THR B 1 325 ? -6.383 21.781 0.411 1 79.19 325 THR B N 1
ATOM 5968 C CA . THR B 1 325 ? -5.793 21.453 -0.882 1 79.19 325 THR B CA 1
ATOM 5969 C C . THR B 1 325 ? -4.309 21.141 -0.735 1 79.19 325 THR B C 1
ATOM 5971 O O . THR B 1 325 ? -3.66 20.719 -1.691 1 79.19 325 THR B O 1
ATOM 5974 N N . LYS B 1 326 ? -3.787 21.281 0.473 1 78.75 326 LYS B N 1
ATOM 5975 C CA . LYS B 1 326 ? -2.377 20.953 0.677 1 78.75 326 LYS B CA 1
ATOM 5976 C C . LYS B 1 326 ? -2.115 19.469 0.452 1 78.75 326 LYS B C 1
ATOM 5978 O O . LYS B 1 326 ? -2.791 18.625 1.035 1 78.75 326 LYS B O 1
ATOM 5983 N N . MET B 1 327 ? -1.238 19.188 -0.479 1 83 327 MET B N 1
ATOM 5984 C CA . MET B 1 327 ? -0.918 17.812 -0.813 1 83 327 MET B CA 1
ATOM 5985 C C . MET B 1 327 ? 0.276 17.312 -0.003 1 83 327 MET B C 1
ATOM 5987 O O . MET B 1 327 ? 1.405 17.312 -0.495 1 83 327 MET B O 1
ATOM 5991 N N . GLY B 1 328 ? 0.005 16.891 1.224 1 81.44 328 GLY B N 1
ATOM 5992 C CA . GLY B 1 328 ? 1.031 16.297 2.068 1 81.44 328 GLY B CA 1
ATOM 5993 C C . GLY B 1 328 ? 1.272 14.836 1.778 1 81.44 328 GLY B C 1
ATOM 5994 O O . GLY B 1 328 ? 0.704 14.281 0.835 1 81.44 328 GLY B O 1
ATOM 5995 N N . PHE B 1 329 ? 2.158 14.188 2.449 1 83.25 329 PHE B N 1
ATOM 5996 C CA . PHE B 1 329 ? 2.512 12.781 2.268 1 83.25 329 PHE B CA 1
ATOM 5997 C C . PHE B 1 329 ? 1.287 11.891 2.424 1 83.25 329 PHE B C 1
ATOM 5999 O O . PHE B 1 329 ? 1.146 10.891 1.715 1 83.25 329 PHE B O 1
ATOM 6006 N N . GLY B 1 330 ? 0.379 12.289 3.236 1 83.62 330 GLY B N 1
ATOM 6007 C CA . GLY B 1 330 ? -0.827 11.516 3.48 1 83.62 330 GLY B CA 1
ATOM 6008 C C . GLY B 1 330 ? -1.74 11.438 2.271 1 83.62 330 GLY B C 1
ATOM 6009 O O . GLY B 1 330 ? -2.527 10.5 2.143 1 83.62 330 GLY B O 1
ATOM 6010 N N . GLN B 1 331 ? -1.617 12.328 1.397 1 88.19 331 GLN B N 1
ATOM 6011 C CA . GLN B 1 331 ? -2.426 12.328 0.182 1 88.19 331 GLN B CA 1
ATOM 6012 C C . GLN B 1 331 ? -1.665 11.703 -0.984 1 88.19 331 GLN B C 1
ATOM 6014 O O . GLN B 1 331 ? -2.25 11 -1.806 1 88.19 331 GLN B O 1
ATOM 6019 N N . VAL B 1 332 ? -0.419 11.906 -0.954 1 88.81 332 VAL B N 1
ATOM 6020 C CA . VAL B 1 332 ? 0.37 11.508 -2.117 1 88.81 332 VAL B CA 1
ATOM 6021 C C . VAL B 1 332 ? 0.638 10.008 -2.076 1 88.81 332 VAL B C 1
ATOM 6023 O O . VAL B 1 332 ? 0.556 9.328 -3.102 1 88.81 332 VAL B O 1
ATOM 6026 N N . LEU B 1 333 ? 0.922 9.555 -0.935 1 87.31 333 LEU B N 1
ATOM 6027 C CA . LEU B 1 333 ? 1.277 8.141 -0.816 1 87.31 333 LEU B CA 1
ATOM 6028 C C . LEU B 1 333 ? 0.146 7.254 -1.32 1 87.31 333 LEU B C 1
ATOM 6030 O O . LEU B 1 333 ? 0.359 6.402 -2.186 1 87.31 333 LEU B O 1
ATOM 6034 N N . PRO B 1 334 ? -1.065 7.477 -0.806 1 87.62 334 PRO B N 1
ATOM 6035 C CA . PRO B 1 334 ? -2.141 6.617 -1.308 1 87.62 334 PRO B CA 1
ATOM 6036 C C . PRO B 1 334 ? -2.355 6.762 -2.812 1 87.62 334 PRO B C 1
ATOM 6038 O O . PRO B 1 334 ? -2.738 5.797 -3.479 1 87.62 334 PRO B O 1
ATOM 6041 N N . LEU B 1 335 ? -2.086 7.855 -3.369 1 89.44 335 LEU B N 1
ATOM 6042 C CA . LEU B 1 335 ? -2.234 8.062 -4.805 1 89.44 335 LEU B CA 1
ATOM 6043 C C . LEU B 1 335 ? -1.171 7.285 -5.578 1 89.44 335 LEU B C 1
ATOM 6045 O O . LEU B 1 335 ? -1.477 6.633 -6.578 1 89.44 335 LEU B O 1
ATOM 6049 N N . VAL B 1 336 ? 0.005 7.316 -5.113 1 87.25 336 VAL B N 1
ATOM 6050 C CA . VAL B 1 336 ? 1.093 6.637 -5.812 1 87.25 336 VAL B CA 1
ATOM 6051 C C . VAL B 1 336 ? 0.96 5.129 -5.633 1 87.25 336 VAL B C 1
ATOM 6053 O O . VAL B 1 336 ? 1.345 4.355 -6.516 1 87.25 336 VAL B O 1
ATOM 6056 N N . LEU B 1 337 ? 0.356 4.809 -4.57 1 86.88 337 LEU B N 1
ATOM 6057 C CA . LEU B 1 337 ? 0.131 3.391 -4.309 1 86.88 337 LEU B CA 1
ATOM 6058 C C . LEU B 1 337 ? -0.826 2.793 -5.332 1 86.88 337 LEU B C 1
ATOM 6060 O O . LEU B 1 337 ? -0.884 1.572 -5.496 1 86.88 337 LEU B O 1
ATOM 6064 N N . LEU B 1 338 ? -1.557 3.654 -5.992 1 90.06 338 LEU B N 1
ATOM 6065 C CA . LEU B 1 338 ? -2.447 3.166 -7.039 1 90.06 338 LEU B CA 1
ATOM 6066 C C . LEU B 1 338 ? -1.654 2.533 -8.18 1 90.06 338 LEU B C 1
ATOM 6068 O O . LEU B 1 338 ? -2.182 1.702 -8.922 1 90.06 338 LEU B O 1
ATOM 6072 N N . VAL B 1 339 ? -0.412 2.893 -8.281 1 86.44 339 VAL B N 1
ATOM 6073 C CA . VAL B 1 339 ? 0.457 2.314 -9.305 1 86.44 339 VAL B CA 1
ATOM 6074 C C . VAL B 1 339 ? 0.629 0.818 -9.047 1 86.44 339 VAL B C 1
ATOM 6076 O O . VAL B 1 339 ? 0.814 0.04 -9.984 1 86.44 339 VAL B O 1
ATOM 6079 N N . GLN B 1 340 ? 0.496 0.484 -7.82 1 85.88 340 GLN B N 1
ATOM 6080 C CA . GLN B 1 340 ? 0.613 -0.928 -7.469 1 85.88 340 GLN B CA 1
ATOM 6081 C C . GLN B 1 340 ? -0.507 -1.747 -8.102 1 85.88 340 GLN B C 1
ATOM 6083 O O . GLN B 1 340 ? -0.304 -2.906 -8.469 1 85.88 340 GLN B O 1
ATOM 6088 N N . ILE B 1 341 ? -1.628 -1.161 -8.18 1 87.56 341 ILE B N 1
ATOM 6089 C CA . ILE B 1 341 ? -2.746 -1.846 -8.82 1 87.56 341 ILE B CA 1
ATOM 6090 C C . ILE B 1 341 ? -2.418 -2.107 -10.289 1 87.56 341 ILE B C 1
ATOM 6092 O O . ILE B 1 341 ? -2.648 -3.207 -10.797 1 87.56 341 ILE B O 1
ATOM 6096 N N . LEU B 1 342 ? -1.849 -1.164 -10.891 1 85.12 342 LEU B N 1
ATOM 6097 C CA . LEU B 1 342 ? -1.466 -1.307 -12.289 1 85.12 342 LEU B CA 1
ATOM 6098 C C . LEU B 1 342 ? -0.41 -2.395 -12.453 1 85.12 342 LEU B C 1
ATOM 6100 O O . LEU B 1 342 ? -0.484 -3.201 -13.383 1 85.12 342 LEU B O 1
ATOM 6104 N N . LEU B 1 343 ? 0.478 -2.43 -11.562 1 83.5 343 LEU B N 1
ATOM 6105 C CA . LEU B 1 343 ? 1.527 -3.441 -11.625 1 83.5 343 LEU B CA 1
ATOM 6106 C C . LEU B 1 343 ? 0.95 -4.836 -11.414 1 83.5 343 LEU B C 1
ATOM 6108 O O . LEU B 1 343 ? 1.368 -5.793 -12.07 1 83.5 343 LEU B O 1
ATOM 6112 N N . ASN B 1 344 ? -0.001 -4.941 -10.547 1 83 344 ASN B N 1
ATOM 6113 C CA . ASN B 1 344 ? -0.653 -6.227 -10.32 1 83 344 ASN B CA 1
ATOM 6114 C C . ASN B 1 344 ? -1.416 -6.699 -11.555 1 83 344 ASN B C 1
ATOM 6116 O O . ASN B 1 344 ? -1.404 -7.887 -11.875 1 83 344 ASN B O 1
ATOM 6120 N N . ILE B 1 345 ? -2.053 -5.777 -12.156 1 83.44 345 ILE B N 1
ATOM 6121 C CA . ILE B 1 345 ? -2.789 -6.109 -13.375 1 83.44 345 ILE B CA 1
ATOM 6122 C C . ILE B 1 345 ? -1.821 -6.617 -14.438 1 83.44 345 ILE B C 1
ATOM 6124 O O . ILE B 1 345 ? -2.08 -7.633 -15.086 1 83.44 345 ILE B O 1
ATOM 6128 N N . LEU B 1 346 ? -0.698 -5.992 -14.531 1 79.81 346 LEU B N 1
ATOM 6129 C CA . LEU B 1 346 ? 0.299 -6.383 -15.523 1 79.81 346 LEU B CA 1
ATOM 6130 C C . LEU B 1 346 ? 0.91 -7.734 -15.18 1 79.81 346 LEU B C 1
ATOM 6132 O O . LEU B 1 346 ? 1.17 -8.547 -16.062 1 79.81 346 LEU B O 1
ATOM 6136 N N . ASP B 1 347 ? 1.061 -7.988 -13.953 1 78.31 347 ASP B N 1
ATOM 6137 C CA . ASP B 1 347 ? 1.634 -9.258 -13.523 1 78.31 347 ASP B CA 1
ATOM 6138 C C . ASP B 1 347 ? 0.675 -10.414 -13.797 1 78.31 347 ASP B C 1
ATOM 6140 O O . ASP B 1 347 ? 1.099 -11.492 -14.219 1 78.31 347 ASP B O 1
ATOM 6144 N N . ILE B 1 348 ? -0.533 -10.227 -13.539 1 77.75 348 ILE B N 1
ATOM 6145 C CA . ILE B 1 348 ? -1.526 -11.281 -13.688 1 77.75 348 ILE B CA 1
ATOM 6146 C C . ILE B 1 348 ? -1.738 -11.594 -15.164 1 77.75 348 ILE B C 1
ATOM 6148 O O . ILE B 1 348 ? -1.84 -12.758 -15.555 1 77.75 348 ILE B O 1
ATOM 6152 N N . TRP B 1 349 ? -1.711 -10.617 -15.992 1 75.81 349 TRP B N 1
ATOM 6153 C CA . TRP B 1 349 ? -2.055 -10.859 -17.391 1 75.81 349 TRP B CA 1
ATOM 6154 C C . TRP B 1 349 ? -0.804 -11.133 -18.219 1 75.81 349 TRP B C 1
ATOM 6156 O O . TRP B 1 349 ? -0.873 -11.789 -19.25 1 75.81 349 TRP B O 1
ATOM 6166 N N . LYS B 1 350 ? 0.308 -10.703 -17.609 1 69.25 350 LYS B N 1
ATOM 6167 C CA . LYS B 1 350 ? 1.451 -10.789 -18.516 1 69.25 350 LYS B CA 1
ATOM 6168 C C . LYS B 1 350 ? 2.535 -11.695 -17.938 1 69.25 350 LYS B C 1
ATOM 6170 O O . LYS B 1 350 ? 3.527 -11.984 -18.609 1 69.25 350 LYS B O 1
ATOM 6175 N N . ASP B 1 351 ? 2.355 -12.164 -16.734 1 69.12 351 ASP B N 1
ATOM 6176 C CA . ASP B 1 351 ? 3.279 -13.148 -16.188 1 69.12 351 ASP B CA 1
ATOM 6177 C C . ASP B 1 351 ? 3.021 -14.539 -16.781 1 69.12 351 ASP B C 1
ATOM 6179 O O . ASP B 1 351 ? 1.922 -15.078 -16.641 1 69.12 351 ASP B O 1
ATOM 6183 N N . PRO B 1 352 ? 3.982 -15.055 -17.453 1 65 352 PRO B N 1
ATOM 6184 C CA . PRO B 1 352 ? 3.777 -16.344 -18.125 1 65 352 PRO B CA 1
ATOM 6185 C C . PRO B 1 352 ? 3.443 -17.469 -17.141 1 65 352 PRO B C 1
ATOM 6187 O O . PRO B 1 352 ? 2.643 -18.344 -17.453 1 65 352 PRO B O 1
ATOM 6190 N N . ALA B 1 353 ? 4.02 -17.391 -16.016 1 64.44 353 ALA B N 1
ATOM 6191 C CA . ALA B 1 353 ? 3.732 -18.438 -15.039 1 64.44 353 ALA B CA 1
ATOM 6192 C C . ALA B 1 353 ? 2.266 -18.406 -14.617 1 64.44 353 ALA B C 1
ATOM 6194 O O . ALA B 1 353 ? 1.621 -19.453 -14.508 1 64.44 353 ALA B O 1
ATOM 6195 N N . LYS B 1 354 ? 1.843 -17.219 -14.492 1 70.62 354 LYS B N 1
ATOM 6196 C CA . LYS B 1 354 ? 0.45 -17.078 -14.078 1 70.62 354 LYS B CA 1
ATOM 6197 C C . LYS B 1 354 ? -0.5 -17.406 -15.227 1 70.62 354 LYS B C 1
ATOM 6199 O O . LYS B 1 354 ? -1.586 -17.938 -15.008 1 70.62 354 LYS B O 1
ATOM 6204 N N . GLN B 1 355 ? -0.042 -17.078 -16.359 1 69.69 355 GLN B N 1
ATOM 6205 C CA . GLN B 1 355 ? -0.848 -17.422 -17.531 1 69.69 355 GLN B CA 1
ATOM 6206 C C . GLN B 1 355 ? -0.973 -18.938 -17.688 1 69.69 355 GLN B C 1
ATOM 6208 O O . GLN B 1 355 ? -2.045 -19.438 -18.016 1 69.69 355 GLN B O 1
ATOM 6213 N N . ARG B 1 356 ? 0.161 -19.531 -17.406 1 66.69 356 ARG B N 1
ATOM 6214 C CA . ARG B 1 356 ? 0.141 -20.984 -17.531 1 66.69 356 ARG B CA 1
ATOM 6215 C C . ARG B 1 356 ? -0.776 -21.609 -16.484 1 66.69 356 ARG B C 1
ATOM 6217 O O . ARG B 1 356 ? -1.523 -22.547 -16.781 1 66.69 356 ARG B O 1
ATOM 6224 N N . GLU B 1 357 ? -0.704 -21.062 -15.414 1 69.81 357 GLU B N 1
ATOM 6225 C CA . GLU B 1 357 ? -1.567 -21.562 -14.352 1 69.81 357 GLU B CA 1
ATOM 6226 C C . GLU B 1 357 ? -3.041 -21.359 -14.688 1 69.81 357 GLU B C 1
ATOM 6228 O O . GLU B 1 357 ? -3.873 -22.234 -14.43 1 69.81 357 GLU B O 1
ATOM 6233 N N . ARG B 1 358 ? -3.355 -20.281 -15.297 1 72.19 358 ARG B N 1
ATOM 6234 C CA . ARG B 1 358 ? -4.73 -19.984 -15.688 1 72.19 358 ARG B CA 1
ATOM 6235 C C . ARG B 1 358 ? -5.195 -20.891 -16.812 1 72.19 358 ARG B C 1
ATOM 6237 O O . ARG B 1 358 ? -6.344 -21.344 -16.828 1 72.19 358 ARG B O 1
ATOM 6244 N N . ALA B 1 359 ? -4.219 -21.078 -17.594 1 70 359 ALA B N 1
ATOM 6245 C CA . ALA B 1 359 ? -4.547 -21.984 -18.688 1 70 359 ALA B CA 1
ATOM 6246 C C . ALA B 1 359 ? -4.82 -23.391 -18.188 1 70 359 ALA B C 1
ATOM 6248 O O . ALA B 1 359 ? -5.742 -24.062 -18.656 1 70 359 ALA B O 1
ATOM 6249 N N . GLU B 1 360 ? -4.023 -23.672 -17.219 1 66.88 360 GLU B N 1
ATOM 6250 C CA . GLU B 1 360 ? -4.23 -25 -16.641 1 66.88 360 GLU B CA 1
ATOM 6251 C C . GLU B 1 360 ? -5.555 -25.062 -15.875 1 66.88 360 GLU B C 1
ATOM 6253 O O . GLU B 1 360 ? -6.27 -26.062 -15.953 1 66.88 360 GLU B O 1
ATOM 6258 N N . ARG B 1 361 ? -5.867 -24.031 -15.289 1 71.38 361 ARG B N 1
ATOM 6259 C CA . ARG B 1 361 ? -7.129 -23.953 -14.555 1 71.38 361 ARG B CA 1
ATOM 6260 C C . ARG B 1 361 ? -8.32 -23.969 -15.508 1 71.38 361 ARG B C 1
ATOM 6262 O O . ARG B 1 361 ? -9.344 -24.594 -15.234 1 71.38 361 ARG B O 1
ATOM 6269 N N . ALA B 1 362 ? -8.133 -23.25 -16.484 1 67.06 362 ALA B N 1
ATOM 6270 C CA . ALA B 1 362 ? -9.188 -23.203 -17.5 1 67.06 362 ALA B CA 1
ATOM 6271 C C . ALA B 1 362 ? -9.414 -24.578 -18.109 1 67.06 362 ALA B C 1
ATOM 6273 O O . ALA B 1 362 ? -10.555 -24.969 -18.375 1 67.06 362 ALA B O 1
ATOM 6274 N N . LYS B 1 363 ? -8.242 -25.203 -18.234 1 62.53 363 LYS B N 1
ATOM 6275 C CA . LYS B 1 363 ? -8.336 -26.562 -18.797 1 62.53 363 LYS B CA 1
ATOM 6276 C C . LYS B 1 363 ? -9 -27.516 -17.797 1 62.53 363 LYS B C 1
ATOM 6278 O O . LYS B 1 363 ? -9.828 -28.344 -18.188 1 62.53 363 LYS B O 1
ATOM 6283 N N . ARG B 1 364 ? -8.688 -27.328 -16.594 1 63.59 364 ARG B N 1
ATOM 6284 C CA . ARG B 1 364 ? -9.258 -28.188 -15.57 1 63.59 364 ARG B CA 1
ATOM 6285 C C . ARG B 1 364 ? -10.742 -27.906 -15.375 1 63.59 364 ARG B C 1
ATOM 6287 O O . ARG B 1 364 ? -11.523 -28.797 -15.062 1 63.59 364 ARG B O 1
ATOM 6294 N N . ALA B 1 365 ? -10.977 -26.672 -15.398 1 61.09 365 ALA B N 1
ATOM 6295 C CA . ALA B 1 365 ? -12.375 -26.281 -15.234 1 61.09 365 ALA B CA 1
ATOM 6296 C C . ALA B 1 365 ? -13.234 -26.828 -16.375 1 61.09 365 ALA B C 1
ATOM 6298 O O . ALA B 1 365 ? -14.43 -27.094 -16.172 1 61.09 365 ALA B O 1
ATOM 6299 N N . ARG B 1 366 ? -12.617 -27 -17.406 1 57.88 366 ARG B N 1
ATOM 6300 C CA . ARG B 1 366 ? -13.352 -27.516 -18.562 1 57.88 366 ARG B CA 1
ATOM 6301 C C . ARG B 1 366 ? -13.383 -29.047 -18.547 1 57.88 366 ARG B C 1
ATOM 6303 O O . ARG B 1 366 ? -14.188 -29.656 -19.266 1 57.88 366 ARG B O 1
ATOM 6310 N N . GLU B 1 367 ? -12.461 -29.5 -17.672 1 58.06 367 GLU B N 1
ATOM 6311 C CA . GLU B 1 367 ? -12.344 -30.953 -17.688 1 58.06 367 GLU B CA 1
ATOM 6312 C C . GLU B 1 367 ? -13.641 -31.609 -17.234 1 58.06 367 GLU B C 1
ATOM 6314 O O . GLU B 1 367 ? -14.117 -32.562 -17.859 1 58.06 367 GLU B O 1
ATOM 6319 N N . PRO B 1 368 ? -14.109 -31.109 -16.125 1 57.16 368 PRO B N 1
ATOM 6320 C CA . PRO B 1 368 ? -15.344 -31.828 -15.766 1 57.16 368 PRO B CA 1
ATOM 6321 C C . PRO B 1 368 ? -16.438 -31.656 -16.812 1 57.16 368 PRO B C 1
ATOM 6323 O O . PRO B 1 368 ? -17.234 -32.562 -17.031 1 57.16 368 PRO B O 1
ATOM 6326 N N . GLU B 1 369 ? -16.484 -30.547 -17.328 1 55.09 369 GLU B N 1
ATOM 6327 C CA . GLU B 1 369 ? -17.469 -30.359 -18.391 1 55.09 369 GLU B CA 1
ATOM 6328 C C . GLU B 1 369 ? -17.172 -31.297 -19.562 1 55.09 369 GLU B C 1
ATOM 6330 O O . GLU B 1 369 ? -18.094 -31.891 -20.141 1 55.09 369 GLU B O 1
ATOM 6335 N N . ILE B 1 370 ? -15.883 -31.422 -19.797 1 52.28 370 ILE B N 1
ATOM 6336 C CA . ILE B 1 370 ? -15.484 -32.344 -20.875 1 52.28 370 ILE B CA 1
ATOM 6337 C C . ILE B 1 370 ? -15.805 -33.781 -20.469 1 52.28 370 ILE B C 1
ATOM 6339 O O . ILE B 1 370 ? -16.297 -34.562 -21.281 1 52.28 370 ILE B O 1
ATOM 6343 N N . ARG B 1 371 ? -15.562 -34.031 -19.203 1 57.22 371 ARG B N 1
ATOM 6344 C CA . ARG B 1 371 ? -15.875 -35.375 -18.719 1 57.22 371 ARG B CA 1
ATOM 6345 C C . ARG B 1 371 ? -17.391 -35.625 -18.75 1 57.22 371 ARG B C 1
ATOM 6347 O O . ARG B 1 371 ? -17.844 -36.719 -19.109 1 57.22 371 ARG B O 1
ATOM 6354 N N . ARG B 1 372 ? -18.062 -34.625 -18.359 1 58.56 372 ARG B N 1
ATOM 6355 C CA . ARG B 1 372 ? -19.516 -34.75 -18.406 1 58.56 372 ARG B CA 1
ATOM 6356 C C . ARG B 1 372 ? -20 -34.969 -19.828 1 58.56 372 ARG B C 1
ATOM 6358 O O . ARG B 1 372 ? -20.859 -35.812 -20.094 1 58.56 372 ARG B O 1
ATOM 6365 N N . VAL B 1 373 ? -19.453 -34.156 -20.641 1 55.97 373 VAL B N 1
ATOM 6366 C CA . VAL B 1 373 ? -19.828 -34.281 -22.031 1 55.97 373 VAL B CA 1
ATOM 6367 C C . VAL B 1 373 ? -19.406 -35.656 -22.562 1 55.97 373 VAL B C 1
ATOM 6369 O O . VAL B 1 373 ? -20.156 -36.281 -23.297 1 55.97 373 VAL B O 1
ATOM 6372 N N . GLU B 1 374 ? -18.297 -36 -22.109 1 53.44 374 GLU B N 1
ATOM 6373 C CA . GLU B 1 374 ? -17.812 -37.312 -22.5 1 53.44 374 GLU B CA 1
ATOM 6374 C C . GLU B 1 374 ? -18.703 -38.438 -21.938 1 53.44 374 GLU B C 1
ATOM 6376 O O . GLU B 1 374 ? -19.016 -39.406 -22.625 1 53.44 374 GLU B O 1
ATOM 6381 N N . GLU B 1 375 ? -19.031 -38.25 -20.75 1 63.03 375 GLU B N 1
ATOM 6382 C CA . GLU B 1 375 ? -19.922 -39.219 -20.125 1 63.03 375 GLU B CA 1
ATOM 6383 C C . GLU B 1 375 ? -21.297 -39.188 -20.781 1 63.03 375 GLU B C 1
ATOM 6385 O O . GLU B 1 375 ? -21.891 -40.25 -21.016 1 63.03 375 GLU B O 1
ATOM 6390 N N . GLU B 1 376 ? -21.75 -38.125 -21.016 1 62.34 376 GLU B N 1
ATOM 6391 C CA . GLU B 1 376 ? -23.031 -38 -21.719 1 62.34 376 GLU B CA 1
ATOM 6392 C C . GLU B 1 376 ? -22.938 -38.594 -23.125 1 62.34 376 GLU B C 1
ATOM 6394 O O . GLU B 1 376 ? -23.859 -39.281 -23.578 1 62.34 376 GLU B O 1
ATOM 6399 N N . LEU B 1 377 ? -21.812 -38.312 -23.656 1 58.22 377 LEU B N 1
ATOM 6400 C CA . LEU B 1 377 ? -21.594 -38.875 -24.969 1 58.22 377 LEU B CA 1
ATOM 6401 C C . LEU B 1 377 ? -21.5 -40.406 -24.922 1 58.22 377 LEU B C 1
ATOM 6403 O O . LEU B 1 377 ? -22.016 -41.094 -25.797 1 58.22 377 LEU B O 1
ATOM 6407 N N . GLN B 1 378 ? -20.906 -40.812 -23.906 1 60.09 378 GLN B N 1
ATOM 6408 C CA . GLN B 1 378 ? -20.828 -42.281 -23.703 1 60.09 378 GLN B CA 1
ATOM 6409 C C . GLN B 1 378 ? -22.203 -42.875 -23.469 1 60.09 378 GLN B C 1
ATOM 6411 O O . GLN B 1 378 ? -22.516 -43.938 -24 1 60.09 378 GLN B O 1
ATOM 6416 N N . VAL B 1 379 ? -22.922 -42.25 -22.766 1 66.81 379 VAL B N 1
ATOM 6417 C CA . VAL B 1 379 ? -24.281 -42.719 -22.5 1 66.81 379 VAL B CA 1
ATOM 6418 C C . VAL B 1 379 ? -25.094 -42.719 -23.797 1 66.81 379 VAL B C 1
ATOM 6420 O O . VAL B 1 379 ? -25.812 -43.656 -24.078 1 66.81 379 VAL B O 1
ATOM 6423 N N . VAL B 1 380 ? -24.953 -41.688 -24.5 1 61.47 380 VAL B N 1
ATOM 6424 C CA . VAL B 1 380 ? -25.656 -41.594 -25.781 1 61.47 380 VAL B CA 1
ATOM 6425 C C . VAL B 1 380 ? -25.141 -42.688 -26.734 1 61.47 380 VAL B C 1
ATOM 6427 O O . VAL B 1 380 ? -25.938 -43.344 -27.406 1 61.47 380 VAL B O 1
ATOM 6430 N N . MET B 1 381 ? -23.891 -42.812 -26.672 1 58.81 381 MET B N 1
ATOM 6431 C CA . MET B 1 381 ? -23.297 -43.844 -27.531 1 58.81 381 MET B CA 1
ATOM 6432 C C . MET B 1 381 ? -23.734 -45.25 -27.109 1 58.81 381 MET B C 1
ATOM 6434 O O . MET B 1 381 ? -24.016 -46.094 -27.969 1 58.81 381 MET B O 1
ATOM 6438 N N . HIS B 1 382 ? -23.734 -45.406 -25.891 1 64.62 382 HIS B N 1
ATOM 6439 C CA . HIS B 1 382 ? -24.219 -46.688 -25.375 1 64.62 382 HIS B CA 1
ATOM 6440 C C . HIS B 1 382 ? -25.672 -46.938 -25.734 1 64.62 382 HIS B C 1
ATOM 6442 O O . HIS B 1 382 ? -26.062 -48.031 -26.078 1 64.62 382 HIS B O 1
ATOM 6448 N N . SER B 1 383 ? -26.391 -45.969 -25.609 1 66.62 383 SER B N 1
ATOM 6449 C CA . SER B 1 383 ? -27.797 -46.062 -25.969 1 66.62 383 SER B CA 1
ATOM 6450 C C . SER B 1 383 ? -27.984 -46.344 -27.469 1 66.62 383 SER B C 1
ATOM 6452 O O . SER B 1 383 ? -28.812 -47.156 -27.844 1 66.62 383 SER B O 1
ATOM 6454 N N . GLU B 1 384 ? -27.219 -45.719 -28.188 1 61.12 384 GLU B N 1
ATOM 6455 C CA . GLU B 1 384 ? -27.281 -45.938 -29.625 1 61.12 384 GLU B CA 1
ATOM 6456 C C . GLU B 1 384 ? -26.781 -47.312 -30 1 61.12 384 GLU B C 1
ATOM 6458 O O . GLU B 1 384 ? -27.344 -48 -30.875 1 61.12 384 GLU B O 1
ATOM 6463 N N . TRP B 1 385 ? -25.828 -47.75 -29.328 1 63.25 385 TRP B N 1
ATOM 6464 C CA . TRP B 1 385 ? -25.281 -49.094 -29.531 1 63.25 385 TRP B CA 1
ATOM 6465 C C . TRP B 1 385 ? -26.297 -50.156 -29.172 1 63.25 385 TRP B C 1
ATOM 6467 O O . TRP B 1 385 ? -26.453 -51.156 -29.906 1 63.25 385 TRP B O 1
ATOM 6477 N N . THR B 1 386 ? -26.953 -49.938 -28.125 1 71.56 386 THR B N 1
ATOM 6478 C CA . THR B 1 386 ? -27.984 -50.875 -27.703 1 71.56 386 THR B CA 1
ATOM 6479 C C . THR B 1 386 ? -29.125 -50.906 -28.719 1 71.56 386 THR B C 1
ATOM 6481 O O . THR B 1 386 ? -29.672 -51.969 -28.984 1 71.56 386 THR B O 1
ATOM 6484 N N . ARG B 1 387 ? -29.438 -49.906 -29.312 1 69.81 387 ARG B N 1
ATOM 6485 C CA . ARG B 1 387 ? -30.469 -49.812 -30.328 1 69.81 387 ARG B CA 1
ATOM 6486 C C . ARG B 1 387 ? -30.031 -50.562 -31.594 1 69.81 387 ARG B C 1
ATOM 6488 O O . ARG B 1 387 ? -30.844 -51.281 -32.219 1 69.81 387 ARG B O 1
ATOM 6495 N N . LEU B 1 388 ? -28.859 -50.406 -31.891 1 62 388 LEU B N 1
ATOM 6496 C CA . LEU B 1 388 ? -28.312 -51.062 -33.062 1 62 388 LEU B CA 1
ATOM 6497 C C . LEU B 1 388 ? -28.234 -52.594 -32.875 1 62 388 LEU B C 1
ATOM 6499 O O . LEU B 1 388 ? -28.547 -53.344 -33.781 1 62 388 LEU B O 1
ATOM 6503 N N . GLU B 1 389 ? -27.906 -52.969 -31.672 1 65.88 389 GLU B N 1
ATOM 6504 C CA . GLU B 1 389 ? -27.859 -54.375 -31.328 1 65.88 389 GLU B CA 1
ATOM 6505 C C . GLU B 1 389 ? -29.25 -55 -31.375 1 65.88 389 GLU B C 1
ATOM 6507 O O . GLU B 1 389 ? -29.422 -56.125 -31.859 1 65.88 389 GLU B O 1
ATOM 6512 N N . LEU B 1 390 ? -30.172 -54.344 -30.984 1 71.81 390 LEU B N 1
ATOM 6513 C CA . LEU B 1 390 ? -31.562 -54.812 -31.016 1 71.81 390 LEU B CA 1
ATOM 6514 C C . LEU B 1 390 ? -32.062 -54.906 -32.438 1 71.81 390 LEU B C 1
ATOM 6516 O O . LEU B 1 390 ? -32.75 -55.875 -32.781 1 71.81 390 LEU B O 1
ATOM 6520 N N . ARG B 1 391 ? -31.703 -54.094 -33.219 1 64.69 391 ARG B N 1
ATOM 6521 C CA . ARG B 1 391 ? -32.094 -54.094 -34.625 1 64.69 391 ARG B CA 1
ATOM 6522 C C . ARG B 1 391 ? -31.453 -55.281 -35.344 1 64.69 391 ARG B C 1
ATOM 6524 O O . ARG B 1 391 ? -32.094 -55.938 -36.156 1 64.69 391 ARG B O 1
ATOM 6531 N N . HIS B 1 392 ? -30.312 -55.562 -34.969 1 63.59 392 HIS B N 1
ATOM 6532 C CA . HIS B 1 392 ? -29.578 -56.656 -35.562 1 63.59 392 HIS B CA 1
ATOM 6533 C C . HIS B 1 392 ? -30.172 -58 -35.156 1 63.59 392 HIS B C 1
ATOM 6535 O O . HIS B 1 392 ? -30.281 -58.938 -35.969 1 63.59 392 HIS B O 1
ATOM 6541 N N . ARG B 1 393 ? -30.609 -58.156 -34 1 70.69 393 ARG B N 1
ATOM 6542 C CA . ARG B 1 393 ? -31.266 -59.344 -33.5 1 70.69 393 ARG B CA 1
ATOM 6543 C C . ARG B 1 393 ? -32.625 -59.562 -34.156 1 70.69 393 ARG B C 1
ATOM 6545 O O . ARG B 1 393 ? -32.969 -60.719 -34.469 1 70.69 393 ARG B O 1
ATOM 6552 N N . ASP B 1 394 ? -33.25 -58.594 -34.375 1 72.56 394 ASP B N 1
ATOM 6553 C CA . ASP B 1 394 ? -34.531 -58.656 -35.062 1 72.56 394 ASP B CA 1
ATOM 6554 C C . ASP B 1 394 ? -34.375 -59.125 -36.5 1 72.56 394 ASP B C 1
ATOM 6556 O O . ASP B 1 394 ? -35.188 -59.906 -37 1 72.56 394 ASP B O 1
ATOM 6560 N N . ASP B 1 395 ? -33.406 -58.75 -37.125 1 63.81 395 ASP B N 1
ATOM 6561 C CA . ASP B 1 395 ? -33.156 -59.125 -38.5 1 63.81 395 ASP B CA 1
ATOM 6562 C C . ASP B 1 395 ? -32.75 -60.594 -38.625 1 63.81 395 ASP B C 1
ATOM 6564 O O . ASP B 1 395 ? -33.125 -61.25 -39.594 1 63.81 395 ASP B O 1
ATOM 6568 N N . LEU B 1 396 ? -32.125 -61.094 -37.594 1 62.53 396 LEU B N 1
ATOM 6569 C CA . LEU B 1 396 ? -31.703 -62.5 -37.594 1 62.53 396 LEU B CA 1
ATOM 6570 C C . LEU B 1 396 ? -32.906 -63.438 -37.344 1 62.53 396 LEU B C 1
ATOM 6572 O O . LEU B 1 396 ? -32.938 -64.562 -37.875 1 62.53 396 LEU B O 1
ATOM 6576 N N . THR B 1 397 ? -33.812 -62.938 -36.656 1 66.31 397 THR B N 1
ATOM 6577 C CA . THR B 1 397 ? -34.969 -63.781 -36.375 1 66.31 397 THR B CA 1
ATOM 6578 C C . THR B 1 397 ? -35.938 -63.812 -37.531 1 66.31 397 THR B C 1
ATOM 6580 O O . THR B 1 397 ? -36.812 -64.688 -37.625 1 66.31 397 THR B O 1
ATOM 6583 N N . ARG B 1 398 ? -35.938 -62.875 -38.312 1 67.56 398 ARG B N 1
ATOM 6584 C CA . ARG B 1 398 ? -36.812 -62.875 -39.469 1 67.56 398 ARG B CA 1
ATOM 6585 C C . ARG B 1 398 ? -36.25 -63.719 -40.594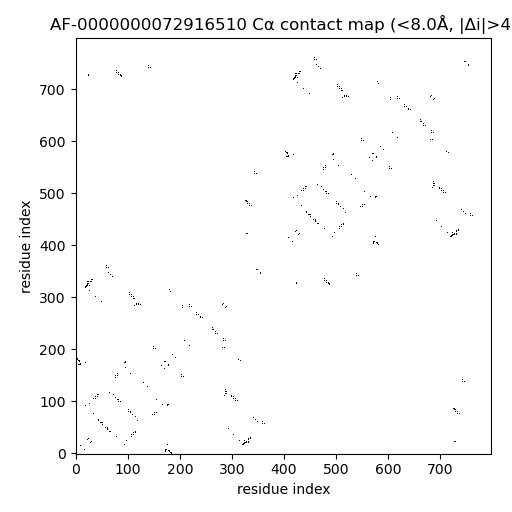 1 67.56 398 ARG B C 1
ATOM 6587 O O . ARG B 1 398 ? -37 -64.125 -41.531 1 67.56 398 ARG B O 1
ATOM 6594 N N . THR B 1 399 ? -35.062 -64.125 -40.562 1 51.06 399 THR B N 1
ATOM 6595 C CA . THR B 1 399 ? -34.625 -65.125 -41.562 1 51.06 399 THR B CA 1
ATOM 6596 C C . THR B 1 399 ? -34.688 -66.562 -40.969 1 51.06 399 THR B C 1
ATOM 6598 O O . THR B 1 399 ? -34.125 -66.812 -39.906 1 51.06 399 THR B O 1
#

pLDDT: mean 74.82, std 15.22, range [21.3, 96.75]

Foldseek 3Di:
DLPFVALPLVVCVPVPAFQEDDLLQQNPLVLCLLLVLLVLLLVLLVLLVCCPPPPRDVLSNVLSLLLNQVSLVVLLVSLQVLLVVCVVCVPPAFLLSLVSNLLSNLLSVLSNLSSLLSNLVVLVVQLVVCVVPDPVSVVVVLVVLVSNLSSLVSSLVSLVVSLVCLVVDADSNHNRNDATFRDPQVVDSCSSVVVSVVSVVLSVLSVVLSVCSPCVVVVCLVVVLVVVLVVLVVVLVVLVVVLVPQDPPPDPVSVVVSVVSVVVSVVSVVVSVVSVVVSLVSCCSRRVNNPDPVVSVVSVVSSVVSSVRSVCSCVRCVSRHDDSHDCDPSSVVSNVCVVVSVVSSCCCVPPVVNSVVSVVVVVVVCVVVVVVVVVVVVVVVVVVVVVVVVVVVVVVVVD/DLPQVQLVLVVCVPVPAFQEADLLQQNPLVLCLLLVLLVLLLVLLVLLVCCPPPPRDVLSNVLSLLLNQVSLVVLLVSLQVLLVVCVVCVPPAFLLSLVSNLLSNLLSVLSNLSSLLSNLVVLVVQLVVVVVPDPVSVVVVLVVLVSNLSSLVSSLVSLVVSLVCLVVDADSNHNRNDAGFRDPQVVDSCSSVVVSVVSVVLSVLSVVLSVCSVCVVVVCLVVVLVVVLVVLVVVLVVLVVVLVPQDPPPDPVSVVVSVVSVVVSVVSVVVSVVSVVVSQVSCCSRRSNNPDPVVSVVSVVSSVVSSVRSVCSCVRCVSRHDDSHDCDPSSVVSNVCVVVSVVSSCCCVPPVVNSVVSVVVVVVVCVVVVVVVVVVVVVVVVVVVVVVVVVVVVVVVVD

InterPro domains:
  IPR053018 Elsinochrome Biosynthesis-Associated [PTHR37577] (16-361)

Solvent-accessible surface area (backbone atoms only — not comparable to full-atom values): 40274 Å² total; per-residue (Å²): 127,59,55,58,55,70,45,54,38,57,78,56,62,52,94,77,65,51,20,81,53,52,29,48,68,70,8,66,40,34,51,49,44,52,51,50,57,30,50,52,36,44,50,31,34,52,46,31,70,38,43,81,42,90,84,47,56,54,65,56,15,51,44,26,43,61,47,36,46,62,46,38,51,47,28,53,40,53,29,36,18,44,49,51,16,47,59,61,33,60,89,74,59,31,49,52,56,50,51,48,43,53,38,49,32,50,28,24,48,36,23,33,60,51,28,30,33,63,40,31,38,56,43,43,52,43,34,58,53,22,69,70,52,68,79,56,41,50,51,50,51,47,50,54,47,48,50,50,51,51,32,50,51,52,49,46,52,48,53,51,52,49,50,52,48,48,71,72,55,60,30,44,72,35,43,54,36,31,52,50,45,85,42,76,56,67,72,35,86,58,49,60,51,51,56,45,48,52,49,49,53,48,48,52,43,44,55,47,51,69,67,36,80,81,46,51,56,57,48,46,45,52,47,50,43,46,48,52,35,47,49,30,48,49,51,22,49,50,37,48,55,56,55,69,63,62,71,81,73,84,42,70,68,53,50,50,51,47,51,50,40,52,48,49,25,51,51,32,44,51,50,25,52,47,49,44,47,49,45,47,47,46,35,30,67,55,52,12,57,53,83,54,69,67,54,50,54,54,32,47,50,46,35,52,48,32,52,48,50,52,53,48,41,50,61,70,29,49,87,48,39,42,85,31,76,64,46,43,33,30,15,32,38,52,45,42,51,50,52,53,55,54,50,50,54,40,44,49,73,38,29,62,69,50,42,49,50,48,50,50,46,53,49,52,63,40,36,56,54,47,47,47,49,46,48,50,45,46,51,51,48,50,52,50,48,53,52,52,52,52,52,53,54,54,56,60,70,74,104,130,80,65,60,57,66,44,53,36,56,80,56,61,51,93,78,65,49,20,82,54,50,29,45,67,71,8,67,41,32,50,49,44,52,49,50,57,29,49,52,36,44,51,30,33,52,46,31,69,39,42,81,42,90,86,47,56,54,66,56,15,51,44,26,44,61,48,35,46,64,47,38,51,48,27,53,39,52,29,34,17,44,49,49,16,46,59,59,34,58,88,76,57,33,50,52,57,50,51,47,41,52,38,49,32,49,26,24,48,34,23,31,60,52,28,30,32,62,41,32,37,57,42,44,55,43,35,59,53,22,70,72,50,70,80,57,42,47,49,51,51,47,51,55,48,48,52,49,51,50,31,49,51,50,50,46,52,48,52,52,52,50,51,51,49,48,71,73,54,58,32,45,72,35,44,54,36,32,53,53,56,94,51,84,57,69,78,36,85,56,48,61,52,52,56,45,49,53,49,48,54,49,49,53,44,43,55,47,50,68,68,37,80,78,47,50,55,58,48,45,45,52,48,50,42,46,48,51,33,45,49,27,46,48,49,21,50,50,36,48,54,53,54,69,64,60,70,83,72,84,40,72,66,52,49,51,51,47,51,50,37,53,47,48,24,50,50,31,44,49,50,24,51,46,48,44,46,47,45,49,48,47,35,30,68,52,52,13,55,54,83,55,72,68,55,50,54,54,31,47,50,47,35,52,48,31,51,48,50,53,54,48,41,50,61,71,29,48,86,49,39,41,84,31,77,64,46,43,34,30,15,32,38,50,44,43,51,49,51,52,55,55,52,49,54,39,44,50,72,38,30,64,70,49,42,48,50,48,49,48,45,53,50,52,64,40,38,57,55,47,48,46,47,46,49,50,46,47,51,51,47,48,52,50,48,52,52,52,51,52,52,52,53,53,58,56,67,74,101

Organism: Fusarium oxysporum f. sp. lycopersici (strain 4287 / CBS 123668 / FGSC 9935 / NRRL 34936) (NCBI:txid426428)

Nearest PDB structures (foldseek):
  8c9w-assembly1_A  TM=2.208E-01  e=6.177E-01  Homo sapiens
  8rln-assembly1_A  TM=1.691E-01  e=2.204E-01  Homo sapiens
  5k2a-assembly1_A  TM=1.571E-01  e=2.852E-01  unclassified
  7p3r-assembly1_D  TM=1.574E-01  e=9.489E-01  Vibrio cholerae O1 biovar El Tor str. N16961
  8rln-assembly1_A  TM=2.179E-01  e=1.975E-01  Homo sapiens

Secondary structure (DSSP, 8-state):
-------GGGTS--TT-PBPP-HHHHSHHHHHHHHHHHHHHHHHHHHHHGGGSTTS-HHHHHHHHHHHHHHHHHHHHHHHHHHHHHHHTTTT--HHHHHHHHHHHHHHHHHHHHHHHHHHHHHHHHHHHHHHS-TTHHHHHHHHHHHHHHHHHHHHHHHHHHHHHHHHH--TT-GGG------GGGG-SHHHHHHHHHHHHHHHHHHHHHH-TTSHHHHHHHHHHHHHHHHHHHHHHHHHHHHHT--S---HHHHHHHHHHHHHHHHHHHHHHHHHHHHHHHHHHHH-----THHHHHHHHHHHHHHHHHHHHHHHHGGGB-------HHHHHHHHTHHHHHHHHHHHHH-HHHHHHHHHHHHHHHHHHHHHHHHHHHHHHHHHHHHHHHHHHHHHHH-/-------GGGTT--TT-PBPP-HHHHSHHHHHHHHHHHHHHHHHHHHHHGGGSTTS-HHHHHHHHHHHHHHHHHHHHHHHHHHHHHHHTTTT--HHHHHHHHHHHHHHHHHHHHHHHHHHHHHHHHHHHHHHS-TTHHHHHHHHHHHHHHHHHHHHHHHHHHHHHHHHH--TT-GGG------GGGG-SHHHHHHHHHHHHHHHHHHHHHH-TTSHHHHHHHHHHHHHHHHHHHHHHHHHHHHHT--S---HHHHHHHHHHHHHHHHHHHHHHHHHHHHHHHHHHHH-----THHHHHHHHHHHHHHHHHHHHHHHHGGGB-------HHHHHHHHTHHHHHHHHHHHHH-HHHHHHHHHHHHHHHHHHHHHHHHHHHHHHHHHHHHHHHHHHHHHHH-